Protein AF-A0A1F3VGI3-F1 (afdb_monomer_lite)

Sequence (965 aa):
MFKNKLKIFQSIFLLICLTSIFHIYSANSISDKRSYFDQKREFPNYFLPEQYRTMALDKIPPEVITQQKELVEKALHSIFKRITLATVAEDGSIKFERYFENLEKLLKKIDPTVRIHSAGGNVRAGMSYLYDNIQTKIVNNPQLSSSDVLKEIASDVNDINGFDVRGVGSDMDVFLSGDQTKLKELSYAAKKYTHALEKTLNLAQLDEKGLKRSLIVRGDFKELGTQTELSSLQGGSSIDLLSLDMTSGALKSPPRYPQVVSDLIKGEFEFLLPIDRVAMKDPTETVIRGTRTMMELPFLSIKNEEDLKRELKLIPLENFSERASGQFDKMVRNARWGGAHNRFHRGAPGSIESITLEISEKVSKDKKNIMIPKFVDHAPIENRPSVLSFPKEYLIDPDTFLKEFTDNGVLYHGTPKVENGLAILHGGMFESSKVQGQAWHGSGAYASPQLKVVNEYTKEVGIVLPVELRKDYPIRIVDLDKLIQNSVLYEKLNNEAKLEKVTLNELLHKKYDIDLIKCLNRENEVYVMIQNTAVFHKGSPKTLIIGIANQIVNDSLPVLQRAALFHSYSNLYISLGVNKSDMPDPVTLKAILEPQIKNAIEEKIRIGTIRISEKATVFDMVEELSAFISPKELSKFMIEKSIEHGNKSRTFYNIVSNCISHLTEDEDIVEIYQLLLERVKKYKDLELLETLLKRYQWNPHLKDIVPLYEPFLEILADREFRVSKLEFHSEYHYTYFMDWVKTKLPSDDMISLFKKLIEKGIEQKKYNMVDEVVRSVNKMSDKNTKMVLYAWLIEKSKEQKNTRLISNLVRYNLRDADVRDMSNLFKTVVELKDPDILESLVESSFIKTPHEDQFAFHILLMEKAEELKDVRVFEKLYPGYNGFPDNYNQETKNKIFPILQYMRDNQKDINWNEKDVDWKVVRQMIDKAKQPPLRIIKFVEELTPSSLKKNESLFGKCLSRMLGR

Radius of gyration: 48.31 Å; chains: 1; bounding box: 80×134×145 Å

pLDDT: mean 79.41, std 14.53, range [38.16, 98.5]

Secondary structure (DSSP, 8-state):
-HHHHHHHHHHHHHHHHHHHHHHHHHHHGGGGGGTS--HHHHS--TTS-HHHHTS-GGGS-HHHHHHHHHHHHHHHHHHHHHEEEEEE-TTS-EEEEEHHHHHHHHHHTT-TT-EEEEEHHHHHHHHHHHHHHHHHHHHH-TTS-HHHHHHHHHH--S-EEHHHHH-TT--EEEEEES-TTTHHHHHHHHHHHHHHHHHHTTTTSS-SSSHHHHHS--EEEEEHHHHHHHHHHH-EEGGGG-EEETTT--EE--TT-TTHHHHHHHTEE-EEPPS-GGG-S-HHHHHHHHHHHHHHSTT-EES-HHHHHHHHHT--STT--HHHHHHHHHHHHT--HHHHHHTTTTPPTTSHHHHHHHHHHHHHHHHTS-SSPPBPB---STT--SS-SS-GGGEEPHHHHHHHSSBTTEEEEEESSHHHHHHHHTT-PBPP-SSSSHHHH-SSEEEBS-HHHHHHHHGGG-EEEEEEBPSSS---EEEHHHHHH-HHHHHHHHHHHHHTTS-HHHHHHHHH---EEEEE-TT--EEEEESBGGGBPPP-HHHHHHHHHHHHT-TTS-HHHHHHHHHHHHHHHHHS---GGGS--HHHHHHHHHHHHHHHHHHHHHTT---TTSHHHHHHHHHHHTTTS-HHHHHHHHHHHHHHTT--HHHHHHHHHHHHHT--SHHHHHHHHHHHHHHHHHHT-HHHHHHHHHHHHH-TTGGG-HHHHHHHHHHHT-SSS-GGGSSS-HHHHHHHHHHHHHHHS-HHHHHHHHHHHHHHHHHTT-HHHHHHHHHHHHT-S-HHHHHHHHHHHHHHHHHTT-HHHHHHHHHHHHHH--GGGHHHHHHHHHTT--HHHHHHHHHHHTSS---HHHHHHHHHHHHHHHHHT-HHHHHHH--TTT---TTS-HHHHHHHHHHHHHHHHTGGG---STTS--HHHHHHHHHHHTSPPTTSHHHHTT--HHHHTT-HHHHHHHHHHHTT-

Foldseek 3Di:
DVVVVVVVVVVVVVVVVVVVVVCVVVVVVVVLVVLFDDLCVLPFQQLAWPVCSPPDLVPPDPVRLVLSQVLLLLLLLLQLQQAWFWWADPVRATDTDSLVVVLLVQLCVQPVFKWKKFFLLLVLLQVLLLSVQSCVVCLQPVVDTSSNSSVVSSPDDHHDHNCSRNFFLHAREMAMDGPPVCLVVSQVSSQCGQCSLCVSLVVPPVDDDFLCSGFRHHYDYYHLVVVLVLCLQLWAKQSRSWIQTSVPSHIDGRPVCRCQSSQVSSQEIEGTHHNDPVSDPDLLLRLLLNCLSCQSPVSHDYPDQVVSLVSLVVDDLVCQDPSSLVSLLVSLSNGAQQSSQQNLVSHDPSGSSPSSLVSQVSNCVVVVHRSHFGFFGADDQSPDDPDFPDDCVQWDFPVNCCPPWAQNQKWKFKDQALNNVSSVLRLNHGWDDPDPCCVPQHTFGKTGNDPVSRVVHNPLHMWIFIWGFDPPGRATEGAVVVCVVVVVNVVVLCVVCVVVVHHSVVCCCPPRVHAWYWDADPVRGIMIGGNHSNRTDRHALQRSLQRLLVVLPDPVHDLLSSLLSLSSNQSSLSGRPDDPVSHPDSVNSLVVSLVVLLVVLLVCLLVLVPPCPPVCPVVVSLVSCCSNAPLLRVLVSNLVSNLVNVPDLVSSCVSNVVSLVPDPDLVSNLVSVVSLLVSCVVPVRLSSLVVVLVVVLVDPVNLVNLVNVVSNVVSVLDPVNPPVPPPDPPLVSLLSVLVCLLPRHDLVSSLVVLVVQLVVCVVSVVVVSNLSSLLSLLPHPPPVSSVVSLVVQLVVCVVVVPVVSLLSNLLSNLPDDDCPVCVVVLVSQLVVLDPVSLLSNLVSLLPDADDPCSLVSLLSSLVSCLVNLPLSSVVSSQCVPPDRDPRHDVVCCVLCVVLNVVCVVCVVVADSDSPGGPSVVSVVSSVVSPDDDPPPPVVVVPDDPVNCVVPVVPVVVVVVVVVVD

Structure (mmCIF, N/CA/C/O backbone):
data_AF-A0A1F3VGI3-F1
#
_entry.id   AF-A0A1F3VGI3-F1
#
loop_
_atom_site.group_PDB
_atom_site.id
_atom_site.type_symbol
_atom_site.label_atom_id
_atom_site.label_alt_id
_atom_site.label_comp_id
_atom_site.label_asym_id
_atom_site.label_entity_id
_atom_site.label_seq_id
_atom_site.pdbx_PDB_ins_code
_atom_site.Cartn_x
_atom_site.Cartn_y
_atom_site.Cartn_z
_atom_site.occupancy
_atom_site.B_iso_or_equiv
_atom_site.auth_seq_id
_atom_site.auth_comp_id
_atom_site.auth_asym_id
_atom_site.auth_atom_id
_atom_site.pdbx_PDB_model_num
ATOM 1 N N . MET A 1 1 ? 44.370 -35.231 64.144 1.00 53.75 1 MET A N 1
ATOM 2 C CA . MET A 1 1 ? 44.448 -35.564 62.699 1.00 53.75 1 MET A CA 1
ATOM 3 C C . MET A 1 1 ? 43.099 -35.928 62.070 1.00 53.75 1 MET A C 1
ATOM 5 O O . MET A 1 1 ? 42.741 -35.305 61.079 1.00 53.75 1 MET A O 1
ATOM 9 N N . PHE A 1 2 ? 42.319 -36.864 62.628 1.00 59.78 2 PHE A N 1
ATOM 10 C CA . PHE A 1 2 ? 41.055 -37.329 62.022 1.00 59.78 2 PHE A CA 1
ATOM 11 C C . PHE A 1 2 ? 39.989 -36.224 61.835 1.00 59.78 2 PHE A C 1
ATOM 13 O O . PHE A 1 2 ? 39.389 -36.118 60.769 1.00 59.78 2 PHE A O 1
ATOM 20 N N . LYS A 1 3 ? 39.830 -35.315 62.813 1.00 69.00 3 LYS A N 1
ATOM 21 C CA . LYS A 1 3 ? 38.900 -34.167 62.718 1.00 69.00 3 LYS A CA 1
ATOM 22 C C . LYS A 1 3 ? 39.223 -33.194 61.573 1.00 69.00 3 LYS A C 1
ATOM 24 O O . LYS A 1 3 ? 38.303 -32.657 60.965 1.00 69.00 3 LYS A O 1
ATOM 29 N N . ASN A 1 4 ? 40.503 -32.996 61.245 1.00 75.31 4 ASN A N 1
ATOM 30 C CA . ASN A 1 4 ? 40.893 -32.118 60.135 1.00 75.31 4 ASN A CA 1
ATOM 31 C C . ASN A 1 4 ? 40.623 -32.778 58.780 1.00 75.31 4 ASN A C 1
ATOM 33 O O . ASN A 1 4 ? 40.130 -32.111 57.878 1.00 75.31 4 ASN A O 1
ATOM 37 N N . LYS A 1 5 ? 40.849 -34.095 58.656 1.00 77.31 5 LYS A N 1
ATOM 38 C CA . LYS A 1 5 ? 40.480 -34.843 57.443 1.00 77.31 5 LYS A CA 1
ATOM 39 C C . LYS A 1 5 ? 38.967 -34.839 57.211 1.00 77.31 5 LYS A C 1
ATOM 41 O O . LYS A 1 5 ? 38.541 -34.646 56.080 1.00 77.31 5 LYS A O 1
ATOM 46 N N . LEU A 1 6 ? 38.165 -34.957 58.273 1.00 82.44 6 LEU A N 1
ATOM 47 C CA . LEU A 1 6 ? 36.704 -34.899 58.174 1.00 82.44 6 LEU A CA 1
ATOM 48 C C . LEU A 1 6 ? 36.199 -33.514 57.739 1.00 82.44 6 LEU A C 1
ATOM 50 O O . LEU A 1 6 ? 35.348 -33.436 56.861 1.00 82.44 6 LEU A O 1
ATOM 54 N N . LYS A 1 7 ? 36.760 -32.423 58.281 1.00 81.19 7 LYS A N 1
ATOM 55 C CA . LYS A 1 7 ? 36.412 -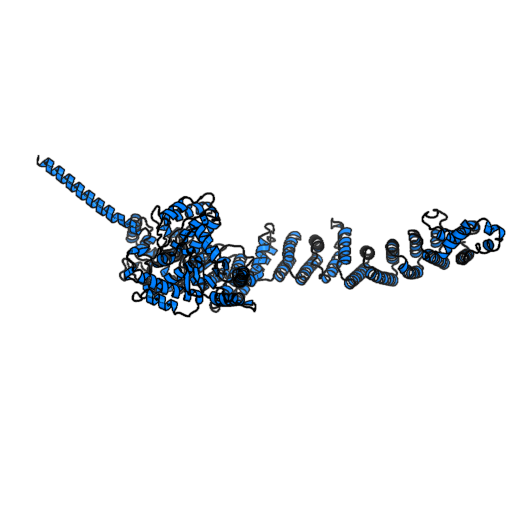31.057 57.846 1.00 81.19 7 LYS A CA 1
ATOM 56 C C . LYS A 1 7 ? 36.799 -30.783 56.393 1.00 81.19 7 LYS A C 1
ATOM 58 O O . LYS A 1 7 ? 36.027 -30.159 55.669 1.00 81.19 7 LYS A O 1
ATOM 63 N N . ILE A 1 8 ? 37.965 -31.265 55.957 1.00 87.19 8 ILE A N 1
ATOM 64 C CA . ILE A 1 8 ? 38.396 -31.155 54.556 1.00 87.19 8 ILE A CA 1
ATOM 65 C C . ILE A 1 8 ? 37.445 -31.947 53.654 1.00 87.19 8 ILE A C 1
ATOM 67 O O . ILE A 1 8 ? 36.981 -31.417 52.652 1.00 87.19 8 ILE A O 1
ATOM 71 N N . PHE A 1 9 ? 37.076 -33.169 54.045 1.00 88.44 9 PHE A N 1
ATOM 72 C CA . PHE A 1 9 ? 36.140 -33.992 53.281 1.00 88.44 9 PHE A CA 1
ATOM 73 C C . PHE A 1 9 ? 34.742 -33.364 53.198 1.00 88.44 9 PHE A C 1
ATOM 75 O O . PHE A 1 9 ? 34.169 -33.303 52.119 1.00 88.44 9 PHE A O 1
ATOM 82 N N . GLN A 1 10 ? 34.220 -32.822 54.303 1.00 88.50 10 GLN A N 1
ATOM 83 C CA . GLN A 1 10 ? 32.946 -32.093 54.318 1.00 88.50 10 GLN A CA 1
ATOM 84 C C . GLN A 1 10 ? 32.990 -30.837 53.441 1.00 88.50 10 GLN A C 1
ATOM 86 O O . GLN A 1 10 ? 32.023 -30.554 52.744 1.00 88.50 10 GLN A O 1
ATOM 91 N N . SER A 1 11 ? 34.113 -30.115 53.430 1.00 87.31 11 SER A N 1
ATOM 92 C CA . SER A 1 11 ? 34.281 -28.918 52.595 1.00 87.31 11 SER A CA 1
ATOM 93 C C . SER A 1 11 ? 34.367 -29.271 51.108 1.00 87.31 11 SER A C 1
ATOM 95 O O . SER A 1 11 ? 33.744 -28.605 50.289 1.00 87.31 11 SER A O 1
ATOM 97 N N . ILE A 1 12 ? 35.078 -30.348 50.757 1.00 90.62 12 ILE A N 1
ATOM 98 C CA . ILE A 1 12 ? 35.149 -30.865 49.382 1.00 90.62 12 ILE A CA 1
ATOM 99 C C . ILE A 1 12 ? 33.777 -31.376 48.934 1.00 90.62 12 ILE A C 1
ATOM 101 O O . ILE A 1 12 ? 33.338 -31.053 47.837 1.00 90.62 12 ILE A O 1
ATOM 105 N N . PHE A 1 13 ? 33.068 -32.117 49.787 1.00 90.06 13 PHE A N 1
ATOM 106 C CA . PHE A 1 13 ? 31.727 -32.613 49.485 1.00 90.06 13 PHE A CA 1
ATOM 107 C C . PHE A 1 13 ? 30.732 -31.463 49.282 1.00 90.06 13 PHE A C 1
ATOM 109 O O . PHE A 1 13 ? 29.985 -31.464 48.309 1.00 90.06 13 PHE A O 1
ATOM 116 N N . LEU A 1 14 ? 30.773 -30.434 50.136 1.00 88.00 14 LEU A N 1
ATOM 117 C CA . LEU A 1 14 ? 29.951 -29.235 49.978 1.00 88.00 14 LEU A CA 1
ATOM 118 C C . LEU A 1 14 ? 30.290 -28.485 48.680 1.00 88.00 14 LEU A C 1
ATOM 120 O O . LEU A 1 14 ? 29.382 -28.043 47.983 1.00 88.00 14 LEU A O 1
ATOM 124 N N . LEU A 1 15 ? 31.574 -28.383 48.322 1.00 87.50 15 LEU A N 1
ATOM 125 C CA . LEU A 1 15 ? 32.020 -27.753 47.079 1.00 87.50 15 LEU A CA 1
ATOM 126 C C . LEU A 1 15 ? 31.559 -28.537 45.840 1.00 87.50 15 LEU A C 1
ATOM 128 O O . LEU A 1 15 ? 31.117 -27.927 44.869 1.00 87.50 15 LEU A O 1
ATOM 132 N N . ILE A 1 16 ? 31.602 -29.873 45.878 1.00 89.25 16 ILE A N 1
ATOM 133 C CA . ILE A 1 16 ? 31.089 -30.748 44.811 1.00 89.25 16 ILE A CA 1
ATOM 134 C C . ILE A 1 16 ? 29.568 -30.604 44.684 1.00 89.25 16 ILE A C 1
ATOM 136 O O . ILE A 1 16 ? 29.055 -30.456 43.576 1.00 89.25 16 ILE A O 1
ATOM 140 N N . CYS A 1 17 ? 28.835 -30.578 45.800 1.00 85.75 17 CYS A N 1
ATOM 141 C CA . CYS A 1 17 ? 27.390 -30.354 45.786 1.00 85.75 17 CYS A CA 1
ATOM 142 C C . CYS A 1 17 ? 27.040 -28.967 45.232 1.00 85.75 17 CYS A C 1
ATOM 144 O O . CYS A 1 17 ? 26.164 -28.858 44.381 1.00 85.75 17 CYS A O 1
ATOM 146 N N . LEU A 1 18 ? 27.751 -27.914 45.647 1.00 79.19 18 LEU A N 1
ATOM 147 C CA . LEU A 1 18 ? 27.523 -26.552 45.160 1.00 79.19 18 LEU A CA 1
ATOM 148 C C . LEU A 1 18 ? 27.873 -26.397 43.678 1.00 79.19 18 LEU A C 1
ATOM 150 O O . LEU A 1 18 ? 27.107 -25.780 42.949 1.00 79.19 18 LEU A O 1
ATOM 154 N N . THR A 1 19 ? 28.975 -26.983 43.207 1.00 74.56 19 THR A N 1
ATOM 155 C CA . THR A 1 19 ? 29.338 -26.962 41.777 1.00 74.56 19 THR A CA 1
ATOM 156 C C . THR A 1 19 ? 28.376 -27.785 40.929 1.00 74.56 19 THR A C 1
ATOM 158 O O . THR A 1 19 ? 28.024 -27.345 39.839 1.00 74.56 19 THR A O 1
ATOM 161 N N . SER A 1 20 ? 27.870 -28.909 41.441 1.00 73.44 20 SER A N 1
ATOM 162 C CA . SER A 1 20 ? 26.837 -29.710 40.771 1.00 73.44 20 SER A CA 1
ATOM 163 C C . SER A 1 20 ? 25.501 -28.968 40.709 1.00 73.44 20 SER A C 1
ATOM 165 O O . SER A 1 20 ? 24.881 -28.929 39.654 1.00 73.44 20 SER A O 1
ATOM 167 N N . ILE A 1 21 ? 25.084 -28.305 41.795 1.00 71.81 21 ILE A N 1
ATOM 168 C CA . ILE A 1 21 ? 23.897 -27.437 41.807 1.00 71.81 21 ILE A CA 1
ATOM 169 C C . ILE A 1 21 ? 24.094 -26.262 40.849 1.00 71.81 21 ILE A C 1
ATOM 171 O O . ILE A 1 21 ? 23.175 -25.950 40.105 1.00 71.81 21 ILE A O 1
ATOM 175 N N . PHE A 1 22 ? 25.281 -25.651 40.806 1.00 67.62 22 PHE A N 1
ATOM 176 C CA . PHE A 1 22 ? 25.590 -24.554 39.889 1.00 67.62 22 PHE A CA 1
ATOM 177 C C . PHE A 1 22 ? 25.633 -25.016 38.429 1.00 67.62 22 PHE A C 1
ATOM 179 O O . PHE A 1 22 ? 25.184 -24.277 37.567 1.00 67.62 22 PHE A O 1
ATOM 186 N N . HIS A 1 23 ? 26.107 -26.233 38.136 1.00 56.75 23 HIS A N 1
ATOM 187 C CA . HIS A 1 23 ? 26.036 -26.838 36.801 1.00 56.75 23 HIS A CA 1
ATOM 188 C C . HIS A 1 23 ? 24.615 -27.236 36.412 1.00 56.75 23 HIS A C 1
ATOM 190 O O . HIS A 1 23 ? 24.245 -27.073 35.260 1.00 56.75 23 HIS A O 1
ATOM 196 N N . ILE A 1 24 ? 23.791 -27.706 37.348 1.00 56.09 24 ILE A N 1
ATOM 197 C CA . ILE A 1 24 ? 22.369 -27.968 37.095 1.00 56.09 24 ILE A CA 1
ATOM 198 C C . ILE A 1 24 ? 21.624 -26.644 36.889 1.00 56.09 24 ILE A C 1
ATOM 200 O O . ILE A 1 24 ? 20.799 -26.554 35.988 1.00 56.09 24 ILE A O 1
ATOM 204 N N . TYR A 1 25 ? 21.941 -25.594 37.652 1.00 51.72 25 TYR A N 1
ATOM 205 C CA . TYR A 1 25 ? 21.371 -24.259 37.462 1.00 51.72 25 TYR A CA 1
ATOM 206 C C . TYR A 1 25 ? 21.874 -23.584 36.189 1.00 51.72 25 TYR A C 1
ATOM 208 O O . TYR A 1 25 ? 21.078 -22.933 35.528 1.00 51.72 25 TYR A O 1
ATOM 216 N N . SER A 1 26 ? 23.142 -23.752 35.804 1.00 46.94 26 SER A N 1
ATOM 217 C CA . SER A 1 26 ? 23.681 -23.189 34.563 1.00 46.94 26 SER A CA 1
ATOM 218 C C . SER A 1 26 ? 23.244 -23.985 33.334 1.00 46.94 26 SER A C 1
ATOM 220 O O . SER A 1 26 ? 22.983 -23.394 32.294 1.00 46.94 26 SER A O 1
ATOM 222 N N . ALA A 1 27 ? 23.080 -25.307 33.447 1.00 44.19 27 ALA A N 1
ATOM 223 C CA . ALA A 1 27 ? 22.492 -26.144 32.405 1.00 44.19 27 ALA A CA 1
ATOM 224 C C . ALA A 1 27 ? 20.980 -25.913 32.278 1.00 44.19 27 ALA A C 1
ATOM 226 O O . ALA A 1 27 ? 20.459 -25.926 31.169 1.00 44.19 27 ALA A O 1
ATOM 227 N N . ASN A 1 28 ? 20.274 -25.615 33.374 1.00 40.56 28 ASN A N 1
ATOM 228 C CA . ASN A 1 28 ? 18.873 -25.196 33.325 1.00 40.56 28 ASN A CA 1
ATOM 229 C C . ASN A 1 28 ? 18.708 -23.710 32.983 1.00 40.56 28 ASN A C 1
ATOM 231 O O . ASN A 1 28 ? 17.660 -23.344 32.463 1.00 40.56 28 ASN A O 1
ATOM 235 N N . SER A 1 29 ? 19.725 -22.857 33.151 1.00 38.16 29 SER A N 1
ATOM 236 C CA . SER A 1 29 ? 19.744 -21.505 32.571 1.00 38.16 29 SER A CA 1
ATOM 237 C C . SER A 1 29 ? 20.031 -21.525 31.066 1.00 38.16 29 SER A C 1
ATOM 239 O O . SER A 1 29 ? 19.876 -20.505 30.408 1.00 38.16 29 SER A O 1
ATOM 241 N N . ILE A 1 30 ? 20.346 -22.689 30.472 1.00 40.09 30 ILE A N 1
ATOM 242 C CA . ILE A 1 30 ? 20.236 -22.907 29.016 1.00 40.09 30 ILE A CA 1
ATOM 243 C C . ILE A 1 30 ? 18.757 -22.873 28.573 1.00 40.09 30 ILE A C 1
ATOM 245 O O . ILE A 1 30 ? 18.485 -22.763 27.378 1.00 40.09 30 ILE A O 1
ATOM 249 N N . SER A 1 31 ? 17.785 -22.857 29.499 1.00 38.94 31 SER A N 1
ATOM 250 C CA . SER A 1 31 ? 16.395 -22.493 29.178 1.00 38.94 31 SER A CA 1
ATOM 251 C C . SER A 1 31 ? 16.252 -21.086 28.577 1.00 38.94 31 SER A C 1
ATOM 253 O O . SER A 1 31 ? 15.303 -20.880 27.822 1.00 38.94 31 SER A O 1
ATOM 255 N N . ASP A 1 32 ? 17.237 -20.183 28.737 1.00 45.59 32 ASP A N 1
ATOM 256 C CA . ASP A 1 32 ? 17.283 -18.906 28.000 1.00 45.59 32 ASP A CA 1
ATOM 257 C C . ASP A 1 32 ? 17.377 -19.107 26.475 1.00 45.59 32 ASP A C 1
ATOM 259 O O . ASP A 1 32 ? 16.939 -18.242 25.717 1.00 45.59 32 ASP A O 1
ATOM 263 N N . LYS A 1 33 ? 17.850 -20.264 25.974 1.00 43.25 33 LYS A N 1
ATOM 264 C CA . LYS A 1 33 ? 17.863 -20.556 24.525 1.00 43.25 33 LYS A CA 1
ATOM 265 C C . LYS A 1 33 ? 16.469 -20.743 23.923 1.00 43.25 33 LYS A C 1
ATOM 267 O O . LYS A 1 33 ? 16.347 -20.700 22.704 1.00 43.25 33 LYS A O 1
ATOM 272 N N . ARG A 1 34 ? 15.416 -20.947 24.728 1.00 50.34 34 ARG A N 1
ATOM 273 C CA . ARG A 1 34 ? 14.035 -20.975 24.211 1.00 50.34 34 ARG A CA 1
ATOM 274 C C . ARG A 1 34 ? 13.473 -19.577 23.935 1.00 50.34 34 ARG A C 1
ATOM 276 O O . ARG A 1 34 ? 12.471 -19.488 23.234 1.00 50.34 34 ARG A O 1
ATOM 283 N N . SER A 1 35 ? 14.102 -18.512 24.442 1.00 61.72 35 SER A N 1
ATOM 284 C CA . SER A 1 35 ? 13.652 -17.134 24.198 1.00 61.72 35 SER A CA 1
ATOM 285 C C . SER A 1 35 ? 14.011 -16.635 22.790 1.00 61.72 35 SER A C 1
ATOM 287 O O . SER A 1 35 ? 13.193 -15.973 22.144 1.00 61.72 35 SER A O 1
ATOM 289 N N . TYR A 1 36 ? 15.186 -17.015 22.278 1.00 83.12 36 TYR A N 1
ATOM 290 C CA . TYR A 1 36 ? 15.669 -16.581 20.967 1.00 83.12 36 TYR A CA 1
ATOM 291 C C . TYR A 1 36 ? 15.045 -17.359 19.803 1.00 83.12 36 TYR A C 1
ATOM 293 O O . TYR A 1 36 ? 14.508 -18.456 19.971 1.00 83.12 36 TYR A O 1
ATOM 301 N N . PHE A 1 37 ? 15.090 -16.755 18.619 1.00 86.06 37 PHE A N 1
ATOM 302 C CA . PHE A 1 37 ? 14.641 -17.353 17.365 1.00 86.06 37 PHE A CA 1
ATOM 303 C C . PHE A 1 37 ? 15.541 -18.532 16.955 1.00 86.06 37 PHE A C 1
ATOM 305 O O . PHE A 1 37 ? 16.758 -18.378 16.853 1.00 86.06 37 PHE A O 1
ATOM 312 N N . ASP A 1 38 ? 14.946 -19.701 16.692 1.00 87.94 38 ASP A N 1
ATOM 313 C CA . ASP A 1 38 ? 15.643 -20.880 16.157 1.00 87.94 38 ASP A CA 1
ATOM 314 C C . ASP A 1 38 ? 15.126 -21.204 14.751 1.00 87.94 38 ASP A C 1
ATOM 316 O O . ASP A 1 38 ? 14.105 -21.877 14.583 1.00 87.94 38 ASP A O 1
ATOM 320 N N . GLN A 1 39 ? 15.851 -20.724 13.737 1.00 89.75 39 GLN A N 1
ATOM 321 C CA . GLN A 1 39 ? 15.464 -20.844 12.332 1.00 89.75 39 GLN A CA 1
ATOM 322 C C . GLN A 1 39 ? 15.166 -22.287 11.914 1.00 89.75 39 GLN A C 1
ATOM 324 O O . GLN A 1 39 ? 14.134 -22.533 11.297 1.00 89.75 39 GLN A O 1
ATOM 329 N N . LYS A 1 40 ? 16.040 -23.249 12.236 1.00 88.88 40 LYS A N 1
ATOM 330 C CA . LYS A 1 40 ? 15.907 -24.630 11.737 1.00 88.88 40 LYS A CA 1
ATOM 331 C C . LYS A 1 40 ? 14.722 -25.352 12.359 1.00 88.88 40 LYS A C 1
ATOM 333 O O . LYS A 1 40 ? 14.096 -26.181 11.702 1.00 88.88 40 LYS A O 1
ATOM 338 N N . ARG A 1 41 ? 14.443 -25.057 13.630 1.00 86.88 41 ARG A N 1
ATOM 339 C CA . ARG A 1 41 ? 13.330 -25.652 14.369 1.00 86.88 41 ARG A CA 1
ATOM 340 C C . ARG A 1 41 ? 11.995 -25.025 13.982 1.00 86.88 41 ARG A C 1
ATOM 342 O O . ARG A 1 41 ? 11.016 -25.746 13.836 1.00 86.88 41 ARG A O 1
ATOM 349 N N . GLU A 1 42 ? 11.946 -23.702 13.864 1.00 86.94 42 GLU A N 1
ATOM 350 C CA . GLU A 1 42 ? 10.695 -22.964 13.648 1.00 86.94 42 GLU A CA 1
ATOM 351 C C . GLU A 1 42 ? 10.325 -22.862 12.164 1.00 86.94 42 GLU A C 1
ATOM 353 O O . GLU A 1 42 ? 9.148 -22.920 11.818 1.00 86.94 42 GLU A O 1
ATOM 358 N N . PHE A 1 43 ? 11.324 -22.777 11.283 1.00 91.50 43 PHE A N 1
ATOM 359 C CA . PHE A 1 43 ? 11.168 -22.661 9.834 1.00 91.50 43 PHE A CA 1
ATOM 360 C C . PHE A 1 43 ? 12.108 -23.638 9.108 1.00 91.50 43 PHE A C 1
ATOM 362 O O . PHE A 1 43 ? 13.097 -23.217 8.492 1.00 91.50 43 PHE A O 1
ATOM 369 N N . PRO A 1 44 ? 11.841 -24.957 9.194 1.00 93.50 44 PRO A N 1
ATOM 370 C CA . PRO A 1 44 ? 12.654 -25.959 8.515 1.00 93.50 44 PRO A CA 1
ATOM 371 C C . PRO A 1 44 ? 12.596 -25.760 6.997 1.00 93.50 44 PRO A C 1
ATOM 373 O O . PRO A 1 44 ? 11.566 -25.390 6.440 1.00 93.50 44 PRO A O 1
ATOM 376 N N . ASN A 1 45 ? 13.696 -26.043 6.296 1.00 95.75 45 ASN A N 1
ATOM 377 C CA . ASN A 1 45 ? 13.759 -25.836 4.850 1.00 95.75 45 ASN A CA 1
ATOM 378 C C . ASN A 1 45 ? 12.892 -26.861 4.090 1.00 95.75 45 ASN A C 1
ATOM 380 O O . ASN A 1 45 ? 13.361 -27.924 3.683 1.00 95.75 45 ASN A O 1
ATOM 384 N N . TYR A 1 46 ? 11.622 -26.523 3.869 1.00 95.81 46 TYR A N 1
ATOM 385 C CA . TYR A 1 46 ? 10.667 -27.355 3.141 1.00 95.81 46 TYR A CA 1
ATOM 386 C C . TYR A 1 46 ? 10.946 -27.476 1.637 1.00 95.81 46 TYR A C 1
ATOM 388 O O . TYR A 1 46 ? 10.283 -28.280 0.988 1.00 95.81 46 TYR A O 1
ATOM 396 N N . PHE A 1 47 ? 11.932 -26.773 1.071 1.00 96.69 47 PHE A N 1
ATOM 397 C CA . PHE A 1 47 ? 12.393 -27.043 -0.297 1.00 96.69 47 PHE A CA 1
ATOM 398 C C . PHE A 1 47 ? 13.270 -28.290 -0.393 1.00 96.69 47 PHE A C 1
ATOM 400 O O . PHE A 1 47 ? 13.505 -28.791 -1.489 1.00 96.69 47 PHE A O 1
ATOM 407 N N . LEU A 1 48 ? 13.733 -28.818 0.741 1.00 96.75 48 LEU A N 1
ATOM 408 C CA . LEU A 1 48 ? 14.481 -30.063 0.803 1.00 96.75 48 LEU A CA 1
ATOM 409 C C . LEU A 1 48 ? 13.576 -31.229 1.239 1.00 96.75 48 LEU A C 1
ATOM 411 O O . LEU A 1 48 ? 12.701 -31.053 2.101 1.00 96.75 48 LEU A O 1
ATOM 415 N N . PRO A 1 49 ? 13.807 -32.445 0.702 1.00 94.94 49 PRO A N 1
ATOM 416 C CA . PRO A 1 49 ? 13.197 -33.658 1.235 1.00 94.94 49 PRO A CA 1
ATOM 417 C C . PRO A 1 49 ? 13.512 -33.817 2.725 1.00 94.94 49 PRO A C 1
ATOM 419 O O . PRO A 1 49 ? 14.586 -33.420 3.181 1.00 94.94 49 PRO A O 1
ATOM 422 N N . GLU A 1 50 ? 12.590 -34.421 3.474 1.00 93.94 50 GLU A N 1
ATOM 423 C CA . GLU A 1 50 ? 12.617 -34.476 4.942 1.00 93.94 50 GLU A CA 1
ATOM 424 C C . GLU A 1 50 ? 13.965 -34.938 5.517 1.00 93.94 50 GLU A C 1
ATOM 426 O O . GLU A 1 50 ? 14.533 -34.257 6.371 1.00 93.94 50 GLU A O 1
ATOM 431 N N . GLN A 1 51 ? 14.537 -36.011 4.963 1.00 94.50 51 GLN A N 1
ATOM 432 C CA . GLN A 1 51 ? 15.828 -36.577 5.379 1.00 94.50 51 GLN A CA 1
ATOM 433 C C . GLN A 1 51 ? 17.033 -35.625 5.249 1.00 94.50 51 GLN A C 1
ATOM 435 O O . GLN A 1 51 ? 18.076 -35.874 5.851 1.00 94.50 51 GLN A O 1
ATOM 440 N N . TYR A 1 52 ? 16.916 -34.544 4.470 1.00 95.56 52 TYR A N 1
ATOM 441 C CA . TYR A 1 52 ? 17.985 -33.564 4.253 1.00 95.56 52 TYR A CA 1
ATOM 442 C C . TYR A 1 52 ? 17.760 -32.243 5.000 1.00 95.56 52 TYR A C 1
ATOM 444 O O . TYR A 1 52 ? 18.681 -31.434 5.062 1.00 95.56 52 TYR A O 1
ATOM 452 N N . ARG A 1 53 ? 16.582 -32.006 5.600 1.00 92.50 53 ARG A N 1
ATOM 453 C CA . ARG A 1 53 ? 16.243 -30.711 6.234 1.00 92.50 53 ARG A CA 1
ATOM 454 C C . ARG A 1 53 ? 17.119 -30.374 7.440 1.00 92.50 53 ARG A C 1
ATOM 456 O O . ARG A 1 53 ? 17.389 -29.208 7.705 1.00 92.50 53 ARG A O 1
ATOM 463 N N . THR A 1 54 ? 17.549 -31.394 8.177 1.00 88.62 54 THR A N 1
ATOM 464 C CA . THR A 1 54 ? 18.398 -31.261 9.373 1.00 88.62 54 THR A CA 1
ATOM 465 C C . THR A 1 54 ? 19.870 -31.560 9.092 1.00 88.62 54 THR A C 1
ATOM 467 O O . THR A 1 54 ? 20.715 -31.384 9.971 1.00 88.62 54 THR A O 1
ATOM 470 N N . MET A 1 55 ? 20.189 -31.994 7.870 1.00 92.19 55 MET A N 1
ATOM 471 C CA . MET A 1 55 ? 21.542 -32.342 7.459 1.00 92.19 55 MET A CA 1
ATOM 472 C C . MET A 1 55 ? 22.420 -31.085 7.361 1.00 92.19 55 MET A C 1
ATOM 474 O O . MET A 1 55 ? 21.947 -29.993 7.042 1.00 92.19 55 MET A O 1
ATOM 478 N N . ALA A 1 56 ? 23.718 -31.223 7.644 1.00 91.06 56 ALA A N 1
ATOM 479 C CA . ALA A 1 56 ? 24.674 -30.149 7.387 1.00 91.06 56 ALA A CA 1
ATOM 480 C C . ALA A 1 56 ? 24.725 -29.841 5.880 1.00 91.06 56 ALA A C 1
ATOM 482 O O . ALA A 1 56 ? 24.711 -30.752 5.052 1.00 91.06 56 ALA A O 1
ATOM 483 N N . LEU A 1 57 ? 24.767 -28.558 5.519 1.00 90.94 57 LEU A N 1
ATOM 484 C CA . LEU A 1 57 ? 24.556 -28.114 4.136 1.00 90.94 57 LEU A CA 1
ATOM 485 C C . LEU A 1 57 ? 25.641 -28.592 3.160 1.00 90.94 57 LEU A C 1
ATOM 487 O O . LEU A 1 57 ? 25.363 -28.777 1.977 1.00 90.94 57 LEU A O 1
ATOM 491 N N . ASP A 1 58 ? 26.860 -28.836 3.649 1.00 91.50 58 ASP A N 1
ATOM 492 C CA . ASP A 1 58 ? 27.971 -29.416 2.885 1.00 91.50 58 ASP A CA 1
ATOM 493 C C . ASP A 1 58 ? 27.813 -30.927 2.638 1.00 91.50 58 ASP A C 1
ATOM 495 O O . ASP A 1 58 ? 28.543 -31.498 1.829 1.00 91.50 58 ASP A O 1
ATOM 499 N N . LYS A 1 59 ? 26.871 -31.584 3.328 1.00 95.38 59 LYS A N 1
ATOM 500 C CA . LYS A 1 59 ? 26.585 -33.021 3.199 1.00 95.38 59 LYS A CA 1
ATOM 501 C C . LYS A 1 59 ? 25.391 -33.329 2.303 1.00 95.38 59 LYS A C 1
ATOM 503 O O . LYS A 1 59 ? 25.190 -34.495 1.970 1.00 95.38 59 LYS A O 1
ATOM 508 N N . ILE A 1 60 ? 24.611 -32.324 1.904 1.00 95.69 60 ILE A N 1
ATOM 509 C CA . ILE A 1 60 ? 23.476 -32.533 1.001 1.00 95.69 60 ILE A CA 1
ATOM 510 C C . ILE A 1 60 ? 24.018 -32.884 -0.396 1.00 95.69 60 ILE A C 1
ATOM 512 O O . ILE A 1 60 ? 24.786 -32.090 -0.950 1.00 95.69 60 ILE A O 1
ATOM 516 N N . PRO A 1 61 ? 23.626 -34.029 -0.991 1.00 97.25 61 PRO A N 1
ATOM 517 C CA . PRO A 1 61 ? 24.121 -34.427 -2.306 1.00 97.25 61 PRO A CA 1
ATOM 518 C C . PRO A 1 61 ? 23.806 -33.377 -3.390 1.00 97.25 61 PRO A C 1
ATOM 520 O O . PRO A 1 61 ? 22.675 -32.875 -3.438 1.00 97.25 61 PRO A O 1
ATOM 523 N N . PRO A 1 62 ? 24.755 -33.038 -4.285 1.00 96.62 62 PRO A N 1
ATOM 524 C CA . PRO A 1 62 ? 24.529 -32.072 -5.366 1.00 96.62 62 PRO A CA 1
ATOM 525 C C . PRO A 1 62 ? 23.348 -32.424 -6.282 1.00 96.62 62 PRO A C 1
ATOM 527 O O . PRO A 1 62 ? 22.669 -31.531 -6.796 1.00 96.62 62 PRO A O 1
ATOM 530 N N . GLU A 1 63 ? 23.065 -33.713 -6.460 1.00 97.56 63 GLU A N 1
ATOM 531 C CA . GLU A 1 63 ? 21.955 -34.221 -7.269 1.00 97.56 63 GLU A CA 1
ATOM 532 C C . GLU A 1 63 ? 20.607 -33.851 -6.642 1.00 97.56 63 GLU A C 1
ATOM 534 O O . GLU A 1 63 ? 19.685 -33.458 -7.353 1.00 97.56 63 GLU A O 1
ATOM 539 N N . VAL A 1 64 ? 20.512 -33.889 -5.306 1.00 97.25 64 VAL A N 1
ATOM 540 C CA . VAL A 1 64 ? 19.313 -33.464 -4.568 1.00 97.25 64 VAL A CA 1
ATOM 541 C C . VAL A 1 64 ? 19.085 -31.971 -4.768 1.00 97.25 64 VAL A C 1
ATOM 543 O O . VAL A 1 64 ? 17.970 -31.561 -5.078 1.00 97.25 64 VAL A O 1
ATOM 546 N N . ILE A 1 65 ? 20.137 -31.154 -4.654 1.00 97.56 65 ILE A N 1
ATOM 547 C CA . ILE A 1 65 ? 20.040 -29.705 -4.885 1.00 97.56 65 ILE A CA 1
ATOM 548 C C . ILE A 1 65 ? 19.601 -29.408 -6.321 1.00 97.56 65 ILE A C 1
ATOM 550 O O . ILE A 1 65 ? 18.731 -28.567 -6.532 1.00 97.56 65 ILE A O 1
ATOM 554 N N . THR A 1 66 ? 20.159 -30.120 -7.302 1.00 97.62 66 THR A N 1
ATOM 555 C CA . THR A 1 66 ? 19.804 -29.962 -8.720 1.00 97.62 66 THR A CA 1
ATOM 556 C C . THR A 1 66 ? 18.345 -30.343 -8.972 1.00 97.62 66 THR A C 1
ATOM 558 O O . THR A 1 66 ? 17.603 -29.572 -9.574 1.00 97.62 66 THR A O 1
ATOM 561 N N . GLN A 1 67 ? 17.897 -31.479 -8.434 1.00 97.94 67 GLN A N 1
ATOM 562 C CA . GLN A 1 67 ? 16.515 -31.932 -8.563 1.00 97.94 67 GLN A CA 1
ATOM 563 C C . GLN A 1 67 ? 15.524 -30.956 -7.911 1.00 97.94 67 GLN A C 1
ATOM 565 O O . GLN A 1 67 ? 14.508 -30.615 -8.516 1.00 97.94 67 GLN A O 1
ATOM 570 N N . GLN A 1 68 ? 15.800 -30.489 -6.687 1.00 97.69 68 GLN A N 1
ATOM 571 C CA . GLN A 1 68 ? 14.918 -29.531 -6.012 1.00 97.69 68 GLN A CA 1
ATOM 572 C C . GLN A 1 68 ? 14.919 -28.173 -6.713 1.00 97.69 68 GLN A C 1
ATOM 574 O O . GLN A 1 68 ? 13.857 -27.571 -6.850 1.00 97.69 68 GLN A O 1
ATOM 579 N N . LYS A 1 69 ? 16.068 -27.720 -7.232 1.00 97.81 69 LYS A N 1
ATOM 580 C CA . LYS A 1 69 ? 16.149 -26.517 -8.068 1.00 97.81 69 LYS A CA 1
ATOM 581 C C . LYS A 1 69 ? 15.188 -26.607 -9.254 1.00 97.81 69 LYS A C 1
ATOM 583 O O . LYS A 1 69 ? 14.389 -25.696 -9.436 1.00 97.81 69 LYS A O 1
ATOM 588 N N . GLU A 1 70 ? 15.224 -27.692 -10.027 1.00 98.31 70 GLU A N 1
ATOM 589 C CA . GLU A 1 70 ? 14.341 -27.856 -11.191 1.00 98.31 70 GLU A CA 1
ATOM 590 C C . GLU A 1 70 ? 12.854 -27.850 -10.810 1.00 98.31 70 GLU A C 1
ATOM 592 O O . GLU A 1 70 ? 12.022 -27.298 -11.533 1.00 98.31 70 GLU A O 1
ATOM 597 N N . LEU A 1 71 ? 12.502 -28.470 -9.680 1.00 98.50 71 LEU A N 1
ATOM 598 C CA . LEU A 1 71 ? 11.127 -28.482 -9.179 1.00 98.50 71 LEU A CA 1
ATOM 599 C C . LEU A 1 71 ? 10.673 -27.089 -8.728 1.00 98.50 71 LEU A C 1
ATOM 601 O O . LEU A 1 71 ? 9.567 -26.673 -9.071 1.00 98.50 71 LEU A O 1
ATOM 605 N N . VAL A 1 72 ? 11.527 -26.356 -8.012 1.00 98.31 72 VAL A N 1
ATOM 606 C CA . VAL A 1 72 ? 11.261 -24.975 -7.588 1.00 98.31 72 VAL A CA 1
ATOM 607 C C . VAL A 1 72 ? 11.126 -24.047 -8.793 1.00 98.31 72 VAL A C 1
ATOM 609 O O . VAL A 1 72 ? 10.173 -23.276 -8.851 1.00 98.31 72 VAL A O 1
ATOM 612 N N . GLU A 1 73 ? 12.012 -24.150 -9.785 1.00 98.44 73 GLU A N 1
ATOM 613 C CA . GLU A 1 73 ? 11.941 -23.385 -11.036 1.00 98.44 73 GLU A CA 1
ATOM 614 C C . GLU A 1 73 ? 10.618 -23.631 -11.775 1.00 98.44 73 GLU A C 1
ATOM 616 O O . GLU A 1 73 ? 9.923 -22.681 -12.136 1.00 98.44 73 GLU A O 1
ATOM 621 N N . LYS A 1 74 ? 10.203 -24.898 -11.922 1.00 98.50 74 LYS A N 1
ATOM 622 C CA . LYS A 1 74 ? 8.911 -25.256 -12.537 1.00 98.50 74 LYS A CA 1
ATOM 623 C C . LYS A 1 74 ? 7.718 -24.715 -11.746 1.00 98.50 74 LYS A C 1
ATOM 625 O O . LYS A 1 74 ? 6.788 -24.178 -12.348 1.00 98.50 74 LYS A O 1
ATOM 630 N N . ALA A 1 75 ? 7.742 -24.834 -10.419 1.00 98.50 75 ALA A N 1
ATOM 631 C CA . ALA A 1 75 ? 6.668 -24.348 -9.558 1.00 98.50 75 ALA A CA 1
ATOM 632 C C . ALA A 1 75 ? 6.556 -22.815 -9.595 1.00 98.50 75 ALA A C 1
ATOM 634 O O . ALA A 1 75 ? 5.466 -22.288 -9.812 1.00 98.50 75 ALA A O 1
ATOM 635 N N . LEU A 1 76 ? 7.675 -22.092 -9.469 1.00 97.94 76 LEU A N 1
ATOM 636 C CA . LEU A 1 76 ? 7.711 -20.633 -9.599 1.00 97.94 76 LEU A CA 1
ATOM 637 C C . LEU A 1 76 ? 7.233 -20.180 -10.977 1.00 97.94 76 LEU A C 1
ATOM 639 O O . LEU A 1 76 ? 6.413 -19.271 -11.075 1.00 97.94 76 LEU A O 1
ATOM 643 N N . HIS A 1 77 ? 7.716 -20.816 -12.042 1.00 98.19 77 HIS A N 1
ATOM 644 C CA . HIS A 1 77 ? 7.303 -20.497 -13.403 1.00 98.19 77 HIS A CA 1
ATOM 645 C C . HIS A 1 77 ? 5.791 -20.670 -13.596 1.00 98.19 77 HIS A C 1
ATOM 647 O O . HIS A 1 77 ? 5.151 -19.784 -14.165 1.00 98.19 77 HIS A O 1
ATOM 653 N N . SER A 1 78 ? 5.214 -21.761 -13.077 1.00 97.88 78 SER A N 1
ATOM 654 C CA . SER A 1 78 ? 3.761 -21.967 -13.066 1.00 97.88 78 SER A CA 1
ATOM 655 C C . SER A 1 78 ? 3.043 -20.848 -12.310 1.00 97.88 78 SER A C 1
ATOM 657 O O . SER A 1 78 ? 2.129 -20.238 -12.863 1.00 97.88 78 SER A O 1
ATOM 659 N N . ILE A 1 79 ? 3.499 -20.503 -11.099 1.00 97.62 79 ILE A N 1
ATOM 660 C CA . ILE A 1 79 ? 2.919 -19.411 -10.305 1.00 97.62 79 ILE A CA 1
ATOM 661 C C . ILE A 1 79 ? 2.910 -18.107 -11.110 1.00 97.62 79 ILE A C 1
ATOM 663 O O . ILE A 1 79 ? 1.852 -17.517 -11.308 1.00 97.62 79 ILE A O 1
ATOM 667 N N . PHE A 1 80 ? 4.056 -17.671 -11.637 1.00 96.94 80 PHE A N 1
ATOM 668 C CA . PHE A 1 80 ? 4.149 -16.396 -12.352 1.00 96.94 80 PHE A CA 1
ATOM 669 C C . PHE A 1 80 ? 3.360 -16.364 -13.667 1.00 96.94 80 PHE A C 1
ATOM 671 O O . PHE A 1 80 ? 2.863 -15.303 -14.043 1.00 96.94 80 PHE A O 1
ATOM 678 N N . LYS A 1 81 ? 3.184 -17.504 -14.347 1.00 96.56 81 LYS A N 1
ATOM 679 C CA . LYS A 1 81 ? 2.299 -17.606 -15.519 1.00 96.56 81 LYS A CA 1
ATOM 680 C C . LYS A 1 81 ? 0.818 -17.484 -15.171 1.00 96.56 81 LYS A C 1
ATOM 682 O O . LYS A 1 81 ? 0.041 -17.031 -16.007 1.00 96.56 81 LYS A O 1
ATOM 687 N N . ARG A 1 82 ? 0.436 -17.879 -13.957 1.00 96.62 82 ARG A N 1
ATOM 688 C CA . ARG A 1 82 ? -0.951 -17.869 -13.470 1.00 96.62 82 ARG A CA 1
ATOM 689 C C . ARG A 1 82 ? -1.312 -16.609 -12.694 1.00 96.62 82 ARG A C 1
ATOM 691 O O . ARG A 1 82 ? -2.490 -16.399 -12.425 1.00 96.62 82 ARG A O 1
ATOM 698 N N . ILE A 1 83 ? -0.338 -15.761 -12.352 1.00 94.69 83 ILE A N 1
ATOM 699 C CA . ILE A 1 83 ? -0.602 -14.476 -11.699 1.00 94.69 83 ILE A CA 1
ATOM 700 C C . ILE A 1 83 ? -1.482 -13.607 -12.597 1.00 94.69 83 ILE A C 1
ATOM 702 O O . ILE A 1 83 ? -1.079 -13.175 -13.681 1.00 94.69 83 ILE A O 1
ATOM 706 N N . THR A 1 84 ? -2.665 -13.300 -12.082 1.00 92.88 84 THR A N 1
ATOM 707 C CA . THR A 1 84 ? -3.598 -12.342 -12.657 1.00 92.88 84 THR A CA 1
ATOM 708 C C . THR A 1 84 ? -3.469 -10.994 -11.966 1.00 92.88 84 THR A C 1
ATOM 710 O O . THR A 1 84 ? -3.309 -10.909 -10.746 1.00 92.88 84 THR A O 1
ATOM 713 N N . LEU A 1 85 ? -3.498 -9.926 -12.760 1.00 89.81 85 LEU A N 1
ATOM 714 C CA . LEU A 1 85 ? -3.485 -8.540 -12.291 1.00 89.81 85 LEU A CA 1
ATOM 715 C C . LEU A 1 85 ? -4.538 -7.747 -13.064 1.00 89.81 85 LEU A C 1
ATOM 717 O O . LEU A 1 85 ? -4.839 -8.076 -14.211 1.00 89.81 85 LEU A O 1
ATOM 721 N N . ALA A 1 86 ? -5.068 -6.698 -12.437 1.00 88.38 86 ALA A N 1
ATOM 722 C CA . ALA A 1 86 ? -5.941 -5.746 -13.106 1.00 88.38 86 ALA A CA 1
ATOM 723 C C . ALA A 1 86 ? -5.164 -4.992 -14.196 1.00 88.38 86 ALA A C 1
ATOM 725 O O . ALA A 1 86 ? -4.145 -4.355 -13.914 1.00 88.38 86 ALA A O 1
ATOM 726 N N . THR A 1 87 ? -5.653 -5.042 -15.429 1.00 89.75 87 THR A N 1
ATOM 727 C CA . THR A 1 87 ? -5.136 -4.296 -16.581 1.00 89.75 87 THR A CA 1
ATOM 728 C C . THR A 1 87 ? -6.285 -3.588 -17.297 1.00 89.75 87 THR A C 1
ATOM 730 O O . THR A 1 87 ? -7.457 -3.794 -16.977 1.00 89.75 87 THR A O 1
ATOM 733 N N . VAL A 1 88 ? -5.949 -2.712 -18.244 1.00 91.00 88 VAL A N 1
ATOM 734 C CA . VAL A 1 88 ? -6.923 -1.946 -19.033 1.00 91.00 88 VAL A CA 1
ATOM 735 C C . VAL A 1 88 ? -6.909 -2.489 -20.454 1.00 91.00 88 VAL A C 1
ATOM 737 O O . VAL A 1 88 ? -5.873 -2.457 -21.121 1.00 91.00 88 VAL A O 1
ATOM 740 N N . ALA A 1 89 ? -8.050 -3.009 -20.898 1.00 88.81 89 ALA A N 1
ATOM 741 C CA . ALA A 1 89 ? -8.245 -3.493 -22.256 1.00 88.81 89 ALA A CA 1
ATOM 742 C C . ALA A 1 89 ? -8.302 -2.328 -23.264 1.00 88.81 89 ALA A C 1
ATOM 744 O O . ALA A 1 89 ? -8.385 -1.159 -22.892 1.00 88.81 89 ALA A O 1
ATOM 745 N N . GLU A 1 90 ? -8.266 -2.641 -24.562 1.00 86.25 90 GLU A N 1
ATOM 746 C CA . GLU A 1 90 ? -8.282 -1.625 -25.630 1.00 86.25 90 GLU A CA 1
ATOM 747 C C . GLU A 1 90 ? -9.555 -0.757 -25.626 1.00 86.25 90 GLU A C 1
ATOM 749 O O . GLU A 1 90 ? -9.501 0.405 -26.019 1.00 86.25 90 GLU A O 1
ATOM 754 N N . ASP A 1 91 ? -10.676 -1.293 -25.133 1.00 87.69 91 ASP A N 1
ATOM 755 C CA . ASP A 1 91 ? -11.956 -0.588 -24.963 1.00 87.69 91 ASP A CA 1
ATOM 756 C C . ASP A 1 91 ? -12.027 0.266 -23.679 1.00 87.69 91 ASP A C 1
ATOM 758 O O . ASP A 1 91 ? -13.059 0.869 -23.393 1.00 87.69 91 ASP A O 1
ATOM 762 N N . GLY A 1 92 ? -10.949 0.312 -22.890 1.00 87.06 92 GLY A N 1
ATOM 763 C CA . GLY A 1 92 ? -10.889 1.010 -21.605 1.00 87.06 92 GLY A CA 1
ATOM 764 C C . GLY A 1 92 ? -11.463 0.219 -20.424 1.00 87.06 92 GLY A C 1
ATOM 765 O O . GLY A 1 92 ? -11.377 0.687 -19.288 1.00 87.06 92 GLY A O 1
ATOM 766 N N . SER A 1 93 ? -12.018 -0.978 -20.647 1.00 88.06 93 SER A N 1
ATOM 767 C CA . SER A 1 93 ? -12.535 -1.824 -19.568 1.00 88.06 93 SER A CA 1
ATOM 768 C C . SER A 1 93 ? -11.406 -2.437 -18.738 1.00 88.06 93 SER A C 1
ATOM 770 O O . SER A 1 93 ? -10.337 -2.772 -19.252 1.00 88.06 93 SER A O 1
ATOM 772 N N . ILE A 1 94 ? -11.642 -2.606 -17.436 1.00 88.12 94 ILE A N 1
ATOM 773 C CA . ILE A 1 94 ? -10.668 -3.216 -16.525 1.00 88.12 94 ILE A CA 1
ATOM 774 C C . ILE A 1 94 ? -10.904 -4.725 -16.466 1.00 88.12 94 ILE A C 1
ATOM 776 O O . ILE A 1 94 ? -12.020 -5.174 -16.197 1.00 88.12 94 ILE A O 1
ATOM 780 N N . LYS A 1 95 ? -9.850 -5.507 -16.721 1.00 89.81 95 LYS A N 1
ATOM 781 C CA . LYS A 1 95 ? -9.881 -6.977 -16.741 1.00 89.81 95 LYS A CA 1
ATOM 782 C C . LYS A 1 95 ? -8.792 -7.550 -15.845 1.00 89.81 95 LYS A C 1
ATOM 784 O O . LYS A 1 95 ? -7.731 -6.956 -15.694 1.00 89.81 95 LYS A O 1
ATOM 789 N N . PHE A 1 96 ? -9.058 -8.720 -15.273 1.00 89.50 96 PHE A N 1
ATOM 790 C CA . PHE A 1 96 ? -8.046 -9.518 -14.585 1.00 89.50 96 PHE A CA 1
ATOM 791 C C . PHE A 1 96 ? -7.515 -10.532 -15.571 1.00 89.50 96 PHE A C 1
ATOM 793 O O . PHE A 1 96 ? -8.253 -11.395 -16.040 1.00 89.50 96 PHE A O 1
ATOM 800 N N . GLU A 1 97 ? -6.245 -10.398 -15.917 1.00 93.19 97 GLU A N 1
ATOM 801 C CA . GLU A 1 97 ? -5.627 -11.249 -16.922 1.00 93.19 97 GLU A CA 1
ATOM 802 C C . GLU A 1 97 ? -4.233 -11.685 -16.488 1.00 93.19 97 GLU A C 1
ATOM 804 O O . GLU A 1 97 ? -3.595 -11.042 -15.649 1.00 93.19 97 GLU A O 1
ATOM 809 N N . ARG A 1 98 ? -3.754 -12.789 -17.070 1.00 95.62 98 ARG A N 1
ATOM 810 C CA . ARG A 1 98 ? -2.415 -13.331 -16.818 1.00 95.62 98 ARG A CA 1
ATOM 811 C C . ARG A 1 98 ? -1.359 -12.320 -17.244 1.00 95.62 98 ARG A C 1
ATOM 813 O O . ARG A 1 98 ? -1.083 -12.152 -18.433 1.00 95.62 98 ARG A O 1
ATOM 820 N N . TYR A 1 99 ? -0.785 -11.632 -16.263 1.00 94.50 99 TYR A N 1
ATOM 821 C CA . TYR A 1 99 ? -0.012 -10.413 -16.494 1.00 94.50 99 TYR A CA 1
ATOM 822 C C . TYR A 1 99 ? 1.206 -10.657 -17.389 1.00 94.50 99 TYR A C 1
ATOM 824 O O . TYR A 1 99 ? 1.382 -9.988 -18.405 1.00 94.50 99 TYR A O 1
ATOM 832 N N . PHE A 1 100 ? 2.033 -11.648 -17.041 1.00 95.56 100 PHE A N 1
ATOM 833 C CA . PHE A 1 100 ? 3.257 -11.938 -17.789 1.00 95.56 100 PHE A CA 1
ATOM 834 C C . PHE A 1 100 ? 2.974 -12.478 -19.191 1.00 95.56 100 PHE A C 1
ATOM 836 O O . PHE A 1 100 ? 3.699 -12.140 -20.122 1.00 95.56 100 PHE A O 1
ATOM 843 N N . GLU A 1 101 ? 1.911 -13.267 -19.359 1.00 95.50 101 GLU A N 1
ATOM 844 C CA . GLU A 1 101 ? 1.519 -13.808 -20.663 1.00 95.50 101 GLU A CA 1
ATOM 845 C C . GLU A 1 101 ? 1.110 -12.685 -21.629 1.00 95.50 101 GLU A C 1
ATOM 847 O O . GLU A 1 101 ? 1.567 -12.637 -22.772 1.00 95.50 101 GLU A O 1
ATOM 852 N N . ASN A 1 102 ? 0.278 -11.749 -21.169 1.00 95.69 102 ASN A N 1
ATOM 853 C CA . ASN A 1 102 ? -0.182 -10.638 -21.999 1.00 95.69 102 ASN A CA 1
ATOM 854 C C . ASN A 1 102 ? 0.906 -9.589 -22.231 1.00 95.69 102 ASN A C 1
ATOM 856 O O . ASN A 1 102 ? 1.036 -9.086 -23.350 1.00 95.69 102 ASN A O 1
ATOM 860 N N . LEU A 1 103 ? 1.751 -9.326 -21.229 1.00 95.81 103 LEU A N 1
ATOM 861 C CA . LEU A 1 103 ? 2.932 -8.487 -21.402 1.00 95.81 103 LEU A CA 1
ATOM 862 C C . LEU A 1 103 ? 3.888 -9.080 -22.453 1.00 95.81 103 LEU A C 1
ATOM 864 O O . LEU A 1 103 ? 4.359 -8.355 -23.325 1.00 95.81 103 LEU A O 1
ATOM 868 N N . GLU A 1 104 ? 4.140 -10.393 -22.431 1.00 96.31 104 GLU A N 1
ATOM 869 C CA . GLU A 1 104 ? 4.981 -11.058 -23.436 1.00 96.31 104 GLU A CA 1
ATOM 870 C C . GLU A 1 104 ? 4.380 -10.957 -24.841 1.00 96.31 104 GLU A C 1
ATOM 872 O O . GLU A 1 104 ? 5.087 -10.595 -25.784 1.00 96.31 104 GLU A O 1
ATOM 877 N N . LYS A 1 105 ? 3.071 -11.202 -24.988 1.00 96.31 105 LYS A N 1
ATOM 878 C CA . LYS A 1 105 ? 2.359 -11.030 -26.267 1.00 96.31 105 LYS A CA 1
ATOM 879 C C . LYS A 1 105 ? 2.472 -9.601 -26.793 1.00 96.31 105 LYS A C 1
ATOM 881 O O . LYS A 1 105 ? 2.691 -9.419 -27.989 1.00 96.31 105 LYS A O 1
ATOM 886 N N . LEU A 1 106 ? 2.328 -8.599 -25.925 1.00 96.62 106 LEU A N 1
ATOM 887 C CA . LEU A 1 106 ? 2.464 -7.189 -26.288 1.00 96.62 106 LEU A CA 1
ATOM 888 C C . LEU A 1 106 ? 3.875 -6.885 -26.800 1.00 96.62 106 LEU A C 1
ATOM 890 O O . LEU A 1 106 ? 4.027 -6.322 -27.882 1.00 96.62 106 LEU A O 1
ATOM 894 N N . LEU A 1 107 ? 4.902 -7.271 -26.043 1.00 97.50 107 LEU A N 1
ATOM 895 C CA . LEU A 1 107 ? 6.287 -6.939 -26.369 1.00 97.50 107 LEU A CA 1
ATOM 896 C C . LEU A 1 107 ? 6.800 -7.694 -27.602 1.00 97.50 107 LEU A C 1
ATOM 898 O O . LEU A 1 107 ? 7.532 -7.117 -28.405 1.00 97.50 107 LEU A O 1
ATOM 902 N N . LYS A 1 108 ? 6.349 -8.935 -27.832 1.00 97.62 108 LYS A N 1
ATOM 903 C CA . LYS A 1 108 ? 6.715 -9.713 -29.029 1.00 97.62 108 LYS A CA 1
ATOM 904 C C . LYS A 1 108 ? 6.188 -9.135 -30.343 1.00 97.62 108 LYS A C 1
ATOM 906 O O . LYS A 1 108 ? 6.738 -9.453 -31.394 1.00 97.62 108 LYS A O 1
ATOM 911 N N . LYS A 1 109 ? 5.169 -8.266 -30.305 1.00 97.62 109 LYS A N 1
ATOM 912 C CA . LYS A 1 109 ? 4.733 -7.502 -31.491 1.00 97.62 109 LYS A CA 1
ATOM 913 C C . LYS A 1 109 ? 5.784 -6.476 -31.934 1.00 97.62 109 LYS A C 1
ATOM 915 O O . LYS A 1 109 ? 5.841 -6.152 -33.114 1.00 97.62 109 LYS A O 1
ATOM 920 N N . ILE A 1 110 ? 6.597 -5.977 -31.002 1.00 97.69 110 ILE A N 1
ATOM 921 C CA . ILE A 1 110 ? 7.660 -4.988 -31.246 1.00 97.69 110 ILE A CA 1
ATOM 922 C C . ILE A 1 110 ? 8.979 -5.706 -31.571 1.00 97.69 110 ILE A C 1
ATOM 924 O O . ILE A 1 110 ? 9.666 -5.391 -32.550 1.00 97.69 110 ILE A O 1
ATOM 928 N N . ASP A 1 111 ? 9.327 -6.710 -30.765 1.00 97.88 111 ASP A N 1
ATOM 929 C CA . ASP A 1 111 ? 10.520 -7.536 -30.936 1.00 97.88 111 ASP A CA 1
ATOM 930 C C . ASP A 1 111 ? 10.203 -9.016 -30.659 1.00 97.88 111 ASP A C 1
ATOM 932 O O . ASP A 1 111 ? 10.100 -9.405 -29.495 1.00 97.88 111 ASP A O 1
ATOM 936 N N . PRO A 1 112 ? 10.105 -9.877 -31.691 1.00 97.00 112 PRO A N 1
ATOM 937 C CA . PRO A 1 112 ? 9.858 -11.310 -31.512 1.00 97.00 112 PRO A CA 1
ATOM 938 C C . PRO A 1 112 ? 10.917 -12.039 -30.670 1.00 97.00 112 PRO A C 1
ATOM 940 O O . PRO A 1 112 ? 10.652 -13.138 -30.180 1.00 97.00 112 PRO A O 1
ATOM 943 N N . THR A 1 113 ? 12.111 -11.455 -30.517 1.00 96.81 113 THR A N 1
ATOM 944 C CA . THR A 1 113 ? 13.227 -12.027 -29.751 1.00 96.81 113 THR A CA 1
ATOM 945 C C . THR A 1 113 ? 13.256 -11.584 -28.289 1.00 96.81 113 THR A C 1
ATOM 947 O O . THR A 1 113 ? 14.053 -12.123 -27.513 1.00 96.81 113 THR A O 1
ATOM 950 N N . VAL A 1 114 ? 12.383 -10.647 -27.894 1.00 97.50 114 VAL A N 1
ATOM 951 C CA . VAL A 1 114 ? 12.322 -10.149 -26.519 1.00 97.50 114 VAL A CA 1
ATOM 952 C C . VAL A 1 114 ? 12.034 -11.283 -25.543 1.00 97.50 114 VAL A C 1
ATOM 954 O O . VAL A 1 114 ? 11.175 -12.141 -25.763 1.00 97.50 114 VAL A O 1
ATOM 957 N N . ARG A 1 115 ? 12.745 -11.257 -24.421 1.00 97.38 115 ARG A N 1
ATOM 958 C CA . ARG A 1 115 ? 12.484 -12.087 -23.252 1.00 97.38 115 ARG A CA 1
ATOM 959 C C . ARG A 1 115 ? 12.240 -11.207 -22.046 1.00 97.38 115 ARG A C 1
ATOM 961 O O . ARG A 1 115 ? 12.872 -10.161 -21.875 1.00 97.38 115 ARG A O 1
ATOM 968 N N . ILE A 1 116 ? 11.329 -11.682 -21.215 1.00 97.62 116 ILE A N 1
ATOM 969 C CA . ILE A 1 116 ? 10.906 -11.033 -19.986 1.00 97.62 116 ILE A CA 1
ATOM 970 C C . ILE A 1 116 ? 11.467 -11.833 -18.823 1.00 97.62 116 ILE A C 1
ATOM 972 O O . ILE A 1 116 ? 11.348 -13.057 -18.795 1.00 97.62 116 ILE A O 1
ATOM 976 N N . HIS A 1 117 ? 12.037 -11.137 -17.846 1.00 97.81 117 HIS A N 1
ATOM 977 C CA . HIS A 1 117 ? 12.528 -11.748 -16.621 1.00 97.81 117 HIS A CA 1
ATOM 978 C C . HIS A 1 117 ? 11.914 -11.052 -15.412 1.00 97.81 117 HIS A C 1
ATOM 980 O O . HIS A 1 117 ? 11.944 -9.828 -15.310 1.00 97.81 117 HIS A O 1
ATOM 986 N N . SER A 1 118 ? 11.362 -11.822 -14.482 1.00 96.44 118 SER A N 1
ATOM 987 C CA . SER A 1 118 ? 10.891 -11.289 -13.202 1.00 96.44 118 SER A CA 1
ATOM 988 C C . SER A 1 118 ? 12.095 -11.020 -12.295 1.00 96.44 118 SER A C 1
ATOM 990 O O . SER A 1 118 ? 12.932 -11.907 -12.125 1.00 96.44 118 SER A O 1
ATOM 992 N N . ALA A 1 119 ? 12.227 -9.811 -11.745 1.00 95.44 119 ALA A N 1
ATOM 993 C CA . ALA A 1 119 ? 13.391 -9.420 -10.944 1.00 95.44 119 ALA A CA 1
ATOM 994 C C . ALA A 1 119 ? 13.441 -10.084 -9.554 1.00 95.44 119 ALA A C 1
ATOM 996 O O . ALA A 1 119 ? 12.442 -10.606 -9.057 1.00 95.44 119 ALA A O 1
ATOM 997 N N . GLY A 1 120 ? 14.593 -9.996 -8.880 1.00 93.12 120 GLY A N 1
ATOM 998 C CA . GLY A 1 120 ? 14.868 -10.684 -7.612 1.00 93.12 120 GLY A CA 1
ATOM 999 C C . GLY A 1 120 ? 13.883 -10.372 -6.486 1.00 93.12 120 GLY A C 1
ATOM 1000 O O . GLY A 1 120 ? 13.490 -11.272 -5.746 1.00 93.12 120 GLY A O 1
ATOM 1001 N N . GLY A 1 121 ? 13.384 -9.133 -6.407 1.00 91.56 121 GLY A N 1
ATOM 1002 C CA . GLY A 1 121 ? 12.344 -8.763 -5.443 1.00 91.56 121 GLY A CA 1
ATOM 1003 C C . GLY A 1 121 ? 11.040 -9.548 -5.633 1.00 91.56 121 GLY A C 1
ATOM 1004 O O . GLY A 1 121 ? 10.455 -10.016 -4.657 1.00 91.56 121 GLY A O 1
ATOM 1005 N N . ASN A 1 122 ? 10.631 -9.765 -6.887 1.00 93.12 122 ASN A N 1
ATOM 1006 C CA . ASN A 1 122 ? 9.478 -10.599 -7.217 1.00 93.12 122 ASN A CA 1
ATOM 1007 C C . ASN A 1 122 ? 9.781 -12.076 -6.971 1.00 93.12 122 ASN A C 1
ATOM 1009 O O . ASN A 1 122 ? 8.947 -12.774 -6.402 1.00 93.12 122 ASN A O 1
ATOM 1013 N N . VAL A 1 123 ? 10.975 -12.553 -7.348 1.00 94.94 123 VAL A N 1
ATOM 1014 C CA . VAL A 1 123 ? 11.410 -13.935 -7.081 1.00 94.94 123 VAL A CA 1
ATOM 1015 C C . VAL A 1 123 ? 11.337 -14.244 -5.586 1.00 94.94 123 VAL A C 1
ATOM 1017 O O . VAL A 1 123 ? 10.779 -15.273 -5.216 1.00 94.94 123 VAL A O 1
ATOM 1020 N N . ARG A 1 124 ? 11.809 -13.343 -4.714 1.00 93.94 124 ARG A N 1
ATOM 1021 C CA . ARG A 1 124 ? 11.689 -13.485 -3.255 1.00 93.94 124 ARG A CA 1
ATOM 1022 C C . ARG A 1 124 ? 10.232 -13.616 -2.808 1.00 93.94 124 ARG A C 1
ATOM 1024 O O . ARG A 1 124 ? 9.918 -14.521 -2.039 1.00 93.94 124 ARG A O 1
ATOM 1031 N N . ALA A 1 125 ? 9.341 -12.764 -3.310 1.00 92.12 125 ALA A N 1
ATOM 1032 C CA . ALA A 1 125 ? 7.919 -12.833 -2.980 1.00 92.12 125 ALA A CA 1
ATOM 1033 C C . ALA A 1 125 ? 7.276 -14.155 -3.457 1.00 92.12 125 ALA A C 1
ATOM 1035 O O . ALA A 1 125 ? 6.575 -14.823 -2.695 1.00 92.12 125 ALA A O 1
ATOM 1036 N N . GLY A 1 126 ? 7.610 -14.596 -4.675 1.00 94.94 126 GLY A N 1
ATOM 1037 C CA . GLY A 1 126 ? 7.204 -15.891 -5.226 1.00 94.94 126 GLY A CA 1
ATOM 1038 C C . GLY A 1 126 ? 7.707 -17.077 -4.404 1.00 94.94 126 GLY A C 1
ATOM 1039 O O . GLY A 1 126 ? 6.937 -17.989 -4.112 1.00 94.94 126 GLY A O 1
ATOM 1040 N N . MET A 1 127 ? 8.965 -17.039 -3.958 1.00 96.06 127 MET A N 1
ATOM 1041 C CA . MET A 1 127 ? 9.545 -18.046 -3.063 1.00 96.06 127 MET A CA 1
ATOM 1042 C C . MET A 1 127 ? 8.836 -18.086 -1.711 1.00 96.06 127 MET A C 1
ATOM 1044 O O . MET A 1 127 ? 8.589 -19.166 -1.183 1.00 96.06 127 MET A O 1
ATOM 1048 N N . SER A 1 128 ? 8.471 -16.925 -1.171 1.00 92.81 128 SER A N 1
ATOM 1049 C CA . SER A 1 128 ? 7.748 -16.818 0.095 1.00 92.81 128 SER A CA 1
ATOM 1050 C C . SER A 1 128 ? 6.346 -17.424 -0.009 1.00 92.81 128 SER A C 1
ATOM 1052 O O . SER A 1 128 ? 5.934 -18.207 0.845 1.00 92.81 128 SER A O 1
ATOM 1054 N N . TYR A 1 129 ? 5.632 -17.142 -1.105 1.00 93.00 129 TYR A N 1
ATOM 1055 C CA . TYR A 1 129 ? 4.351 -17.780 -1.417 1.00 93.00 129 TYR A CA 1
ATOM 1056 C C . TYR A 1 129 ? 4.481 -19.291 -1.618 1.00 93.00 129 TYR A C 1
ATOM 1058 O O . TYR A 1 129 ? 3.669 -20.053 -1.094 1.00 93.00 129 TYR A O 1
ATOM 1066 N N . LEU A 1 130 ? 5.506 -19.734 -2.343 1.00 95.94 130 LEU A N 1
ATOM 1067 C CA . LEU A 1 130 ? 5.739 -21.150 -2.586 1.00 95.94 130 LEU A CA 1
ATOM 1068 C C . LEU A 1 130 ? 6.034 -21.902 -1.279 1.00 95.94 130 LEU A C 1
ATOM 1070 O O . LEU A 1 130 ? 5.438 -22.948 -1.034 1.00 95.94 130 LEU A O 1
ATOM 1074 N N . TYR A 1 131 ? 6.886 -21.344 -0.416 1.00 95.44 131 TYR A N 1
ATOM 1075 C CA . TYR A 1 131 ? 7.193 -21.912 0.896 1.00 95.44 131 TYR A CA 1
ATOM 1076 C C . TYR A 1 131 ? 5.941 -22.019 1.782 1.00 95.44 131 TYR A C 1
ATOM 1078 O O . TYR A 1 131 ? 5.705 -23.078 2.355 1.00 95.44 131 TYR A O 1
ATOM 1086 N N . ASP A 1 132 ? 5.103 -20.975 1.827 1.00 91.00 132 ASP A N 1
ATOM 1087 C CA . ASP A 1 132 ? 3.829 -20.958 2.572 1.00 91.00 132 ASP A CA 1
ATOM 1088 C C . ASP A 1 132 ? 2.898 -22.105 2.156 1.00 91.00 132 ASP A C 1
ATOM 1090 O O . ASP A 1 132 ? 2.359 -22.829 2.994 1.00 91.00 132 ASP A O 1
ATOM 1094 N N . ASN A 1 133 ? 2.764 -22.327 0.845 1.00 92.94 133 ASN A N 1
ATOM 1095 C CA . ASN A 1 133 ? 1.936 -23.401 0.299 1.00 92.94 133 ASN A CA 1
ATOM 1096 C C . ASN A 1 133 ? 2.494 -24.789 0.629 1.00 92.94 133 ASN A C 1
ATOM 1098 O O . ASN A 1 133 ? 1.731 -25.684 0.996 1.00 92.94 133 ASN A O 1
ATOM 1102 N N . ILE A 1 134 ? 3.814 -24.976 0.514 1.00 95.19 134 ILE A N 1
ATOM 1103 C CA . ILE A 1 134 ? 4.456 -26.254 0.844 1.00 95.19 134 ILE A CA 1
ATOM 1104 C C . ILE A 1 134 ? 4.302 -26.549 2.334 1.00 95.19 134 ILE A C 1
ATOM 1106 O O . ILE A 1 134 ? 3.842 -27.631 2.693 1.00 95.19 134 ILE A O 1
ATOM 1110 N N . GLN A 1 135 ? 4.641 -25.584 3.191 1.00 92.06 135 GLN A N 1
ATOM 1111 C CA . GLN A 1 135 ? 4.517 -25.718 4.637 1.00 92.06 135 GLN A CA 1
ATOM 1112 C C . GLN A 1 135 ? 3.079 -26.061 5.027 1.00 92.06 135 GLN A C 1
ATOM 1114 O O . GLN A 1 135 ? 2.870 -27.053 5.715 1.00 92.06 135 GLN A O 1
ATOM 1119 N N . THR A 1 136 ? 2.093 -25.299 4.547 1.00 88.38 136 THR A N 1
ATOM 1120 C CA . THR A 1 136 ? 0.675 -25.523 4.870 1.00 88.38 136 THR A CA 1
ATOM 1121 C C . THR A 1 136 ? 0.223 -26.929 4.474 1.00 88.38 136 THR A C 1
ATOM 1123 O O . THR A 1 136 ? -0.397 -27.632 5.270 1.00 88.38 136 THR A O 1
ATOM 1126 N N . LYS A 1 137 ? 0.567 -27.384 3.263 1.00 92.69 137 LYS A N 1
ATOM 1127 C CA . LYS A 1 137 ? 0.181 -28.716 2.776 1.00 92.69 137 LYS A CA 1
ATOM 1128 C C . LYS A 1 137 ? 0.852 -29.850 3.546 1.00 92.69 137 LYS A C 1
ATOM 1130 O O . LYS A 1 137 ? 0.178 -30.819 3.878 1.00 92.69 137 LYS A O 1
ATOM 1135 N N . ILE A 1 138 ? 2.142 -29.728 3.855 1.00 91.94 138 ILE A N 1
ATOM 1136 C CA . ILE A 1 138 ? 2.881 -30.749 4.614 1.00 91.94 138 ILE A CA 1
ATOM 1137 C C . ILE A 1 138 ? 2.428 -30.779 6.075 1.00 91.94 138 ILE A C 1
ATOM 1139 O O . ILE A 1 138 ? 2.284 -31.852 6.644 1.00 91.94 138 ILE A O 1
ATOM 1143 N N . VAL A 1 139 ? 2.165 -29.625 6.689 1.00 86.50 139 VAL A N 1
ATOM 1144 C CA . VAL A 1 139 ? 1.655 -29.560 8.066 1.00 86.50 139 VAL A CA 1
ATOM 1145 C C . VAL A 1 139 ? 0.270 -30.208 8.166 1.00 86.50 139 VAL A C 1
ATOM 1147 O O . VAL A 1 139 ? 0.034 -30.972 9.096 1.00 86.50 139 VAL A O 1
ATOM 1150 N N . ASN A 1 140 ? -0.612 -2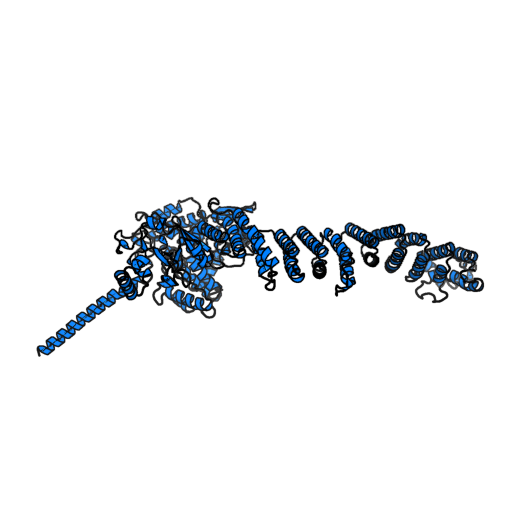9.973 7.188 1.00 86.06 140 ASN A N 1
ATOM 1151 C CA . ASN A 1 140 ? -1.944 -30.587 7.139 1.00 86.06 140 ASN A CA 1
ATOM 1152 C C . ASN A 1 140 ? -1.925 -32.067 6.727 1.00 86.06 140 ASN A C 1
ATOM 1154 O O . ASN A 1 140 ? -2.823 -32.824 7.088 1.00 86.06 140 ASN A O 1
ATOM 1158 N N . ASN A 1 141 ? -0.925 -32.489 5.954 1.00 91.00 141 ASN A N 1
ATOM 1159 C CA . ASN A 1 141 ? -0.742 -33.875 5.548 1.00 91.00 141 ASN A CA 1
ATOM 1160 C C . ASN A 1 141 ? 0.751 -34.247 5.576 1.00 91.00 141 ASN A C 1
ATOM 1162 O O . ASN A 1 141 ? 1.421 -34.183 4.539 1.00 91.00 141 ASN A O 1
ATOM 1166 N N . PRO A 1 142 ? 1.270 -34.687 6.741 1.00 90.56 142 PRO A N 1
ATOM 1167 C CA . PRO A 1 142 ? 2.690 -35.002 6.916 1.00 90.56 142 PRO A CA 1
ATOM 1168 C C . PRO A 1 142 ? 3.227 -36.122 6.017 1.00 90.56 142 PRO A C 1
ATOM 1170 O O . PRO A 1 142 ? 4.437 -36.289 5.923 1.00 90.56 142 PRO A O 1
ATOM 1173 N N . GLN A 1 143 ? 2.354 -36.890 5.351 1.00 92.31 143 GLN A N 1
ATOM 1174 C CA . GLN A 1 143 ? 2.758 -37.923 4.389 1.00 92.31 143 GLN A CA 1
ATOM 1175 C C . GLN A 1 143 ? 3.169 -37.342 3.027 1.00 92.31 143 GLN A C 1
ATOM 1177 O O . GLN A 1 143 ? 3.782 -38.042 2.221 1.00 92.31 143 GLN A O 1
ATOM 1182 N N . LEU A 1 144 ? 2.827 -36.081 2.739 1.00 95.00 144 LEU A N 1
ATOM 1183 C CA . LEU A 1 144 ? 3.232 -35.426 1.499 1.00 95.00 144 LEU A CA 1
ATOM 1184 C C . LEU A 1 144 ? 4.717 -35.069 1.541 1.00 95.00 144 LEU A C 1
ATOM 1186 O O . LEU A 1 144 ? 5.187 -34.359 2.433 1.00 95.00 144 LEU A O 1
ATOM 1190 N N . SER A 1 145 ? 5.457 -35.491 0.515 1.00 95.62 145 SER A N 1
ATOM 1191 C CA . SER A 1 145 ? 6.825 -35.024 0.330 1.00 95.62 145 SER A CA 1
ATOM 1192 C C . SER A 1 145 ? 6.843 -33.606 -0.253 1.00 95.62 145 SER A C 1
ATOM 1194 O O . SER A 1 145 ? 5.978 -33.223 -1.046 1.00 95.62 145 SER A O 1
ATOM 1196 N N . SER A 1 146 ? 7.886 -32.834 0.066 1.00 95.12 146 SER A N 1
ATOM 1197 C CA . SER A 1 146 ? 8.132 -31.518 -0.546 1.00 95.12 146 SER A CA 1
ATOM 1198 C C . SER A 1 146 ? 8.104 -31.560 -2.074 1.00 95.12 146 SER A C 1
ATOM 1200 O O . SER A 1 146 ? 7.580 -30.657 -2.723 1.00 95.12 146 SER A O 1
ATOM 1202 N N . SER A 1 147 ? 8.650 -32.626 -2.661 1.00 96.94 147 SER A N 1
ATOM 1203 C CA . SER A 1 147 ? 8.715 -32.787 -4.110 1.00 96.94 147 SER A CA 1
ATOM 1204 C C . SER A 1 147 ? 7.352 -33.055 -4.740 1.00 96.94 147 SER A C 1
ATOM 1206 O O . SER A 1 147 ? 7.121 -32.597 -5.857 1.00 96.94 147 SER A O 1
ATOM 1208 N N . ASP A 1 148 ? 6.448 -33.754 -4.054 1.00 97.50 148 ASP A N 1
ATOM 1209 C CA . ASP A 1 148 ? 5.096 -33.996 -4.566 1.00 97.50 148 ASP A CA 1
ATOM 1210 C C . ASP A 1 148 ? 4.270 -32.712 -4.552 1.00 97.50 148 ASP A C 1
ATOM 1212 O O . ASP A 1 148 ? 3.639 -32.386 -5.555 1.00 97.50 148 ASP A O 1
ATOM 1216 N N . VAL A 1 149 ? 4.378 -31.916 -3.483 1.00 97.69 149 VAL A N 1
ATOM 1217 C CA . VAL A 1 149 ? 3.718 -30.605 -3.413 1.00 97.69 149 VAL A CA 1
ATOM 1218 C C . VAL A 1 149 ? 4.249 -29.649 -4.488 1.00 97.69 149 VAL A C 1
ATOM 1220 O O . VAL A 1 149 ? 3.468 -28.973 -5.156 1.00 97.69 149 VAL A O 1
ATOM 1223 N N . LEU A 1 150 ? 5.568 -29.608 -4.712 1.00 98.06 150 LEU A N 1
ATOM 1224 C CA . LEU A 1 150 ? 6.167 -28.797 -5.780 1.00 98.06 150 LEU A CA 1
ATOM 1225 C C . LEU A 1 150 ? 5.670 -29.210 -7.174 1.00 98.06 150 LEU A C 1
ATOM 1227 O O . LEU A 1 150 ? 5.357 -28.343 -7.990 1.00 98.06 150 LEU A O 1
ATOM 1231 N N . LYS A 1 151 ? 5.574 -30.519 -7.452 1.00 98.31 151 LYS A N 1
ATOM 1232 C CA . LYS A 1 151 ? 5.029 -31.034 -8.721 1.00 98.31 151 LYS A CA 1
ATOM 1233 C C . LYS A 1 151 ? 3.561 -30.659 -8.893 1.00 98.31 151 LYS A C 1
ATOM 1235 O O . LYS A 1 151 ? 3.183 -30.234 -9.980 1.00 98.31 151 LYS A O 1
ATOM 1240 N N . GLU A 1 152 ? 2.766 -30.782 -7.832 1.00 97.88 152 GLU A N 1
ATOM 1241 C CA . GLU A 1 152 ? 1.356 -30.397 -7.833 1.00 97.88 152 GLU A CA 1
ATOM 1242 C C . GLU A 1 152 ? 1.203 -28.914 -8.204 1.00 97.88 152 GLU A C 1
ATOM 1244 O O . GLU A 1 152 ? 0.519 -28.593 -9.175 1.00 97.88 152 GLU A O 1
ATOM 1249 N N . ILE A 1 153 ? 1.926 -28.017 -7.520 1.00 97.44 153 ILE A N 1
ATOM 1250 C CA . ILE A 1 153 ? 1.906 -26.568 -7.790 1.00 97.44 153 ILE A CA 1
ATOM 1251 C C . ILE A 1 153 ? 2.385 -26.253 -9.214 1.00 97.44 153 ILE A C 1
ATOM 1253 O O . ILE A 1 153 ? 1.817 -25.386 -9.881 1.00 97.44 153 ILE A O 1
ATOM 1257 N N . ALA A 1 154 ? 3.417 -26.954 -9.693 1.00 97.81 154 ALA A N 1
ATOM 1258 C CA . ALA A 1 154 ? 3.917 -26.799 -11.056 1.00 97.81 154 ALA A CA 1
ATOM 1259 C C . ALA A 1 154 ? 2.885 -27.222 -12.117 1.00 97.81 154 ALA A C 1
ATOM 1261 O O . ALA A 1 154 ? 2.854 -26.628 -13.193 1.00 97.81 154 ALA A O 1
ATOM 1262 N N . SER A 1 155 ? 2.052 -28.223 -11.817 1.00 97.50 155 SER A N 1
ATOM 1263 C CA . SER A 1 155 ? 1.017 -28.747 -12.719 1.00 97.50 155 SER A CA 1
ATOM 1264 C C . SER A 1 155 ? -0.331 -28.026 -12.644 1.00 97.50 155 SER A C 1
ATOM 1266 O O . SER A 1 155 ? -1.159 -28.198 -13.535 1.00 97.50 155 SER A O 1
ATOM 1268 N N . ASP A 1 156 ? -0.561 -27.236 -11.596 1.00 96.81 156 ASP A N 1
ATOM 1269 C CA . ASP A 1 156 ? -1.799 -26.487 -11.408 1.00 96.81 156 ASP A CA 1
ATOM 1270 C C . ASP A 1 156 ? -1.974 -25.424 -12.507 1.00 96.81 156 ASP A C 1
ATOM 1272 O O . ASP A 1 156 ? -1.011 -24.814 -12.979 1.00 96.81 156 ASP A O 1
ATOM 1276 N N . VAL A 1 157 ? -3.223 -25.229 -12.926 1.00 95.69 157 VAL A N 1
ATOM 1277 C CA . VAL A 1 157 ? -3.637 -24.377 -14.049 1.00 95.69 157 VAL A CA 1
ATOM 1278 C C . VAL A 1 157 ? -4.533 -23.219 -13.618 1.00 95.69 157 VAL A C 1
ATOM 1280 O O . VAL A 1 157 ? -4.810 -22.341 -14.437 1.00 95.69 157 VAL A O 1
ATOM 1283 N N . ASN A 1 158 ? -4.973 -23.206 -12.357 1.00 96.12 158 ASN A N 1
ATOM 1284 C CA . ASN A 1 158 ? -5.895 -22.204 -11.838 1.00 96.12 158 ASN A CA 1
ATOM 1285 C C . ASN A 1 158 ? -5.214 -20.844 -11.708 1.00 96.12 158 ASN A C 1
ATOM 1287 O O . ASN A 1 158 ? -4.063 -20.749 -11.289 1.00 96.12 158 ASN A O 1
ATOM 1291 N N . ASP A 1 159 ? -5.920 -19.776 -12.047 1.00 95.31 159 ASP A N 1
ATOM 1292 C CA . ASP A 1 159 ? -5.369 -18.434 -11.905 1.00 95.31 159 ASP A CA 1
ATOM 1293 C C . ASP A 1 159 ? -5.096 -18.100 -10.430 1.00 95.31 159 ASP A C 1
ATOM 1295 O O . ASP A 1 159 ? -5.832 -18.502 -9.530 1.00 95.31 159 ASP A O 1
ATOM 1299 N N . ILE A 1 160 ? -4.013 -17.362 -10.188 1.00 92.44 160 ILE A N 1
ATOM 1300 C CA . ILE A 1 160 ? -3.608 -16.904 -8.857 1.00 92.44 160 ILE A CA 1
ATOM 1301 C C . ILE A 1 160 ? -3.775 -15.392 -8.824 1.00 92.44 160 ILE A C 1
ATOM 1303 O O . ILE A 1 160 ? -3.324 -14.699 -9.737 1.00 92.44 160 ILE A O 1
ATOM 1307 N N . ASN A 1 161 ? -4.383 -14.851 -7.771 1.00 87.50 161 ASN A N 1
ATOM 1308 C CA . ASN A 1 161 ? -4.409 -13.406 -7.597 1.00 87.50 161 ASN A CA 1
ATOM 1309 C C . ASN A 1 161 ? -2.979 -12.905 -7.337 1.00 87.50 161 ASN A C 1
ATOM 1311 O O . ASN A 1 161 ? -2.304 -13.356 -6.410 1.00 87.50 161 ASN A O 1
ATOM 1315 N N . GLY A 1 162 ? -2.489 -11.965 -8.148 1.00 87.94 162 GLY A N 1
ATOM 1316 C CA . GLY A 1 162 ? -1.123 -11.461 -8.014 1.00 87.94 162 GLY A CA 1
ATOM 1317 C C . GLY A 1 162 ? -0.810 -10.823 -6.660 1.00 87.94 162 GLY A C 1
ATOM 1318 O O . GLY A 1 162 ? 0.361 -10.787 -6.272 1.00 87.94 162 GLY A O 1
ATOM 1319 N N . PHE A 1 163 ? -1.834 -10.373 -5.932 1.00 81.00 163 PHE A N 1
ATOM 1320 C CA . PHE A 1 163 ? -1.710 -9.871 -4.566 1.00 81.00 163 PHE A CA 1
ATOM 1321 C C . PHE A 1 163 ? -1.184 -10.937 -3.592 1.00 81.00 163 PHE A C 1
ATOM 1323 O O . PHE A 1 163 ? -0.313 -10.648 -2.771 1.00 81.00 163 PHE A O 1
ATOM 1330 N N . ASP A 1 164 ? -1.630 -12.189 -3.729 1.00 83.31 164 ASP A N 1
ATOM 1331 C CA . ASP A 1 164 ? -1.240 -13.279 -2.826 1.00 83.31 164 ASP A CA 1
ATOM 1332 C C . ASP A 1 164 ? 0.254 -13.617 -2.948 1.00 83.31 164 ASP A C 1
ATOM 1334 O O . ASP A 1 164 ? 0.915 -14.001 -1.972 1.00 83.31 164 ASP A O 1
ATOM 1338 N N . VAL A 1 165 ? 0.804 -13.447 -4.156 1.00 88.94 165 VAL A N 1
ATOM 1339 C CA . VAL A 1 165 ? 2.194 -13.787 -4.467 1.00 88.94 165 VAL A CA 1
ATOM 1340 C C . VAL A 1 165 ? 3.142 -12.644 -4.129 1.00 88.94 165 VAL A C 1
ATOM 1342 O O . VAL A 1 165 ? 4.095 -12.841 -3.382 1.00 88.94 165 VAL A O 1
ATOM 1345 N N . ARG A 1 166 ? 2.903 -11.445 -4.667 1.00 82.19 166 ARG A N 1
ATOM 1346 C CA . ARG A 1 166 ? 3.869 -10.328 -4.631 1.00 82.19 166 ARG A CA 1
ATOM 1347 C C . ARG A 1 166 ? 4.063 -9.704 -3.253 1.00 82.19 166 ARG A C 1
ATOM 1349 O O . ARG A 1 166 ? 5.007 -8.931 -3.053 1.00 82.19 166 ARG A O 1
ATOM 1356 N N . GLY A 1 167 ? 3.141 -9.987 -2.339 1.00 69.00 167 GLY A N 1
ATOM 1357 C CA . GLY A 1 167 ? 2.969 -9.162 -1.161 1.00 69.00 167 GLY A CA 1
ATOM 1358 C C . GLY A 1 167 ? 2.530 -7.753 -1.546 1.00 69.00 167 GLY A C 1
ATOM 1359 O O . GLY A 1 167 ? 2.348 -7.396 -2.717 1.00 69.00 167 GLY A O 1
ATOM 1360 N N . VAL A 1 168 ? 2.352 -6.931 -0.533 1.00 65.25 168 VAL A N 1
ATOM 1361 C CA . VAL A 1 168 ? 1.694 -5.655 -0.693 1.00 65.25 168 VAL A CA 1
ATOM 1362 C C . VAL A 1 168 ? 2.699 -4.536 -0.913 1.00 65.25 168 VAL A C 1
ATOM 1364 O O . VAL A 1 168 ? 3.734 -4.435 -0.253 1.00 65.25 168 VAL A O 1
ATOM 1367 N N . GLY A 1 169 ? 2.398 -3.638 -1.847 1.00 66.38 169 GLY A N 1
ATOM 1368 C CA . GLY A 1 169 ? 3.191 -2.425 -2.067 1.00 66.38 169 GLY A CA 1
ATOM 1369 C C . GLY A 1 169 ? 4.568 -2.676 -2.666 1.00 66.38 169 GLY A C 1
ATOM 1370 O O . GLY A 1 169 ? 5.441 -1.804 -2.607 1.00 66.38 169 GLY A O 1
ATOM 1371 N N . SER A 1 170 ? 4.768 -3.885 -3.175 1.00 70.94 170 SER A N 1
ATOM 1372 C CA . SER A 1 170 ? 5.927 -4.284 -3.953 1.00 70.94 170 SER A CA 1
ATOM 1373 C C . SER A 1 170 ? 5.710 -3.837 -5.392 1.00 70.94 170 SER A C 1
ATOM 1375 O O . SER A 1 170 ? 4.682 -4.165 -5.984 1.00 70.94 170 SER A O 1
ATOM 1377 N N . ASP A 1 171 ? 6.663 -3.106 -5.959 1.00 82.44 171 ASP A N 1
ATOM 1378 C CA . ASP A 1 171 ? 6.692 -2.825 -7.394 1.00 82.44 171 ASP A CA 1
ATOM 1379 C C . ASP A 1 171 ? 6.864 -4.144 -8.176 1.00 82.44 171 ASP A C 1
ATOM 1381 O O . ASP A 1 171 ? 7.399 -5.122 -7.658 1.00 82.44 171 ASP A O 1
ATOM 1385 N N . MET A 1 172 ? 6.384 -4.192 -9.419 1.00 87.94 172 MET A N 1
ATOM 1386 C CA . MET A 1 172 ? 6.641 -5.293 -10.348 1.00 87.94 172 MET A CA 1
ATOM 1387 C C . MET A 1 172 ? 7.872 -4.935 -11.175 1.00 87.94 172 MET A C 1
ATOM 1389 O O . MET A 1 172 ? 7.764 -4.390 -12.274 1.00 87.94 172 MET A O 1
ATOM 1393 N N . ASP A 1 173 ? 9.049 -5.199 -10.614 1.00 91.31 173 ASP A N 1
ATOM 1394 C CA . ASP A 1 173 ? 10.314 -5.034 -11.331 1.00 91.31 173 ASP A CA 1
ATOM 1395 C C . ASP A 1 173 ? 10.464 -6.123 -12.409 1.00 91.31 173 ASP A C 1
ATOM 1397 O O . ASP A 1 173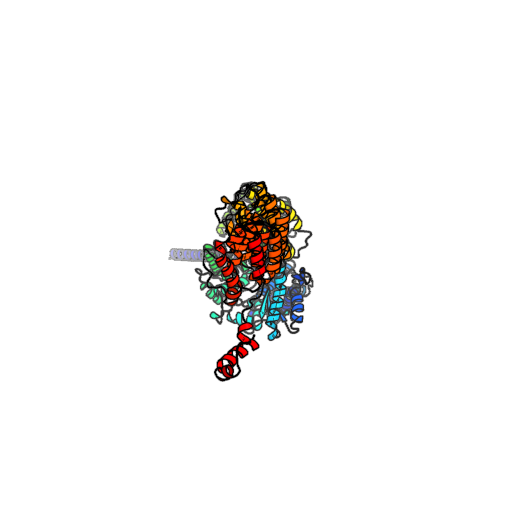 ? 10.484 -7.325 -12.122 1.00 91.31 173 ASP A O 1
ATOM 1401 N N . VAL A 1 174 ? 10.593 -5.702 -13.663 1.00 95.31 174 VAL A N 1
ATOM 1402 C CA . VAL A 1 174 ? 10.712 -6.596 -14.817 1.00 95.31 174 VAL A CA 1
ATOM 1403 C C . VAL A 1 174 ? 11.955 -6.230 -15.613 1.00 95.31 174 VAL A C 1
ATOM 1405 O O . VAL A 1 174 ? 12.157 -5.076 -16.000 1.00 95.31 174 VAL A O 1
ATOM 1408 N N . PHE A 1 175 ? 12.787 -7.226 -15.894 1.00 96.88 175 PHE A N 1
ATOM 1409 C CA . PHE A 1 175 ? 13.942 -7.062 -16.760 1.00 96.88 175 PHE A CA 1
ATOM 1410 C C . PHE A 1 175 ? 13.635 -7.527 -18.177 1.00 96.88 175 PHE A C 1
ATOM 1412 O O . PHE A 1 175 ? 12.966 -8.537 -18.395 1.00 96.88 175 PHE A O 1
ATOM 1419 N N . LEU A 1 176 ? 14.145 -6.778 -19.145 1.00 97.19 176 LEU A N 1
ATOM 1420 C CA . LEU A 1 176 ? 13.997 -7.046 -20.567 1.00 97.19 176 LEU A CA 1
ATOM 1421 C C . LEU A 1 176 ? 15.358 -7.423 -21.155 1.00 97.19 176 LEU A C 1
ATOM 1423 O O . LEU A 1 176 ? 16.382 -6.825 -20.819 1.00 97.19 176 LEU A O 1
ATOM 1427 N N . SER A 1 177 ? 15.363 -8.404 -22.050 1.00 95.75 177 SER A N 1
ATOM 1428 C CA . SER A 1 177 ? 16.520 -8.743 -22.886 1.00 95.75 177 SER A CA 1
ATOM 1429 C C . SER A 1 177 ? 16.049 -9.026 -24.308 1.00 95.75 177 SER A C 1
ATOM 1431 O O . SER A 1 177 ? 15.034 -9.697 -24.466 1.00 95.75 177 SER A O 1
ATOM 1433 N N . GLY A 1 178 ? 16.768 -8.561 -25.324 1.00 92.94 178 GLY A N 1
ATOM 1434 C CA . GLY A 1 178 ? 16.373 -8.690 -26.730 1.00 92.94 178 GLY A CA 1
ATOM 1435 C C . GLY A 1 178 ? 17.235 -7.796 -27.615 1.00 92.94 178 GLY A C 1
ATOM 1436 O O . GLY A 1 178 ? 18.391 -7.529 -27.275 1.00 92.94 178 GLY A O 1
ATOM 1437 N N . ASP A 1 179 ? 16.668 -7.306 -28.715 1.00 94.06 179 ASP A N 1
ATOM 1438 C CA . ASP A 1 179 ? 17.316 -6.316 -29.572 1.00 94.06 179 ASP A CA 1
ATOM 1439 C C . ASP A 1 179 ? 17.559 -5.005 -28.802 1.00 94.06 179 ASP A C 1
ATOM 1441 O O . ASP A 1 179 ? 16.634 -4.277 -28.428 1.00 94.06 179 ASP A O 1
ATOM 1445 N N . GLN A 1 180 ? 18.838 -4.693 -28.591 1.00 93.06 180 GLN A N 1
ATOM 1446 C CA . GLN A 1 180 ? 19.308 -3.513 -27.865 1.00 93.06 180 GLN A CA 1
ATOM 1447 C C . GLN A 1 180 ? 18.783 -2.200 -28.458 1.00 93.06 180 GLN A C 1
ATOM 1449 O O . GLN A 1 180 ? 18.541 -1.235 -27.731 1.00 93.06 180 GLN A O 1
ATOM 1454 N N . THR A 1 181 ? 18.539 -2.162 -29.771 1.00 95.19 181 THR A N 1
ATOM 1455 C CA . THR A 1 181 ? 18.019 -0.967 -30.446 1.00 95.19 181 THR A CA 1
ATOM 1456 C C . THR A 1 181 ? 16.551 -0.689 -30.108 1.00 95.19 181 THR A C 1
ATOM 1458 O O . THR A 1 181 ? 16.116 0.461 -30.176 1.00 95.19 181 THR A O 1
ATOM 1461 N N . LYS A 1 182 ? 15.804 -1.709 -29.658 1.00 96.19 182 LYS A N 1
ATOM 1462 C CA . LYS A 1 182 ? 14.364 -1.641 -29.357 1.00 96.19 182 LYS A CA 1
ATOM 1463 C C . LYS A 1 182 ? 14.035 -1.543 -27.868 1.00 96.19 182 LYS A C 1
ATOM 1465 O O . LYS A 1 182 ? 12.887 -1.283 -27.514 1.00 96.19 182 LYS A O 1
ATOM 1470 N N . LEU A 1 183 ? 15.007 -1.698 -26.966 1.00 92.44 183 LEU A N 1
ATOM 1471 C CA . LEU A 1 183 ? 14.753 -1.739 -25.516 1.00 92.44 183 LEU A CA 1
ATOM 1472 C C . LEU A 1 183 ? 14.026 -0.506 -24.964 1.00 92.44 183 LEU A C 1
ATOM 1474 O O . LEU A 1 183 ? 13.184 -0.636 -24.075 1.00 92.44 183 LEU A O 1
ATOM 1478 N N . LYS A 1 184 ? 14.312 0.691 -25.493 1.00 93.94 184 LYS A N 1
ATOM 1479 C CA . LYS A 1 184 ? 13.606 1.920 -25.087 1.00 93.94 184 LYS A CA 1
ATOM 1480 C C . LYS A 1 184 ? 12.121 1.867 -25.451 1.00 93.94 184 LYS A C 1
ATOM 1482 O O . LYS A 1 184 ? 11.283 2.230 -24.628 1.00 93.94 184 LYS A O 1
ATOM 1487 N N . GLU A 1 185 ? 11.808 1.393 -26.654 1.00 96.50 185 GLU A N 1
ATOM 1488 C CA . GLU A 1 185 ? 10.435 1.221 -27.134 1.00 96.50 185 GLU A CA 1
ATOM 1489 C C . GLU A 1 185 ? 9.704 0.138 -26.331 1.00 96.50 185 GLU A C 1
ATOM 1491 O O . GLU A 1 185 ? 8.596 0.368 -25.850 1.00 96.50 185 GLU A O 1
ATOM 1496 N N . LEU A 1 186 ? 10.362 -1.001 -26.091 1.00 96.44 186 LEU A N 1
ATOM 1497 C CA . LEU A 1 186 ? 9.834 -2.094 -25.274 1.00 96.44 186 LEU A CA 1
ATOM 1498 C C . LEU A 1 186 ? 9.530 -1.639 -23.837 1.00 96.44 186 LEU A C 1
ATOM 1500 O O . LEU A 1 186 ? 8.437 -1.888 -23.329 1.00 96.44 186 LEU A O 1
ATOM 1504 N N . SER A 1 187 ? 10.460 -0.925 -23.191 1.00 94.81 187 SER A N 1
ATOM 1505 C CA . SER A 1 187 ? 10.266 -0.374 -21.840 1.00 94.81 187 SER A CA 1
ATOM 1506 C C . SER A 1 187 ? 9.105 0.623 -21.805 1.00 94.81 187 SER A C 1
ATOM 1508 O O . SER A 1 187 ? 8.284 0.584 -20.888 1.00 94.81 187 SER A O 1
ATOM 1510 N N . TYR A 1 188 ? 8.982 1.484 -22.821 1.00 95.00 188 TYR A N 1
ATOM 1511 C CA . TYR A 1 188 ? 7.862 2.418 -22.931 1.00 95.00 188 TYR A CA 1
ATOM 1512 C C . TYR A 1 188 ? 6.517 1.695 -23.094 1.00 95.00 188 TYR A C 1
ATOM 1514 O O . TYR A 1 188 ? 5.568 2.010 -22.375 1.00 95.00 188 TYR A O 1
ATOM 1522 N N . ALA A 1 189 ? 6.435 0.697 -23.979 1.00 95.75 189 ALA A N 1
ATOM 1523 C CA . ALA A 1 189 ? 5.223 -0.094 -24.188 1.00 95.75 189 ALA A CA 1
ATOM 1524 C C . ALA A 1 189 ? 4.804 -0.847 -22.915 1.00 95.75 189 ALA A C 1
ATOM 1526 O O . ALA A 1 189 ? 3.635 -0.815 -22.530 1.00 95.75 189 ALA A O 1
ATOM 1527 N N . ALA A 1 190 ? 5.766 -1.454 -22.216 1.00 94.75 190 ALA A N 1
ATOM 1528 C CA . ALA A 1 190 ? 5.532 -2.172 -20.969 1.00 94.75 190 ALA A CA 1
ATOM 1529 C C . ALA A 1 190 ? 5.042 -1.251 -19.835 1.00 94.75 190 ALA A C 1
ATOM 1531 O O . ALA A 1 190 ? 4.087 -1.586 -19.124 1.00 94.75 190 ALA A O 1
ATOM 1532 N N . LYS A 1 191 ? 5.650 -0.060 -19.700 1.00 93.75 191 LYS A N 1
ATOM 1533 C CA . LYS A 1 191 ? 5.202 0.986 -18.765 1.00 93.75 191 LYS A CA 1
ATOM 1534 C C . LYS A 1 191 ? 3.799 1.458 -19.103 1.00 93.75 191 LYS A C 1
ATOM 1536 O O . LYS A 1 191 ? 2.955 1.486 -18.218 1.00 93.75 191 LYS A O 1
ATOM 1541 N N . LYS A 1 192 ? 3.524 1.758 -20.376 1.00 92.81 192 LYS A N 1
ATOM 1542 C CA . LYS A 1 192 ? 2.195 2.183 -20.831 1.00 92.81 192 LYS A CA 1
ATOM 1543 C C . LYS A 1 192 ? 1.130 1.140 -20.496 1.00 92.81 192 LYS A C 1
ATOM 1545 O O . LYS A 1 192 ? 0.089 1.515 -19.978 1.00 92.81 192 LYS A O 1
ATOM 1550 N N . TYR A 1 193 ? 1.400 -0.140 -20.749 1.00 92.50 193 TYR A N 1
ATOM 1551 C CA . TYR A 1 193 ? 0.493 -1.240 -20.412 1.00 92.50 193 TYR A CA 1
ATOM 1552 C C . TYR A 1 193 ? 0.260 -1.354 -18.901 1.00 92.50 193 TYR A C 1
ATOM 1554 O O . TYR A 1 193 ? -0.878 -1.388 -18.446 1.00 92.50 193 TYR A O 1
ATOM 1562 N N . THR A 1 194 ? 1.331 -1.332 -18.106 1.00 89.56 194 THR A N 1
ATOM 1563 C CA . THR A 1 194 ? 1.233 -1.528 -16.651 1.00 89.56 194 THR A CA 1
ATOM 1564 C C . THR A 1 194 ? 0.624 -0.321 -15.932 1.00 89.56 194 THR A C 1
ATOM 1566 O O . THR A 1 194 ? -0.155 -0.482 -14.999 1.00 89.56 194 THR A O 1
ATOM 1569 N N . HIS A 1 195 ? 0.943 0.899 -16.368 1.00 89.69 195 HIS A N 1
ATOM 1570 C CA . HIS A 1 195 ? 0.434 2.144 -15.780 1.00 89.69 195 HIS A CA 1
ATOM 1571 C C . HIS A 1 195 ? -0.916 2.578 -16.371 1.00 89.69 195 HIS A C 1
ATOM 1573 O O . HIS A 1 195 ? -1.480 3.579 -15.927 1.00 89.69 195 HIS A O 1
ATOM 1579 N N . ALA A 1 196 ? -1.469 1.838 -17.342 1.00 89.44 196 ALA A N 1
ATOM 1580 C CA . ALA A 1 196 ? -2.775 2.145 -17.924 1.00 89.44 196 ALA A CA 1
ATOM 1581 C C . ALA A 1 196 ? -3.880 2.175 -16.858 1.00 89.44 196 ALA A C 1
ATOM 1583 O O . ALA A 1 196 ? -4.749 3.044 -16.910 1.00 89.44 196 ALA A O 1
ATOM 1584 N N . LEU A 1 197 ? -3.813 1.277 -15.867 1.00 85.88 197 LEU A N 1
ATOM 1585 C CA . LEU A 1 197 ? -4.777 1.216 -14.767 1.00 85.88 197 LEU A CA 1
ATOM 1586 C C . LEU A 1 197 ? -4.722 2.469 -13.886 1.00 85.88 197 LEU A C 1
ATOM 1588 O O . LEU A 1 197 ? -5.761 3.057 -13.602 1.00 85.88 197 LEU A O 1
ATOM 1592 N N . GLU A 1 198 ? -3.517 2.914 -13.510 1.00 84.25 198 GLU A N 1
ATOM 1593 C CA . GLU A 1 198 ? -3.316 4.144 -12.727 1.00 84.25 198 GLU A CA 1
ATOM 1594 C C . GLU A 1 198 ? -3.919 5.356 -13.446 1.00 84.25 198 GLU A C 1
ATOM 1596 O O . GLU A 1 198 ? -4.587 6.175 -12.819 1.00 84.25 198 GLU A O 1
ATOM 1601 N N . LYS A 1 199 ? -3.735 5.439 -14.770 1.00 84.50 199 LYS A N 1
ATOM 1602 C CA . LYS A 1 199 ? -4.298 6.517 -15.590 1.00 84.50 199 LYS A CA 1
ATOM 1603 C C . LYS A 1 199 ? -5.822 6.426 -15.715 1.00 84.50 199 LYS A C 1
ATOM 1605 O O . LYS A 1 199 ? -6.495 7.440 -15.583 1.00 84.50 199 LYS A O 1
ATOM 1610 N N . THR A 1 200 ? -6.355 5.234 -15.974 1.00 83.94 200 THR A N 1
ATOM 1611 C CA . THR A 1 200 ? -7.796 5.014 -16.213 1.00 83.94 200 THR A CA 1
ATOM 1612 C C . THR A 1 200 ? -8.624 5.285 -14.964 1.00 83.94 200 THR A C 1
ATOM 1614 O O . THR A 1 200 ? -9.720 5.820 -15.058 1.00 83.94 200 THR A O 1
ATOM 1617 N N . LEU A 1 201 ? -8.075 4.977 -13.790 1.00 76.25 201 LEU A N 1
ATOM 1618 C CA . LEU A 1 201 ? -8.716 5.240 -12.504 1.00 76.25 201 LEU A CA 1
ATOM 1619 C C . LEU A 1 201 ? -8.406 6.645 -11.941 1.00 76.25 201 LEU A C 1
ATOM 1621 O O . LEU A 1 201 ? -8.738 6.924 -10.796 1.00 76.25 201 LEU A O 1
ATOM 1625 N N . ASN A 1 202 ? -7.746 7.520 -12.713 1.00 74.00 202 ASN A N 1
ATOM 1626 C CA . ASN A 1 202 ? -7.282 8.848 -12.287 1.00 74.00 202 ASN A CA 1
ATOM 1627 C C . ASN A 1 202 ? -6.495 8.846 -10.956 1.00 74.00 202 ASN A C 1
ATOM 1629 O O . ASN A 1 202 ? -6.586 9.758 -10.140 1.00 74.00 202 ASN A O 1
ATOM 1633 N N . LEU A 1 203 ? -5.679 7.816 -10.723 1.00 70.50 203 LEU A N 1
ATOM 1634 C CA . LEU A 1 203 ? -4.983 7.629 -9.444 1.00 70.50 203 LEU A CA 1
ATOM 1635 C C . LEU A 1 203 ? -3.666 8.392 -9.378 1.00 70.50 203 LEU A C 1
ATOM 1637 O O . LEU A 1 203 ? -2.980 8.327 -8.362 1.00 70.50 203 LEU A O 1
ATOM 1641 N N . ALA A 1 204 ? -3.293 9.115 -10.437 1.00 65.19 204 ALA A N 1
ATOM 1642 C CA . ALA A 1 204 ? -2.057 9.888 -10.509 1.00 65.19 204 ALA A CA 1
ATOM 1643 C C . ALA A 1 204 ? -1.966 10.964 -9.412 1.00 65.19 204 ALA A C 1
ATOM 1645 O O . ALA A 1 204 ? -0.864 11.194 -8.917 1.00 65.19 204 ALA A O 1
ATOM 1646 N N . GLN A 1 205 ? -3.101 11.552 -9.016 1.00 57.50 205 GLN A N 1
ATOM 1647 C CA . GLN A 1 205 ? -3.174 12.690 -8.090 1.00 57.50 205 GLN A CA 1
ATOM 1648 C C . GLN A 1 205 ? -3.248 12.299 -6.606 1.00 57.50 205 GLN A C 1
ATOM 1650 O O . GLN A 1 205 ? -2.906 13.109 -5.754 1.00 57.50 205 GLN A O 1
ATOM 1655 N N . LEU A 1 206 ? -3.585 11.042 -6.288 1.00 57.94 206 LEU A N 1
ATOM 1656 C CA . LEU A 1 206 ? -3.557 10.551 -4.908 1.00 57.94 206 LEU A CA 1
ATOM 1657 C C . LEU A 1 206 ? -2.114 10.552 -4.375 1.00 57.94 206 LEU A C 1
ATOM 1659 O O . LEU A 1 206 ? -1.302 9.702 -4.775 1.00 57.94 206 LEU A O 1
ATOM 1663 N N . ASP A 1 207 ? -1.810 11.517 -3.500 1.00 51.12 207 ASP A N 1
ATOM 1664 C CA . ASP A 1 207 ? -0.505 11.668 -2.854 1.00 51.12 207 ASP A CA 1
ATOM 1665 C C . ASP A 1 207 ? -0.157 10.442 -1.980 1.00 51.12 207 ASP A C 1
ATOM 1667 O O . ASP A 1 207 ? -1.003 9.692 -1.487 1.00 51.12 207 ASP A O 1
ATOM 1671 N N . GLU A 1 208 ? 1.143 10.183 -1.896 1.00 55.25 208 GLU A N 1
ATOM 1672 C CA . GLU A 1 208 ? 1.808 8.941 -1.517 1.00 55.25 208 GLU A CA 1
ATOM 1673 C C . GLU A 1 208 ? 1.542 8.521 -0.050 1.00 55.25 208 GLU A C 1
ATOM 1675 O O . GLU A 1 208 ? 1.505 9.337 0.860 1.00 55.25 208 GLU A O 1
ATOM 1680 N N . LYS A 1 209 ? 1.444 7.239 0.331 1.00 53.53 209 LYS A N 1
ATOM 1681 C CA . LYS A 1 209 ? 2.587 6.294 0.402 1.00 53.53 209 LYS A CA 1
ATOM 1682 C C . LYS A 1 209 ? 2.170 4.826 0.571 1.00 53.53 209 LYS A C 1
ATOM 1684 O O . LYS A 1 209 ? 3.002 3.935 0.392 1.00 53.53 209 LYS A O 1
ATOM 1689 N N . GLY A 1 210 ? 0.910 4.564 0.898 1.00 56.75 210 GLY A N 1
ATOM 1690 C CA . GLY A 1 210 ? 0.461 3.254 1.346 1.00 56.75 210 GLY A CA 1
ATOM 1691 C C . GLY A 1 210 ? -0.469 2.558 0.376 1.00 56.75 210 GLY A C 1
ATOM 1692 O O . GLY A 1 210 ? -0.040 1.677 -0.367 1.00 56.75 210 GLY A O 1
ATOM 1693 N N . LEU A 1 211 ? -1.738 2.964 0.368 1.00 62.88 211 LEU A N 1
ATOM 1694 C CA . LEU A 1 211 ? -2.814 2.255 -0.325 1.00 62.88 211 LEU A CA 1
ATOM 1695 C C . LEU A 1 211 ? -2.597 2.147 -1.842 1.00 62.88 211 LEU A C 1
ATOM 1697 O O . LEU A 1 211 ? -2.592 1.053 -2.401 1.00 62.88 211 LEU A O 1
ATOM 1701 N N . LYS A 1 212 ? -2.301 3.268 -2.506 1.00 69.81 212 LYS A N 1
ATOM 1702 C CA . LYS A 1 212 ? -2.031 3.304 -3.951 1.00 69.81 212 LYS A CA 1
ATOM 1703 C C . LYS A 1 212 ? -0.921 2.330 -4.360 1.00 69.81 212 LYS A C 1
ATOM 1705 O O . LYS A 1 212 ? -1.112 1.513 -5.256 1.00 69.81 212 LYS A O 1
ATOM 1710 N N . ARG A 1 213 ? 0.228 2.390 -3.670 1.00 64.69 213 ARG A N 1
ATOM 1711 C CA . ARG A 1 213 ? 1.370 1.490 -3.923 1.00 64.69 213 ARG A CA 1
ATOM 1712 C C . ARG A 1 213 ? 0.989 0.039 -3.659 1.00 64.69 213 ARG A C 1
ATOM 1714 O O . ARG A 1 213 ? 1.462 -0.850 -4.351 1.00 64.69 213 ARG A O 1
ATOM 1721 N N . SER A 1 214 ? 0.140 -0.179 -2.662 1.00 62.84 214 SER A N 1
ATOM 1722 C CA . SER A 1 214 ? -0.260 -1.495 -2.181 1.00 62.84 214 SER A CA 1
ATOM 1723 C C . SER A 1 214 ? -1.088 -2.303 -3.168 1.00 62.84 214 SER A C 1
ATOM 1725 O O . SER A 1 214 ? -1.041 -3.528 -3.131 1.00 62.84 214 SER A O 1
ATOM 1727 N N . LEU A 1 215 ? -1.839 -1.622 -4.030 1.00 67.62 215 LEU A N 1
ATOM 1728 C CA . LEU A 1 215 ? -2.964 -2.229 -4.738 1.00 67.62 215 LEU A CA 1
ATOM 1729 C C . LEU A 1 215 ? -2.864 -2.050 -6.251 1.00 67.62 215 LEU A C 1
ATOM 1731 O O . LEU A 1 215 ? -3.304 -2.916 -7.000 1.00 67.62 215 LEU A O 1
ATOM 1735 N N . ILE A 1 216 ? -2.215 -0.976 -6.709 1.00 75.31 216 ILE A N 1
ATOM 1736 C CA . ILE A 1 216 ? -1.899 -0.794 -8.122 1.00 75.31 216 ILE A CA 1
ATOM 1737 C C . ILE A 1 216 ? -0.495 -1.309 -8.385 1.00 75.31 216 ILE A C 1
ATOM 1739 O O . ILE A 1 216 ? 0.488 -0.897 -7.764 1.00 75.31 216 ILE A O 1
ATOM 1743 N N . VAL A 1 217 ? -0.389 -2.160 -9.394 1.00 78.75 217 VAL A N 1
ATOM 1744 C CA . VAL A 1 217 ? 0.896 -2.603 -9.905 1.00 78.75 217 VAL A CA 1
ATOM 1745 C C . VAL A 1 217 ? 1.643 -1.431 -10.528 1.00 78.75 217 VAL A C 1
ATOM 1747 O O . VAL A 1 217 ? 1.267 -0.929 -11.583 1.00 78.75 217 VAL A O 1
ATOM 1750 N N . ARG A 1 218 ? 2.768 -1.050 -9.929 1.00 82.69 218 ARG A N 1
ATOM 1751 C CA . ARG A 1 218 ? 3.757 -0.196 -10.588 1.00 82.69 218 ARG A CA 1
ATOM 1752 C C . ARG A 1 218 ? 4.809 -1.065 -11.246 1.00 82.69 218 ARG A C 1
ATOM 1754 O O . ARG A 1 218 ? 5.486 -1.828 -10.569 1.00 82.69 218 ARG A O 1
ATOM 1761 N N . GLY A 1 219 ? 4.907 -0.981 -12.568 1.00 83.69 219 GLY A N 1
ATOM 1762 C CA . GLY A 1 219 ? 5.959 -1.654 -13.322 1.00 83.69 219 GLY A CA 1
ATOM 1763 C C . GLY A 1 219 ? 7.202 -0.781 -13.419 1.00 83.69 219 GLY A C 1
ATOM 1764 O O . GLY A 1 219 ? 7.101 0.372 -13.852 1.00 83.69 219 GLY A O 1
ATOM 1765 N N . ASP A 1 220 ? 8.356 -1.331 -13.049 1.00 89.12 220 ASP A N 1
ATOM 1766 C CA . ASP A 1 220 ? 9.661 -0.736 -13.332 1.00 89.12 220 ASP A CA 1
ATOM 1767 C C . ASP A 1 220 ? 10.431 -1.662 -14.281 1.00 89.12 220 ASP A C 1
ATOM 1769 O O . ASP A 1 220 ? 10.678 -2.830 -13.983 1.00 89.12 220 ASP A O 1
ATOM 1773 N N . PHE A 1 221 ? 10.747 -1.142 -15.467 1.00 93.81 221 PHE A N 1
ATOM 1774 C CA . PHE A 1 221 ? 11.232 -1.923 -16.603 1.00 93.81 221 PHE A CA 1
ATOM 1775 C C . PHE A 1 221 ? 12.652 -1.517 -16.953 1.00 93.81 221 PHE A C 1
ATOM 1777 O O . PHE A 1 221 ? 12.884 -0.379 -17.380 1.00 93.81 221 PHE A O 1
ATOM 1784 N N . LYS A 1 222 ? 13.583 -2.458 -16.796 1.00 94.31 222 LYS A N 1
ATOM 1785 C CA . LYS A 1 222 ? 15.027 -2.227 -16.932 1.00 94.31 222 LYS A CA 1
ATOM 1786 C C . LYS A 1 222 ? 15.646 -3.238 -17.892 1.00 94.31 222 LYS A C 1
ATOM 1788 O O . LYS A 1 222 ? 15.106 -4.320 -18.098 1.00 94.31 222 LYS A O 1
ATOM 1793 N N . GLU A 1 223 ? 16.786 -2.902 -18.477 1.00 95.12 223 GLU A N 1
ATOM 1794 C CA . GLU A 1 223 ? 17.577 -3.875 -19.229 1.00 95.12 223 GLU A CA 1
ATOM 1795 C C . GLU A 1 223 ? 18.241 -4.869 -18.267 1.00 95.12 223 GLU A C 1
ATOM 1797 O O . GLU A 1 223 ? 18.863 -4.456 -17.286 1.00 95.12 223 GLU A O 1
ATOM 1802 N N . LEU A 1 224 ? 18.139 -6.172 -18.557 1.00 94.06 224 LEU A N 1
ATOM 1803 C CA . LEU A 1 224 ? 18.707 -7.224 -17.711 1.00 94.06 224 LEU A CA 1
ATOM 1804 C C . LEU A 1 224 ? 20.223 -7.065 -17.532 1.00 94.06 224 LEU A C 1
ATOM 1806 O O . LEU A 1 224 ? 20.690 -7.034 -16.400 1.00 94.06 224 LEU A O 1
ATOM 1810 N N . GLY A 1 225 ? 20.983 -6.934 -18.625 1.00 91.19 225 GLY A N 1
ATOM 1811 C CA . GLY A 1 225 ? 22.449 -6.874 -18.581 1.00 91.19 225 GLY A CA 1
ATOM 1812 C C . GLY A 1 225 ? 22.957 -5.719 -17.717 1.00 91.19 225 GLY A C 1
ATOM 1813 O O . GLY A 1 225 ? 23.676 -5.944 -16.742 1.00 91.19 225 GLY A O 1
ATOM 1814 N N . THR A 1 226 ? 22.497 -4.500 -18.013 1.00 92.56 226 THR A N 1
ATOM 1815 C CA . THR A 1 226 ? 22.845 -3.293 -17.250 1.00 92.56 226 THR A CA 1
ATOM 1816 C C . THR A 1 226 ? 22.438 -3.397 -15.786 1.00 92.56 226 THR A C 1
ATOM 1818 O O . THR A 1 226 ? 23.215 -3.038 -14.903 1.00 92.56 226 THR A O 1
ATOM 1821 N N . GLN A 1 227 ? 21.229 -3.889 -15.497 1.00 92.75 227 GLN A N 1
ATOM 1822 C CA . GLN A 1 227 ? 20.753 -3.953 -14.119 1.00 92.75 227 GLN A CA 1
ATOM 1823 C C . GLN A 1 227 ? 21.472 -5.037 -13.311 1.00 92.75 227 GLN A C 1
ATOM 1825 O O . GLN A 1 227 ? 21.774 -4.809 -12.139 1.00 92.75 227 GLN A O 1
ATOM 1830 N N . THR A 1 228 ? 21.779 -6.190 -13.908 1.00 90.94 228 THR A N 1
ATOM 1831 C CA . THR A 1 228 ? 22.569 -7.247 -13.262 1.00 90.94 228 THR A CA 1
ATOM 1832 C C . THR A 1 228 ? 23.981 -6.760 -12.947 1.00 90.94 228 THR A C 1
ATOM 1834 O O . THR A 1 228 ? 24.473 -7.004 -11.843 1.00 90.94 228 THR A O 1
ATOM 1837 N N . GLU A 1 229 ? 24.622 -6.038 -13.868 1.00 90.81 229 GLU A N 1
ATOM 1838 C CA . GLU A 1 229 ? 25.943 -5.450 -13.639 1.00 90.81 229 GLU A CA 1
ATOM 1839 C C . GLU A 1 229 ? 25.902 -4.395 -12.528 1.00 90.81 229 GLU A C 1
ATOM 1841 O O . GLU A 1 229 ? 26.646 -4.505 -11.553 1.00 90.81 229 GLU A O 1
ATOM 1846 N N . LEU A 1 230 ? 24.975 -3.435 -12.614 1.00 90.75 230 LEU A N 1
ATOM 1847 C CA . LEU A 1 230 ? 24.815 -2.380 -11.613 1.00 90.75 230 LEU A CA 1
ATOM 1848 C C . LEU A 1 230 ? 24.539 -2.952 -10.218 1.00 90.75 230 LEU A C 1
ATOM 1850 O O . LEU A 1 230 ? 25.175 -2.547 -9.247 1.00 90.75 230 LEU A O 1
ATOM 1854 N N . SER A 1 231 ? 23.625 -3.917 -10.112 1.00 89.56 231 SER A N 1
ATOM 1855 C CA . SER A 1 231 ? 23.274 -4.524 -8.823 1.00 89.56 231 SER A CA 1
ATOM 1856 C C . SER A 1 231 ? 24.448 -5.330 -8.249 1.00 89.56 231 SER A C 1
ATOM 1858 O O . SER A 1 231 ? 24.682 -5.307 -7.044 1.00 89.56 231 SER A O 1
ATOM 1860 N N . SER A 1 232 ? 25.254 -5.969 -9.107 1.00 89.62 232 SER A N 1
ATOM 1861 C CA . SER A 1 232 ? 26.488 -6.648 -8.683 1.00 89.62 232 SER A CA 1
ATOM 1862 C C . SER A 1 232 ? 27.559 -5.675 -8.171 1.00 89.62 232 SER A C 1
ATOM 1864 O O . SER A 1 232 ? 28.394 -6.069 -7.364 1.00 89.62 232 SER A O 1
ATOM 1866 N N . LEU A 1 233 ? 27.566 -4.420 -8.636 1.00 91.38 233 LEU A N 1
ATOM 1867 C CA . LEU A 1 233 ? 28.468 -3.376 -8.133 1.00 91.38 233 LEU A CA 1
ATOM 1868 C C . LEU A 1 233 ? 27.979 -2.774 -6.811 1.00 91.38 233 LEU A C 1
ATOM 1870 O O . LEU A 1 233 ? 28.792 -2.499 -5.930 1.00 91.38 233 LEU A O 1
ATOM 1874 N N . GLN A 1 234 ? 26.663 -2.596 -6.673 1.00 90.94 234 GLN A N 1
ATOM 1875 C CA . GLN A 1 234 ? 26.021 -2.011 -5.493 1.00 90.94 234 GLN A CA 1
ATOM 1876 C C . GLN A 1 234 ? 25.975 -2.954 -4.283 1.00 90.94 234 GLN A C 1
ATOM 1878 O O . GLN A 1 234 ? 25.871 -2.476 -3.155 1.00 90.94 234 GLN A O 1
ATOM 1883 N N . GLY A 1 235 ? 26.050 -4.269 -4.494 1.00 92.06 235 GLY A N 1
ATOM 1884 C CA . GLY A 1 235 ? 25.917 -5.252 -3.419 1.00 92.06 235 GLY A CA 1
ATOM 1885 C C . GLY A 1 235 ? 24.476 -5.383 -2.903 1.00 92.06 235 GLY A C 1
ATOM 1886 O O . GLY A 1 235 ? 23.515 -5.067 -3.605 1.00 92.06 235 GLY A O 1
ATOM 1887 N N . GLY A 1 236 ? 24.314 -5.869 -1.671 1.00 94.00 236 GLY A N 1
ATOM 1888 C CA . GLY A 1 236 ? 23.019 -6.129 -1.034 1.00 94.00 236 GLY A CA 1
ATOM 1889 C C . GLY A 1 236 ? 22.701 -7.621 -0.892 1.00 94.00 236 GLY A C 1
ATOM 1890 O O . GLY A 1 236 ? 23.593 -8.466 -0.881 1.00 94.00 236 GLY A O 1
ATOM 1891 N N . SER A 1 237 ? 21.418 -7.972 -0.750 1.00 94.94 237 SER A N 1
ATOM 1892 C CA . SER A 1 237 ? 21.015 -9.382 -0.672 1.00 94.94 237 SER A CA 1
ATOM 1893 C C . SER A 1 237 ? 21.255 -10.070 -2.016 1.00 94.94 237 SER A C 1
ATOM 1895 O O . SER A 1 237 ? 20.721 -9.647 -3.037 1.00 94.94 237 SER A O 1
ATOM 1897 N N . SER A 1 238 ? 22.005 -11.170 -2.018 1.00 95.62 238 SER A N 1
ATOM 1898 C CA . SER A 1 238 ? 22.230 -11.993 -3.218 1.00 95.62 238 SER A CA 1
ATOM 1899 C C . SER A 1 238 ? 20.933 -12.446 -3.905 1.00 95.62 238 SER A C 1
ATOM 1901 O O . SER A 1 238 ? 20.898 -12.563 -5.127 1.00 95.62 238 SER A O 1
ATOM 1903 N N . ILE A 1 239 ? 19.840 -12.619 -3.155 1.00 94.56 239 ILE A N 1
ATOM 1904 C CA . ILE A 1 239 ? 18.523 -12.980 -3.703 1.00 94.56 239 ILE A CA 1
ATOM 1905 C C . ILE A 1 239 ? 17.923 -11.852 -4.551 1.00 94.56 239 ILE A C 1
ATOM 1907 O O . ILE A 1 239 ? 17.271 -12.131 -5.555 1.00 94.56 239 ILE A O 1
ATOM 1911 N N . ASP A 1 240 ? 18.185 -10.583 -4.216 1.00 91.38 240 ASP A N 1
ATOM 1912 C CA . ASP A 1 240 ? 17.725 -9.442 -5.021 1.00 91.38 240 ASP A CA 1
ATOM 1913 C C . ASP A 1 240 ? 18.427 -9.368 -6.392 1.00 91.38 240 ASP A C 1
ATOM 1915 O O . ASP A 1 240 ? 17.941 -8.675 -7.286 1.00 91.38 240 ASP A O 1
ATOM 1919 N N . LEU A 1 241 ? 19.533 -10.102 -6.583 1.00 92.69 241 LEU A N 1
ATOM 1920 C CA . LEU A 1 241 ? 20.245 -10.203 -7.863 1.00 92.69 241 LEU A CA 1
ATOM 1921 C C . LEU A 1 241 ? 19.690 -11.288 -8.792 1.00 92.69 241 LEU A C 1
ATOM 1923 O O . LEU A 1 241 ? 20.094 -11.355 -9.955 1.00 92.69 241 LEU A O 1
ATOM 1927 N N . LEU A 1 242 ? 18.816 -12.164 -8.289 1.00 95.31 242 LEU A N 1
ATOM 1928 C CA . LEU A 1 242 ? 18.222 -13.220 -9.097 1.00 95.31 242 LEU A CA 1
ATOM 1929 C C . LEU A 1 242 ? 17.243 -12.646 -10.119 1.00 95.31 242 LEU A C 1
ATOM 1931 O O . LEU A 1 242 ? 16.692 -11.557 -9.965 1.00 95.31 242 LEU A O 1
ATOM 1935 N N . SER A 1 243 ? 16.982 -13.423 -11.161 1.00 96.75 243 SER A N 1
ATOM 1936 C CA . SER A 1 243 ? 15.825 -13.200 -12.020 1.00 96.75 243 SER A CA 1
ATOM 1937 C C . SER A 1 243 ? 15.239 -14.525 -12.491 1.00 96.75 243 SER A C 1
ATOM 1939 O O . SER A 1 243 ? 15.946 -15.528 -12.557 1.00 96.75 243 SER A O 1
ATOM 1941 N N . LEU A 1 244 ? 13.941 -14.546 -12.779 1.00 97.81 244 LEU A N 1
ATOM 1942 C CA . LEU A 1 244 ? 13.250 -15.700 -13.352 1.00 97.81 244 LEU A CA 1
ATOM 1943 C C . LEU A 1 244 ? 12.954 -15.418 -14.823 1.00 97.81 244 LEU A C 1
ATOM 1945 O O . LEU A 1 244 ? 12.176 -14.513 -15.117 1.00 97.81 244 LEU A O 1
ATOM 1949 N N . ASP A 1 245 ? 13.544 -16.194 -15.728 1.00 97.75 245 ASP A N 1
ATOM 1950 C CA . ASP A 1 245 ? 13.257 -16.113 -17.163 1.00 97.75 245 ASP A CA 1
ATOM 1951 C C . ASP A 1 245 ? 11.846 -16.653 -17.427 1.00 97.75 245 ASP A C 1
ATOM 1953 O O . ASP A 1 245 ? 11.588 -17.843 -17.258 1.00 97.75 245 ASP A O 1
ATOM 1957 N N . MET A 1 246 ? 10.926 -15.787 -17.853 1.00 97.12 246 MET A N 1
ATOM 1958 C CA . MET A 1 246 ? 9.517 -16.146 -18.046 1.00 97.12 246 MET A CA 1
ATOM 1959 C C . MET A 1 246 ? 9.270 -17.038 -19.267 1.00 97.12 246 MET A C 1
ATOM 1961 O O . MET A 1 246 ? 8.202 -17.640 -19.379 1.00 97.12 246 MET A O 1
ATOM 1965 N N . THR A 1 247 ? 10.240 -17.152 -20.177 1.00 94.44 247 THR A N 1
ATOM 1966 C CA . THR A 1 247 ? 10.155 -18.061 -21.321 1.00 94.44 247 THR A CA 1
ATOM 1967 C C . THR A 1 247 ? 10.614 -19.465 -20.926 1.00 94.44 247 THR A C 1
ATOM 1969 O O . THR A 1 247 ? 9.914 -20.440 -21.204 1.00 94.44 247 THR A O 1
ATOM 1972 N N . SER A 1 248 ? 11.780 -19.588 -20.279 1.00 96.31 248 SER A N 1
ATOM 1973 C CA . SER A 1 248 ? 12.353 -20.900 -19.921 1.00 96.31 248 SER A CA 1
ATOM 1974 C C . SER A 1 248 ? 11.918 -21.433 -18.553 1.00 96.31 248 SER A C 1
ATOM 1976 O O . SER A 1 248 ? 11.974 -22.638 -18.323 1.00 96.31 248 SER A O 1
ATOM 1978 N N . GLY A 1 249 ? 11.484 -20.560 -17.645 1.00 97.00 249 GLY A N 1
ATOM 1979 C CA . GLY A 1 249 ? 11.232 -20.873 -16.238 1.00 97.00 249 GLY A CA 1
ATOM 1980 C C . GLY A 1 249 ? 12.490 -21.006 -15.382 1.00 97.00 249 GLY A C 1
ATOM 1981 O O . GLY A 1 249 ? 12.380 -21.332 -14.206 1.00 97.00 249 GLY A O 1
ATOM 1982 N N . ALA A 1 250 ? 13.679 -20.782 -15.947 1.00 97.69 250 ALA A N 1
ATOM 1983 C CA . ALA A 1 250 ? 14.935 -20.950 -15.227 1.00 97.69 250 ALA A CA 1
ATOM 1984 C C . ALA A 1 250 ? 15.250 -19.729 -14.355 1.00 97.69 250 ALA A C 1
ATOM 1986 O O . ALA A 1 250 ? 15.144 -18.583 -14.807 1.00 97.69 250 ALA A O 1
ATOM 1987 N N . LEU A 1 251 ? 15.734 -19.973 -13.137 1.00 97.31 251 LEU A N 1
ATOM 1988 C CA . LEU A 1 251 ? 16.332 -18.936 -12.309 1.00 97.31 251 LEU A CA 1
ATOM 1989 C C . LEU A 1 251 ? 17.735 -18.620 -12.835 1.00 97.31 251 LEU A C 1
ATOM 1991 O O . LEU A 1 251 ? 18.565 -19.502 -13.079 1.00 97.31 251 LEU A O 1
ATOM 1995 N N . LYS A 1 252 ? 18.012 -17.332 -13.011 1.00 95.50 252 LYS A N 1
ATOM 1996 C CA . LYS A 1 252 ? 19.299 -16.813 -13.463 1.00 95.50 252 LYS A CA 1
ATOM 1997 C C . LYS A 1 252 ? 20.039 -16.195 -12.288 1.00 95.50 252 LYS A C 1
ATOM 1999 O O . LYS A 1 252 ? 19.597 -15.199 -11.716 1.00 95.50 252 LYS A O 1
ATOM 2004 N N . SER A 1 253 ? 21.186 -16.786 -11.968 1.00 94.19 253 SER A N 1
ATOM 2005 C CA . SER A 1 253 ? 22.197 -16.158 -11.123 1.00 94.19 253 SER A CA 1
ATOM 2006 C C . SER A 1 253 ? 22.929 -15.059 -11.904 1.00 94.19 253 SER A C 1
ATOM 2008 O O . SER A 1 253 ? 23.154 -15.218 -13.110 1.00 94.19 253 SER A O 1
ATOM 2010 N N . PRO A 1 254 ? 23.376 -13.979 -11.243 1.00 90.69 254 PRO A N 1
ATOM 2011 C CA . PRO A 1 254 ? 24.320 -13.049 -11.852 1.00 90.69 254 PRO A CA 1
ATOM 2012 C C . PRO A 1 254 ? 25.641 -13.778 -12.183 1.00 90.69 254 PRO A C 1
ATOM 2014 O O . PRO A 1 254 ? 26.078 -14.621 -11.395 1.00 90.69 254 PRO A O 1
ATOM 2017 N N . PRO A 1 255 ? 26.335 -13.445 -13.291 1.00 90.31 255 PRO A N 1
ATOM 2018 C CA . PRO A 1 255 ? 27.565 -14.139 -13.693 1.00 90.31 255 PRO A CA 1
ATOM 2019 C C . PRO A 1 255 ? 28.669 -14.161 -12.625 1.00 90.31 255 PRO A C 1
ATOM 2021 O O . PRO A 1 255 ? 29.429 -15.121 -12.552 1.00 90.31 255 PRO A O 1
ATOM 2024 N N . ARG A 1 256 ? 28.747 -13.121 -11.782 1.00 91.31 256 ARG A N 1
ATOM 2025 C CA . ARG A 1 256 ? 29.733 -13.020 -10.690 1.00 91.31 256 ARG A CA 1
ATOM 2026 C C . ARG A 1 256 ? 29.423 -13.918 -9.489 1.00 91.31 256 ARG A C 1
ATOM 2028 O O . ARG A 1 256 ? 30.332 -14.215 -8.725 1.00 91.31 256 ARG A O 1
ATOM 2035 N N . TYR A 1 257 ? 28.172 -14.349 -9.330 1.00 93.62 257 TYR A N 1
ATOM 2036 C CA . TYR A 1 257 ? 27.725 -15.148 -8.186 1.00 93.62 257 TYR A CA 1
ATOM 2037 C C . TYR A 1 257 ? 26.879 -16.341 -8.668 1.00 93.62 257 TYR A C 1
ATOM 2039 O O . TYR A 1 257 ? 25.676 -16.401 -8.409 1.00 93.62 257 TYR A O 1
ATOM 2047 N N . PRO A 1 258 ? 27.467 -17.302 -9.409 1.00 94.69 258 PRO A N 1
ATOM 2048 C CA . PRO A 1 258 ? 26.721 -18.415 -10.001 1.00 94.69 258 PRO A CA 1
ATOM 2049 C C . PRO A 1 258 ? 26.007 -19.301 -8.962 1.00 94.69 258 PRO A C 1
ATOM 2051 O O . PRO A 1 258 ? 24.960 -19.876 -9.266 1.00 94.69 258 PRO A O 1
ATOM 2054 N N . GLN A 1 259 ? 26.524 -19.364 -7.734 1.00 95.38 259 GLN A N 1
ATOM 2055 C CA . GLN A 1 259 ? 26.039 -20.200 -6.633 1.00 95.38 259 GLN A CA 1
ATOM 2056 C C . GLN A 1 259 ? 24.738 -19.724 -5.970 1.00 95.38 259 GLN A C 1
ATOM 2058 O O . GLN A 1 259 ? 24.160 -20.473 -5.187 1.00 95.38 259 GLN A O 1
ATOM 2063 N N . VAL A 1 260 ? 24.249 -18.511 -6.258 1.00 95.88 260 VAL A N 1
ATOM 2064 C CA . VAL A 1 260 ? 23.128 -17.915 -5.500 1.00 95.88 260 VAL A CA 1
ATOM 2065 C C . VAL A 1 260 ? 21.874 -18.792 -5.524 1.00 95.88 260 VAL A C 1
ATOM 2067 O O . VAL A 1 260 ? 21.243 -18.981 -4.488 1.00 95.88 260 VAL A O 1
ATOM 2070 N N . VAL A 1 261 ? 21.526 -19.384 -6.673 1.00 96.75 261 VAL A N 1
ATOM 2071 C CA . VAL A 1 261 ? 20.366 -20.288 -6.753 1.00 96.75 261 VAL A CA 1
ATOM 2072 C C . VAL A 1 261 ? 20.579 -21.554 -5.918 1.00 96.75 261 VAL A C 1
ATOM 2074 O O . VAL A 1 261 ? 19.664 -21.975 -5.221 1.00 96.75 261 VAL A O 1
ATOM 2077 N N . SER A 1 262 ? 21.768 -22.167 -5.947 1.00 96.62 262 SER A N 1
ATOM 2078 C CA . SER A 1 262 ? 22.025 -23.360 -5.128 1.00 96.62 262 SER A CA 1
ATOM 2079 C C . SER A 1 262 ? 22.025 -23.050 -3.633 1.00 96.62 262 SER A C 1
ATOM 2081 O O . SER A 1 262 ? 21.532 -23.865 -2.857 1.00 96.62 262 SER A O 1
ATOM 2083 N N . ASP A 1 263 ? 22.539 -21.884 -3.239 1.00 96.62 263 ASP A N 1
ATOM 2084 C CA . ASP A 1 263 ? 22.549 -21.438 -1.844 1.00 96.62 263 ASP A CA 1
ATOM 2085 C C . ASP A 1 263 ? 21.104 -21.193 -1.367 1.00 96.62 263 ASP A C 1
ATOM 2087 O O . ASP A 1 263 ? 20.708 -21.724 -0.329 1.00 96.62 263 ASP A O 1
ATOM 2091 N N . LEU A 1 264 ? 20.260 -20.558 -2.193 1.00 96.69 264 LEU A N 1
ATOM 2092 C CA . LEU A 1 264 ? 18.829 -20.380 -1.913 1.00 96.69 264 LEU A CA 1
ATOM 2093 C C . LEU A 1 264 ? 18.111 -21.717 -1.654 1.00 96.69 264 LEU A C 1
ATOM 2095 O O . LEU A 1 264 ? 17.371 -21.833 -0.679 1.00 96.69 264 LEU A O 1
ATOM 2099 N N . ILE A 1 265 ? 18.342 -22.738 -2.489 1.00 97.31 265 ILE A N 1
ATOM 2100 C CA . ILE A 1 265 ? 17.733 -24.073 -2.316 1.00 97.31 265 ILE A CA 1
ATOM 2101 C C . ILE A 1 265 ? 18.225 -24.756 -1.033 1.00 97.31 265 ILE A C 1
ATOM 2103 O O . ILE A 1 265 ? 17.448 -25.424 -0.349 1.00 97.31 265 ILE A O 1
ATOM 2107 N N . LYS A 1 266 ? 19.498 -24.566 -0.668 1.00 96.12 266 LYS A N 1
ATOM 2108 C CA . LYS A 1 266 ? 20.070 -25.074 0.590 1.00 96.12 266 LYS A CA 1
ATOM 2109 C C . LYS A 1 266 ? 19.499 -24.384 1.829 1.00 96.12 266 LYS A C 1
ATOM 2111 O O . LYS A 1 266 ? 19.547 -24.967 2.908 1.00 96.12 266 LYS A O 1
ATOM 2116 N N . GLY A 1 267 ? 18.901 -23.206 1.676 1.00 95.81 267 GLY A N 1
ATOM 2117 C CA . GLY A 1 267 ? 18.397 -22.410 2.789 1.00 95.81 267 GLY A CA 1
ATOM 2118 C C . GLY A 1 267 ? 19.377 -21.324 3.235 1.00 95.81 267 GLY A C 1
ATOM 2119 O O . GLY A 1 267 ? 19.338 -20.900 4.383 1.00 95.81 267 GLY A O 1
ATOM 2120 N N . GLU A 1 268 ? 20.271 -20.877 2.352 1.00 96.06 268 GLU A N 1
ATOM 2121 C CA . GLU A 1 268 ? 21.252 -19.829 2.628 1.00 96.06 268 GLU A CA 1
ATOM 2122 C C . GLU A 1 268 ? 21.130 -18.655 1.657 1.00 96.06 268 GLU A C 1
ATOM 2124 O O . GLU A 1 268 ? 20.713 -18.793 0.508 1.00 96.06 268 GLU A O 1
ATOM 2129 N N . PHE A 1 269 ? 21.558 -17.480 2.109 1.00 96.75 269 PHE A N 1
ATOM 2130 C CA . PHE A 1 269 ? 21.879 -16.368 1.225 1.00 96.75 269 PHE A CA 1
ATOM 2131 C C . PHE A 1 269 ? 23.090 -15.592 1.737 1.00 96.75 269 PHE A C 1
ATOM 2133 O O . PHE A 1 269 ? 23.498 -15.697 2.893 1.00 96.75 269 PHE A O 1
ATOM 2140 N N . GLU A 1 270 ? 23.672 -14.790 0.858 1.00 95.94 270 GLU A N 1
ATOM 2141 C CA . GLU A 1 270 ? 24.804 -13.923 1.171 1.00 95.94 270 GLU A CA 1
ATOM 2142 C C . GLU A 1 270 ? 24.395 -12.448 1.107 1.00 95.94 270 GLU A C 1
ATOM 2144 O O . GLU A 1 270 ? 23.605 -12.055 0.236 1.00 95.94 270 GLU A O 1
ATOM 2149 N N . PHE A 1 271 ? 24.934 -11.638 2.022 1.00 96.12 271 PHE A N 1
ATOM 2150 C CA . PHE A 1 271 ? 24.955 -10.186 1.887 1.00 96.12 271 PHE A CA 1
ATOM 2151 C C . PHE A 1 271 ? 26.253 -9.791 1.184 1.00 96.12 271 PHE A C 1
ATOM 2153 O O . PHE A 1 271 ? 27.341 -9.931 1.735 1.00 96.12 271 PHE A O 1
ATOM 2160 N N . LEU A 1 272 ? 26.129 -9.327 -0.051 1.00 95.06 272 LEU A N 1
ATOM 2161 C CA . LEU A 1 272 ? 27.250 -8.982 -0.907 1.00 95.06 272 LEU A CA 1
ATOM 2162 C C . LEU A 1 272 ? 27.671 -7.544 -0.620 1.00 95.06 272 LEU A C 1
ATOM 2164 O O . LEU A 1 272 ? 26.857 -6.623 -0.704 1.00 95.06 272 LEU A O 1
ATOM 2168 N N . LEU A 1 273 ? 28.943 -7.341 -0.289 1.00 93.44 273 LEU A N 1
ATOM 2169 C CA . LEU A 1 273 ? 29.483 -5.998 -0.102 1.00 93.44 273 LEU A CA 1
ATOM 2170 C C . LEU A 1 273 ? 29.506 -5.235 -1.436 1.00 93.44 273 LEU A C 1
ATOM 2172 O O . LEU A 1 273 ? 29.764 -5.842 -2.480 1.00 93.44 273 LEU A O 1
ATOM 2176 N N . PRO A 1 274 ? 29.284 -3.908 -1.419 1.00 91.44 274 PRO A N 1
ATOM 2177 C CA . PRO A 1 274 ? 29.455 -3.092 -2.610 1.00 91.44 274 PRO A CA 1
ATOM 2178 C C . PRO A 1 274 ? 30.904 -3.168 -3.091 1.00 91.44 274 PRO A C 1
ATOM 2180 O O . PRO A 1 274 ? 31.838 -2.932 -2.323 1.00 91.44 274 PRO A O 1
ATOM 2183 N N . ILE A 1 275 ? 31.085 -3.455 -4.377 1.00 90.56 275 ILE A N 1
ATOM 2184 C CA . ILE A 1 275 ? 32.394 -3.367 -5.038 1.00 90.56 275 ILE A CA 1
ATOM 2185 C C . ILE A 1 275 ? 32.742 -1.895 -5.271 1.00 90.56 275 ILE A C 1
ATOM 2187 O O . ILE A 1 275 ? 33.899 -1.500 -5.143 1.00 90.56 275 ILE A O 1
ATOM 2191 N N . ASP A 1 276 ? 31.728 -1.081 -5.571 1.00 85.25 276 ASP A N 1
ATOM 2192 C CA . ASP A 1 276 ? 31.856 0.357 -5.766 1.00 85.25 276 ASP A CA 1
ATOM 2193 C C . ASP A 1 276 ? 30.802 1.104 -4.936 1.00 85.25 276 ASP A C 1
ATOM 2195 O O . ASP A 1 276 ? 29.615 1.128 -5.270 1.00 85.25 276 ASP A O 1
ATOM 2199 N N . ARG A 1 277 ? 31.235 1.747 -3.842 1.00 85.00 277 ARG A N 1
ATOM 2200 C CA . ARG A 1 277 ? 30.342 2.564 -3.002 1.00 85.00 277 ARG A CA 1
ATOM 2201 C C . ARG A 1 277 ? 29.815 3.799 -3.737 1.00 85.00 277 ARG A C 1
ATOM 2203 O O . ARG A 1 277 ? 28.753 4.286 -3.364 1.00 85.00 277 ARG A O 1
ATOM 2210 N N . VAL A 1 278 ? 30.500 4.289 -4.775 1.00 86.12 278 VAL A N 1
ATOM 2211 C CA . VAL A 1 278 ? 30.043 5.434 -5.585 1.00 86.12 278 VAL A CA 1
ATOM 2212 C C . VAL A 1 278 ? 28.847 5.042 -6.456 1.00 86.12 278 VAL A C 1
ATOM 2214 O O . VAL A 1 278 ? 27.970 5.865 -6.714 1.00 86.12 278 VAL A O 1
ATOM 2217 N N . ALA A 1 279 ? 28.749 3.768 -6.849 1.00 82.12 279 ALA A N 1
ATOM 2218 C CA . ALA A 1 279 ? 27.590 3.245 -7.567 1.00 82.12 279 ALA A CA 1
ATOM 2219 C C . ALA A 1 279 ? 26.320 3.179 -6.693 1.00 82.12 279 ALA A C 1
ATOM 2221 O O . ALA A 1 279 ? 25.206 3.076 -7.223 1.00 82.12 279 ALA A O 1
ATOM 2222 N N . MET A 1 280 ? 26.451 3.239 -5.361 1.00 83.88 280 MET A N 1
ATOM 2223 C CA . MET A 1 280 ? 25.319 3.240 -4.436 1.00 83.88 280 MET A CA 1
ATOM 2224 C C . MET A 1 280 ? 24.731 4.644 -4.297 1.00 83.88 280 MET A C 1
ATOM 2226 O O . MET A 1 280 ? 25.379 5.566 -3.813 1.00 83.88 280 MET A O 1
ATOM 2230 N N . LYS A 1 281 ? 23.450 4.797 -4.645 1.00 86.06 281 LYS A N 1
ATOM 2231 C CA . LYS A 1 281 ? 22.726 6.059 -4.410 1.00 86.06 281 LYS A CA 1
ATOM 2232 C C . LYS A 1 281 ? 22.464 6.316 -2.925 1.00 86.06 281 LYS A C 1
ATOM 2234 O O . LYS A 1 281 ? 22.421 7.468 -2.511 1.00 86.06 281 LYS A O 1
ATOM 2239 N N . ASP A 1 282 ? 22.231 5.251 -2.161 1.00 91.06 282 ASP A N 1
ATOM 2240 C CA . ASP A 1 282 ? 21.947 5.295 -0.727 1.00 91.06 282 ASP A CA 1
ATOM 2241 C C . ASP A 1 282 ? 22.474 4.002 -0.065 1.00 91.06 282 ASP A C 1
ATOM 2243 O O . ASP A 1 282 ? 21.853 2.933 -0.183 1.00 91.06 282 ASP A O 1
ATOM 2247 N N . PRO A 1 283 ? 23.654 4.058 0.582 1.00 91.19 283 PRO A N 1
ATOM 2248 C CA . PRO A 1 283 ? 24.227 2.905 1.267 1.00 91.19 283 PRO A CA 1
ATOM 2249 C C . PRO A 1 283 ? 23.338 2.380 2.396 1.00 91.19 283 PRO A C 1
ATOM 2251 O O . PRO A 1 283 ? 23.120 1.172 2.484 1.00 91.19 283 PRO A O 1
ATOM 2254 N N . THR A 1 284 ? 22.763 3.272 3.209 1.00 93.06 284 THR A N 1
ATOM 2255 C CA . THR A 1 284 ? 21.894 2.907 4.336 1.00 93.06 284 THR A CA 1
ATOM 2256 C C . THR A 1 284 ? 20.661 2.156 3.850 1.00 93.06 284 THR A C 1
ATOM 2258 O O . THR A 1 284 ? 20.317 1.109 4.398 1.00 93.06 284 THR A O 1
ATOM 2261 N N . GLU A 1 285 ? 20.025 2.635 2.778 1.00 93.69 285 GLU A N 1
ATOM 2262 C CA . GLU A 1 285 ? 18.895 1.942 2.160 1.00 93.69 285 GLU A CA 1
ATOM 2263 C C . GLU A 1 285 ? 19.262 0.510 1.749 1.00 93.69 285 GLU A C 1
ATOM 2265 O O . GLU A 1 285 ? 18.495 -0.421 1.998 1.00 93.69 285 GLU A O 1
ATOM 2270 N N . THR A 1 286 ? 20.427 0.323 1.128 1.00 92.19 286 THR A N 1
ATOM 2271 C CA . THR A 1 286 ? 20.857 -0.984 0.606 1.00 92.19 286 THR A CA 1
ATOM 2272 C C . THR A 1 286 ? 21.160 -1.973 1.730 1.00 92.19 286 THR A C 1
ATOM 2274 O O . THR A 1 286 ? 20.767 -3.138 1.646 1.00 92.19 286 THR A O 1
ATOM 2277 N N . VAL A 1 287 ? 21.798 -1.509 2.808 1.00 94.62 287 VAL A N 1
ATOM 2278 C CA . VAL A 1 287 ? 22.101 -2.337 3.984 1.00 94.62 287 VAL A CA 1
ATOM 2279 C C . VAL A 1 287 ? 20.812 -2.779 4.684 1.00 94.62 287 VAL A C 1
ATOM 2281 O O . VAL A 1 287 ? 20.630 -3.973 4.916 1.00 94.62 287 VAL A O 1
ATOM 2284 N N . ILE A 1 288 ? 19.871 -1.858 4.938 1.00 94.38 288 ILE A N 1
ATOM 2285 C CA . ILE A 1 288 ? 18.567 -2.196 5.540 1.00 94.38 288 ILE A CA 1
ATOM 2286 C C . ILE A 1 288 ? 17.746 -3.099 4.616 1.00 94.38 288 ILE A C 1
ATOM 2288 O O . ILE A 1 288 ? 17.115 -4.049 5.070 1.00 94.38 288 ILE A O 1
ATOM 2292 N N . ARG A 1 289 ? 17.778 -2.872 3.299 1.00 91.62 289 ARG A N 1
ATOM 2293 C CA . ARG A 1 289 ? 17.127 -3.773 2.339 1.00 91.62 289 ARG A CA 1
ATOM 2294 C C . ARG A 1 289 ? 17.664 -5.205 2.451 1.00 91.62 289 ARG A C 1
ATOM 2296 O O . ARG A 1 289 ? 16.879 -6.142 2.333 1.00 91.62 289 ARG A O 1
ATOM 2303 N N . GLY A 1 290 ? 18.957 -5.373 2.733 1.00 92.06 290 GLY A N 1
ATOM 2304 C CA . GLY A 1 290 ? 19.602 -6.674 2.923 1.00 92.06 290 GLY A CA 1
ATOM 2305 C C . GLY A 1 290 ? 19.010 -7.524 4.053 1.00 92.06 290 GLY A C 1
ATOM 2306 O O . GLY A 1 290 ? 19.042 -8.750 3.960 1.00 92.06 290 GLY A O 1
ATOM 2307 N N . THR A 1 291 ? 18.420 -6.903 5.081 1.00 93.62 291 THR A N 1
ATOM 2308 C CA . THR A 1 291 ? 17.816 -7.618 6.219 1.00 93.62 291 THR A CA 1
ATOM 2309 C C . THR A 1 291 ? 16.385 -8.083 5.934 1.00 93.62 291 THR A C 1
ATOM 2311 O O . THR A 1 291 ? 15.921 -9.043 6.548 1.00 93.62 291 THR A O 1
ATOM 2314 N N . ARG A 1 292 ? 15.692 -7.484 4.952 1.00 90.25 292 ARG A N 1
ATOM 2315 C CA . ARG A 1 292 ? 14.284 -7.793 4.623 1.00 90.25 292 ARG A CA 1
ATOM 2316 C C . ARG A 1 292 ? 14.047 -9.262 4.299 1.00 90.25 292 ARG A C 1
ATOM 2318 O O . ARG A 1 292 ? 13.048 -9.842 4.720 1.00 90.25 292 ARG A O 1
ATOM 2325 N N . THR A 1 293 ? 14.991 -9.873 3.586 1.00 90.81 293 THR A N 1
ATOM 2326 C CA . THR A 1 293 ? 14.952 -11.291 3.212 1.00 90.81 293 THR A CA 1
ATOM 2327 C C . THR A 1 293 ? 14.737 -12.202 4.425 1.00 90.81 293 THR A C 1
ATOM 2329 O O . THR A 1 293 ? 14.030 -13.196 4.312 1.00 90.81 293 THR A O 1
ATOM 2332 N N . MET A 1 294 ? 15.260 -11.838 5.599 1.00 91.19 294 MET A N 1
ATOM 2333 C CA . MET A 1 294 ? 15.158 -12.639 6.825 1.00 91.19 294 MET A CA 1
ATOM 2334 C C . MET A 1 294 ? 13.734 -12.712 7.395 1.00 91.19 294 MET A C 1
ATOM 2336 O O . MET A 1 294 ? 13.417 -13.672 8.097 1.00 91.19 294 MET A O 1
ATOM 2340 N N . MET A 1 295 ? 12.896 -11.709 7.107 1.00 87.06 295 MET A N 1
ATOM 2341 C CA . MET A 1 295 ? 11.484 -11.658 7.507 1.00 87.06 295 MET A CA 1
ATOM 2342 C C . MET A 1 295 ? 10.549 -12.233 6.439 1.00 87.06 295 MET A C 1
ATOM 2344 O O . MET A 1 295 ? 9.521 -12.813 6.778 1.00 87.06 295 MET A O 1
ATOM 2348 N N . GLU A 1 296 ? 10.895 -12.082 5.158 1.00 87.12 296 GLU A N 1
ATOM 2349 C CA . GLU A 1 296 ? 10.079 -12.573 4.038 1.00 87.12 296 GLU A CA 1
ATOM 2350 C C . GLU A 1 296 ? 10.324 -14.071 3.742 1.00 87.12 296 GLU A C 1
ATOM 2352 O O . GLU A 1 296 ? 9.413 -14.767 3.293 1.00 87.12 296 GLU A O 1
ATOM 2357 N N . LEU A 1 297 ? 11.535 -14.580 4.006 1.00 92.38 297 LEU A N 1
ATOM 2358 C CA . LEU A 1 297 ? 11.956 -15.974 3.806 1.00 92.38 297 LEU A CA 1
ATOM 2359 C C . LEU A 1 297 ? 12.624 -16.515 5.087 1.00 92.38 297 LEU A C 1
ATOM 2361 O O . LEU A 1 297 ? 13.849 -16.630 5.163 1.00 92.38 297 LEU A O 1
ATOM 2365 N N . PRO A 1 298 ? 11.839 -16.848 6.124 1.00 91.38 298 PRO A N 1
ATOM 2366 C CA . PRO A 1 298 ? 12.370 -17.149 7.452 1.00 91.38 298 PRO A CA 1
ATOM 2367 C C . PRO A 1 298 ? 13.174 -18.449 7.542 1.00 91.38 298 PRO A C 1
ATOM 2369 O O . PRO A 1 298 ? 13.940 -18.608 8.486 1.00 91.38 298 PRO A O 1
ATOM 2372 N N . PHE A 1 299 ? 13.057 -19.345 6.556 1.00 93.94 299 PHE A N 1
ATOM 2373 C CA . PHE A 1 299 ? 13.873 -20.561 6.462 1.00 93.94 299 PHE A CA 1
ATOM 2374 C C . PHE A 1 299 ? 15.323 -20.299 6.017 1.00 93.94 299 PHE A C 1
ATOM 2376 O O . PHE A 1 299 ? 16.113 -21.239 5.950 1.00 93.94 299 PHE A O 1
ATOM 2383 N N . LEU A 1 300 ? 15.671 -19.051 5.678 1.00 95.00 300 LEU A N 1
ATOM 2384 C CA . LEU A 1 300 ? 17.011 -18.691 5.234 1.00 95.00 300 LEU A CA 1
ATOM 2385 C C . LEU A 1 300 ? 17.935 -18.257 6.379 1.00 95.00 300 LEU A C 1
ATOM 2387 O O . LEU A 1 300 ? 17.565 -17.435 7.231 1.00 95.00 300 LEU A O 1
ATOM 2391 N N . SER A 1 301 ? 19.180 -18.732 6.318 1.00 93.38 301 SER A N 1
ATOM 2392 C CA . SER A 1 301 ? 20.323 -18.250 7.101 1.00 93.38 301 SER A CA 1
ATOM 2393 C C . SER A 1 301 ? 21.303 -17.436 6.250 1.00 93.38 301 SER A C 1
ATOM 2395 O O . SER A 1 301 ? 21.385 -17.603 5.033 1.00 93.38 301 SER A O 1
ATOM 2397 N N . ILE A 1 302 ? 22.066 -16.544 6.885 1.00 94.75 302 ILE A N 1
ATOM 2398 C CA . ILE A 1 302 ? 23.090 -15.745 6.202 1.00 94.75 302 ILE A CA 1
ATOM 2399 C C . ILE A 1 302 ? 24.431 -16.473 6.284 1.00 94.75 302 ILE A C 1
ATOM 2401 O O . ILE A 1 302 ? 24.898 -16.792 7.372 1.00 94.75 302 ILE A O 1
ATOM 2405 N N . LYS A 1 303 ? 25.074 -16.696 5.137 1.00 93.00 303 LYS A N 1
ATOM 2406 C CA . LYS A 1 303 ? 26.337 -17.447 5.038 1.00 93.00 303 LYS A CA 1
ATOM 2407 C C . LYS A 1 303 ? 27.524 -16.742 5.705 1.00 93.00 303 LYS A C 1
ATOM 2409 O O . LYS A 1 303 ? 28.351 -17.386 6.343 1.00 93.00 303 LYS A O 1
ATOM 2414 N N . ASN A 1 304 ? 27.604 -15.418 5.564 1.00 91.75 304 ASN A N 1
ATOM 2415 C CA . ASN A 1 304 ? 28.635 -14.575 6.171 1.00 91.75 304 ASN A CA 1
ATOM 2416 C C . ASN A 1 304 ? 27.987 -13.406 6.925 1.00 91.75 304 ASN A C 1
ATOM 2418 O O . ASN A 1 304 ? 27.843 -12.300 6.406 1.00 91.75 304 ASN A O 1
ATOM 2422 N N . GLU A 1 305 ? 27.538 -13.673 8.151 1.00 94.50 305 GLU A N 1
ATOM 2423 C CA . GLU A 1 305 ? 26.836 -12.677 8.964 1.00 94.50 305 GLU A CA 1
ATOM 2424 C C . GLU A 1 305 ? 27.687 -11.447 9.302 1.00 94.50 305 GLU A C 1
ATOM 2426 O O . GLU A 1 305 ? 27.152 -10.349 9.461 1.00 94.50 305 GLU A O 1
ATOM 2431 N N . GLU A 1 306 ? 29.004 -11.617 9.428 1.00 95.81 306 GLU A N 1
ATOM 2432 C CA . GLU A 1 306 ? 29.897 -10.570 9.929 1.00 95.81 306 GLU A CA 1
ATOM 2433 C C . GLU A 1 306 ? 29.980 -9.368 8.984 1.00 95.81 306 GLU A C 1
ATOM 2435 O O . GLU A 1 306 ? 30.077 -8.230 9.447 1.00 95.81 306 GLU A O 1
ATOM 2440 N N . ASP A 1 307 ? 29.853 -9.589 7.674 1.00 95.25 307 ASP A N 1
ATOM 2441 C CA . ASP A 1 307 ? 29.829 -8.505 6.694 1.00 95.25 307 ASP A CA 1
ATOM 2442 C C . ASP A 1 307 ? 28.585 -7.621 6.848 1.00 95.25 307 ASP A C 1
ATOM 2444 O O . ASP A 1 307 ? 28.708 -6.394 6.903 1.00 95.25 307 ASP A O 1
ATOM 2448 N N . LEU A 1 308 ? 27.399 -8.218 7.010 1.00 95.88 308 LEU A N 1
ATOM 2449 C CA . LEU A 1 308 ? 26.172 -7.452 7.242 1.00 95.88 308 LEU A CA 1
ATOM 2450 C C . LEU A 1 308 ? 26.174 -6.789 8.626 1.00 95.88 308 LEU A C 1
ATOM 2452 O O . LEU A 1 308 ? 25.808 -5.621 8.741 1.00 95.88 308 LEU A O 1
ATOM 2456 N N . LYS A 1 309 ? 26.641 -7.480 9.676 1.00 96.69 309 LYS A N 1
ATOM 2457 C CA . LYS A 1 309 ? 26.793 -6.879 11.016 1.00 96.69 309 LYS A CA 1
ATOM 2458 C C . LYS A 1 309 ? 27.703 -5.656 10.978 1.00 96.69 309 LYS A C 1
ATOM 2460 O O . LYS A 1 309 ? 27.400 -4.656 11.629 1.00 96.69 309 LYS A O 1
ATOM 2465 N N . ARG A 1 310 ? 28.816 -5.729 10.240 1.00 96.12 310 ARG A N 1
ATOM 2466 C CA . ARG A 1 310 ? 29.743 -4.606 10.075 1.00 96.12 310 ARG A CA 1
ATOM 2467 C C . ARG A 1 310 ? 29.058 -3.430 9.387 1.00 96.12 310 ARG A C 1
ATOM 2469 O O . ARG A 1 310 ? 29.117 -2.333 9.925 1.00 96.12 310 ARG A O 1
ATOM 2476 N N . GLU A 1 311 ? 28.377 -3.647 8.261 1.00 95.81 311 GLU A N 1
ATOM 2477 C CA . GLU A 1 311 ? 27.692 -2.557 7.550 1.00 95.81 311 GLU A CA 1
ATOM 2478 C C . GLU A 1 311 ? 26.528 -1.960 8.358 1.00 95.81 311 GLU A C 1
ATOM 2480 O O . GLU A 1 311 ? 26.375 -0.742 8.384 1.00 95.81 311 GLU A O 1
ATOM 2485 N N . LEU A 1 312 ? 25.754 -2.774 9.086 1.00 96.38 312 LEU A N 1
ATOM 2486 C CA . LEU A 1 312 ? 24.684 -2.278 9.963 1.00 96.38 312 LEU A CA 1
ATOM 2487 C C . LEU A 1 312 ? 25.224 -1.349 11.057 1.00 96.38 312 LEU A C 1
ATOM 2489 O O . LEU A 1 312 ? 24.630 -0.310 11.334 1.00 96.38 312 LEU A O 1
ATOM 2493 N N . LYS A 1 313 ? 26.375 -1.683 11.653 1.00 95.38 313 LYS A N 1
ATOM 2494 C CA . LYS A 1 313 ? 27.027 -0.849 12.678 1.00 95.38 313 LYS A CA 1
ATOM 2495 C C . LYS A 1 313 ? 27.559 0.483 12.137 1.00 95.38 313 LYS A C 1
ATOM 2497 O O . LYS A 1 313 ? 27.818 1.379 12.933 1.00 95.38 313 LYS A O 1
ATOM 2502 N N . LEU A 1 314 ? 27.731 0.612 10.820 1.00 94.31 314 LEU A N 1
ATOM 2503 C CA . LEU A 1 314 ? 28.203 1.834 10.159 1.00 94.31 314 LEU A CA 1
ATOM 2504 C C . LEU A 1 314 ? 27.064 2.776 9.741 1.00 94.31 314 LEU A C 1
ATOM 2506 O O . LEU A 1 314 ? 27.338 3.851 9.210 1.00 94.31 314 LEU A O 1
ATOM 2510 N N . ILE A 1 315 ? 25.800 2.395 9.956 1.00 93.88 315 ILE A N 1
ATOM 2511 C CA . ILE A 1 315 ? 24.654 3.222 9.575 1.00 93.88 315 ILE A CA 1
ATOM 2512 C C . ILE A 1 315 ? 24.620 4.515 10.415 1.00 93.88 315 ILE A C 1
ATOM 2514 O O . ILE A 1 315 ? 24.530 4.437 11.643 1.00 93.88 315 ILE A O 1
ATOM 2518 N N . PRO A 1 316 ? 24.631 5.705 9.779 1.00 91.00 316 PRO A N 1
ATOM 2519 C CA . PRO A 1 316 ? 24.511 6.977 10.483 1.00 91.00 316 PRO A CA 1
ATOM 2520 C C . PRO A 1 316 ? 23.059 7.195 10.923 1.00 91.00 316 PRO A C 1
ATOM 2522 O O . PRO A 1 316 ? 22.154 7.299 10.091 1.00 91.00 316 PRO A O 1
ATOM 2525 N N . LEU A 1 317 ? 22.825 7.265 12.233 1.00 90.38 317 LEU A N 1
ATOM 2526 C CA . LEU A 1 317 ? 21.474 7.386 12.787 1.00 90.38 317 LEU A CA 1
ATOM 2527 C C . LEU A 1 317 ? 20.946 8.821 12.724 1.00 90.38 317 LEU A C 1
ATOM 2529 O O . LEU A 1 317 ? 19.752 9.017 12.522 1.00 90.38 317 LEU A O 1
ATOM 2533 N N . GLU A 1 318 ? 21.827 9.818 12.821 1.00 86.31 318 GLU A N 1
ATOM 2534 C CA . GLU A 1 318 ? 21.455 11.238 12.823 1.00 86.31 318 GLU A CA 1
ATOM 2535 C C . GLU A 1 318 ? 20.951 11.714 11.450 1.00 86.31 318 GLU A C 1
ATOM 2537 O O . GLU A 1 318 ? 20.178 12.663 11.366 1.00 86.31 318 GLU A O 1
ATOM 2542 N N . ASN A 1 319 ? 21.363 11.034 10.372 1.00 83.56 319 ASN A N 1
ATOM 2543 C CA . ASN A 1 319 ? 21.043 11.373 8.980 1.00 83.56 319 ASN A CA 1
ATOM 2544 C C . ASN A 1 319 ? 20.331 10.218 8.257 1.00 83.56 319 ASN A C 1
ATOM 2546 O O . ASN A 1 319 ? 20.633 9.894 7.105 1.00 83.56 319 ASN A O 1
ATOM 2550 N N . PHE A 1 320 ? 19.391 9.562 8.939 1.00 89.38 320 PHE A N 1
ATOM 2551 C CA . PHE A 1 320 ? 18.700 8.397 8.396 1.00 89.38 320 PHE A CA 1
ATOM 2552 C C . PHE A 1 320 ? 17.711 8.776 7.276 1.00 89.38 320 PHE A C 1
ATOM 2554 O O . PHE A 1 320 ? 16.711 9.467 7.502 1.00 89.38 320 PHE A O 1
ATOM 2561 N N . SER A 1 321 ? 17.972 8.304 6.053 1.00 90.62 321 SER A N 1
ATOM 2562 C CA . SER A 1 321 ? 17.226 8.721 4.862 1.00 90.62 321 SER A CA 1
ATOM 2563 C C . SER A 1 321 ? 15.765 8.242 4.857 1.00 90.62 321 SER A C 1
ATOM 2565 O O . SER A 1 321 ? 15.380 7.238 5.471 1.00 90.62 321 SER A O 1
ATOM 2567 N N . GLU A 1 322 ? 14.910 8.953 4.117 1.00 89.19 322 GLU A N 1
ATOM 2568 C CA . GLU A 1 322 ? 13.520 8.534 3.903 1.00 89.19 322 GLU A CA 1
ATOM 2569 C C . GLU A 1 322 ? 13.436 7.214 3.123 1.00 89.19 322 GLU A C 1
ATOM 2571 O O . GLU A 1 322 ? 12.601 6.367 3.437 1.00 89.19 322 GLU A O 1
ATOM 2576 N N . ARG A 1 323 ? 14.345 6.991 2.164 1.00 89.38 323 ARG A N 1
ATOM 2577 C CA . ARG A 1 323 ? 14.413 5.738 1.399 1.00 89.38 323 ARG A CA 1
ATOM 2578 C C . ARG A 1 323 ? 14.746 4.547 2.288 1.00 89.38 323 ARG A C 1
ATOM 2580 O O . ARG A 1 323 ? 14.075 3.523 2.183 1.00 89.38 323 ARG A O 1
ATOM 2587 N N . ALA A 1 324 ? 15.714 4.696 3.194 1.00 91.50 324 ALA A N 1
ATOM 2588 C CA . ALA A 1 324 ? 16.029 3.675 4.186 1.00 91.50 324 ALA A CA 1
ATOM 2589 C C . ALA A 1 324 ? 14.851 3.424 5.138 1.00 91.50 324 ALA A C 1
ATOM 2591 O O . ALA A 1 324 ? 14.516 2.273 5.406 1.00 91.50 324 ALA A O 1
ATOM 2592 N N . SER A 1 325 ? 14.154 4.482 5.570 1.00 89.19 325 SER A N 1
ATOM 2593 C CA . SER A 1 325 ? 12.938 4.349 6.396 1.00 89.19 325 SER A CA 1
ATOM 2594 C C . SER A 1 325 ? 11.854 3.547 5.678 1.00 89.19 325 SER A C 1
ATOM 2596 O O . SER A 1 325 ? 11.275 2.631 6.254 1.00 89.19 325 SER A O 1
ATOM 2598 N N . GLY A 1 326 ? 11.648 3.820 4.387 1.00 85.62 326 GLY A N 1
ATOM 2599 C CA . GLY A 1 326 ? 10.690 3.093 3.563 1.00 85.62 326 GLY A CA 1
ATOM 2600 C C . GLY A 1 326 ? 11.022 1.607 3.377 1.00 85.62 326 GLY A C 1
ATOM 2601 O O . GLY A 1 326 ? 10.131 0.836 3.025 1.00 85.62 326 GLY A O 1
ATOM 2602 N N . GLN A 1 327 ? 12.264 1.166 3.621 1.00 89.38 327 GLN A N 1
ATOM 2603 C CA . GLN A 1 327 ? 12.590 -0.266 3.624 1.00 89.38 327 GLN A CA 1
ATOM 2604 C C . GLN A 1 327 ? 12.032 -0.981 4.861 1.00 89.38 327 GLN A C 1
ATOM 2606 O O . GLN A 1 327 ? 11.596 -2.123 4.720 1.00 89.38 327 GLN A O 1
ATOM 2611 N N . PHE A 1 328 ? 11.958 -0.323 6.025 1.00 89.50 328 PHE A N 1
ATOM 2612 C CA . PHE A 1 328 ? 11.265 -0.881 7.192 1.00 89.50 328 PHE A CA 1
ATOM 2613 C C . PHE A 1 328 ? 9.761 -0.996 6.941 1.00 89.50 328 PHE A C 1
ATOM 2615 O O . PHE A 1 328 ? 9.195 -2.061 7.167 1.00 89.50 328 PHE A O 1
ATOM 2622 N N . ASP A 1 329 ? 9.134 0.033 6.361 1.00 83.62 329 ASP A N 1
ATOM 2623 C CA . ASP A 1 329 ? 7.712 -0.027 5.994 1.00 83.62 329 ASP A CA 1
ATOM 2624 C C . ASP A 1 329 ? 7.433 -1.191 5.026 1.00 83.62 329 ASP A C 1
ATOM 2626 O O . ASP A 1 329 ? 6.465 -1.935 5.193 1.00 83.62 329 ASP A O 1
ATOM 2630 N N . LYS A 1 330 ? 8.309 -1.395 4.028 1.00 83.50 330 LYS A N 1
ATOM 2631 C CA . LYS A 1 330 ? 8.230 -2.538 3.102 1.00 83.50 330 LYS A CA 1
ATOM 2632 C C . LYS A 1 330 ? 8.386 -3.877 3.827 1.00 83.50 330 LYS A C 1
ATOM 2634 O O . LYS A 1 330 ? 7.683 -4.823 3.488 1.00 83.50 330 LYS A O 1
ATOM 2639 N N . MET A 1 331 ? 9.287 -3.958 4.803 1.00 86.31 331 MET A N 1
ATOM 2640 C CA . MET A 1 331 ? 9.517 -5.164 5.598 1.00 86.31 331 MET A CA 1
ATOM 2641 C C . MET A 1 331 ? 8.303 -5.526 6.454 1.00 86.31 331 MET A C 1
ATOM 2643 O O . MET A 1 331 ? 7.879 -6.676 6.462 1.00 86.31 331 MET A O 1
ATOM 2647 N N . VAL A 1 332 ? 7.719 -4.540 7.136 1.00 83.81 332 VAL A N 1
ATOM 2648 C CA . VAL A 1 332 ? 6.534 -4.720 7.982 1.00 83.81 332 VAL A CA 1
ATOM 2649 C C . VAL A 1 332 ? 5.322 -5.121 7.157 1.00 83.81 332 VAL A C 1
ATOM 2651 O O . VAL A 1 332 ? 4.604 -6.051 7.511 1.00 83.81 332 VAL A O 1
ATOM 2654 N N . ARG A 1 333 ? 5.108 -4.445 6.030 1.00 79.88 333 ARG A N 1
ATOM 2655 C CA . ARG A 1 333 ? 3.956 -4.685 5.162 1.00 79.88 333 ARG A CA 1
ATOM 2656 C C . ARG A 1 333 ? 3.990 -6.056 4.477 1.00 79.88 333 ARG A C 1
ATOM 2658 O O . ARG A 1 333 ? 2.934 -6.619 4.213 1.00 79.88 333 ARG A O 1
ATOM 2665 N N . ASN A 1 334 ? 5.185 -6.583 4.209 1.00 80.38 334 ASN A N 1
ATOM 2666 C CA . ASN A 1 334 ? 5.393 -7.903 3.604 1.00 80.38 334 ASN A CA 1
ATOM 2667 C C . ASN A 1 334 ? 5.748 -8.995 4.626 1.00 80.38 334 ASN A C 1
ATOM 2669 O O . ASN A 1 334 ? 6.122 -10.101 4.234 1.00 80.38 334 ASN A O 1
ATOM 2673 N N . ALA A 1 335 ? 5.643 -8.698 5.922 1.00 82.44 335 ALA A N 1
ATOM 2674 C CA . ALA A 1 335 ? 5.864 -9.668 6.980 1.00 82.44 335 ALA A CA 1
ATOM 2675 C C . ALA A 1 335 ? 4.860 -10.825 6.865 1.00 82.44 335 ALA A C 1
ATOM 2677 O O . ALA A 1 335 ? 3.661 -10.606 6.700 1.00 82.44 335 ALA A O 1
ATOM 2678 N N . ARG A 1 336 ? 5.350 -12.061 6.986 1.00 82.94 336 ARG A N 1
ATOM 2679 C CA . ARG A 1 336 ? 4.534 -13.284 7.008 1.00 82.94 336 ARG A CA 1
ATOM 2680 C C . ARG A 1 336 ? 4.789 -14.070 8.292 1.00 82.94 336 ARG A C 1
ATOM 2682 O O . ARG A 1 336 ? 5.804 -13.843 8.953 1.00 82.94 336 ARG A O 1
ATOM 2689 N N . TRP A 1 337 ? 3.870 -14.969 8.648 1.00 84.50 337 TRP A N 1
ATOM 2690 C CA . TRP A 1 337 ? 3.962 -15.826 9.844 1.00 84.50 337 TRP A CA 1
ATOM 2691 C C . TRP A 1 337 ? 4.253 -15.030 11.128 1.00 84.50 337 TRP A C 1
ATOM 2693 O O . TRP A 1 337 ? 5.208 -15.327 11.846 1.00 84.50 337 TRP A O 1
ATOM 2703 N N . GLY A 1 338 ? 3.503 -13.951 11.380 1.00 81.31 338 GLY A N 1
ATOM 2704 C CA . GLY A 1 338 ? 3.748 -13.101 12.552 1.00 81.31 338 GLY A CA 1
ATOM 2705 C C . GLY A 1 338 ? 5.144 -12.461 12.551 1.00 81.31 338 GLY A C 1
ATOM 2706 O O . GLY A 1 338 ? 5.846 -12.488 13.560 1.00 81.31 338 GLY A O 1
ATOM 2707 N N . GLY A 1 339 ? 5.607 -11.972 11.393 1.00 83.81 339 GLY A N 1
ATOM 2708 C CA . GLY A 1 339 ? 6.959 -11.416 11.251 1.00 83.81 339 GLY A CA 1
ATOM 2709 C C . GLY A 1 339 ? 8.055 -12.440 11.539 1.00 83.81 339 GLY A C 1
ATOM 2710 O O . GLY A 1 339 ? 9.008 -12.135 12.259 1.00 83.81 339 GLY A O 1
ATOM 2711 N N . ALA A 1 340 ? 7.891 -13.650 10.994 1.00 87.75 340 ALA A N 1
ATOM 2712 C CA . ALA A 1 340 ? 8.743 -14.806 11.258 1.00 87.75 340 ALA A CA 1
ATOM 2713 C C . ALA A 1 340 ? 8.821 -15.148 12.758 1.00 87.75 340 ALA A C 1
ATOM 2715 O O . ALA A 1 340 ? 9.912 -15.248 13.317 1.00 87.75 340 ALA A O 1
ATOM 2716 N N . HIS A 1 341 ? 7.664 -15.264 13.418 1.00 87.38 341 HIS A N 1
ATOM 2717 C CA . HIS A 1 341 ? 7.535 -15.433 14.875 1.00 87.38 341 HIS A CA 1
ATOM 2718 C C . HIS A 1 341 ? 8.357 -14.403 15.650 1.00 87.38 341 HIS A C 1
ATOM 2720 O O . HIS A 1 341 ? 9.178 -14.756 16.504 1.00 87.38 341 HIS A O 1
ATOM 2726 N N . ASN A 1 342 ? 8.192 -13.125 15.296 1.00 86.81 342 ASN A N 1
ATOM 2727 C CA . ASN A 1 342 ? 8.917 -12.023 15.918 1.00 86.81 342 ASN A CA 1
ATOM 2728 C C . ASN A 1 342 ? 10.447 -12.157 15.864 1.00 86.81 342 ASN A C 1
ATOM 2730 O O . ASN A 1 342 ? 11.136 -11.743 16.800 1.00 86.81 342 ASN A O 1
ATOM 2734 N N . ARG A 1 343 ? 11.000 -12.699 14.769 1.00 90.88 343 ARG A N 1
ATOM 2735 C CA . ARG A 1 343 ? 12.441 -12.966 14.596 1.00 90.88 343 ARG A CA 1
ATOM 2736 C C . ARG A 1 343 ? 13.343 -11.828 15.087 1.00 90.88 343 ARG A C 1
ATOM 2738 O O . ARG A 1 343 ? 14.266 -12.077 15.855 1.00 90.88 343 ARG A O 1
ATOM 2745 N N . PHE A 1 344 ? 13.054 -10.584 14.697 1.00 91.94 344 PHE A N 1
ATOM 2746 C CA . PHE A 1 344 ? 13.857 -9.414 15.084 1.00 91.94 344 PHE A CA 1
ATOM 2747 C C . PHE A 1 344 ? 13.788 -9.092 16.586 1.00 91.94 344 PHE A C 1
ATOM 2749 O O . PHE A 1 344 ? 14.807 -8.768 17.188 1.00 91.94 344 PHE A O 1
ATOM 2756 N N . HIS A 1 345 ? 12.617 -9.249 17.212 1.00 90.19 345 HIS A N 1
ATOM 2757 C CA . HIS A 1 345 ? 12.422 -9.063 18.661 1.00 90.19 345 HIS A CA 1
ATOM 2758 C C . HIS A 1 345 ? 12.957 -10.231 19.498 1.00 90.19 345 HIS A C 1
ATOM 2760 O O . HIS A 1 345 ? 13.131 -10.093 20.705 1.00 90.19 345 HIS A O 1
ATOM 2766 N N . ARG A 1 346 ? 13.239 -11.371 18.859 1.00 88.75 346 ARG A N 1
ATOM 2767 C CA . ARG A 1 346 ? 13.832 -12.575 19.460 1.00 88.75 346 ARG A CA 1
ATOM 2768 C C . ARG A 1 346 ? 15.274 -12.813 18.996 1.00 88.75 346 ARG A C 1
ATOM 2770 O O . ARG A 1 346 ? 15.789 -13.924 19.124 1.00 88.75 346 ARG A O 1
ATOM 2777 N N . GLY A 1 347 ? 15.932 -11.790 18.454 1.00 90.62 347 GLY A N 1
ATOM 2778 C CA . GLY A 1 347 ? 17.342 -11.843 18.081 1.00 90.62 347 GLY A CA 1
ATOM 2779 C C . GLY A 1 347 ? 18.252 -11.926 19.305 1.00 90.62 347 GLY A C 1
ATOM 2780 O O . GLY A 1 347 ? 18.062 -11.194 20.275 1.00 90.62 347 GLY A O 1
ATOM 2781 N N . ALA A 1 348 ? 19.271 -12.787 19.262 1.00 90.50 348 ALA A N 1
ATOM 2782 C CA . ALA A 1 348 ? 20.293 -12.824 20.309 1.00 90.50 348 ALA A CA 1
ATOM 2783 C C . ALA A 1 348 ? 21.082 -11.498 20.353 1.00 90.50 348 ALA A C 1
ATOM 2785 O O . ALA A 1 348 ? 21.311 -10.907 19.296 1.00 90.50 348 ALA A O 1
ATOM 2786 N N . PRO A 1 349 ? 21.547 -11.015 21.518 1.00 91.00 349 PRO A N 1
ATOM 2787 C CA . PRO A 1 349 ? 22.345 -9.793 21.589 1.00 91.00 349 PRO A CA 1
ATOM 2788 C C . PRO A 1 349 ? 23.558 -9.827 20.646 1.00 91.00 349 PRO A C 1
ATOM 2790 O O . PRO A 1 349 ? 24.351 -10.767 20.669 1.00 91.00 349 PRO A O 1
ATOM 2793 N N . GLY A 1 350 ? 23.698 -8.798 19.807 1.00 92.06 350 GLY A N 1
ATOM 2794 C CA . GLY A 1 350 ? 24.760 -8.686 18.799 1.00 92.06 350 GLY A CA 1
ATOM 2795 C C . GLY A 1 350 ? 24.504 -9.449 17.491 1.00 92.06 350 GLY A C 1
ATOM 2796 O O . GLY A 1 350 ? 25.348 -9.400 16.591 1.00 92.06 350 GLY A O 1
ATOM 2797 N N . SER A 1 351 ? 23.364 -10.132 17.363 1.00 94.75 351 SER A N 1
ATOM 2798 C CA . SER A 1 351 ? 22.897 -10.706 16.094 1.00 94.75 351 SER A CA 1
ATOM 2799 C C . SER A 1 351 ? 22.496 -9.615 15.095 1.00 94.75 351 SER A C 1
ATOM 2801 O O . SER A 1 351 ? 22.326 -8.445 15.445 1.00 94.75 351 SER A O 1
ATOM 2803 N N . ILE A 1 352 ? 22.330 -10.000 13.829 1.00 95.75 352 ILE A N 1
ATOM 2804 C CA . ILE A 1 352 ? 21.829 -9.098 12.780 1.00 95.75 352 ILE A CA 1
ATOM 2805 C C . ILE A 1 352 ? 20.427 -8.606 13.140 1.00 95.75 352 ILE A C 1
ATOM 2807 O O . ILE A 1 352 ? 20.128 -7.419 12.998 1.00 95.75 352 ILE A O 1
ATOM 2811 N N . GLU A 1 353 ? 19.599 -9.510 13.658 1.00 95.06 353 GLU A N 1
ATOM 2812 C CA . GLU A 1 353 ? 18.265 -9.250 14.171 1.00 95.06 353 GLU A CA 1
ATOM 2813 C C . GLU A 1 353 ? 18.283 -8.155 15.246 1.00 95.06 353 GLU A C 1
ATOM 2815 O O . GLU A 1 353 ? 17.620 -7.128 15.086 1.00 95.06 353 GLU A O 1
ATOM 2820 N N . SER A 1 354 ? 19.090 -8.321 16.302 1.00 94.81 354 SER A N 1
ATOM 2821 C CA . SER A 1 354 ? 19.108 -7.362 17.412 1.00 94.81 354 SER A CA 1
ATOM 2822 C C . SER A 1 354 ? 19.645 -5.994 16.981 1.00 94.81 354 SER A C 1
ATOM 2824 O O . SER A 1 354 ? 19.071 -4.972 17.341 1.00 94.81 354 SER A O 1
ATOM 2826 N N . ILE A 1 355 ? 20.706 -5.952 16.165 1.00 96.50 355 ILE A N 1
ATOM 2827 C CA . ILE A 1 355 ? 21.287 -4.689 15.677 1.00 96.50 355 ILE A CA 1
ATOM 2828 C C . ILE A 1 355 ? 20.281 -3.941 14.791 1.00 96.50 355 ILE A C 1
ATOM 2830 O O . ILE A 1 355 ? 20.113 -2.729 14.919 1.00 96.50 355 ILE A O 1
ATOM 2834 N N . THR A 1 356 ? 19.586 -4.652 13.901 1.00 95.81 356 THR A N 1
ATOM 2835 C CA . THR A 1 356 ? 18.571 -4.046 13.026 1.00 95.81 356 THR A CA 1
ATOM 2836 C C . THR A 1 356 ? 17.405 -3.488 13.837 1.00 95.81 356 THR A C 1
ATOM 2838 O O . THR A 1 356 ? 16.930 -2.387 13.548 1.00 95.81 356 THR A O 1
ATOM 2841 N N . LEU A 1 357 ? 16.965 -4.216 14.869 1.00 94.75 357 LEU A N 1
ATOM 2842 C CA . LEU A 1 357 ? 15.925 -3.744 15.776 1.00 94.75 357 LEU A CA 1
ATOM 2843 C C . LEU A 1 357 ? 16.369 -2.484 16.528 1.00 94.75 357 LEU A C 1
ATOM 2845 O O . LEU A 1 357 ? 15.626 -1.507 16.542 1.00 94.75 357 LEU A O 1
ATOM 2849 N N . GLU A 1 358 ? 17.592 -2.453 17.064 1.00 94.38 358 GLU A N 1
ATOM 2850 C CA . GLU A 1 358 ? 18.149 -1.270 17.736 1.00 94.38 358 GLU A CA 1
ATOM 2851 C C . GLU A 1 358 ? 18.196 -0.039 16.817 1.00 94.38 358 GLU A C 1
ATOM 2853 O O . GLU A 1 358 ? 17.884 1.072 17.251 1.00 94.38 358 GLU A O 1
ATOM 2858 N N . ILE A 1 359 ? 18.576 -0.216 15.545 1.00 94.31 359 ILE A N 1
ATOM 2859 C CA . ILE A 1 359 ? 18.556 0.860 14.542 1.00 94.31 359 ILE A CA 1
ATOM 2860 C C . ILE A 1 359 ? 17.121 1.355 14.349 1.00 94.31 359 ILE A C 1
ATOM 2862 O O . ILE A 1 359 ? 16.865 2.552 14.471 1.00 94.31 359 ILE A O 1
ATOM 2866 N N . SER A 1 360 ? 16.181 0.435 14.112 1.00 93.56 360 SER A N 1
ATOM 2867 C CA . SER A 1 360 ? 14.755 0.745 13.978 1.00 93.56 360 SER A CA 1
ATOM 2868 C C . SER A 1 360 ? 14.237 1.530 15.186 1.00 93.56 360 SER A C 1
ATOM 2870 O O . SER A 1 360 ? 13.612 2.574 15.013 1.00 93.56 360 SER A O 1
ATOM 2872 N N . GLU A 1 361 ? 14.524 1.093 16.413 1.00 91.12 361 GLU A N 1
ATOM 2873 C CA . GLU A 1 361 ? 14.070 1.750 17.643 1.00 91.12 361 GLU A CA 1
ATOM 2874 C C . GLU A 1 361 ? 14.656 3.152 17.825 1.00 91.12 361 GLU A C 1
ATOM 2876 O O . GLU A 1 361 ? 13.939 4.067 18.243 1.00 91.12 361 GLU A O 1
ATOM 2881 N N . LYS A 1 362 ? 15.939 3.347 17.500 1.00 90.06 362 LYS A N 1
ATOM 2882 C CA . LYS A 1 362 ? 16.588 4.663 17.584 1.00 90.06 362 LYS A CA 1
ATOM 2883 C C . LYS A 1 362 ? 15.964 5.642 16.591 1.00 90.06 362 LYS A C 1
ATOM 2885 O O . LYS A 1 362 ? 15.516 6.703 17.010 1.00 90.06 362 LYS A O 1
ATOM 2890 N N . VAL A 1 363 ? 15.807 5.244 15.327 1.00 86.88 363 VAL A N 1
ATOM 2891 C CA . VAL A 1 363 ? 15.166 6.089 14.300 1.00 86.88 363 VAL A CA 1
ATOM 2892 C C . VAL A 1 363 ? 13.676 6.325 14.613 1.00 86.88 363 VAL A C 1
ATOM 2894 O O . VAL A 1 363 ? 13.131 7.401 14.355 1.00 86.88 363 VAL A O 1
ATOM 2897 N N . SER A 1 364 ? 13.002 5.343 15.219 1.00 84.75 364 SER A N 1
ATOM 2898 C CA . SER A 1 364 ? 11.593 5.449 15.625 1.00 84.75 364 SER A CA 1
ATOM 2899 C C . SER A 1 364 ? 11.356 6.525 16.688 1.00 84.75 364 SER A C 1
ATOM 2901 O O . SER A 1 364 ? 10.305 7.172 16.665 1.00 84.75 364 SER A O 1
ATOM 2903 N N . LYS A 1 365 ? 12.302 6.734 17.619 1.00 78.12 365 LYS A N 1
ATOM 2904 C CA . LYS A 1 365 ? 12.198 7.774 18.661 1.00 78.12 365 LYS A CA 1
ATOM 2905 C C . LYS A 1 365 ? 12.142 9.172 18.051 1.00 78.12 365 LYS A C 1
ATOM 2907 O O . LYS A 1 365 ? 11.311 9.973 18.476 1.00 78.12 365 LYS A O 1
ATOM 2912 N N . ASP A 1 366 ? 12.929 9.411 17.009 1.00 69.81 366 ASP A N 1
ATOM 2913 C CA . ASP A 1 366 ? 12.969 10.700 16.315 1.00 69.81 366 ASP A CA 1
ATOM 2914 C C . ASP A 1 366 ? 11.696 10.941 15.493 1.00 69.81 366 ASP A C 1
ATOM 2916 O O . ASP A 1 366 ? 11.173 12.055 15.447 1.00 69.81 366 ASP A O 1
ATOM 2920 N N . LYS A 1 367 ? 11.136 9.881 14.891 1.00 69.50 367 LYS A N 1
ATOM 2921 C CA . LYS A 1 367 ? 9.945 9.965 14.023 1.00 69.50 367 LYS A CA 1
ATOM 2922 C C . LYS A 1 367 ? 8.608 9.704 14.724 1.00 69.50 367 LYS A C 1
ATOM 2924 O O . LYS A 1 367 ? 7.566 9.771 14.075 1.00 69.50 367 LYS A O 1
ATOM 2929 N N . LYS A 1 368 ? 8.610 9.394 16.027 1.00 70.31 368 LYS A N 1
ATOM 2930 C CA . LYS A 1 368 ? 7.426 8.994 16.822 1.00 70.31 368 LYS A CA 1
ATOM 2931 C C . LYS A 1 368 ? 6.612 7.842 16.200 1.00 70.31 368 LYS A C 1
ATOM 2933 O O . LYS A 1 368 ? 5.410 7.739 16.440 1.00 70.31 368 LYS A O 1
ATOM 2938 N N . ASN A 1 369 ? 7.246 6.972 15.415 1.00 70.81 369 ASN A N 1
ATOM 2939 C CA . ASN A 1 369 ? 6.598 5.847 14.739 1.00 70.81 369 ASN A CA 1
ATOM 2940 C C . ASN A 1 369 ? 7.484 4.606 14.852 1.00 70.81 369 ASN A C 1
ATOM 2942 O O . ASN A 1 369 ? 8.641 4.671 14.454 1.00 70.81 369 ASN A O 1
ATOM 2946 N N . ILE A 1 370 ? 6.951 3.503 15.386 1.00 75.38 370 ILE A N 1
ATOM 2947 C CA . ILE A 1 370 ? 7.685 2.236 15.523 1.00 75.38 370 ILE A CA 1
ATOM 2948 C C . ILE A 1 370 ? 7.875 1.632 14.127 1.00 75.38 370 ILE A C 1
ATOM 2950 O O . ILE A 1 370 ? 6.893 1.322 13.458 1.00 75.38 370 ILE A O 1
ATOM 2954 N N . MET A 1 371 ? 9.127 1.474 13.698 1.00 83.94 371 MET A N 1
ATOM 2955 C CA . MET A 1 371 ? 9.468 0.986 12.356 1.00 83.94 371 MET A CA 1
ATOM 2956 C C . MET A 1 371 ? 9.384 -0.537 12.209 1.00 83.94 371 MET A C 1
ATOM 2958 O O . MET A 1 371 ? 9.010 -1.008 11.143 1.00 83.94 371 MET A O 1
ATOM 2962 N N . ILE A 1 372 ? 9.696 -1.306 13.259 1.00 86.75 372 ILE A N 1
ATOM 2963 C CA . ILE A 1 372 ? 9.497 -2.764 13.319 1.00 86.75 372 ILE A CA 1
ATOM 2964 C C . ILE A 1 372 ? 8.638 -3.078 14.552 1.00 86.75 372 ILE A C 1
ATOM 2966 O O . ILE A 1 372 ? 9.172 -3.208 15.658 1.00 86.75 372 ILE A O 1
ATOM 2970 N N . PRO A 1 373 ? 7.307 -3.157 14.415 1.00 85.75 373 PRO A N 1
ATOM 2971 C CA . PRO A 1 373 ? 6.433 -3.503 15.526 1.00 85.75 373 PRO A CA 1
ATOM 2972 C C . PRO A 1 373 ? 6.627 -4.965 15.943 1.00 85.75 373 PRO A C 1
ATOM 2974 O O . PRO A 1 373 ? 7.161 -5.776 15.184 1.00 85.75 373 PRO A O 1
ATOM 2977 N N . LYS A 1 374 ? 6.185 -5.298 17.158 1.00 87.25 374 LYS A N 1
ATOM 2978 C CA . LYS A 1 374 ? 5.958 -6.694 17.535 1.00 87.25 374 LYS A CA 1
ATOM 2979 C C . LYS A 1 374 ? 4.698 -7.195 16.841 1.00 87.25 374 LYS A C 1
ATOM 2981 O O . LYS A 1 374 ? 3.692 -6.484 16.776 1.00 87.25 374 LYS A O 1
ATOM 2986 N N . PHE A 1 375 ? 4.773 -8.404 16.323 1.00 87.62 375 PHE A N 1
ATOM 2987 C CA . PHE A 1 375 ? 3.667 -9.127 15.727 1.00 87.62 375 PHE A CA 1
ATOM 2988 C C . PHE A 1 375 ? 3.095 -10.118 16.738 1.00 87.62 375 PHE A C 1
ATOM 2990 O O . PHE A 1 375 ? 3.748 -10.475 17.709 1.00 87.62 375 PHE A O 1
ATOM 2997 N N . VAL A 1 376 ? 1.883 -10.594 16.510 1.00 87.56 376 VAL A N 1
ATOM 2998 C CA . VAL A 1 376 ? 1.385 -11.785 17.195 1.00 87.56 376 VAL A CA 1
ATOM 2999 C C . VAL A 1 376 ? 1.987 -13.015 16.530 1.00 87.56 376 VAL A C 1
ATOM 3001 O O . VAL A 1 376 ? 2.098 -13.064 15.302 1.00 87.56 376 VAL A O 1
ATOM 3004 N N . ASP A 1 377 ? 2.374 -14.000 17.334 1.00 85.56 377 ASP A N 1
ATOM 3005 C CA . ASP A 1 377 ? 2.983 -15.228 16.836 1.00 85.56 377 ASP A CA 1
ATOM 3006 C C . ASP A 1 377 ? 2.012 -16.020 15.931 1.00 85.56 377 ASP A C 1
ATOM 3008 O O . ASP A 1 377 ? 0.785 -15.846 15.935 1.00 85.56 377 ASP A O 1
ATOM 3012 N N . HIS A 1 378 ? 2.585 -16.887 15.098 1.00 86.38 378 HIS A N 1
ATOM 3013 C CA . HIS A 1 378 ? 1.851 -17.772 14.198 1.00 86.38 378 HIS A CA 1
ATOM 3014 C C . HIS A 1 378 ? 2.248 -19.224 14.468 1.00 86.38 378 HIS A C 1
ATOM 3016 O O . HIS A 1 378 ? 3.076 -19.799 13.774 1.00 86.38 378 HIS A O 1
ATOM 3022 N N . ALA A 1 379 ? 1.674 -19.832 15.499 1.00 84.38 379 ALA A N 1
ATOM 3023 C CA . ALA A 1 379 ? 1.968 -21.212 15.859 1.00 84.38 379 ALA A CA 1
ATOM 3024 C C . ALA A 1 379 ? 0.954 -22.166 15.199 1.00 84.38 379 ALA A C 1
ATOM 3026 O O . ALA A 1 379 ? -0.232 -22.088 15.538 1.00 84.38 379 ALA A O 1
ATOM 3027 N N . PRO A 1 380 ? 1.383 -23.096 14.319 1.00 82.38 380 PRO A N 1
ATOM 3028 C CA . PRO A 1 380 ? 0.499 -24.120 13.766 1.00 82.38 380 PRO A CA 1
ATOM 3029 C C . PRO A 1 380 ? -0.279 -24.855 14.870 1.00 82.38 380 PRO A C 1
ATOM 3031 O O . PRO A 1 380 ? 0.282 -25.226 15.906 1.00 82.38 380 PRO A O 1
ATOM 3034 N N . ILE A 1 381 ? -1.582 -25.036 14.666 1.00 85.31 381 ILE A N 1
ATOM 3035 C CA . ILE A 1 381 ? -2.511 -25.634 15.645 1.00 85.31 381 ILE A CA 1
ATOM 3036 C C . ILE A 1 381 ? -2.688 -27.133 15.368 1.00 85.31 381 ILE A C 1
ATOM 3038 O O . ILE A 1 381 ? -2.949 -27.919 16.277 1.00 85.31 381 ILE A O 1
ATOM 3042 N N . GLU A 1 382 ? -2.460 -27.534 14.120 1.00 79.56 382 GLU A N 1
ATOM 3043 C CA . GLU A 1 382 ? -2.652 -28.864 13.545 1.00 79.56 382 GLU A CA 1
ATOM 3044 C C . GLU A 1 382 ? -1.922 -29.972 14.329 1.00 79.56 382 GLU A C 1
ATOM 3046 O O . GLU A 1 382 ? -2.429 -31.082 14.468 1.00 79.56 382 GLU A O 1
ATOM 3051 N N . ASN A 1 383 ? -0.739 -29.663 14.873 1.00 69.81 383 ASN A N 1
ATOM 3052 C CA . ASN A 1 383 ? 0.186 -30.645 15.454 1.00 69.81 383 ASN A CA 1
ATOM 3053 C C . ASN A 1 383 ? 0.260 -30.609 16.987 1.00 69.81 383 ASN A C 1
ATOM 3055 O O . ASN A 1 383 ? 1.220 -31.113 17.578 1.00 69.81 383 ASN A O 1
ATOM 3059 N N . ARG A 1 384 ? -0.711 -29.983 17.659 1.00 78.19 384 ARG A N 1
ATOM 3060 C CA . ARG A 1 384 ? -0.659 -29.851 19.119 1.00 78.19 384 ARG A CA 1
ATOM 3061 C C . ARG A 1 384 ? -0.989 -31.165 19.829 1.00 78.19 384 ARG A C 1
ATOM 3063 O O . ARG A 1 384 ? -1.892 -31.886 19.405 1.00 78.19 384 ARG A O 1
ATOM 3070 N N . PRO A 1 385 ? -0.309 -31.473 20.948 1.00 74.00 385 PRO A N 1
ATOM 3071 C CA . PRO A 1 385 ? -0.643 -32.640 21.752 1.00 74.00 385 PRO A CA 1
ATOM 3072 C C . PRO A 1 385 ? -2.086 -32.543 22.263 1.00 74.00 385 PRO A C 1
ATOM 3074 O O . PRO A 1 385 ? -2.539 -31.483 22.695 1.00 74.00 385 PRO A O 1
ATOM 3077 N N . SER A 1 386 ? -2.803 -33.667 22.245 1.00 69.00 386 SER A N 1
ATOM 3078 C CA . SER A 1 386 ? -4.210 -33.748 22.666 1.00 69.00 386 SER A CA 1
ATOM 3079 C C . SER A 1 386 ? -4.415 -33.532 24.170 1.00 69.00 386 SER A C 1
ATOM 3081 O O . SER A 1 386 ? -5.494 -33.123 24.601 1.00 69.00 386 SER A O 1
ATOM 3083 N N . VAL A 1 387 ? -3.387 -33.792 24.983 1.00 67.62 387 VAL A N 1
ATOM 3084 C CA . VAL A 1 387 ? -3.434 -33.593 26.434 1.00 67.62 387 VAL A CA 1
ATOM 3085 C C . VAL A 1 387 ? -3.126 -32.133 26.759 1.00 67.62 387 VAL A C 1
ATOM 3087 O O . VAL A 1 387 ? -2.003 -31.665 26.587 1.00 67.62 387 VAL A O 1
ATOM 3090 N N . LEU A 1 388 ? -4.140 -31.427 27.256 1.00 67.19 388 LEU A N 1
ATOM 3091 C CA . LEU A 1 388 ? -4.019 -30.071 27.783 1.00 67.19 388 LEU A CA 1
ATOM 3092 C C . LEU A 1 388 ? -3.278 -30.085 29.124 1.00 67.19 388 LEU A C 1
ATOM 3094 O O . LEU A 1 388 ? -3.708 -30.741 30.071 1.00 67.19 388 LEU A O 1
ATOM 3098 N N . SER A 1 389 ? -2.195 -29.316 29.215 1.00 77.81 389 SER A N 1
ATOM 3099 C CA . SER A 1 389 ? -1.507 -29.015 30.477 1.00 77.81 389 SER A CA 1
ATOM 3100 C C . SER A 1 389 ? -2.239 -27.959 31.321 1.00 77.81 389 SER A C 1
ATOM 3102 O O . SER A 1 389 ? -1.872 -27.742 32.475 1.00 77.81 389 SER A O 1
ATOM 3104 N N . PHE A 1 390 ? -3.271 -27.311 30.765 1.00 89.88 390 PHE A N 1
ATOM 3105 C CA . PHE A 1 390 ? -4.047 -26.252 31.412 1.00 89.88 390 PHE A CA 1
ATOM 3106 C C . PHE A 1 390 ? -5.395 -26.769 31.956 1.00 89.88 390 PHE A C 1
ATOM 3108 O O . PHE A 1 390 ? -6.021 -27.603 31.291 1.00 89.88 390 PHE A O 1
ATOM 3115 N N . PRO A 1 391 ? -5.877 -26.303 33.129 1.00 92.38 391 PRO A N 1
ATOM 3116 C CA . PRO A 1 391 ? -7.122 -26.811 33.705 1.00 92.38 391 PRO A CA 1
ATOM 3117 C C . PRO A 1 391 ? -8.343 -26.429 32.854 1.00 92.38 391 PRO A C 1
ATOM 3119 O O . PRO A 1 391 ? -8.541 -25.262 32.504 1.00 92.38 391 PRO A O 1
ATOM 3122 N N . LYS A 1 392 ? -9.160 -27.431 32.504 1.00 92.06 392 LYS A N 1
ATOM 3123 C CA . LYS A 1 392 ? -10.265 -27.301 31.536 1.00 92.06 392 LYS A CA 1
ATOM 3124 C C . LYS A 1 392 ? -11.369 -26.360 32.008 1.00 92.06 392 LYS A C 1
ATOM 3126 O O . LYS A 1 392 ? -12.046 -25.762 31.186 1.00 92.06 392 LYS A O 1
ATOM 3131 N N . GLU A 1 393 ? -11.550 -26.213 33.313 1.00 93.31 393 GLU A N 1
ATOM 3132 C CA . GLU A 1 393 ? -12.576 -25.366 33.911 1.00 93.31 393 GLU A CA 1
ATOM 3133 C C . GLU A 1 393 ? -12.381 -23.866 33.633 1.00 93.31 393 GLU A C 1
ATOM 3135 O O . GLU A 1 393 ? -13.340 -23.110 33.778 1.00 93.31 393 GLU A O 1
ATOM 3140 N N . TYR A 1 394 ? -11.191 -23.427 33.211 1.00 94.75 394 TYR A N 1
ATOM 3141 C CA . TYR A 1 394 ? -10.924 -22.041 32.789 1.00 94.75 394 TYR A CA 1
ATOM 3142 C C . TYR A 1 394 ? -10.902 -21.869 31.268 1.00 94.75 394 TYR A C 1
ATOM 3144 O O . TYR A 1 394 ? -10.692 -20.756 30.782 1.00 94.75 394 TYR A O 1
ATOM 3152 N N . LEU A 1 395 ? -11.092 -22.960 30.523 1.00 94.94 395 LEU A N 1
ATOM 3153 C CA . LEU A 1 395 ? -11.190 -22.923 29.074 1.00 94.94 395 LEU A CA 1
ATOM 3154 C C . LEU A 1 395 ? -12.641 -22.698 28.656 1.00 94.94 395 LEU A C 1
ATOM 3156 O O . LEU A 1 395 ? -13.567 -23.243 29.261 1.00 94.94 395 LEU A O 1
ATOM 3160 N N . ILE A 1 396 ? -12.823 -21.900 27.610 1.00 95.88 396 ILE A N 1
ATOM 3161 C CA . ILE A 1 396 ? -14.110 -21.733 26.944 1.00 95.88 396 ILE A CA 1
ATOM 3162 C C . ILE A 1 396 ? -14.181 -22.771 25.828 1.00 95.88 396 ILE A C 1
ATOM 3164 O O . ILE A 1 396 ? -13.245 -22.916 25.040 1.00 95.88 396 ILE A O 1
ATOM 3168 N N . ASP A 1 397 ? -15.291 -23.499 25.781 1.00 93.12 397 ASP A N 1
ATOM 3169 C CA . ASP A 1 397 ? -15.594 -24.398 24.676 1.00 93.12 397 ASP A CA 1
ATOM 3170 C C . ASP A 1 397 ? -15.690 -23.605 23.349 1.00 93.12 397 ASP A C 1
ATOM 3172 O O . ASP A 1 397 ? -16.326 -22.545 23.336 1.00 93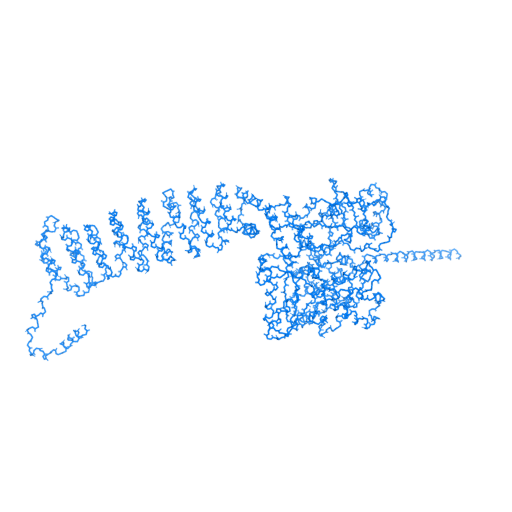.12 397 ASP A O 1
ATOM 3176 N N . PRO A 1 398 ? -15.074 -24.067 22.242 1.00 92.12 398 PRO A N 1
ATOM 3177 C CA . PRO A 1 398 ? -15.065 -23.325 20.982 1.00 92.12 398 PRO A CA 1
ATOM 3178 C C . PRO A 1 398 ? -16.455 -22.979 20.440 1.00 92.12 398 PRO A C 1
ATOM 3180 O O . PRO A 1 398 ? -16.650 -21.852 19.988 1.00 92.12 398 PRO A O 1
ATOM 3183 N N . ASP A 1 399 ? -17.432 -23.886 20.524 1.00 92.94 399 ASP A N 1
ATOM 3184 C CA . ASP A 1 399 ? -18.788 -23.633 20.018 1.00 92.94 399 ASP A CA 1
ATOM 3185 C C . ASP A 1 399 ? -19.493 -22.566 20.859 1.00 92.94 399 ASP A C 1
ATOM 3187 O O . ASP A 1 399 ? -20.133 -21.652 20.328 1.00 92.94 399 ASP A O 1
ATOM 3191 N N . THR A 1 400 ? -19.317 -22.640 22.180 1.00 95.12 400 THR A N 1
ATOM 3192 C CA . THR A 1 400 ? -19.788 -21.604 23.110 1.00 95.12 400 THR A CA 1
ATOM 3193 C C . THR A 1 400 ? -19.145 -20.260 22.781 1.00 95.12 400 THR A C 1
ATOM 3195 O O . THR A 1 400 ? -19.833 -19.243 22.700 1.00 95.12 400 THR A O 1
ATOM 3198 N N . PHE A 1 401 ? -17.836 -20.248 22.519 1.00 95.25 401 PHE A N 1
ATOM 3199 C CA . PHE A 1 401 ? -17.116 -19.027 22.185 1.00 95.25 401 PHE A CA 1
ATOM 3200 C C . PHE A 1 401 ? -17.604 -18.391 20.885 1.00 95.25 401 PHE A C 1
ATOM 3202 O O . PHE A 1 401 ? -17.907 -17.199 20.863 1.00 95.25 401 PHE A O 1
ATOM 3209 N N . LEU A 1 402 ? -17.747 -19.192 19.827 1.00 93.88 402 LEU A N 1
ATOM 3210 C CA . LEU A 1 402 ? -18.273 -18.746 18.539 1.00 93.88 402 LEU A CA 1
ATOM 3211 C C . LEU A 1 402 ? -19.684 -18.161 18.680 1.00 93.88 402 LEU A C 1
ATOM 3213 O O . LEU A 1 402 ? -19.999 -17.150 18.058 1.00 93.88 402 LEU A O 1
ATOM 3217 N N . LYS A 1 403 ? -20.535 -18.764 19.510 1.00 93.31 403 LYS A N 1
ATOM 3218 C CA . LYS A 1 403 ? -21.917 -18.313 19.680 1.00 93.31 403 LYS A CA 1
ATOM 3219 C C . LYS A 1 403 ? -22.047 -17.053 20.540 1.00 93.31 403 LYS A C 1
ATOM 3221 O O . LYS A 1 403 ? -22.880 -16.206 20.236 1.00 93.31 403 LYS A O 1
ATOM 3226 N N . GLU A 1 404 ? -21.287 -16.954 21.627 1.00 94.50 404 GLU A N 1
ATOM 3227 C CA . GLU A 1 404 ? -21.523 -15.945 22.671 1.00 94.50 404 GLU A CA 1
ATOM 3228 C C . GLU A 1 404 ? -20.538 -14.770 22.635 1.00 94.50 404 GLU A C 1
ATOM 3230 O O . GLU A 1 404 ? -20.873 -13.680 23.096 1.00 94.50 404 GLU A O 1
ATOM 3235 N N . PHE A 1 405 ? -19.338 -14.961 22.080 1.00 95.25 405 PHE A N 1
ATOM 3236 C CA . PHE A 1 405 ? -18.248 -13.978 22.150 1.00 95.25 405 PHE A CA 1
ATOM 3237 C C . PHE A 1 405 ? -17.713 -13.548 20.779 1.00 95.25 405 PHE A C 1
ATOM 3239 O O . PHE A 1 405 ? -16.689 -12.867 20.701 1.00 95.25 405 PHE A O 1
ATOM 3246 N N . THR A 1 406 ? -18.405 -13.909 19.698 1.00 95.69 406 THR A N 1
ATOM 3247 C CA . THR A 1 406 ? -18.067 -13.512 18.324 1.00 95.69 406 THR A CA 1
ATOM 3248 C C . THR A 1 406 ? -19.326 -13.090 17.567 1.00 95.69 406 THR A C 1
ATOM 3250 O O . THR A 1 406 ? -20.437 -13.446 17.957 1.00 95.69 406 THR A O 1
ATOM 3253 N N . ASP A 1 407 ? -19.169 -12.357 16.467 1.00 94.12 407 ASP A N 1
ATOM 3254 C CA . ASP A 1 407 ? -20.247 -12.118 15.506 1.00 94.12 407 ASP A CA 1
ATOM 3255 C C . ASP A 1 407 ? -20.302 -13.294 14.519 1.00 94.12 407 ASP A C 1
ATOM 3257 O O . ASP A 1 407 ? -19.716 -13.260 13.438 1.00 94.12 407 ASP A O 1
ATOM 3261 N N . ASN A 1 408 ? -20.932 -14.396 14.938 1.00 91.00 408 ASN A N 1
ATOM 3262 C CA . ASN A 1 408 ? -21.112 -15.612 14.127 1.00 91.00 408 ASN A CA 1
ATOM 3263 C C . ASN A 1 408 ? -19.800 -16.247 13.607 1.00 91.00 408 ASN A C 1
ATOM 3265 O O . ASN A 1 408 ? -19.740 -16.819 12.515 1.00 91.00 408 ASN A O 1
ATOM 3269 N N . GLY A 1 409 ? -18.741 -16.181 14.410 1.00 93.31 409 GLY A N 1
ATOM 3270 C CA . GLY A 1 409 ? -17.387 -16.633 14.087 1.00 93.31 409 GLY A CA 1
ATOM 3271 C C . GLY A 1 409 ? -16.451 -15.525 13.608 1.00 93.31 409 GLY A C 1
ATOM 3272 O O . GLY A 1 409 ? -15.279 -15.799 13.351 1.00 93.31 409 GLY A O 1
ATOM 3273 N N . VAL A 1 410 ? -16.935 -14.284 13.515 1.00 94.44 410 VAL A N 1
ATOM 3274 C CA . VAL A 1 410 ? -16.137 -13.113 13.139 1.00 94.44 410 VAL A CA 1
ATOM 3275 C C . VAL A 1 410 ? -15.778 -12.291 14.372 1.00 94.44 410 VAL A C 1
ATOM 3277 O O . VAL A 1 410 ? -16.608 -12.019 15.242 1.00 94.44 410 VAL A O 1
ATOM 3280 N N . LEU A 1 411 ? -14.521 -11.863 14.436 1.00 93.94 411 LEU A N 1
ATOM 3281 C CA . LEU A 1 411 ? -14.055 -10.831 15.352 1.00 93.94 411 LEU A CA 1
ATOM 3282 C C . LEU A 1 411 ? -13.601 -9.614 14.550 1.00 93.94 411 LEU A C 1
ATOM 3284 O O . LEU A 1 411 ? -13.115 -9.736 13.430 1.00 93.94 411 LEU A O 1
ATOM 3288 N N . TYR A 1 412 ? -13.732 -8.427 15.122 1.00 91.94 412 TYR A N 1
ATOM 3289 C CA . TYR A 1 412 ? -13.342 -7.181 14.479 1.00 91.94 412 TYR A CA 1
ATOM 3290 C C . TYR A 1 412 ? -12.024 -6.682 15.073 1.00 91.94 412 TYR A C 1
ATOM 3292 O O . TYR A 1 412 ? -11.890 -6.552 16.290 1.00 91.94 412 TYR A O 1
ATOM 3300 N N . HIS A 1 413 ? -11.039 -6.395 14.223 1.00 90.31 413 HIS A N 1
ATOM 3301 C CA . HIS A 1 413 ? -9.740 -5.854 14.622 1.00 90.31 413 HIS A CA 1
ATOM 3302 C C . HIS A 1 413 ? -9.503 -4.485 13.980 1.00 90.31 413 HIS A C 1
ATOM 3304 O O . HIS A 1 413 ? -9.540 -4.340 12.760 1.00 90.31 413 HIS A O 1
ATOM 3310 N N . GLY A 1 414 ? -9.258 -3.474 14.809 1.00 86.50 414 GLY A N 1
ATOM 3311 C CA . GLY A 1 414 ? -9.097 -2.088 14.386 1.00 86.50 414 GLY A CA 1
ATOM 3312 C C . GLY A 1 414 ? -7.632 -1.724 14.253 1.00 86.50 414 GLY A C 1
ATOM 3313 O O . GLY A 1 414 ? -6.830 -2.029 15.130 1.00 86.50 414 GLY A O 1
ATOM 3314 N N . THR A 1 415 ? -7.281 -1.024 13.181 1.00 83.06 415 THR A N 1
ATOM 3315 C CA . THR A 1 415 ? -5.937 -0.483 13.002 1.00 83.06 415 THR A CA 1
ATOM 3316 C C . THR A 1 415 ? -5.984 0.989 12.608 1.00 83.06 415 THR A C 1
ATOM 3318 O O . THR A 1 415 ? -6.822 1.361 11.790 1.00 83.06 415 THR A O 1
ATOM 3321 N N . PRO A 1 416 ? -5.106 1.852 13.157 1.00 78.44 416 PRO A N 1
ATOM 3322 C CA . PRO A 1 416 ? -5.173 3.301 12.946 1.00 78.44 416 PRO A CA 1
ATOM 3323 C C . PRO A 1 416 ? -4.710 3.762 11.558 1.00 78.44 416 PRO A C 1
ATOM 3325 O O . PRO A 1 416 ? -4.729 4.956 11.280 1.00 78.44 416 PRO A O 1
ATOM 3328 N N . LYS A 1 417 ? -4.223 2.845 10.716 1.00 76.50 417 LYS A N 1
ATOM 3329 C CA . LYS A 1 417 ? -3.710 3.121 9.372 1.00 76.50 417 LYS A CA 1
ATOM 3330 C C . LYS A 1 417 ? -4.187 2.031 8.424 1.00 76.50 417 LYS A C 1
ATOM 3332 O O . LYS A 1 417 ? -4.006 0.852 8.730 1.00 76.50 417 LYS A O 1
ATOM 3337 N N . VAL A 1 418 ? -4.729 2.401 7.265 1.00 74.94 418 VAL A N 1
ATOM 3338 C CA . VAL A 1 418 ? -5.162 1.434 6.240 1.00 74.94 418 VAL A CA 1
ATOM 3339 C C . VAL A 1 418 ? -4.002 0.514 5.832 1.00 74.94 418 VAL A C 1
ATOM 3341 O O . VAL A 1 418 ? -4.193 -0.680 5.611 1.00 74.94 418 VAL A O 1
ATOM 3344 N N . GLU A 1 419 ? -2.774 1.042 5.814 1.00 73.38 419 GLU A N 1
ATOM 3345 C CA . GLU A 1 419 ? -1.563 0.314 5.432 1.00 73.38 419 GLU A CA 1
ATOM 3346 C C . GLU A 1 419 ? -1.290 -0.912 6.294 1.00 73.38 419 GLU A C 1
ATOM 3348 O O . GLU A 1 419 ? -0.794 -1.928 5.811 1.00 73.38 419 GLU A O 1
ATOM 3353 N N . ASN A 1 420 ? -1.629 -0.823 7.575 1.00 77.81 420 ASN A N 1
ATOM 3354 C CA . ASN A 1 420 ? -1.446 -1.915 8.516 1.00 77.81 420 ASN A CA 1
ATOM 3355 C C . ASN A 1 420 ? -2.414 -3.063 8.226 1.00 77.81 420 ASN A C 1
ATOM 3357 O O . ASN A 1 420 ? -2.085 -4.218 8.491 1.00 77.81 420 ASN A O 1
ATOM 3361 N N . GLY A 1 421 ? -3.589 -2.767 7.658 1.00 78.50 421 GLY A N 1
ATOM 3362 C CA . GLY A 1 421 ? -4.542 -3.807 7.293 1.00 78.50 421 GLY A CA 1
ATOM 3363 C C . GLY A 1 421 ? -3.961 -4.814 6.312 1.00 78.50 421 GLY A C 1
ATOM 3364 O O . GLY A 1 421 ? -4.305 -5.987 6.349 1.00 78.50 421 GLY A O 1
ATOM 3365 N N . LEU A 1 422 ? -3.007 -4.376 5.499 1.00 75.31 422 LEU A N 1
ATOM 3366 C CA . LEU A 1 422 ? -2.339 -5.195 4.499 1.00 75.31 422 LEU A CA 1
ATOM 3367 C C . LEU A 1 422 ? -1.363 -6.201 5.115 1.00 75.31 422 LEU A C 1
ATOM 3369 O O . LEU A 1 422 ? -1.322 -7.348 4.681 1.00 75.31 422 LEU A O 1
ATOM 3373 N N . ALA A 1 423 ? -0.631 -5.808 6.159 1.00 75.12 423 ALA A N 1
ATOM 3374 C CA . ALA A 1 423 ? 0.182 -6.751 6.926 1.00 75.12 423 ALA A CA 1
ATOM 3375 C C . ALA A 1 423 ? -0.706 -7.792 7.629 1.00 75.12 423 ALA A C 1
ATOM 3377 O O . ALA A 1 423 ? -0.380 -8.977 7.653 1.00 75.12 423 ALA A O 1
ATOM 3378 N N . ILE A 1 424 ? -1.874 -7.368 8.128 1.00 80.00 424 ILE A N 1
ATOM 3379 C CA . ILE A 1 424 ? -2.857 -8.258 8.759 1.00 80.00 424 ILE A CA 1
ATOM 3380 C C . ILE A 1 424 ? -3.402 -9.289 7.756 1.00 80.00 424 ILE A C 1
ATOM 3382 O O . ILE A 1 424 ? -3.555 -10.451 8.130 1.00 80.00 424 ILE A O 1
ATOM 3386 N N . LEU A 1 425 ? -3.596 -8.932 6.476 1.00 76.94 425 LEU A N 1
ATOM 3387 C CA . LEU A 1 425 ? -3.965 -9.907 5.432 1.00 76.94 425 LEU A CA 1
ATOM 3388 C C . LEU A 1 425 ? -2.935 -11.039 5.281 1.00 76.94 425 LEU A C 1
ATOM 3390 O O . LEU A 1 425 ? -3.300 -12.176 4.993 1.00 76.94 425 LEU A O 1
ATOM 3394 N N . HIS A 1 426 ? -1.654 -10.755 5.525 1.00 73.50 426 HIS A N 1
ATOM 3395 C CA . HIS A 1 426 ? -0.575 -11.747 5.503 1.00 73.50 426 HIS A CA 1
ATOM 3396 C C . HIS A 1 426 ? -0.336 -12.437 6.858 1.00 73.50 426 HIS A C 1
ATOM 3398 O O . HIS A 1 426 ? 0.678 -13.116 7.037 1.00 73.50 426 HIS A O 1
ATOM 3404 N N . GLY A 1 427 ? -1.263 -12.292 7.811 1.00 73.69 427 GLY A N 1
ATOM 3405 C CA . GLY A 1 427 ? -1.151 -12.871 9.152 1.00 73.69 427 GLY A CA 1
ATOM 3406 C C . GLY A 1 427 ? -0.206 -12.099 10.079 1.00 73.69 427 GLY A C 1
ATOM 3407 O O . GLY A 1 427 ? 0.171 -12.603 11.131 1.00 73.69 427 GLY A O 1
ATOM 3408 N N . GLY A 1 428 ? 0.195 -10.881 9.707 1.00 75.31 428 GLY A N 1
ATOM 3409 C CA . GLY A 1 428 ? 1.037 -9.990 10.502 1.00 75.31 428 GLY A CA 1
ATOM 3410 C C . GLY A 1 428 ? 0.226 -9.088 11.433 1.00 75.31 428 GLY A C 1
ATOM 3411 O O . GLY A 1 428 ? 0.324 -7.868 11.326 1.00 75.31 428 GLY A O 1
ATOM 3412 N N . MET A 1 429 ? -0.587 -9.659 12.329 1.00 84.62 429 MET A N 1
ATOM 3413 C CA . MET A 1 429 ? -1.285 -8.865 13.353 1.00 84.62 429 MET A CA 1
ATOM 3414 C C . MET A 1 429 ? -0.284 -8.210 14.302 1.00 84.62 429 MET A C 1
ATOM 3416 O O . MET A 1 429 ? 0.677 -8.852 14.713 1.00 84.62 429 MET A O 1
ATOM 3420 N N . PHE A 1 430 ? -0.508 -6.947 14.658 1.00 84.50 430 PHE A N 1
ATOM 3421 C CA . PHE A 1 430 ? 0.409 -6.167 15.490 1.00 84.50 430 PHE A CA 1
ATOM 3422 C C . PHE A 1 430 ? 0.023 -6.221 16.963 1.00 84.50 430 PHE A C 1
ATOM 3424 O O . PHE A 1 430 ? -1.152 -6.068 17.302 1.00 84.50 430 PHE A O 1
ATOM 3431 N N . GLU A 1 431 ? 1.010 -6.339 17.849 1.00 82.56 431 GLU A N 1
ATOM 3432 C CA . GLU A 1 431 ? 0.776 -6.080 19.266 1.00 82.56 431 GLU A CA 1
ATOM 3433 C C . GLU A 1 431 ? 0.412 -4.604 19.473 1.00 82.56 431 GLU A C 1
ATOM 3435 O O . GLU A 1 431 ? 1.102 -3.687 19.011 1.00 82.56 431 GLU A O 1
ATOM 3440 N N . SER A 1 432 ? -0.679 -4.360 20.197 1.00 72.25 432 SER A N 1
ATOM 3441 C CA . SER A 1 432 ? -1.080 -3.007 20.573 1.00 72.25 432 SER A CA 1
ATOM 3442 C C . SER A 1 432 ? -0.060 -2.426 21.550 1.00 72.25 432 SER A C 1
ATOM 3444 O O . SER A 1 432 ? 0.368 -3.115 22.475 1.00 72.25 432 SER A O 1
ATOM 3446 N N . SER A 1 433 ? 0.347 -1.170 21.331 1.00 58.75 433 SER A N 1
ATOM 3447 C CA . SER A 1 433 ? 1.457 -0.551 22.070 1.00 58.75 433 SER A CA 1
ATOM 3448 C C . SER A 1 433 ? 1.057 0.509 23.095 1.00 58.75 433 SER A C 1
ATOM 3450 O O . SER A 1 433 ? 1.894 0.767 23.964 1.00 58.75 433 SER A O 1
ATOM 3452 N N . LYS A 1 434 ? -0.168 1.088 23.043 1.00 57.19 434 LYS A N 1
ATOM 3453 C CA . LYS A 1 434 ? -0.671 2.066 24.051 1.00 57.19 434 LYS A CA 1
ATOM 3454 C C . LYS A 1 434 ? -2.196 2.234 24.205 1.00 57.19 434 LYS A C 1
ATOM 3456 O O . LYS A 1 434 ? -2.601 2.841 25.190 1.00 57.19 434 LYS A O 1
ATOM 3461 N N . VAL A 1 435 ? -3.040 1.808 23.254 1.00 59.78 435 VAL A N 1
ATOM 3462 C CA . VAL A 1 435 ? -4.432 2.326 23.170 1.00 59.78 435 VAL A CA 1
ATOM 3463 C C . VAL A 1 435 ? -5.502 1.231 23.198 1.00 59.78 435 VAL A C 1
ATOM 3465 O O . VAL A 1 435 ? -6.481 1.377 23.916 1.00 59.78 435 VAL A O 1
ATOM 3468 N N . GLN A 1 436 ? -5.313 0.117 22.485 1.00 61.81 436 GLN A N 1
ATOM 3469 C CA . GLN A 1 436 ? -6.327 -0.942 22.385 1.00 61.81 436 GLN A CA 1
ATOM 3470 C C . GLN A 1 436 ? -6.050 -2.074 23.373 1.00 61.81 436 GLN A C 1
ATOM 3472 O O . GLN A 1 436 ? -5.053 -2.767 23.186 1.00 61.81 436 GLN A O 1
ATOM 3477 N N . GLY A 1 437 ? -6.891 -2.231 24.407 1.00 56.22 437 GLY A N 1
ATOM 3478 C CA . GLY A 1 437 ? -6.899 -3.342 25.382 1.00 56.22 437 GLY A CA 1
ATOM 3479 C C . GLY A 1 437 ? -5.663 -3.481 26.291 1.00 56.22 437 GLY A C 1
ATOM 3480 O O . GLY A 1 437 ? -5.763 -3.963 27.419 1.00 56.22 437 GLY A O 1
ATOM 3481 N N . GLN A 1 438 ? -4.501 -2.993 25.855 1.00 60.03 438 GLN A N 1
ATOM 3482 C CA . GLN A 1 438 ? -3.213 -3.193 26.513 1.00 60.03 438 GLN A CA 1
ATOM 3483 C C . GLN A 1 438 ? -3.111 -2.509 27.875 1.00 60.03 438 GLN A C 1
ATOM 3485 O O . GLN A 1 438 ? -2.499 -3.058 28.790 1.00 60.03 438 GLN A O 1
ATOM 3490 N N . ALA A 1 439 ? -3.744 -1.342 28.032 1.00 51.22 439 ALA A N 1
ATOM 3491 C CA . ALA A 1 439 ? -3.812 -0.644 29.314 1.00 51.22 439 ALA A CA 1
ATOM 3492 C C . ALA A 1 439 ? -4.524 -1.469 30.404 1.00 51.22 439 ALA A C 1
ATOM 3494 O O . ALA A 1 439 ? -4.360 -1.175 31.587 1.00 51.22 439 ALA A O 1
ATOM 3495 N N . TRP A 1 440 ? -5.303 -2.486 30.017 1.00 65.81 440 TRP A N 1
ATOM 3496 C CA . TRP A 1 440 ? -6.096 -3.303 30.933 1.00 65.81 440 TRP A CA 1
ATOM 3497 C C . TRP A 1 440 ? -5.570 -4.729 31.082 1.00 65.81 440 TRP A C 1
ATOM 3499 O O . TRP A 1 440 ? -5.577 -5.243 32.197 1.00 65.81 440 TRP A O 1
ATOM 3509 N N . HIS A 1 441 ? -5.070 -5.351 30.006 1.00 74.88 441 HIS A N 1
ATOM 3510 C CA . HIS A 1 441 ? -4.742 -6.784 30.026 1.00 74.88 441 HIS A CA 1
ATOM 3511 C C . HIS A 1 441 ? -3.324 -7.136 29.545 1.00 74.88 441 HIS A C 1
ATOM 3513 O O . HIS A 1 441 ? -2.986 -8.315 29.503 1.00 74.88 441 HIS A O 1
ATOM 3519 N N . GLY A 1 442 ? -2.463 -6.158 29.232 1.00 75.25 442 GLY A N 1
ATOM 3520 C CA . GLY A 1 442 ? -1.069 -6.400 28.819 1.00 75.25 442 GLY A CA 1
ATOM 3521 C C . GLY A 1 442 ? -0.859 -6.491 27.300 1.00 75.25 442 GLY A C 1
ATOM 3522 O O . GLY A 1 442 ? -1.743 -6.156 26.520 1.00 75.25 442 GLY A O 1
ATOM 3523 N N . SER A 1 443 ? 0.335 -6.877 26.845 1.00 73.38 443 SER A N 1
ATOM 3524 C CA . SER A 1 443 ? 0.668 -6.948 25.409 1.00 73.38 443 SER A CA 1
ATOM 3525 C C . SER A 1 443 ? -0.106 -8.050 24.673 1.00 73.38 443 SER A C 1
ATOM 3527 O O . SER A 1 443 ? -0.324 -9.135 25.210 1.00 73.38 443 SER A O 1
ATOM 3529 N N . GLY A 1 444 ? -0.519 -7.747 23.440 1.00 80.25 444 GLY A N 1
ATOM 3530 C CA . GLY A 1 444 ? -1.244 -8.639 22.530 1.00 80.25 444 GLY A CA 1
ATOM 3531 C C . GLY A 1 444 ? -1.924 -7.851 21.404 1.00 80.25 444 GLY A C 1
ATOM 3532 O O . GLY A 1 444 ? -2.001 -6.617 21.472 1.00 80.25 444 GLY A O 1
ATOM 3533 N N . ALA A 1 445 ? -2.419 -8.533 20.367 1.00 88.31 445 ALA A N 1
ATOM 3534 C CA . ALA A 1 445 ? -3.393 -7.926 19.453 1.00 88.31 445 ALA A CA 1
ATOM 3535 C C . ALA A 1 445 ? -4.796 -8.126 20.017 1.00 88.31 445 ALA A C 1
ATOM 3537 O O . ALA A 1 445 ? -5.097 -9.171 20.582 1.00 88.31 445 ALA A O 1
ATOM 3538 N N . TYR A 1 446 ? -5.660 -7.133 19.860 1.00 89.56 446 TYR A N 1
ATOM 3539 C CA . TYR A 1 446 ? -7.003 -7.170 20.426 1.00 89.56 446 TYR A CA 1
ATOM 3540 C C . TYR A 1 446 ? -8.046 -7.112 19.321 1.00 89.56 446 TYR A C 1
ATOM 3542 O O . TYR A 1 446 ? -7.901 -6.370 18.348 1.00 89.56 446 TYR A O 1
ATOM 3550 N N . ALA A 1 447 ? -9.113 -7.873 19.497 1.00 92.25 447 ALA A N 1
ATOM 3551 C CA . ALA A 1 447 ? -10.303 -7.833 18.670 1.00 92.25 447 ALA A CA 1
ATOM 3552 C C . ALA A 1 447 ? -11.553 -7.839 19.559 1.00 92.25 447 ALA A C 1
ATOM 3554 O O . ALA A 1 447 ? -11.467 -8.096 20.761 1.00 92.25 447 ALA A O 1
ATOM 3555 N N . SER A 1 448 ? -12.712 -7.532 18.988 1.00 92.94 448 SER A N 1
ATOM 3556 C CA . SER A 1 448 ? -13.994 -7.585 19.700 1.00 92.94 448 SER A CA 1
ATOM 3557 C C . SER A 1 448 ? -15.092 -8.134 18.788 1.00 92.94 448 SER A C 1
ATOM 3559 O O . SER A 1 448 ? -15.025 -7.913 17.577 1.00 92.94 448 SER A O 1
ATOM 3561 N N . PRO A 1 449 ? -16.120 -8.816 19.328 1.00 93.12 449 PRO A N 1
ATOM 3562 C CA . PRO A 1 449 ? -17.342 -9.118 18.580 1.00 93.12 449 PRO A CA 1
ATOM 3563 C C . PRO A 1 449 ? -18.111 -7.866 18.141 1.00 93.12 449 PRO A C 1
ATOM 3565 O O . PRO A 1 449 ? -18.947 -7.942 17.248 1.00 93.12 449 PRO A O 1
ATOM 3568 N N . GLN A 1 450 ? -17.865 -6.710 18.765 1.00 90.75 450 GLN A N 1
ATOM 3569 C CA . GLN A 1 450 ? -18.648 -5.501 18.536 1.00 90.75 450 GLN A CA 1
ATOM 3570 C C . GLN A 1 450 ? -17.873 -4.492 17.691 1.00 90.75 450 GLN A C 1
ATOM 3572 O O . GLN A 1 450 ? -16.886 -3.913 18.143 1.00 90.75 450 GLN A O 1
ATOM 3577 N N . LEU A 1 451 ? -18.369 -4.202 16.484 1.00 86.75 451 LEU A N 1
ATOM 3578 C CA . LEU A 1 451 ? -17.760 -3.215 15.584 1.00 86.75 451 LEU A CA 1
ATOM 3579 C C . LEU A 1 451 ? -17.586 -1.840 16.257 1.00 86.75 451 LEU A C 1
ATOM 3581 O O . LEU A 1 451 ? -16.552 -1.196 16.092 1.00 86.75 451 LEU A O 1
ATOM 3585 N N . LYS A 1 452 ? -18.573 -1.419 17.063 1.00 84.44 452 LYS A N 1
ATOM 3586 C CA . LYS A 1 452 ? -18.564 -0.139 17.789 1.00 84.44 452 LYS A CA 1
ATOM 3587 C C . LYS A 1 452 ? -17.342 0.001 18.705 1.00 84.44 452 LYS A C 1
ATOM 3589 O O . LYS A 1 452 ? -16.653 1.008 18.611 1.00 84.44 452 LYS A O 1
ATOM 3594 N N . VAL A 1 453 ? -17.053 -1.023 19.510 1.00 84.38 453 VAL A N 1
ATOM 3595 C CA . VAL A 1 453 ? -15.899 -1.058 20.429 1.00 84.38 453 VAL A CA 1
ATOM 3596 C C . VAL A 1 453 ? -14.595 -0.884 19.655 1.00 84.38 453 VAL A C 1
ATOM 3598 O O . VAL A 1 453 ? -13.674 -0.196 20.080 1.00 84.38 453 VAL A O 1
ATOM 3601 N N . VAL A 1 454 ? -14.512 -1.489 18.471 1.00 85.31 454 VAL A N 1
ATOM 3602 C CA . VAL A 1 454 ? -13.293 -1.474 17.660 1.00 85.31 454 VAL A CA 1
ATOM 3603 C C . VAL A 1 454 ? -13.090 -0.143 16.934 1.00 85.31 454 VAL A C 1
ATOM 3605 O O . VAL A 1 454 ? -11.952 0.309 16.788 1.00 85.31 454 VAL A O 1
ATOM 3608 N N . ASN A 1 455 ? -14.179 0.509 16.522 1.00 81.50 455 ASN A N 1
ATOM 3609 C CA . ASN A 1 455 ? -14.155 1.817 15.863 1.00 81.50 455 ASN A CA 1
ATOM 3610 C C . ASN A 1 455 ? -13.537 2.917 16.739 1.00 81.50 455 ASN A C 1
ATOM 3612 O O . ASN A 1 455 ? -12.952 3.861 16.215 1.00 81.50 455 ASN A O 1
ATOM 3616 N N . GLU A 1 456 ? -13.592 2.793 18.066 1.00 78.38 456 GLU A N 1
ATOM 3617 C CA . GLU A 1 456 ? -12.938 3.746 18.973 1.00 78.38 456 GLU A CA 1
ATOM 3618 C C . GLU A 1 456 ? -11.403 3.755 18.816 1.00 78.38 456 GLU A C 1
ATOM 3620 O O . GLU A 1 456 ? -10.737 4.739 19.146 1.00 78.38 456 GLU A O 1
ATOM 3625 N N . TYR A 1 457 ? -10.822 2.688 18.251 1.00 75.56 457 TYR A N 1
ATOM 3626 C CA . TYR A 1 457 ? -9.374 2.525 18.090 1.00 75.56 457 TYR A CA 1
ATOM 3627 C C . TYR A 1 457 ? -8.837 2.893 16.711 1.00 75.56 457 TYR A C 1
ATOM 3629 O O . TYR A 1 457 ? -7.639 3.166 16.579 1.00 75.56 457 TYR A O 1
ATOM 3637 N N . THR A 1 458 ? -9.682 2.912 15.681 1.00 76.12 458 THR A N 1
ATOM 3638 C CA . THR A 1 458 ? -9.245 3.193 14.307 1.00 76.12 458 THR A CA 1
ATOM 3639 C C . THR A 1 458 ? -8.900 4.659 14.071 1.00 76.12 458 THR A C 1
ATOM 3641 O O . THR A 1 458 ? -8.199 4.963 13.107 1.00 76.12 458 THR A O 1
ATOM 3644 N N . LYS A 1 459 ? -9.267 5.569 14.985 1.00 72.12 459 LYS A N 1
ATOM 3645 C CA . LYS A 1 459 ? -9.060 7.022 14.832 1.00 72.12 459 LYS A CA 1
ATOM 3646 C C . LYS A 1 459 ? -9.624 7.535 13.487 1.00 72.12 459 LYS A C 1
ATOM 3648 O O . LYS A 1 459 ? -10.429 6.878 12.836 1.00 72.12 459 LYS A O 1
ATOM 3653 N N . GLU A 1 460 ? -9.195 8.722 13.062 1.00 67.38 460 GLU A N 1
ATOM 3654 C CA . GLU A 1 460 ? -9.708 9.413 11.869 1.00 67.38 460 GLU A CA 1
ATOM 3655 C C . GLU A 1 460 ? -9.232 8.855 10.511 1.00 67.38 460 GLU A C 1
ATOM 3657 O O . GLU A 1 460 ? -9.601 9.394 9.481 1.00 67.38 460 GLU A O 1
ATOM 3662 N N . VAL A 1 461 ? -8.401 7.813 10.428 1.00 67.19 461 VAL A N 1
ATOM 3663 C CA . VAL A 1 461 ? -7.922 7.290 9.117 1.00 67.19 461 VAL A CA 1
ATOM 3664 C C . VAL A 1 461 ? -7.725 5.771 9.097 1.00 67.19 461 VAL A C 1
ATOM 3666 O O . VAL A 1 461 ? -7.171 5.215 8.149 1.00 67.19 461 VAL A O 1
ATOM 3669 N N . GLY A 1 462 ? -8.146 5.080 10.153 1.00 77.88 462 GLY A N 1
ATOM 3670 C CA . GLY A 1 462 ? -7.978 3.640 10.279 1.00 77.88 462 GLY A CA 1
ATOM 3671 C C . GLY A 1 462 ? -9.075 2.816 9.616 1.00 77.88 462 GLY A C 1
ATOM 3672 O O . GLY A 1 462 ? -10.019 3.338 9.027 1.00 77.88 462 GLY A O 1
ATOM 3673 N N . ILE A 1 463 ? -8.945 1.496 9.743 1.00 85.38 463 ILE A N 1
ATOM 3674 C CA . ILE A 1 463 ? -9.907 0.509 9.238 1.00 85.38 463 ILE A CA 1
ATOM 3675 C C . ILE A 1 463 ? -10.174 -0.563 10.282 1.00 85.38 463 ILE A C 1
ATOM 3677 O O . ILE A 1 463 ? -9.295 -0.899 11.079 1.00 85.38 463 ILE A O 1
ATOM 3681 N N . VAL A 1 464 ? -11.385 -1.114 10.252 1.00 88.62 464 VAL A N 1
ATOM 3682 C CA . VAL A 1 464 ? -11.760 -2.272 11.063 1.00 88.62 464 VAL A CA 1
ATOM 3683 C C . VAL A 1 464 ? -11.857 -3.489 10.165 1.00 88.62 464 VAL A C 1
ATOM 3685 O O . VAL A 1 464 ? -12.724 -3.558 9.302 1.00 88.62 464 VAL A O 1
ATOM 3688 N N . LEU A 1 465 ? -10.963 -4.447 10.364 1.00 90.00 465 LEU A N 1
ATOM 3689 C CA . LEU A 1 465 ? -10.919 -5.684 9.604 1.00 90.00 465 LEU A CA 1
ATOM 3690 C C . LEU A 1 465 ? -11.740 -6.775 10.298 1.00 90.00 465 LEU A C 1
ATOM 3692 O O . LEU A 1 465 ? -11.489 -7.050 11.475 1.00 90.00 465 LEU A O 1
ATOM 3696 N N . PRO A 1 466 ? -12.673 -7.430 9.590 1.00 91.88 466 PRO A N 1
ATOM 3697 C CA . PRO A 1 466 ? -13.272 -8.663 10.076 1.00 91.88 466 PRO A CA 1
ATOM 3698 C C . PRO A 1 466 ? -12.262 -9.807 9.937 1.00 91.88 466 PRO A C 1
ATOM 3700 O O . PRO A 1 466 ? -11.733 -10.054 8.855 1.00 91.88 466 PRO A O 1
ATOM 3703 N N . VAL A 1 467 ? -11.983 -10.510 11.027 1.00 91.81 467 VAL A N 1
ATOM 3704 C CA . VAL A 1 467 ? -11.114 -11.688 11.058 1.00 91.81 467 VAL A CA 1
ATOM 3705 C C . VAL A 1 467 ? -11.955 -12.903 11.434 1.00 91.81 467 VAL A C 1
ATOM 3707 O O . VAL A 1 467 ? -12.564 -12.958 12.501 1.00 91.81 467 VAL A O 1
ATOM 3710 N N . GLU A 1 468 ? -12.048 -13.852 10.507 1.00 92.94 468 GLU A N 1
ATOM 3711 C CA . GLU A 1 468 ? -12.901 -15.033 10.642 1.00 92.94 468 GLU A CA 1
ATOM 3712 C C . GLU A 1 468 ? -12.130 -16.177 11.294 1.00 92.94 468 GLU A C 1
ATOM 3714 O O . GLU A 1 468 ? -11.030 -16.527 10.854 1.00 92.94 468 GLU A O 1
ATOM 3719 N N . LEU A 1 469 ? -12.703 -16.750 12.349 1.00 93.31 469 LEU A N 1
ATOM 3720 C CA . LEU A 1 469 ? -12.128 -17.881 13.065 1.00 93.31 469 LEU A CA 1
ATOM 3721 C C . LEU A 1 469 ? -12.268 -19.174 12.262 1.00 93.31 469 LEU A C 1
ATOM 3723 O O . LEU A 1 469 ? -13.329 -19.479 11.715 1.00 93.31 469 LEU A O 1
ATOM 3727 N N . ARG A 1 470 ? -11.203 -19.972 12.274 1.00 91.88 470 ARG A N 1
ATOM 3728 C CA . ARG A 1 470 ? -11.184 -21.340 11.761 1.00 91.88 470 ARG A CA 1
ATOM 3729 C C . ARG A 1 470 ? -12.061 -22.228 12.634 1.00 91.88 470 ARG A C 1
ATOM 3731 O O . ARG A 1 470 ? -11.903 -22.270 13.851 1.00 91.88 470 ARG A O 1
ATOM 3738 N N . LYS A 1 471 ? -12.975 -22.960 12.004 1.00 89.88 471 LYS A N 1
ATOM 3739 C CA . LYS A 1 471 ? -13.896 -23.893 12.685 1.00 89.88 471 LYS A CA 1
ATOM 3740 C C . LYS A 1 471 ? -13.404 -25.340 12.636 1.00 89.88 471 LYS A C 1
ATOM 3742 O O . LYS A 1 471 ? -13.949 -26.210 13.301 1.00 89.88 471 LYS A O 1
ATOM 3747 N N . ASP A 1 472 ? -12.378 -25.593 11.836 1.00 86.38 472 ASP A N 1
ATOM 3748 C CA . ASP A 1 472 ? -11.803 -26.900 11.545 1.00 86.38 472 ASP A CA 1
ATOM 3749 C C . ASP A 1 472 ? -10.705 -27.333 12.535 1.00 86.38 472 ASP A C 1
ATOM 3751 O O . ASP A 1 472 ? -10.213 -28.456 12.438 1.00 86.38 472 ASP A O 1
ATOM 3755 N N . TYR A 1 473 ? -10.360 -26.495 13.524 1.00 84.00 473 TYR A N 1
ATOM 3756 C CA . TYR A 1 473 ? -9.298 -26.778 14.497 1.00 84.00 473 TYR A CA 1
ATOM 3757 C C . TYR A 1 473 ? -9.722 -26.575 15.953 1.00 84.00 473 TYR A C 1
ATOM 3759 O O . TYR A 1 473 ? -10.540 -25.704 16.250 1.00 84.00 473 TYR A O 1
ATOM 3767 N N . PRO A 1 474 ? -9.124 -27.335 16.893 1.00 85.50 474 PRO A N 1
ATOM 3768 C CA . PRO A 1 474 ? -9.390 -27.193 18.319 1.00 85.50 474 PRO A CA 1
ATOM 3769 C C . PRO A 1 474 ? -8.674 -25.956 18.885 1.00 85.50 474 PRO A C 1
ATOM 3771 O O . PRO A 1 474 ? -7.571 -26.051 19.429 1.00 85.50 474 PRO A O 1
ATOM 3774 N N . ILE A 1 475 ? -9.307 -24.791 18.749 1.00 91.69 475 ILE A N 1
ATOM 3775 C CA . ILE A 1 475 ? -8.811 -23.524 19.301 1.00 91.69 475 ILE A CA 1
ATOM 3776 C C . ILE A 1 475 ? -8.869 -23.573 20.834 1.00 91.69 475 ILE A C 1
ATOM 3778 O O . ILE A 1 475 ? -9.884 -23.961 21.415 1.00 91.69 475 ILE A O 1
ATOM 3782 N N . ARG A 1 476 ? -7.792 -23.156 21.509 1.00 94.12 476 ARG A N 1
ATOM 3783 C CA . ARG A 1 476 ? -7.746 -23.070 22.976 1.00 94.12 476 ARG A CA 1
ATOM 3784 C C . ARG A 1 476 ? -8.016 -21.638 23.427 1.00 94.12 476 ARG A C 1
ATOM 3786 O O . ARG A 1 476 ? -7.178 -20.755 23.235 1.00 94.12 476 ARG A O 1
ATOM 3793 N N . ILE A 1 477 ? -9.176 -21.424 24.050 1.00 95.75 477 ILE A N 1
ATOM 3794 C CA . ILE A 1 477 ? -9.607 -20.118 24.563 1.00 95.75 477 ILE A CA 1
ATOM 3795 C C . ILE A 1 477 ? -9.623 -20.128 26.092 1.00 95.75 477 ILE A C 1
ATOM 3797 O O . ILE A 1 477 ? -10.248 -21.001 26.687 1.00 95.75 477 ILE A O 1
ATOM 3801 N N . VAL A 1 478 ? -8.990 -19.143 26.731 1.00 96.19 478 VAL A N 1
ATOM 3802 C CA . VAL A 1 478 ? -9.058 -18.924 28.191 1.00 96.19 478 VAL A CA 1
ATOM 3803 C C . VAL A 1 478 ? -10.035 -17.803 28.528 1.00 96.19 478 VAL A C 1
ATOM 3805 O O . VAL A 1 478 ? -9.986 -16.743 27.905 1.00 96.19 478 VAL A O 1
ATOM 3808 N N . ASP A 1 479 ? -10.865 -18.000 29.558 1.00 95.88 479 ASP A N 1
ATOM 3809 C CA . ASP A 1 479 ? -11.571 -16.901 30.231 1.00 95.88 479 ASP A CA 1
ATOM 3810 C C . ASP A 1 479 ? -10.666 -16.305 31.321 1.00 95.88 479 ASP A C 1
ATOM 3812 O O . ASP A 1 479 ? -10.466 -16.897 32.390 1.00 95.88 479 ASP A O 1
ATOM 3816 N N . LEU A 1 480 ? -10.086 -15.136 31.038 1.00 93.69 480 LEU A N 1
ATOM 3817 C CA . LEU A 1 480 ? -9.157 -14.479 31.954 1.00 93.69 480 LEU A CA 1
ATOM 3818 C C . LEU A 1 480 ? -9.854 -13.993 33.226 1.00 93.69 480 LEU A C 1
ATOM 3820 O O . LEU A 1 480 ? -9.261 -14.051 34.300 1.00 93.69 480 LEU A O 1
ATOM 3824 N N . ASP A 1 481 ? -11.106 -13.549 33.130 1.00 91.94 481 ASP A N 1
ATOM 3825 C CA . ASP A 1 481 ? -11.851 -13.028 34.276 1.00 91.94 481 ASP A CA 1
ATOM 3826 C C . ASP A 1 481 ? -12.127 -14.156 35.278 1.00 91.94 481 ASP A C 1
ATOM 3828 O O . ASP A 1 481 ? -11.918 -14.002 36.484 1.00 91.94 481 ASP A O 1
ATOM 3832 N N . LYS A 1 482 ? -12.502 -15.336 34.769 1.00 94.62 482 LYS A N 1
ATOM 3833 C CA . LYS A 1 482 ? -12.671 -16.551 35.577 1.00 94.62 482 LYS A CA 1
ATOM 3834 C C . LYS A 1 482 ? -11.354 -17.019 36.197 1.00 94.62 482 LYS A C 1
ATOM 3836 O O . LYS A 1 482 ? -11.342 -17.474 37.342 1.00 94.62 482 LYS A O 1
ATOM 3841 N N . LEU A 1 483 ? -10.243 -16.903 35.464 1.00 94.06 483 LEU A N 1
ATOM 3842 C CA . LEU A 1 483 ? -8.912 -17.219 35.984 1.00 94.06 483 LEU A CA 1
ATOM 3843 C C . LEU A 1 483 ? -8.517 -16.266 37.122 1.00 94.06 483 LEU A C 1
ATOM 3845 O O . LEU A 1 483 ? -8.063 -16.734 38.161 1.00 94.06 483 LEU A O 1
ATOM 3849 N N . ILE A 1 484 ? -8.737 -14.956 36.961 1.00 92.56 484 ILE A N 1
ATOM 3850 C CA . ILE A 1 484 ? -8.443 -13.927 37.975 1.00 92.56 484 ILE A CA 1
ATOM 3851 C C . ILE A 1 484 ? -9.257 -14.151 39.256 1.00 92.56 484 ILE A C 1
ATOM 3853 O O . ILE A 1 484 ? -8.729 -13.988 40.355 1.00 92.56 484 ILE A O 1
ATOM 3857 N N . GLN A 1 485 ? -10.523 -14.563 39.136 1.00 94.38 485 GLN A N 1
ATOM 3858 C CA . GLN A 1 485 ? -11.362 -14.909 40.291 1.00 94.38 485 GLN A CA 1
ATOM 3859 C C . GLN A 1 485 ? -10.790 -16.081 41.108 1.00 94.38 485 GLN A C 1
ATOM 3861 O O . GLN A 1 485 ? -11.063 -16.191 42.304 1.00 94.38 485 GLN A O 1
ATOM 3866 N N . ASN A 1 486 ? -9.962 -16.937 40.499 1.00 93.75 486 ASN A N 1
ATOM 3867 C CA . ASN A 1 486 ? -9.198 -17.954 41.208 1.00 93.75 486 ASN A CA 1
ATOM 3868 C C . ASN A 1 486 ? -7.815 -17.419 41.610 1.00 93.75 486 ASN A C 1
ATOM 3870 O O . ASN A 1 486 ? -6.811 -17.654 40.932 1.00 93.75 486 ASN A O 1
ATOM 3874 N N . SER A 1 487 ? -7.763 -16.727 42.750 1.00 91.62 487 SER A N 1
ATOM 3875 C CA . SER A 1 487 ? -6.538 -16.081 43.243 1.00 91.62 487 SER A CA 1
ATOM 3876 C C . SER A 1 487 ? -5.338 -17.031 43.323 1.00 91.62 487 SER A C 1
ATOM 3878 O O . SER A 1 487 ? -4.237 -16.650 42.939 1.00 91.62 487 SER A O 1
ATOM 3880 N N . VAL A 1 488 ? -5.541 -18.288 43.736 1.00 95.69 488 VAL A N 1
ATOM 3881 C CA . VAL A 1 488 ? -4.458 -19.270 43.916 1.00 95.69 488 VAL A CA 1
ATOM 3882 C C . VAL A 1 488 ? -3.781 -19.630 42.592 1.00 95.69 488 VAL A C 1
ATOM 3884 O O . VAL A 1 488 ? -2.553 -19.570 42.488 1.00 95.69 488 VAL A O 1
ATOM 3887 N N . LEU A 1 489 ? -4.554 -20.016 41.571 1.00 94.12 489 LEU A N 1
ATOM 3888 C CA . LEU A 1 489 ? -3.983 -20.384 40.274 1.00 94.12 489 LEU A CA 1
ATOM 3889 C C . LEU A 1 489 ? -3.408 -19.158 39.557 1.00 94.12 489 LEU A C 1
ATOM 3891 O O . LEU A 1 489 ? -2.313 -19.236 39.000 1.00 94.12 489 LEU A O 1
ATOM 3895 N N . TYR A 1 490 ? -4.111 -18.026 39.605 1.00 94.75 490 TYR A N 1
ATOM 3896 C CA . TYR A 1 490 ? -3.655 -16.783 38.990 1.00 94.75 490 TYR A CA 1
ATOM 3897 C C . TYR A 1 490 ? -2.330 -16.291 39.591 1.00 94.75 490 TYR A C 1
ATOM 3899 O O . TYR A 1 490 ? -1.409 -15.942 38.851 1.00 94.75 490 TYR A O 1
ATOM 3907 N N . GLU A 1 491 ? -2.181 -16.297 40.919 1.00 95.81 491 GLU A N 1
ATOM 3908 C CA . GLU A 1 491 ? -0.923 -15.929 41.580 1.00 95.81 491 GLU A CA 1
ATOM 3909 C C . GLU A 1 491 ? 0.206 -16.901 41.243 1.00 95.81 491 GLU A C 1
ATOM 3911 O O . GLU A 1 491 ? 1.328 -16.466 40.973 1.00 95.81 491 GLU A O 1
ATOM 3916 N N . LYS A 1 492 ? -0.083 -18.209 41.194 1.00 95.81 492 LYS A N 1
ATOM 3917 C CA . LYS A 1 492 ? 0.893 -19.221 40.775 1.00 95.81 492 LYS A CA 1
ATOM 3918 C C . LYS A 1 492 ? 1.420 -18.930 39.369 1.00 95.81 492 LYS A C 1
ATOM 3920 O O . LYS A 1 492 ? 2.633 -18.843 39.194 1.00 95.81 492 LYS A O 1
ATOM 3925 N N . LEU A 1 493 ? 0.526 -18.741 38.397 1.00 95.06 493 LEU A N 1
ATOM 3926 C CA . LEU A 1 493 ? 0.900 -18.461 37.008 1.00 95.06 493 LEU A CA 1
ATOM 3927 C C . LEU A 1 493 ? 1.628 -17.118 36.871 1.00 95.06 493 LEU A C 1
ATOM 3929 O O . LEU A 1 493 ? 2.597 -17.020 36.128 1.00 95.06 493 LEU A O 1
ATOM 3933 N N . ASN A 1 494 ? 1.232 -16.087 37.622 1.00 94.38 494 ASN A N 1
ATOM 3934 C CA . ASN A 1 494 ? 1.949 -14.809 37.625 1.00 94.38 494 ASN A CA 1
ATOM 3935 C C . ASN A 1 494 ? 3.358 -14.915 38.207 1.00 94.38 494 ASN A C 1
ATOM 3937 O O . ASN A 1 494 ? 4.286 -14.289 37.697 1.00 94.38 494 ASN A O 1
ATOM 3941 N N . ASN A 1 495 ? 3.535 -15.677 39.286 1.00 95.31 495 ASN A N 1
ATOM 3942 C CA . ASN A 1 495 ? 4.854 -15.910 39.865 1.00 95.31 495 ASN A CA 1
ATOM 3943 C C . ASN A 1 495 ? 5.738 -16.700 38.898 1.00 95.31 495 ASN A C 1
ATOM 3945 O O . ASN A 1 495 ? 6.909 -16.373 38.733 1.00 95.31 495 ASN A O 1
ATOM 3949 N N . GLU A 1 496 ? 5.164 -17.684 38.213 1.00 93.56 496 GLU A N 1
ATOM 3950 C CA . GLU A 1 496 ? 5.830 -18.439 37.156 1.00 93.56 496 GLU A CA 1
ATOM 3951 C C . GLU A 1 496 ? 6.250 -17.537 35.985 1.00 93.56 496 GLU A C 1
ATOM 3953 O O . GLU A 1 496 ? 7.418 -17.544 35.604 1.00 93.56 496 GLU A O 1
ATOM 3958 N N . ALA A 1 497 ? 5.357 -16.672 35.495 1.00 90.00 497 ALA A N 1
ATOM 3959 C CA . ALA A 1 497 ? 5.659 -15.709 34.435 1.00 90.00 497 ALA A CA 1
ATOM 3960 C C . ALA A 1 497 ? 6.799 -14.753 34.834 1.00 90.00 497 ALA A C 1
ATOM 3962 O O . ALA A 1 497 ? 7.745 -14.547 34.073 1.00 90.00 497 ALA A O 1
ATOM 3963 N N . LYS A 1 498 ? 6.776 -14.235 36.073 1.00 91.62 498 LYS A N 1
ATOM 3964 C CA . LYS A 1 498 ? 7.857 -13.398 36.627 1.00 91.62 498 LYS A CA 1
ATOM 3965 C C . LYS A 1 498 ? 9.196 -14.135 36.690 1.00 91.62 498 LYS A C 1
ATOM 3967 O O . LYS A 1 498 ? 10.223 -13.531 36.385 1.00 91.62 498 LYS A O 1
ATOM 3972 N N . LEU A 1 499 ? 9.197 -15.411 37.087 1.00 90.38 499 LEU A N 1
ATOM 3973 C CA . LEU A 1 499 ? 10.405 -16.243 37.132 1.00 90.38 499 LEU A CA 1
ATOM 3974 C C . LEU A 1 499 ? 10.976 -16.483 35.729 1.00 90.38 499 LEU A C 1
ATOM 3976 O O . LEU A 1 499 ? 12.191 -16.427 35.553 1.00 90.38 499 LEU A O 1
ATOM 3980 N N . GLU A 1 500 ? 10.107 -16.690 34.738 1.00 84.75 500 GLU A N 1
ATOM 3981 C CA . GLU A 1 500 ? 10.478 -16.867 33.327 1.00 84.75 500 GLU A CA 1
ATOM 3982 C C . GLU A 1 500 ? 10.751 -15.533 32.595 1.00 84.75 500 GLU A C 1
ATOM 3984 O O . GLU A 1 500 ? 11.150 -15.542 31.434 1.00 84.75 500 GLU A O 1
ATOM 3989 N N . LYS A 1 501 ? 10.594 -14.382 33.273 1.00 86.88 501 LYS A N 1
ATOM 3990 C CA . LYS A 1 501 ? 10.744 -13.022 32.714 1.00 86.88 501 LYS A CA 1
ATOM 3991 C C . LYS A 1 501 ? 9.862 -12.764 31.486 1.00 86.88 501 LYS A C 1
ATOM 3993 O O . LYS A 1 501 ? 10.248 -12.026 30.580 1.00 86.88 501 LYS A O 1
ATOM 3998 N N . VAL A 1 502 ? 8.669 -13.344 31.485 1.00 84.56 502 VAL A N 1
ATOM 3999 C CA . VAL A 1 502 ? 7.634 -13.135 30.468 1.00 84.56 502 VAL A CA 1
ATOM 4000 C C . VAL A 1 502 ? 6.376 -12.566 31.117 1.00 84.56 502 VAL A C 1
ATOM 4002 O O . VAL A 1 502 ? 6.209 -12.586 32.339 1.00 84.56 502 VAL A O 1
ATOM 4005 N N . THR A 1 503 ? 5.473 -12.027 30.310 1.00 87.88 503 THR A N 1
ATOM 4006 C CA . THR A 1 503 ? 4.130 -11.661 30.770 1.00 87.88 503 THR A CA 1
ATOM 4007 C C . THR A 1 503 ? 3.281 -12.911 31.020 1.00 87.88 503 THR A C 1
ATOM 4009 O O . THR A 1 503 ? 3.555 -13.984 30.483 1.00 87.88 503 THR A O 1
ATOM 4012 N N . LEU A 1 504 ? 2.216 -12.784 31.821 1.00 90.81 504 LEU A N 1
ATOM 4013 C CA . LEU A 1 504 ? 1.268 -13.883 32.032 1.00 90.81 504 LEU A CA 1
ATOM 4014 C C . LEU A 1 504 ? 0.690 -14.394 30.703 1.00 90.81 504 LEU A C 1
ATOM 4016 O O . LEU A 1 504 ? 0.601 -15.599 30.500 1.00 90.81 504 LEU A O 1
ATOM 4020 N N . ASN A 1 505 ? 0.344 -13.492 29.784 1.00 90.44 505 ASN A N 1
ATOM 4021 C CA . ASN A 1 505 ? -0.237 -13.862 28.493 1.00 90.44 505 ASN A CA 1
ATOM 4022 C C . ASN A 1 505 ? 0.767 -14.626 27.621 1.00 90.44 505 ASN A C 1
ATOM 4024 O O . ASN A 1 505 ? 0.415 -15.650 27.045 1.00 90.44 505 ASN A O 1
ATOM 4028 N N . GLU A 1 506 ? 2.030 -14.185 27.588 1.00 85.69 506 GLU A N 1
ATOM 4029 C CA . GLU A 1 506 ? 3.103 -14.907 26.895 1.00 85.69 506 GLU A CA 1
ATOM 4030 C C . GLU A 1 506 ? 3.345 -16.292 27.508 1.00 85.69 506 GLU A C 1
ATOM 4032 O O . GLU A 1 506 ? 3.576 -17.244 26.765 1.00 85.69 506 GLU A O 1
ATOM 4037 N N . LEU A 1 507 ? 3.269 -16.431 28.840 1.00 90.19 507 LEU A N 1
ATOM 4038 C CA . LEU A 1 507 ? 3.349 -17.733 29.508 1.00 90.19 507 LEU A CA 1
ATOM 4039 C C . LEU A 1 507 ? 2.189 -18.641 29.071 1.00 90.19 507 LEU A C 1
ATOM 4041 O O . LEU A 1 507 ? 2.418 -19.788 28.687 1.00 90.19 507 LEU A O 1
ATOM 4045 N N . LEU A 1 508 ? 0.952 -18.130 29.101 1.00 91.62 508 LEU A N 1
ATOM 4046 C CA . LEU A 1 508 ? -0.243 -18.853 28.653 1.00 91.62 508 LEU A CA 1
ATOM 4047 C C . LEU A 1 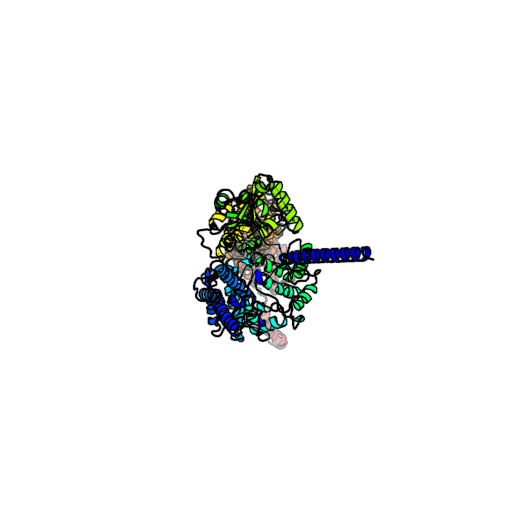508 ? -0.097 -19.316 27.198 1.00 91.62 508 LEU A C 1
ATOM 4049 O O . LEU A 1 508 ? -0.338 -20.483 26.894 1.00 91.62 508 LEU A O 1
ATOM 4053 N N . HIS A 1 509 ? 0.370 -18.440 26.313 1.00 89.00 509 HIS A N 1
ATOM 4054 C CA . HIS A 1 509 ? 0.597 -18.780 24.917 1.00 89.00 509 HIS A CA 1
ATOM 4055 C C . HIS A 1 509 ? 1.705 -19.828 24.737 1.00 89.00 509 HIS A C 1
ATOM 4057 O O . HIS A 1 509 ? 1.467 -20.896 24.183 1.00 89.00 509 HIS A O 1
ATOM 4063 N N . LYS A 1 510 ? 2.917 -19.560 25.237 1.00 85.00 510 LYS A N 1
ATOM 4064 C CA . LYS A 1 510 ? 4.112 -20.361 24.918 1.00 85.00 510 LYS A CA 1
ATOM 4065 C C . LYS A 1 510 ? 4.189 -21.692 25.660 1.00 85.00 510 LYS A C 1
ATOM 4067 O O . LYS A 1 510 ? 4.865 -22.604 25.190 1.00 85.00 510 LYS A O 1
ATOM 4072 N N . LYS A 1 511 ? 3.571 -21.793 26.840 1.00 87.38 511 LYS A N 1
ATOM 4073 C CA . LYS A 1 511 ? 3.664 -22.984 27.701 1.00 87.38 511 LYS A CA 1
ATOM 4074 C C . LYS A 1 511 ? 2.401 -23.835 27.699 1.00 87.38 511 LYS A C 1
ATOM 4076 O O . LYS A 1 511 ? 2.487 -25.049 27.882 1.00 87.38 511 LYS A O 1
ATOM 4081 N N . TYR A 1 512 ? 1.246 -23.201 27.522 1.00 90.38 512 TYR A N 1
ATOM 4082 C CA . TYR A 1 512 ? -0.059 -23.856 27.601 1.00 90.38 512 TYR A CA 1
ATOM 4083 C C . TYR A 1 512 ? -0.795 -23.888 26.244 1.00 90.38 512 TYR A C 1
ATOM 4085 O O . TYR A 1 512 ? -1.910 -24.408 26.157 1.00 90.38 512 TYR A O 1
ATOM 4093 N N . ASP A 1 513 ? -0.157 -23.382 25.181 1.00 90.56 513 ASP A N 1
ATOM 4094 C CA . ASP A 1 513 ? -0.693 -23.220 23.824 1.00 90.56 513 ASP A CA 1
ATOM 4095 C C . ASP A 1 513 ? -2.048 -22.495 23.795 1.00 90.56 513 ASP A C 1
ATOM 4097 O O . ASP A 1 513 ? -2.957 -22.886 23.063 1.00 90.56 513 ASP A O 1
ATOM 4101 N N . ILE A 1 514 ? -2.225 -21.468 24.630 1.00 93.25 514 ILE A N 1
ATOM 4102 C CA . ILE A 1 514 ? -3.439 -20.648 24.584 1.00 93.25 514 ILE A CA 1
ATOM 4103 C C . ILE A 1 514 ? -3.391 -19.755 23.344 1.00 93.25 514 ILE A C 1
ATOM 4105 O O . ILE A 1 514 ? -2.408 -19.049 23.106 1.00 93.25 514 ILE A O 1
ATOM 4109 N N . ASP A 1 515 ? -4.457 -19.796 22.547 1.00 93.62 515 ASP A N 1
ATOM 4110 C CA . ASP A 1 515 ? -4.549 -19.045 21.297 1.00 93.62 515 ASP A CA 1
ATOM 4111 C C . ASP A 1 515 ? -5.272 -17.715 21.463 1.00 93.62 515 ASP A C 1
ATOM 4113 O O . ASP A 1 515 ? -4.873 -16.702 20.883 1.00 93.62 515 ASP A O 1
ATOM 4117 N N . LEU A 1 516 ? -6.354 -17.744 22.239 1.00 93.62 516 LEU A N 1
ATOM 4118 C CA . LEU A 1 516 ? -7.244 -16.620 22.476 1.00 93.62 516 LEU A CA 1
ATOM 4119 C C . LEU A 1 516 ? -7.468 -16.462 23.976 1.00 93.62 516 LEU A C 1
ATOM 4121 O O . LEU A 1 516 ? -7.641 -17.435 24.711 1.00 93.62 516 LEU A O 1
ATOM 4125 N N . ILE A 1 517 ? -7.502 -15.218 24.429 1.00 93.94 517 ILE A N 1
ATOM 4126 C CA . ILE A 1 517 ? -7.817 -14.872 25.810 1.00 93.94 517 ILE A CA 1
ATOM 4127 C C . ILE A 1 517 ? -9.023 -13.938 25.774 1.00 93.94 517 ILE A C 1
ATOM 4129 O O . ILE A 1 517 ? -8.930 -12.812 25.285 1.00 93.94 517 ILE A O 1
ATOM 4133 N N . LYS A 1 518 ? -10.162 -14.414 26.276 1.00 94.81 518 LYS A N 1
ATOM 4134 C CA . LYS A 1 518 ? -11.354 -13.593 26.484 1.00 94.81 518 LYS A CA 1
ATOM 4135 C C . LYS A 1 518 ? -11.176 -12.792 27.768 1.00 94.81 518 LYS A C 1
ATOM 4137 O O . LYS A 1 518 ? -10.819 -13.352 28.806 1.00 94.81 518 LYS A O 1
ATOM 4142 N N . CYS A 1 519 ? -11.463 -11.500 27.704 1.00 91.31 519 CYS A N 1
ATOM 4143 C CA . CYS A 1 519 ? -11.438 -10.596 28.848 1.00 91.31 519 CYS A CA 1
ATOM 4144 C C . CYS A 1 519 ? -12.525 -9.520 28.735 1.00 91.31 519 CYS A C 1
ATOM 4146 O O . CYS A 1 519 ? -13.050 -9.261 27.649 1.00 91.31 519 CYS A O 1
ATOM 4148 N N . LEU A 1 520 ? -12.876 -8.908 29.865 1.00 88.50 520 LEU A N 1
ATOM 4149 C CA . LEU A 1 520 ? -13.835 -7.805 29.935 1.00 88.50 520 LEU A CA 1
ATOM 4150 C C . LEU A 1 520 ? -13.133 -6.479 30.254 1.00 88.50 520 LEU A C 1
ATOM 4152 O O . LEU A 1 520 ? -12.234 -6.431 31.097 1.00 88.50 520 LEU A O 1
ATOM 4156 N N . ASN A 1 521 ? -13.568 -5.386 29.616 1.00 83.44 521 ASN A N 1
ATOM 4157 C CA . ASN A 1 521 ? -13.148 -4.038 30.012 1.00 83.44 521 ASN A CA 1
ATOM 4158 C C . ASN A 1 521 ? -13.944 -3.518 31.231 1.00 83.44 521 ASN A C 1
ATOM 4160 O O . ASN A 1 521 ? -14.802 -4.202 31.788 1.00 83.44 521 ASN A O 1
ATOM 4164 N N . ARG A 1 522 ? -13.679 -2.270 31.648 1.00 79.81 522 ARG A N 1
ATOM 4165 C CA . ARG A 1 522 ? -14.376 -1.619 32.780 1.00 79.81 522 ARG A CA 1
ATOM 4166 C C . ARG A 1 522 ? -15.880 -1.436 32.569 1.00 79.81 522 ARG A C 1
ATOM 4168 O O . ARG A 1 522 ? -16.605 -1.289 33.547 1.00 79.81 522 ARG A O 1
ATOM 4175 N N . GLU A 1 523 ? -16.321 -1.416 31.320 1.00 84.19 523 GLU A N 1
ATOM 4176 C CA . GLU A 1 523 ? -17.717 -1.252 30.920 1.00 84.19 523 GLU A CA 1
ATOM 4177 C C . GLU A 1 523 ? -18.399 -2.612 30.676 1.00 84.19 523 GLU A C 1
ATOM 4179 O O . GLU A 1 523 ? -19.535 -2.663 30.215 1.00 84.19 523 GLU A O 1
ATOM 4184 N N . ASN A 1 524 ? -17.734 -3.719 31.045 1.00 85.94 524 ASN A N 1
ATOM 4185 C CA . ASN A 1 524 ? -18.155 -5.102 30.797 1.00 85.94 524 ASN A CA 1
ATOM 4186 C C . ASN A 1 524 ? -18.331 -5.444 29.307 1.00 85.94 524 ASN A C 1
ATOM 4188 O O . ASN A 1 524 ? -19.090 -6.348 28.956 1.00 85.94 524 ASN A O 1
ATOM 4192 N N . GLU A 1 525 ? -17.613 -4.758 28.424 1.00 87.94 525 GLU A N 1
ATOM 4193 C CA . GLU A 1 525 ? -17.550 -5.099 27.008 1.00 87.94 525 GLU A CA 1
ATOM 4194 C C . GLU A 1 525 ? -16.499 -6.186 26.766 1.00 87.94 525 GLU A C 1
ATOM 4196 O O . GLU A 1 525 ? -15.442 -6.222 27.405 1.00 87.94 525 GLU A O 1
ATOM 4201 N N . VAL A 1 526 ? -16.794 -7.082 25.823 1.00 89.62 526 VAL A N 1
ATOM 4202 C CA . VAL A 1 526 ? -15.952 -8.240 25.510 1.00 89.62 526 VAL A CA 1
ATOM 4203 C C . VAL A 1 526 ? -14.789 -7.839 24.607 1.00 89.62 526 VAL A C 1
ATOM 4205 O O . VAL A 1 526 ? -14.983 -7.309 23.507 1.00 89.62 526 VAL A O 1
ATOM 4208 N N . TYR A 1 527 ? -13.584 -8.194 25.047 1.00 90.62 527 TYR A N 1
ATOM 4209 C CA . TYR A 1 527 ? -12.364 -8.191 24.252 1.00 90.62 527 TYR A CA 1
ATOM 4210 C C . TYR A 1 527 ? -11.836 -9.610 24.105 1.00 90.62 527 TYR A C 1
ATOM 4212 O O . TYR A 1 527 ? -11.936 -10.453 24.999 1.00 90.62 527 TYR A O 1
ATOM 4220 N N . VAL A 1 528 ? -11.223 -9.846 22.955 1.00 93.31 528 VAL A N 1
ATOM 4221 C CA . VAL A 1 528 ? -10.489 -11.062 22.655 1.00 93.31 528 VAL A CA 1
ATOM 4222 C C . VAL A 1 528 ? -9.059 -10.658 22.357 1.00 93.31 528 VAL A C 1
ATOM 4224 O O . VAL A 1 528 ? -8.773 -10.010 21.350 1.00 93.31 528 VAL A O 1
ATOM 4227 N N . MET A 1 529 ? -8.155 -11.021 23.255 1.00 92.94 529 MET A N 1
ATOM 4228 C CA . MET A 1 529 ? -6.730 -10.890 23.026 1.00 92.94 529 MET A CA 1
ATOM 4229 C C . MET A 1 529 ? -6.245 -12.104 22.234 1.00 92.94 529 MET A C 1
ATOM 4231 O O . MET A 1 529 ? -6.415 -13.253 22.641 1.00 92.94 529 MET A O 1
ATOM 4235 N N . ILE A 1 530 ? -5.641 -11.826 21.090 1.00 92.94 530 ILE A N 1
ATOM 4236 C CA . ILE A 1 530 ? -5.121 -12.798 20.144 1.00 92.94 530 ILE A CA 1
ATOM 4237 C C . ILE A 1 530 ? -3.656 -13.049 20.489 1.00 92.94 530 ILE A C 1
ATOM 4239 O O . ILE A 1 530 ? -2.840 -12.124 20.468 1.00 92.94 530 ILE A O 1
ATOM 4243 N N . GLN A 1 531 ? -3.339 -14.305 20.788 1.00 90.88 531 GLN A N 1
ATOM 4244 C CA . GLN A 1 531 ? -1.981 -14.784 21.047 1.00 90.88 531 GLN A CA 1
ATOM 4245 C C . GLN A 1 531 ? -1.424 -15.603 19.880 1.00 90.88 531 GLN A C 1
ATOM 4247 O O . GLN A 1 531 ? -0.213 -15.681 19.707 1.00 90.88 531 GLN A O 1
ATOM 4252 N N . ASN A 1 532 ? -2.298 -16.175 19.050 1.00 91.31 532 ASN A N 1
ATOM 4253 C CA . ASN A 1 532 ? -1.905 -16.941 17.878 1.00 91.31 532 ASN A CA 1
ATOM 4254 C C . ASN A 1 532 ? -2.743 -16.563 16.656 1.00 91.31 532 ASN A C 1
ATOM 4256 O O . ASN A 1 532 ? -3.955 -16.755 16.648 1.00 91.31 532 ASN A O 1
ATOM 4260 N N . THR A 1 533 ? -2.103 -16.090 15.590 1.00 91.31 533 THR A N 1
ATOM 4261 C CA . THR A 1 533 ? -2.799 -15.727 14.343 1.00 91.31 533 THR A CA 1
ATOM 4262 C C . THR A 1 533 ? -3.295 -16.931 13.539 1.00 91.31 533 THR A C 1
ATOM 4264 O O . THR A 1 533 ? -4.182 -16.768 12.705 1.00 91.31 533 THR A O 1
ATOM 4267 N N . ALA A 1 534 ? -2.786 -18.144 13.795 1.00 89.50 534 ALA A N 1
ATOM 4268 C CA . ALA A 1 534 ? -3.178 -19.358 13.067 1.00 89.50 534 ALA A CA 1
ATOM 4269 C C . ALA A 1 534 ? -4.632 -19.812 13.321 1.00 89.50 534 ALA A C 1
ATOM 4271 O O . ALA A 1 534 ? -5.121 -20.704 12.625 1.00 89.50 534 ALA A O 1
ATOM 4272 N N . VAL A 1 535 ? -5.324 -19.201 14.294 1.00 92.06 535 VAL A N 1
ATOM 4273 C CA . VAL A 1 535 ? -6.760 -19.421 14.555 1.00 92.06 535 VAL A CA 1
ATOM 4274 C C . VAL A 1 535 ? -7.671 -18.755 13.535 1.00 92.06 535 VAL A C 1
ATOM 4276 O O . VAL A 1 535 ? -8.855 -19.071 13.500 1.00 92.06 535 VAL A O 1
ATOM 4279 N N . PHE A 1 536 ? -7.159 -17.823 12.733 1.00 91.88 536 PHE A N 1
ATOM 4280 C CA . PHE A 1 536 ? -7.950 -17.117 11.734 1.00 91.88 536 PHE A CA 1
ATOM 4281 C C . PHE A 1 536 ? -7.708 -17.685 10.343 1.00 91.88 536 PHE A C 1
ATOM 4283 O O . PHE A 1 536 ? -6.611 -18.146 10.017 1.00 91.88 536 PHE A O 1
ATOM 4290 N N . HIS A 1 537 ? -8.725 -17.602 9.490 1.00 88.25 537 HIS A N 1
ATOM 4291 C CA . HIS A 1 537 ? -8.509 -17.741 8.060 1.00 88.25 537 HIS A CA 1
ATOM 4292 C C . HIS A 1 537 ? -7.572 -16.628 7.579 1.00 88.25 537 HIS A C 1
ATOM 4294 O O . HIS A 1 537 ? -7.652 -15.481 8.029 1.00 88.25 537 HIS A O 1
ATOM 4300 N N . LYS A 1 538 ? -6.668 -16.967 6.653 1.00 82.19 538 LYS A N 1
ATOM 4301 C CA . LYS A 1 538 ? -5.790 -15.979 6.023 1.00 82.19 538 LYS A CA 1
ATOM 4302 C C . LYS A 1 538 ? -6.653 -14.886 5.394 1.00 82.19 538 LYS A C 1
ATOM 4304 O O . LYS A 1 538 ? -7.599 -15.185 4.663 1.00 82.19 538 LYS A O 1
ATOM 4309 N N . GLY A 1 539 ? -6.336 -13.630 5.700 1.00 78.94 539 GLY A N 1
ATOM 4310 C CA . GLY A 1 539 ? -7.076 -12.501 5.157 1.00 78.94 539 GLY A CA 1
ATOM 4311 C C . GLY A 1 539 ? -6.993 -12.482 3.633 1.00 78.94 539 GLY A C 1
ATOM 4312 O O . GLY A 1 539 ? -5.995 -12.889 3.041 1.00 78.94 539 GLY A O 1
ATOM 4313 N N . SER A 1 540 ? -8.048 -11.992 2.993 1.00 79.88 540 SER A N 1
ATOM 4314 C CA . SER A 1 540 ? -8.101 -11.832 1.540 1.00 79.88 540 SER A CA 1
ATOM 4315 C C . SER A 1 540 ? -8.279 -10.357 1.172 1.00 79.88 540 SER A C 1
ATOM 4317 O O . SER A 1 540 ? -8.707 -9.559 2.011 1.00 79.88 540 SER A O 1
ATOM 4319 N N . PRO A 1 541 ? -8.030 -9.958 -0.086 1.00 78.88 541 PRO A N 1
ATOM 4320 C CA . PRO A 1 541 ? -8.365 -8.610 -0.542 1.00 78.88 541 PRO A CA 1
ATOM 4321 C C . PRO A 1 541 ? -9.835 -8.223 -0.268 1.00 78.88 541 PRO A C 1
ATOM 4323 O O . PRO A 1 541 ? -10.119 -7.066 0.043 1.00 78.88 541 PRO A O 1
ATOM 4326 N N . LYS A 1 542 ? -10.759 -9.203 -0.275 1.00 82.94 542 LYS A N 1
ATOM 4327 C CA . LYS A 1 542 ? -12.163 -9.034 0.147 1.00 82.94 542 LYS A CA 1
ATOM 4328 C C . LYS A 1 542 ? -12.263 -8.511 1.582 1.00 82.94 542 LYS A C 1
ATOM 4330 O O . LYS A 1 542 ? -13.010 -7.574 1.834 1.00 82.94 542 LYS A O 1
ATOM 4335 N N . THR A 1 543 ? -11.493 -9.076 2.512 1.00 85.69 543 THR A N 1
ATOM 4336 C CA . THR A 1 543 ? -11.473 -8.673 3.926 1.00 85.69 543 THR A CA 1
ATOM 4337 C C . THR A 1 543 ? -11.114 -7.197 4.095 1.00 85.69 543 THR A C 1
ATOM 4339 O O . THR A 1 543 ? -11.755 -6.488 4.869 1.00 85.69 543 THR A O 1
ATOM 4342 N N . LEU A 1 544 ? -10.127 -6.711 3.338 1.00 83.75 544 LEU A N 1
ATOM 4343 C CA . LEU A 1 544 ? -9.740 -5.300 3.347 1.00 83.75 544 LEU A CA 1
ATOM 4344 C C . LEU A 1 544 ? -10.838 -4.399 2.781 1.00 83.75 544 LEU A C 1
ATOM 4346 O O . LEU A 1 544 ? -11.149 -3.373 3.380 1.00 83.75 544 LEU A O 1
ATOM 4350 N N . ILE A 1 545 ? -11.431 -4.787 1.648 1.00 84.56 545 ILE A N 1
ATOM 4351 C CA . ILE A 1 545 ? -12.517 -4.028 1.016 1.00 84.56 545 ILE A CA 1
ATOM 4352 C C . ILE A 1 545 ? -13.715 -3.920 1.962 1.00 84.56 545 ILE A C 1
ATOM 4354 O O . ILE A 1 545 ? -14.215 -2.818 2.178 1.00 84.56 545 ILE A O 1
ATOM 4358 N N . ILE A 1 546 ? -14.126 -5.028 2.584 1.00 87.25 546 ILE A N 1
ATOM 4359 C CA . ILE A 1 546 ? -15.192 -5.032 3.593 1.00 87.25 546 ILE A CA 1
ATOM 4360 C C . ILE A 1 546 ? -14.812 -4.137 4.774 1.00 87.25 546 ILE A C 1
ATOM 4362 O O . ILE A 1 546 ? -15.634 -3.350 5.233 1.00 87.25 546 ILE A O 1
ATOM 4366 N N . GLY A 1 547 ? -13.563 -4.197 5.242 1.00 88.44 547 GLY A N 1
ATOM 4367 C CA . GLY A 1 547 ? -13.118 -3.351 6.345 1.00 88.44 547 GLY A CA 1
ATOM 4368 C C . GLY A 1 547 ? -13.189 -1.853 6.037 1.00 88.44 547 GLY A C 1
ATOM 4369 O O . GLY A 1 547 ? -13.593 -1.065 6.893 1.00 88.44 547 GLY A O 1
ATOM 4370 N N . ILE A 1 548 ? -12.875 -1.454 4.801 1.00 86.88 548 ILE A N 1
ATOM 4371 C CA . ILE A 1 548 ? -13.033 -0.068 4.335 1.00 86.88 548 ILE A CA 1
ATOM 4372 C C . ILE A 1 548 ? -14.521 0.284 4.177 1.00 86.88 548 ILE A C 1
ATOM 4374 O O . ILE A 1 548 ? -14.939 1.346 4.639 1.00 86.88 548 ILE A O 1
ATOM 4378 N N . ALA A 1 549 ? -15.342 -0.605 3.603 1.00 88.31 549 ALA A N 1
ATOM 4379 C CA . ALA A 1 549 ? -16.793 -0.407 3.494 1.00 88.31 549 ALA A CA 1
ATOM 4380 C C . ALA A 1 549 ? -17.457 -0.191 4.859 1.00 88.31 549 ALA A C 1
ATOM 4382 O O . ALA A 1 549 ? -18.275 0.714 5.010 1.00 88.31 549 ALA A O 1
ATOM 4383 N N . ASN A 1 550 ? -17.066 -0.973 5.865 1.00 87.06 550 ASN A N 1
ATOM 4384 C CA . ASN A 1 550 ? -17.589 -0.860 7.224 1.00 87.06 550 ASN A CA 1
ATOM 4385 C C . ASN A 1 550 ? -17.292 0.512 7.841 1.00 87.06 550 ASN A C 1
ATOM 4387 O O . ASN A 1 550 ? -18.120 1.043 8.574 1.00 87.06 550 ASN A O 1
ATOM 4391 N N . GLN A 1 551 ? -16.140 1.118 7.530 1.00 86.50 551 GLN A N 1
ATOM 4392 C CA . GLN A 1 551 ? -15.855 2.493 7.952 1.00 86.50 551 GLN A CA 1
ATOM 4393 C C . GLN A 1 551 ? -16.658 3.522 7.153 1.00 86.50 551 GLN A C 1
ATOM 4395 O O . GLN A 1 551 ? -17.117 4.512 7.714 1.00 86.50 551 GLN A O 1
ATOM 4400 N N . ILE A 1 552 ? -16.889 3.285 5.861 1.00 87.31 552 ILE A N 1
ATOM 4401 C CA . ILE A 1 552 ? -17.713 4.162 5.019 1.00 87.31 552 ILE A CA 1
ATOM 4402 C C . ILE A 1 552 ? -19.151 4.257 5.529 1.00 87.31 552 ILE A C 1
ATOM 4404 O O . ILE A 1 552 ? -19.755 5.321 5.424 1.00 87.31 552 ILE A O 1
ATOM 4408 N N . VAL A 1 553 ? -19.710 3.190 6.097 1.00 87.38 553 VAL A N 1
ATOM 4409 C CA . VAL A 1 553 ? -21.068 3.201 6.673 1.00 87.38 553 VAL A CA 1
ATOM 4410 C C . VAL A 1 553 ? -21.096 3.546 8.165 1.00 87.38 553 VAL A C 1
ATOM 4412 O O . VAL A 1 553 ? -22.168 3.591 8.760 1.00 87.38 553 VAL A O 1
ATOM 4415 N N . ASN A 1 554 ? -19.942 3.804 8.784 1.00 86.44 554 ASN A N 1
ATOM 4416 C CA . ASN A 1 554 ? -19.874 4.121 10.203 1.00 86.44 554 ASN A CA 1
ATOM 4417 C C . ASN A 1 554 ? -20.246 5.590 10.464 1.00 86.44 554 ASN A C 1
ATOM 4419 O O . ASN A 1 554 ? -19.415 6.486 10.319 1.00 86.44 554 ASN A O 1
ATOM 4423 N N . ASP A 1 555 ? -21.477 5.832 10.919 1.00 86.06 555 ASP A N 1
ATOM 4424 C CA . ASP A 1 555 ? -21.980 7.174 11.242 1.00 86.06 555 ASP A CA 1
ATOM 4425 C C . ASP A 1 555 ? -21.252 7.866 12.409 1.00 86.06 555 ASP A C 1
ATOM 4427 O O . ASP A 1 555 ? -21.410 9.073 12.588 1.00 86.06 555 ASP A O 1
ATOM 4431 N N . SER A 1 556 ? -20.409 7.156 13.172 1.00 82.00 556 SER A N 1
ATOM 4432 C CA . SER A 1 556 ? -19.557 7.788 14.186 1.00 82.00 556 SER A CA 1
ATOM 4433 C C . SER A 1 556 ? -18.363 8.545 13.592 1.00 82.00 556 SER A C 1
ATOM 4435 O O . SER A 1 556 ? -17.718 9.310 14.309 1.00 82.00 556 SER A O 1
ATOM 4437 N N . LEU A 1 557 ? -18.027 8.315 12.316 1.00 80.38 557 LEU A N 1
ATOM 4438 C CA . LEU A 1 557 ? -16.933 9.005 11.635 1.00 80.38 557 LEU A CA 1
ATOM 4439 C C . LEU A 1 557 ? -17.424 10.287 10.941 1.00 80.38 557 LEU A C 1
ATOM 4441 O O . LEU A 1 557 ? -18.509 10.291 10.350 1.00 80.38 557 LEU A O 1
ATOM 4445 N N . PRO A 1 558 ? -16.610 11.362 10.922 1.00 84.38 558 PRO A N 1
ATOM 4446 C CA . PRO A 1 558 ? -16.872 12.538 10.104 1.00 84.38 558 PRO A CA 1
ATOM 4447 C C . PRO A 1 558 ? -17.158 12.169 8.644 1.00 84.38 558 PRO A C 1
ATOM 4449 O O . PRO A 1 558 ? -16.426 11.403 8.020 1.00 84.38 558 PRO A O 1
ATOM 4452 N N . VAL A 1 559 ? -18.200 12.759 8.058 1.00 84.25 559 VAL A N 1
ATOM 4453 C CA . VAL A 1 559 ? -18.619 12.405 6.692 1.00 84.25 559 VAL A CA 1
ATOM 4454 C C . VAL A 1 559 ? -17.533 12.637 5.637 1.00 84.25 559 VAL A C 1
ATOM 4456 O O . VAL A 1 559 ? -17.424 11.862 4.695 1.00 84.25 559 VAL A O 1
ATOM 4459 N N . LEU A 1 560 ? -16.683 13.653 5.812 1.00 77.50 560 LEU A N 1
ATOM 4460 C CA . LEU A 1 560 ? -15.584 13.927 4.880 1.00 77.50 560 LEU A CA 1
ATOM 4461 C C . LEU A 1 560 ? -14.521 12.826 4.918 1.00 77.50 560 LEU A C 1
ATOM 4463 O O . LEU A 1 560 ? -14.046 12.389 3.878 1.00 77.50 560 LEU A O 1
ATOM 4467 N N . GLN A 1 561 ? -14.234 12.291 6.103 1.00 78.25 561 GLN A N 1
ATOM 4468 C CA . GLN A 1 561 ? -13.358 11.131 6.243 1.00 78.25 561 GLN A CA 1
ATOM 4469 C C . GLN A 1 561 ? -13.955 9.907 5.536 1.00 78.25 561 GLN A C 1
ATOM 4471 O O . GLN A 1 561 ? -13.259 9.183 4.824 1.00 78.25 561 GLN A O 1
ATOM 4476 N N . ARG A 1 562 ? -15.260 9.675 5.705 1.00 84.81 562 ARG A N 1
ATOM 4477 C CA . ARG A 1 562 ? -15.962 8.576 5.028 1.00 84.81 562 ARG A CA 1
ATOM 4478 C C . ARG A 1 562 ? -15.940 8.748 3.507 1.00 84.81 562 ARG A C 1
ATOM 4480 O O . ARG A 1 562 ? -15.807 7.759 2.792 1.00 84.81 562 ARG A O 1
ATOM 4487 N N . ALA A 1 563 ? -16.002 9.987 3.016 1.00 81.06 563 ALA A N 1
ATOM 4488 C CA . ALA A 1 563 ? -15.865 10.309 1.600 1.00 81.06 563 ALA A CA 1
ATOM 4489 C C . ALA A 1 563 ? -14.460 9.979 1.056 1.00 81.06 563 ALA A C 1
ATOM 4491 O O . ALA A 1 563 ? -14.348 9.308 0.028 1.00 81.06 563 ALA A O 1
ATOM 4492 N N . ALA A 1 564 ? -13.395 10.338 1.780 1.00 76.06 564 ALA A N 1
ATOM 4493 C CA . ALA A 1 564 ? -12.023 9.969 1.420 1.00 76.06 564 ALA A CA 1
ATOM 4494 C C . ALA A 1 564 ? -11.816 8.437 1.392 1.00 76.06 564 ALA A C 1
ATOM 4496 O O . ALA A 1 564 ? -11.204 7.880 0.470 1.00 76.06 564 ALA A O 1
ATOM 4497 N N . LEU A 1 565 ? -12.396 7.720 2.365 1.00 78.62 565 LEU A N 1
ATOM 4498 C CA . LEU A 1 565 ? -12.391 6.253 2.394 1.00 78.62 565 LEU A CA 1
ATOM 4499 C C . LEU A 1 565 ? -13.175 5.644 1.226 1.00 78.62 565 LEU A C 1
ATOM 4501 O O . LEU A 1 565 ? -12.744 4.639 0.667 1.00 78.62 565 LEU A O 1
ATOM 4505 N N . PHE A 1 566 ? -14.290 6.246 0.812 1.00 84.38 566 PHE A N 1
ATOM 4506 C CA . PHE A 1 566 ? -15.061 5.793 -0.348 1.00 84.38 566 PHE A CA 1
ATOM 4507 C C . PHE A 1 566 ? -14.312 5.943 -1.667 1.00 84.38 566 PHE A C 1
ATOM 4509 O O . PHE A 1 566 ? -14.414 5.065 -2.526 1.00 84.38 566 PHE A O 1
ATOM 4516 N N . HIS A 1 567 ? -13.540 7.015 -1.835 1.00 77.19 567 HIS A N 1
ATOM 4517 C CA . HIS A 1 567 ? -12.684 7.151 -3.007 1.00 77.19 567 HIS A CA 1
ATOM 4518 C C . HIS A 1 567 ? -11.689 5.979 -3.071 1.00 77.19 567 HIS A C 1
ATOM 4520 O O . HIS A 1 567 ? -11.616 5.251 -4.062 1.00 77.19 567 HIS A O 1
ATOM 4526 N N . SER A 1 568 ? -11.013 5.712 -1.950 1.00 75.50 568 SER A N 1
ATOM 4527 C CA . SER A 1 568 ? -10.133 4.551 -1.782 1.00 75.50 568 SER A CA 1
ATOM 4528 C C . SER A 1 568 ? -10.846 3.218 -2.057 1.00 75.50 568 SER A C 1
ATOM 4530 O O . SER A 1 568 ? -10.318 2.367 -2.773 1.00 75.50 568 SER A O 1
ATOM 4532 N N . TYR A 1 569 ? -12.065 3.054 -1.541 1.00 82.62 569 TYR A N 1
ATOM 4533 C CA . TYR A 1 569 ? -12.908 1.877 -1.734 1.00 82.62 569 TYR A CA 1
ATOM 4534 C C . TYR A 1 569 ? -13.293 1.646 -3.189 1.00 82.62 569 TYR A C 1
ATOM 4536 O O . TYR A 1 569 ? -13.165 0.532 -3.680 1.00 82.62 569 TYR A O 1
ATOM 4544 N N . SER A 1 570 ? -13.744 2.682 -3.892 1.00 79.12 570 SER A N 1
ATOM 4545 C CA . SER A 1 570 ? -14.213 2.572 -5.277 1.00 79.12 570 SER A CA 1
ATOM 4546 C C . SER A 1 570 ? -13.088 2.100 -6.194 1.00 79.12 570 SER A C 1
ATOM 4548 O O . SER A 1 570 ? -13.264 1.186 -7.000 1.00 79.12 570 SER A O 1
ATOM 4550 N N . ASN A 1 571 ? -11.889 2.645 -5.989 1.00 75.00 571 ASN A N 1
ATOM 4551 C CA . ASN A 1 571 ? -10.692 2.239 -6.718 1.00 75.00 571 ASN A CA 1
ATOM 4552 C C . ASN A 1 571 ? -10.276 0.800 -6.381 1.00 75.00 571 ASN A C 1
ATOM 4554 O O . ASN A 1 571 ? -9.855 0.034 -7.252 1.00 75.00 571 ASN A O 1
ATOM 4558 N N . LEU A 1 572 ? -10.428 0.406 -5.117 1.00 75.88 572 LEU A N 1
ATOM 4559 C CA . LEU A 1 572 ? -10.143 -0.944 -4.645 1.00 75.88 572 LEU A CA 1
ATOM 4560 C C . LEU A 1 572 ? -11.099 -1.998 -5.185 1.00 75.88 572 LEU A C 1
ATOM 4562 O O . LEU A 1 572 ? -10.673 -3.051 -5.657 1.00 75.88 572 LEU A O 1
ATOM 4566 N N . TYR A 1 573 ? -12.386 -1.683 -5.148 1.00 80.38 573 TYR A N 1
ATOM 4567 C CA . TYR A 1 573 ? -13.467 -2.519 -5.638 1.00 80.38 573 TYR A CA 1
ATOM 4568 C C . TYR A 1 573 ? -13.263 -2.889 -7.111 1.00 80.38 573 TYR A C 1
ATOM 4570 O O . TYR A 1 573 ? -13.556 -4.009 -7.527 1.00 80.38 573 TYR A O 1
ATOM 4578 N N . ILE A 1 574 ? -12.702 -1.967 -7.898 1.00 76.00 574 ILE A N 1
ATOM 4579 C CA . ILE A 1 574 ? -12.376 -2.203 -9.304 1.00 76.00 574 ILE A CA 1
ATOM 4580 C C . ILE A 1 574 ? -11.060 -2.992 -9.464 1.00 76.00 574 ILE A C 1
ATOM 4582 O O . ILE A 1 574 ? -10.977 -3.875 -10.318 1.00 76.00 574 ILE A O 1
ATOM 4586 N N . SER A 1 575 ? -10.034 -2.700 -8.657 1.00 70.88 575 SER A N 1
ATOM 4587 C CA . SER A 1 575 ? -8.661 -3.204 -8.853 1.00 70.88 575 SER A CA 1
ATOM 4588 C C . SER A 1 575 ? -8.343 -4.566 -8.227 1.00 70.88 575 SER A C 1
ATOM 4590 O O . SER A 1 575 ? -7.321 -5.152 -8.581 1.00 70.88 575 SER A O 1
ATOM 4592 N N . LEU A 1 576 ? -9.207 -5.119 -7.367 1.00 72.19 576 LEU A N 1
ATOM 4593 C CA . LEU A 1 576 ? -8.931 -6.384 -6.668 1.00 72.19 576 LEU A CA 1
ATOM 4594 C C . LEU A 1 576 ? -9.615 -7.637 -7.240 1.00 72.19 576 LEU A C 1
ATOM 4596 O O . LEU A 1 576 ? -9.293 -8.740 -6.800 1.00 72.19 576 LEU A O 1
ATOM 4600 N N . GLY A 1 577 ? -10.526 -7.500 -8.209 1.00 67.38 577 GLY A N 1
ATOM 4601 C CA . GLY A 1 577 ? -11.049 -8.643 -8.983 1.00 67.38 577 GLY A CA 1
ATOM 4602 C C . GLY A 1 577 ? -11.858 -9.633 -8.160 1.00 67.38 577 GLY A C 1
ATOM 4603 O O . GLY A 1 577 ? -12.054 -10.779 -8.551 1.00 67.38 577 GLY A O 1
ATOM 4604 N N . VAL A 1 578 ? -12.304 -9.186 -6.992 1.00 70.25 578 VAL A N 1
ATOM 4605 C CA . VAL A 1 578 ? -13.090 -9.969 -6.051 1.00 70.25 578 VAL A CA 1
ATOM 4606 C C . VAL A 1 578 ? -14.527 -10.084 -6.531 1.00 70.25 578 VAL A C 1
ATOM 4608 O O . VAL A 1 578 ? -15.051 -9.185 -7.194 1.00 70.25 578 VAL A O 1
ATOM 4611 N N . ASN A 1 579 ? -15.171 -11.201 -6.183 1.00 70.25 579 ASN A N 1
ATOM 4612 C CA . ASN A 1 579 ? -16.567 -11.423 -6.527 1.00 70.25 579 ASN A CA 1
ATOM 4613 C C . ASN A 1 579 ? -17.439 -10.310 -5.926 1.00 70.25 579 ASN A C 1
ATOM 4615 O O . ASN A 1 579 ? -17.563 -10.175 -4.709 1.00 70.25 579 ASN A O 1
ATOM 4619 N N . LYS A 1 580 ? -18.031 -9.513 -6.815 1.00 77.31 580 LYS A N 1
ATOM 4620 C CA . LYS A 1 580 ? -18.803 -8.313 -6.495 1.00 77.31 580 LYS A CA 1
ATOM 4621 C C . LYS A 1 580 ? -20.053 -8.597 -5.662 1.00 77.31 580 LYS A C 1
ATOM 4623 O O . LYS A 1 580 ? -20.514 -7.683 -4.991 1.00 77.31 580 LYS A O 1
ATOM 4628 N N . SER A 1 581 ? -20.574 -9.830 -5.682 1.00 77.06 581 SER A N 1
ATOM 4629 C CA . SER A 1 581 ? -21.782 -10.213 -4.932 1.00 77.06 581 SER A CA 1
ATOM 4630 C C . SER A 1 581 ? -21.639 -10.064 -3.421 1.00 77.06 581 SER A C 1
ATOM 4632 O O . SER A 1 581 ? -22.633 -9.863 -2.733 1.00 77.06 581 SER A O 1
ATOM 4634 N N . ASP A 1 582 ? -20.412 -10.154 -2.909 1.00 72.94 582 ASP A N 1
ATOM 4635 C CA . ASP A 1 582 ? -20.161 -10.239 -1.471 1.00 72.94 582 ASP A CA 1
ATOM 4636 C C . ASP A 1 582 ? -19.676 -8.911 -0.871 1.00 72.94 582 ASP A C 1
ATOM 4638 O O . ASP A 1 582 ? -19.190 -8.879 0.261 1.00 72.94 582 ASP A O 1
ATOM 4642 N N . MET A 1 583 ? -19.722 -7.826 -1.644 1.00 82.38 583 MET A N 1
ATOM 4643 C CA . MET A 1 583 ? -19.187 -6.520 -1.267 1.00 82.38 583 MET A CA 1
ATOM 4644 C C . MET A 1 583 ? -20.221 -5.433 -1.573 1.00 82.38 583 MET A C 1
ATOM 4646 O O . MET A 1 583 ? -20.868 -5.503 -2.619 1.00 82.38 583 MET A O 1
ATOM 4650 N N . PRO A 1 584 ? -20.366 -4.402 -0.721 1.00 83.44 584 PRO A N 1
ATOM 4651 C CA . PRO A 1 584 ? -21.272 -3.294 -1.005 1.00 83.44 584 PRO A CA 1
ATOM 4652 C C . PRO A 1 584 ? -20.933 -2.624 -2.343 1.00 83.44 584 PRO A C 1
ATOM 4654 O O . PRO A 1 584 ? -19.814 -2.168 -2.554 1.00 83.44 584 PRO A O 1
ATOM 4657 N N . ASP A 1 585 ? -21.874 -2.554 -3.276 1.00 84.88 585 ASP A N 1
ATOM 4658 C CA . ASP A 1 585 ? -21.633 -1.868 -4.549 1.00 84.88 585 ASP A CA 1
ATOM 4659 C C . ASP A 1 585 ? -21.254 -0.390 -4.288 1.00 84.88 585 ASP A C 1
ATOM 4661 O O . ASP A 1 585 ? -21.961 0.275 -3.519 1.00 84.88 585 ASP A O 1
ATOM 4665 N N . PRO A 1 586 ? -20.170 0.157 -4.886 1.00 86.69 586 PRO A N 1
ATOM 4666 C CA . PRO A 1 586 ? -19.851 1.579 -4.803 1.00 86.69 586 PRO A CA 1
ATOM 4667 C C . PRO A 1 586 ? -21.045 2.495 -5.082 1.00 86.69 586 PRO A C 1
ATOM 4669 O O . PRO A 1 586 ? -21.176 3.525 -4.427 1.00 86.69 586 PRO A O 1
ATOM 4672 N N . VAL A 1 587 ? -21.962 2.117 -5.980 1.00 86.75 587 VAL A N 1
ATOM 4673 C CA . VAL A 1 587 ? -23.198 2.887 -6.221 1.00 86.75 587 VAL A CA 1
ATOM 4674 C C . VAL A 1 587 ? -24.068 2.952 -4.962 1.00 86.75 587 VAL A C 1
ATOM 4676 O O . VAL A 1 587 ? -24.576 4.016 -4.610 1.00 86.75 587 VAL A O 1
ATOM 4679 N N . THR A 1 588 ? -24.190 1.839 -4.237 1.00 88.25 588 THR A N 1
ATOM 4680 C CA . THR A 1 588 ? -24.943 1.770 -2.975 1.00 88.25 588 THR A CA 1
ATOM 4681 C C . THR A 1 588 ? -24.289 2.628 -1.892 1.00 88.25 588 THR A C 1
ATOM 4683 O O . THR A 1 588 ? -24.962 3.428 -1.247 1.00 88.25 588 THR A O 1
ATOM 4686 N N . LEU A 1 589 ? -22.968 2.517 -1.710 1.00 88.06 589 LEU A N 1
ATOM 4687 C CA . LEU A 1 589 ? -22.249 3.326 -0.719 1.00 88.06 589 LEU A CA 1
ATOM 4688 C C . LEU A 1 589 ? -22.281 4.824 -1.063 1.00 88.06 589 LEU A C 1
ATOM 4690 O O . LEU A 1 589 ? -22.434 5.657 -0.168 1.00 88.06 589 LEU A O 1
ATOM 4694 N N . LYS A 1 590 ? -22.205 5.169 -2.354 1.00 89.06 590 LYS A N 1
ATOM 4695 C CA . LYS A 1 590 ? -22.381 6.538 -2.850 1.00 89.06 590 LYS A CA 1
ATOM 4696 C C . LYS A 1 590 ? -23.761 7.082 -2.495 1.00 89.06 590 LYS A C 1
ATOM 4698 O O . LYS A 1 590 ? -23.840 8.178 -1.951 1.00 89.06 590 LYS A O 1
ATOM 4703 N N . ALA A 1 591 ? -24.823 6.310 -2.726 1.00 89.12 591 ALA A N 1
ATOM 4704 C CA . ALA A 1 591 ? -26.190 6.713 -2.399 1.00 89.12 591 ALA A CA 1
ATOM 4705 C C . ALA A 1 591 ? -26.405 6.961 -0.892 1.00 89.12 591 ALA A C 1
ATOM 4707 O O . ALA A 1 591 ? -27.201 7.822 -0.524 1.00 89.12 591 ALA A O 1
ATOM 4708 N N . ILE A 1 592 ? -25.678 6.248 -0.022 1.00 88.88 592 ILE A N 1
ATOM 4709 C CA . ILE A 1 592 ? -25.693 6.474 1.434 1.00 88.88 592 ILE A CA 1
ATOM 4710 C C . ILE A 1 592 ? -24.963 7.774 1.800 1.00 88.88 592 ILE A C 1
ATOM 4712 O O . ILE A 1 592 ? -25.463 8.566 2.600 1.00 88.88 592 ILE A O 1
ATOM 4716 N N . LEU A 1 593 ? -23.774 7.996 1.235 1.00 87.25 593 LEU A N 1
ATOM 4717 C CA . LEU A 1 593 ? -22.902 9.106 1.621 1.00 87.25 593 LEU A CA 1
ATOM 4718 C C . LEU A 1 593 ? -23.281 10.443 0.987 1.00 87.25 593 LEU A C 1
ATOM 4720 O O . LEU A 1 593 ? -23.142 11.476 1.636 1.00 87.25 593 LEU A O 1
ATOM 4724 N N . GLU A 1 594 ? -23.742 10.457 -0.261 1.00 88.50 594 GLU A N 1
ATOM 4725 C CA . GLU A 1 594 ? -23.979 11.696 -1.005 1.00 88.50 594 GLU A CA 1
ATOM 4726 C C . GLU A 1 594 ? -24.946 12.660 -0.283 1.00 88.50 594 GLU A C 1
ATOM 4728 O O . GLU A 1 594 ? -24.601 13.840 -0.150 1.00 88.50 594 GLU A O 1
ATOM 4733 N N . PRO A 1 595 ? -26.093 12.215 0.280 1.00 90.44 595 PRO A N 1
ATOM 4734 C CA . PRO A 1 595 ? -26.961 13.092 1.066 1.00 90.44 595 PRO A CA 1
ATOM 4735 C C . PRO A 1 595 ? -26.283 13.616 2.339 1.00 90.44 595 PRO A C 1
ATOM 4737 O O . PRO A 1 595 ? -26.446 14.781 2.697 1.00 90.44 595 PRO A O 1
ATOM 4740 N N . GLN A 1 596 ? -25.492 12.781 3.020 1.00 89.38 596 GLN A N 1
ATOM 4741 C CA . GLN A 1 596 ? -24.783 13.169 4.242 1.00 89.38 596 GLN A CA 1
ATOM 4742 C C . GLN A 1 596 ? -23.688 14.205 3.952 1.00 89.38 596 GLN A C 1
ATOM 4744 O O . GLN A 1 596 ? -23.518 15.162 4.708 1.00 89.38 596 GLN A O 1
ATOM 4749 N N . ILE A 1 597 ? -22.972 14.038 2.836 1.00 85.56 597 ILE A N 1
ATOM 4750 C CA . ILE A 1 597 ? -21.967 14.978 2.334 1.00 85.56 597 ILE A CA 1
ATOM 4751 C C . ILE A 1 597 ? -22.635 16.319 2.030 1.00 85.56 597 ILE A C 1
ATOM 4753 O O . ILE A 1 597 ? -22.184 17.347 2.537 1.00 85.56 597 ILE A O 1
ATOM 4757 N N . LYS A 1 598 ? -23.734 16.312 1.261 1.00 85.81 598 LYS A N 1
ATOM 4758 C CA . LYS A 1 598 ? -24.514 17.518 0.940 1.00 85.81 598 LYS A CA 1
ATOM 4759 C C . LYS A 1 598 ? -24.963 18.241 2.211 1.00 85.81 598 LYS A C 1
ATOM 4761 O O . LYS A 1 598 ? -24.701 19.434 2.341 1.00 85.81 598 LYS A O 1
ATOM 4766 N N . ASN A 1 599 ? -25.511 17.516 3.185 1.00 88.31 599 ASN A N 1
ATOM 4767 C CA . ASN A 1 599 ? -25.935 18.082 4.468 1.00 88.31 599 ASN A CA 1
ATOM 4768 C C . ASN A 1 599 ? -24.770 18.681 5.272 1.00 88.31 599 ASN A C 1
ATOM 4770 O O . ASN A 1 599 ? -24.907 19.758 5.844 1.00 88.31 599 ASN A O 1
ATOM 4774 N N . ALA A 1 600 ? -23.610 18.021 5.324 1.00 84.44 600 ALA A N 1
ATOM 4775 C CA . ALA A 1 600 ? -22.456 18.549 6.054 1.00 84.44 600 ALA A CA 1
ATOM 4776 C C . ALA A 1 600 ? -21.834 19.776 5.377 1.00 84.44 600 ALA A C 1
ATOM 4778 O O . ALA A 1 600 ? -21.361 20.687 6.061 1.00 84.44 600 ALA A O 1
ATOM 4779 N N . ILE A 1 601 ? -21.833 19.816 4.043 1.00 82.31 601 ILE A N 1
ATOM 4780 C CA . ILE A 1 601 ? -21.425 20.995 3.276 1.00 82.31 601 ILE A CA 1
ATOM 4781 C C . ILE A 1 601 ? -22.404 22.137 3.531 1.00 82.31 601 ILE A C 1
ATOM 4783 O O . ILE A 1 601 ? -21.963 23.234 3.862 1.00 82.31 601 ILE A O 1
ATOM 4787 N N . GLU A 1 602 ? -23.709 21.882 3.436 1.00 86.31 602 GLU A N 1
ATOM 4788 C CA . GLU A 1 602 ? -24.757 22.859 3.735 1.00 86.31 602 GLU A CA 1
ATOM 4789 C C . GLU A 1 602 ? -24.617 23.411 5.155 1.00 86.31 602 GLU A C 1
ATOM 4791 O O . GLU A 1 602 ? -24.600 24.626 5.334 1.00 86.31 602 GLU A O 1
ATOM 4796 N N . GLU A 1 603 ? -24.390 22.555 6.152 1.00 84.44 603 GLU A N 1
ATOM 4797 C CA . GLU A 1 603 ? -24.164 22.988 7.530 1.00 84.44 603 GLU A CA 1
ATOM 4798 C C . GLU A 1 603 ? -22.933 23.895 7.643 1.00 84.44 603 GLU A C 1
ATOM 4800 O O . GLU A 1 603 ? -23.026 24.973 8.229 1.00 84.44 603 GLU A O 1
ATOM 4805 N N . LYS A 1 604 ? -21.798 23.523 7.027 1.00 81.38 604 LYS A N 1
ATOM 4806 C CA . LYS A 1 604 ? -20.584 24.361 6.992 1.00 81.38 604 LYS A CA 1
ATOM 4807 C C . LYS A 1 604 ? -20.812 25.702 6.283 1.00 81.38 604 LYS A C 1
ATOM 4809 O O . LYS A 1 604 ? -20.268 26.723 6.718 1.00 81.38 604 LYS A O 1
ATOM 4814 N N . ILE A 1 605 ? -21.603 25.708 5.207 1.00 79.31 605 ILE A N 1
ATOM 4815 C CA . ILE A 1 605 ? -22.027 26.919 4.495 1.00 79.31 605 ILE A CA 1
ATOM 4816 C C . ILE A 1 605 ? -22.879 27.786 5.425 1.00 79.31 605 ILE A C 1
ATOM 4818 O O . ILE A 1 605 ? -22.594 28.976 5.553 1.00 79.31 605 ILE A O 1
ATOM 4822 N N . ARG A 1 606 ? -23.876 27.202 6.098 1.00 82.25 606 ARG A N 1
ATOM 4823 C CA . ARG A 1 606 ? -24.828 27.873 6.994 1.00 82.25 606 ARG A CA 1
ATOM 4824 C C . ARG A 1 606 ? -24.138 28.567 8.164 1.00 82.25 606 ARG A C 1
ATOM 4826 O O . ARG A 1 606 ? -24.472 29.703 8.487 1.00 82.25 606 ARG A O 1
ATOM 4833 N N . ILE A 1 607 ? -23.157 27.913 8.786 1.00 81.12 607 ILE A N 1
ATOM 4834 C CA . ILE A 1 607 ? -22.408 28.478 9.922 1.00 81.12 607 ILE A CA 1
ATOM 4835 C C . ILE A 1 607 ? -21.238 29.380 9.488 1.00 81.12 607 ILE A C 1
ATOM 4837 O O . ILE A 1 607 ? -20.553 29.957 10.334 1.00 81.12 607 ILE A O 1
ATOM 4841 N N . GLY A 1 608 ? -20.982 29.508 8.180 1.00 70.56 608 GLY A N 1
ATOM 4842 C CA . GLY A 1 608 ? -19.919 30.350 7.627 1.00 70.56 608 GLY A CA 1
ATOM 4843 C C . GLY A 1 608 ? -18.499 29.917 8.017 1.00 70.56 608 GLY A C 1
ATOM 4844 O O . GLY A 1 608 ? -17.579 30.738 7.982 1.00 70.56 608 GLY A O 1
ATOM 4845 N N . THR A 1 609 ? -18.301 28.654 8.411 1.00 66.69 609 THR A N 1
ATOM 4846 C CA . THR A 1 609 ? -17.006 28.122 8.883 1.00 66.69 609 THR A CA 1
ATOM 4847 C C . THR A 1 609 ? -16.163 27.496 7.784 1.00 66.69 609 THR A C 1
ATOM 4849 O O . THR A 1 609 ? -15.081 26.990 8.083 1.00 66.69 609 THR A O 1
ATOM 4852 N N . ILE A 1 610 ? -16.581 27.577 6.516 1.00 64.50 610 ILE A N 1
ATOM 4853 C CA . ILE A 1 610 ? -15.689 27.330 5.374 1.00 64.50 610 ILE A CA 1
ATOM 4854 C C . ILE A 1 610 ? -14.628 28.450 5.353 1.00 64.50 610 ILE A C 1
ATOM 4856 O O . ILE A 1 610 ? -14.697 29.417 4.595 1.00 64.50 610 ILE A O 1
ATOM 4860 N N . ARG A 1 611 ? -13.661 28.368 6.275 1.00 52.22 611 ARG A N 1
ATOM 4861 C CA . ARG A 1 611 ? -12.507 29.258 6.385 1.00 52.22 611 ARG A CA 1
ATOM 4862 C C . ARG A 1 611 ? -11.434 28.741 5.441 1.00 52.22 611 ARG A C 1
ATOM 4864 O O . ARG A 1 611 ? -10.684 27.835 5.768 1.00 52.22 611 ARG A O 1
ATOM 4871 N N . ILE A 1 612 ? -11.338 29.375 4.279 1.00 49.19 612 ILE A N 1
ATOM 4872 C CA . ILE A 1 612 ? -10.370 29.048 3.217 1.00 49.19 612 ILE A CA 1
ATOM 4873 C C . ILE A 1 612 ? -8.970 29.629 3.521 1.00 49.19 612 ILE A C 1
ATOM 4875 O O . ILE A 1 612 ? -8.217 29.980 2.618 1.00 49.19 612 ILE A O 1
ATOM 4879 N N . SER A 1 613 ? -8.611 29.824 4.796 1.00 39.72 613 SER A N 1
ATOM 4880 C CA . SER A 1 613 ? -7.278 30.341 5.152 1.00 39.72 613 SER A CA 1
ATOM 4881 C C . SER A 1 613 ? -6.176 29.288 5.014 1.00 39.72 613 SER A C 1
ATOM 4883 O O . SER A 1 613 ? -5.004 29.645 4.971 1.00 39.72 613 SER A O 1
ATOM 4885 N N . GLU A 1 614 ? -6.541 28.015 4.873 1.00 43.72 614 GLU A N 1
ATOM 4886 C CA . GLU A 1 614 ? -5.638 26.934 4.488 1.00 43.72 614 GLU A CA 1
ATOM 4887 C C . GLU A 1 614 ? -6.062 26.463 3.096 1.00 43.72 614 GLU A C 1
ATOM 4889 O O . GLU A 1 614 ? -7.081 25.790 2.948 1.00 43.72 614 GLU A O 1
ATOM 4894 N N . LYS A 1 615 ? -5.310 26.861 2.059 1.00 42.75 615 LYS A N 1
ATOM 4895 C CA . LYS A 1 615 ? -5.561 26.525 0.641 1.00 42.75 615 LYS A CA 1
ATOM 4896 C C . LYS A 1 615 ? -5.800 25.027 0.370 1.00 42.75 615 LYS A C 1
ATOM 4898 O O . LYS A 1 615 ? -6.365 24.713 -0.668 1.00 42.75 615 LYS A O 1
ATOM 4903 N N . ALA A 1 616 ? -5.390 24.149 1.283 1.00 44.69 616 ALA A N 1
ATOM 4904 C CA . ALA A 1 616 ? -5.550 22.702 1.200 1.00 44.69 616 ALA A CA 1
ATOM 4905 C C . ALA A 1 616 ? -7.028 22.264 1.332 1.00 44.69 616 ALA A C 1
ATOM 4907 O O . ALA A 1 616 ? -7.577 21.646 0.437 1.00 44.69 616 ALA A O 1
ATOM 4908 N N . THR A 1 617 ? -7.763 22.721 2.350 1.00 55.41 617 THR A N 1
ATOM 4909 C CA . THR A 1 617 ? -9.032 22.064 2.748 1.00 55.41 617 THR A CA 1
ATOM 4910 C C . THR A 1 617 ? -10.177 22.066 1.727 1.00 55.41 617 THR A C 1
ATOM 4912 O O . THR A 1 617 ? -10.901 21.084 1.647 1.00 55.41 617 THR A O 1
ATOM 4915 N N . VAL A 1 618 ? -10.395 23.137 0.954 1.00 53.09 618 VAL A N 1
ATOM 4916 C CA . VAL A 1 618 ? -11.485 23.157 -0.050 1.00 53.09 618 VAL A CA 1
ATOM 4917 C C . VAL A 1 618 ? -11.058 22.471 -1.344 1.00 53.09 618 VAL A C 1
ATOM 4919 O O . VAL A 1 618 ? -11.891 21.846 -1.987 1.00 53.09 618 VAL A O 1
ATOM 4922 N N . PHE A 1 619 ? -9.777 22.568 -1.703 1.00 56.16 619 PHE A N 1
ATOM 4923 C CA . PHE A 1 619 ? -9.212 21.888 -2.867 1.00 56.16 619 PHE A CA 1
ATOM 4924 C C . PHE A 1 619 ? -9.236 20.371 -2.653 1.00 56.16 619 PHE A C 1
ATOM 4926 O O . PHE A 1 619 ? -9.833 19.657 -3.453 1.00 56.16 619 PHE A O 1
ATOM 4933 N N . ASP A 1 620 ? -8.714 19.923 -1.508 1.00 59.97 620 ASP A N 1
ATOM 4934 C CA . ASP A 1 620 ? -8.708 18.521 -1.093 1.00 59.97 620 ASP A CA 1
ATOM 4935 C C . ASP A 1 620 ? -10.147 17.993 -0.999 1.00 59.97 620 ASP A C 1
ATOM 4937 O O . ASP A 1 620 ? -10.450 16.925 -1.519 1.00 59.97 620 ASP A O 1
ATOM 4941 N N . MET A 1 621 ? -11.082 18.787 -0.454 1.00 61.44 621 MET A N 1
ATOM 4942 C CA . MET A 1 621 ? -12.502 18.424 -0.447 1.00 61.44 621 MET A CA 1
ATOM 4943 C C . MET A 1 621 ? -13.093 18.307 -1.856 1.00 61.44 621 MET A C 1
ATOM 4945 O O . MET A 1 621 ? -13.826 17.364 -2.103 1.00 61.44 621 MET A O 1
ATOM 4949 N N . VAL A 1 622 ? -12.845 19.233 -2.786 1.00 64.12 622 VAL A N 1
ATOM 4950 C CA . VAL A 1 622 ? -13.413 19.140 -4.148 1.00 64.12 622 VAL A CA 1
ATOM 4951 C C . VAL A 1 622 ? -12.859 17.921 -4.884 1.00 64.12 622 VAL A C 1
ATOM 4953 O O . VAL A 1 622 ? -13.617 17.222 -5.554 1.00 64.12 622 VAL A O 1
ATOM 4956 N N . GLU A 1 623 ? -11.570 17.628 -4.726 1.00 64.31 623 GLU A N 1
ATOM 4957 C CA . GLU A 1 623 ? -10.938 16.454 -5.326 1.00 64.31 623 GLU A CA 1
ATOM 4958 C C . GLU A 1 623 ? -11.482 15.149 -4.720 1.00 64.31 623 GLU A C 1
ATOM 4960 O O . GLU A 1 623 ? -11.942 14.276 -5.459 1.00 64.31 623 GLU A O 1
ATOM 4965 N N . GLU A 1 624 ? -11.558 15.046 -3.390 1.00 66.00 624 GLU A N 1
ATOM 4966 C CA . GLU A 1 624 ? -12.123 13.887 -2.681 1.00 66.00 624 GLU A CA 1
ATOM 4967 C C . GLU A 1 624 ? -13.620 13.685 -2.973 1.00 66.00 624 GLU A C 1
ATOM 4969 O O . GLU A 1 624 ? -14.097 12.553 -3.106 1.00 66.00 624 GLU A O 1
ATOM 4974 N N . LEU A 1 625 ? -14.376 14.780 -3.101 1.00 69.50 625 LEU A N 1
ATOM 4975 C CA . LEU A 1 625 ? -15.822 14.760 -3.323 1.00 69.50 625 LEU A CA 1
ATOM 4976 C C . LEU A 1 625 ? -16.215 14.610 -4.792 1.00 69.50 625 LEU A C 1
ATOM 4978 O O . LEU A 1 625 ? -17.366 14.262 -5.062 1.00 69.50 625 LEU A O 1
ATOM 4982 N N . SER A 1 626 ? -15.279 14.795 -5.728 1.00 70.06 626 SER A N 1
ATOM 4983 C CA . SER A 1 626 ? -15.516 14.611 -7.167 1.00 70.06 626 SER A CA 1
ATOM 4984 C C . SER A 1 626 ? -16.010 13.198 -7.518 1.00 70.06 626 SER A C 1
ATOM 4986 O O . SER A 1 626 ? -16.733 13.011 -8.495 1.00 70.06 626 SER A O 1
ATOM 4988 N N . ALA A 1 627 ? -15.700 12.201 -6.678 1.00 68.19 627 ALA A N 1
ATOM 4989 C CA . ALA A 1 627 ? -16.225 10.839 -6.797 1.00 68.19 627 ALA A CA 1
ATOM 4990 C C . ALA A 1 627 ? -17.749 10.749 -6.550 1.00 68.19 627 ALA A C 1
ATOM 4992 O O . ALA A 1 627 ? -18.435 9.852 -7.058 1.00 68.19 627 ALA A O 1
ATOM 4993 N N . PHE A 1 628 ? -18.302 11.681 -5.774 1.00 73.06 628 PHE A N 1
ATOM 4994 C CA . PHE A 1 628 ? -19.715 11.719 -5.403 1.00 73.06 628 PHE A CA 1
ATOM 4995 C C . PHE A 1 628 ? -20.504 12.687 -6.267 1.00 73.06 628 PHE A C 1
ATOM 4997 O O . PHE A 1 628 ? -21.549 12.324 -6.795 1.00 73.06 628 PHE A O 1
ATOM 5004 N N . ILE A 1 629 ? -19.998 13.901 -6.417 1.00 77.62 629 ILE A N 1
ATOM 5005 C CA . ILE A 1 629 ? -20.707 15.009 -7.038 1.00 77.62 629 ILE A CA 1
ATOM 5006 C C . ILE A 1 629 ? -19.746 15.603 -8.057 1.00 77.62 629 ILE A C 1
ATOM 5008 O O . ILE A 1 629 ? -18.606 15.907 -7.704 1.00 77.62 629 ILE A O 1
ATOM 5012 N N . SER A 1 630 ? -20.174 15.757 -9.312 1.00 80.25 630 SER A N 1
ATOM 5013 C CA . SER A 1 630 ? -19.302 16.374 -10.317 1.00 80.25 630 SER A CA 1
ATOM 5014 C C . SER A 1 630 ? -18.845 17.764 -9.838 1.00 80.25 630 SER A C 1
ATOM 5016 O O . SER A 1 630 ? -19.605 18.443 -9.137 1.00 80.25 630 SER A O 1
ATOM 5018 N N . PRO A 1 631 ? -17.634 18.238 -10.199 1.00 76.00 631 PRO A N 1
ATOM 5019 C CA . PRO A 1 631 ? -17.175 19.572 -9.805 1.00 76.00 631 PRO A CA 1
ATOM 5020 C C . PRO A 1 631 ? -18.198 20.672 -10.124 1.00 76.00 631 PRO A C 1
ATOM 5022 O O . PRO A 1 631 ? -18.392 21.589 -9.322 1.00 76.00 631 PRO A O 1
ATOM 5025 N N . LYS A 1 632 ? -18.917 20.525 -11.244 1.00 81.50 632 LYS A N 1
ATOM 5026 C CA . LYS A 1 632 ? -20.058 21.351 -11.646 1.00 81.50 632 LYS A CA 1
ATOM 5027 C C . LYS A 1 632 ? -21.207 21.310 -10.639 1.00 81.50 632 LYS A C 1
ATOM 5029 O O . LYS A 1 632 ? -21.585 22.348 -10.099 1.00 81.50 632 LYS A O 1
ATOM 5034 N N . GLU A 1 633 ? -21.768 20.131 -10.373 1.00 83.19 633 GLU A N 1
ATOM 5035 C CA . GLU A 1 633 ? -22.905 19.969 -9.456 1.00 83.19 633 GLU A CA 1
ATOM 5036 C C . GLU A 1 633 ? -22.553 20.402 -8.030 1.00 83.19 633 GLU A C 1
ATOM 5038 O O . GLU A 1 633 ? -23.382 20.998 -7.345 1.00 83.19 633 GLU A O 1
ATOM 5043 N N . LEU A 1 634 ? -21.316 20.154 -7.590 1.00 81.50 634 LEU A N 1
ATOM 5044 C CA . LEU A 1 634 ? -20.832 20.560 -6.276 1.00 81.50 634 LEU A CA 1
ATOM 5045 C C . LEU A 1 634 ? -20.742 22.084 -6.194 1.00 81.50 634 LEU A C 1
ATOM 5047 O O . LEU A 1 634 ? -21.248 22.680 -5.244 1.00 81.50 634 LEU A O 1
ATOM 5051 N N . SER A 1 635 ? -20.162 22.716 -7.216 1.00 79.38 635 SER A N 1
ATOM 5052 C CA . SER A 1 635 ? -20.082 24.174 -7.329 1.00 79.38 635 SER A CA 1
ATOM 5053 C C . SER A 1 635 ? -21.468 24.813 -7.317 1.00 79.38 635 SER A C 1
ATOM 5055 O O . SER A 1 635 ? -21.712 25.760 -6.566 1.00 79.38 635 SER A O 1
ATOM 5057 N N . LYS A 1 636 ? -22.396 24.255 -8.101 1.00 84.31 636 LYS A N 1
ATOM 5058 C CA . LYS A 1 636 ? -23.794 24.685 -8.165 1.00 84.31 636 LYS A CA 1
ATOM 5059 C C . LYS A 1 636 ? -24.471 24.575 -6.801 1.00 84.31 636 LYS A C 1
ATOM 5061 O O . LYS A 1 636 ? -24.963 25.580 -6.295 1.00 84.31 636 LYS A O 1
ATOM 5066 N N . PHE A 1 637 ? -24.396 23.408 -6.161 1.00 85.06 637 PHE A N 1
ATOM 5067 C CA . PHE A 1 637 ? -24.956 23.169 -4.830 1.00 85.06 637 PHE A CA 1
ATOM 5068 C C . PHE A 1 637 ? -24.401 24.148 -3.786 1.00 85.06 637 PHE A C 1
ATOM 5070 O O . PHE A 1 637 ? -25.156 24.765 -3.034 1.00 85.06 637 PHE A O 1
ATOM 5077 N N . MET A 1 638 ? -23.079 24.348 -3.756 1.00 81.62 638 MET A N 1
ATOM 5078 C CA . MET A 1 638 ? -22.444 25.272 -2.815 1.00 81.62 638 MET A CA 1
ATOM 5079 C C . MET A 1 638 ? -22.899 26.721 -3.026 1.00 81.62 638 MET A C 1
ATOM 5081 O O . MET A 1 638 ? -23.107 27.452 -2.052 1.00 81.62 638 MET A O 1
ATOM 5085 N N . ILE A 1 639 ? -23.065 27.147 -4.279 1.00 80.06 639 ILE A N 1
ATOM 5086 C CA . ILE A 1 639 ? -23.537 28.489 -4.631 1.00 80.06 639 ILE A CA 1
ATOM 5087 C C . ILE A 1 639 ? -25.003 28.662 -4.244 1.00 80.06 639 ILE A C 1
ATOM 5089 O O . ILE A 1 639 ? -25.317 29.613 -3.528 1.00 80.06 639 ILE A O 1
ATOM 5093 N N . GLU A 1 640 ? -25.873 27.731 -4.633 1.00 84.75 640 GLU A N 1
ATOM 5094 C CA . GLU A 1 640 ? -27.302 27.736 -4.303 1.00 84.75 640 GLU A CA 1
ATOM 5095 C C . GLU A 1 640 ? -27.528 27.787 -2.787 1.00 84.75 640 GLU A C 1
ATOM 5097 O O . GLU A 1 640 ? -28.258 28.653 -2.302 1.00 84.75 640 GLU A O 1
ATOM 5102 N N . LYS A 1 641 ? -26.825 26.957 -2.008 1.00 85.62 641 LYS A N 1
ATOM 5103 C CA . LYS A 1 641 ? -26.925 26.971 -0.540 1.00 85.62 641 LYS A CA 1
ATOM 5104 C C . LYS A 1 641 ? -26.353 28.231 0.089 1.00 85.62 641 LYS A C 1
ATOM 5106 O O . LYS A 1 641 ? -26.912 28.771 1.043 1.00 85.62 641 LYS A O 1
ATOM 5111 N N . SER A 1 642 ? -25.275 28.778 -0.467 1.00 79.56 642 SER A N 1
ATOM 5112 C CA . SER A 1 642 ? -24.737 30.047 0.029 1.00 79.56 642 SER A CA 1
ATOM 5113 C C . SER A 1 642 ? -25.642 31.248 -0.308 1.00 79.56 642 SER A C 1
ATOM 5115 O O . SER A 1 642 ? -25.638 32.250 0.417 1.00 79.56 642 SER A O 1
ATOM 5117 N N . ILE A 1 643 ? -26.414 31.166 -1.400 1.00 79.94 643 ILE A N 1
ATOM 5118 C CA . ILE A 1 643 ? -27.526 32.066 -1.757 1.00 79.94 643 ILE A CA 1
ATOM 5119 C C . ILE A 1 643 ? -28.665 31.918 -0.753 1.00 79.94 643 ILE A C 1
ATOM 5121 O O . ILE A 1 643 ? -29.079 32.920 -0.170 1.00 79.94 643 ILE A O 1
ATOM 5125 N N . GLU A 1 644 ? -29.118 30.692 -0.507 1.00 83.69 644 GLU A N 1
ATOM 5126 C CA . GLU A 1 644 ? -30.205 30.376 0.423 1.00 83.69 644 GLU A CA 1
ATOM 5127 C C . GLU A 1 644 ? -29.933 30.910 1.837 1.00 83.69 644 GLU A C 1
ATOM 5129 O O . GLU A 1 644 ? -30.779 31.590 2.416 1.00 83.69 644 GLU A O 1
ATOM 5134 N N . HIS A 1 645 ? -28.725 30.693 2.363 1.00 82.81 645 HIS A N 1
ATOM 5135 C CA . HIS A 1 645 ? -28.347 31.116 3.716 1.00 82.81 645 HIS A CA 1
ATOM 5136 C C . HIS A 1 645 ? -27.912 32.586 3.836 1.00 82.81 645 HIS A C 1
ATOM 5138 O O . HIS A 1 645 ? -27.595 33.042 4.933 1.00 82.81 645 HIS A O 1
ATOM 5144 N N . GLY A 1 646 ? -27.881 33.352 2.738 1.00 78.56 646 GLY A N 1
ATOM 5145 C CA . GLY A 1 646 ? -27.544 34.779 2.786 1.00 78.56 646 GLY A CA 1
ATOM 5146 C C . GLY A 1 646 ? -26.106 35.070 3.242 1.00 78.56 646 GLY A C 1
ATOM 5147 O O . GLY A 1 646 ? -25.852 36.092 3.880 1.00 78.56 646 GLY A O 1
ATOM 5148 N N . ASN A 1 647 ? -25.155 34.185 2.922 1.00 75.75 647 ASN A N 1
ATOM 5149 C CA . ASN A 1 647 ? -23.753 34.341 3.321 1.00 75.75 647 ASN A CA 1
ATOM 5150 C C . ASN A 1 647 ? -23.157 35.668 2.834 1.00 75.75 647 ASN A C 1
ATOM 5152 O O . ASN A 1 647 ? -23.434 36.103 1.719 1.00 75.75 647 ASN A O 1
ATOM 5156 N N . LYS A 1 648 ? -22.303 36.301 3.649 1.00 72.31 648 LYS A N 1
ATOM 5157 C CA . LYS A 1 648 ? -21.643 37.573 3.299 1.00 72.31 648 LYS A CA 1
ATOM 5158 C C . LYS A 1 648 ? -20.758 37.432 2.052 1.00 72.31 648 LYS A C 1
ATOM 5160 O O . LYS A 1 648 ? -20.124 36.391 1.854 1.00 72.31 648 LYS A O 1
ATOM 5165 N N . SER A 1 649 ? -20.644 38.521 1.289 1.00 65.69 649 SER A N 1
ATOM 5166 C CA . SER A 1 649 ? -19.975 38.603 -0.017 1.00 65.69 649 SER A CA 1
ATOM 5167 C C . SER A 1 649 ? -18.558 38.027 -0.029 1.00 65.69 649 SER A C 1
ATOM 5169 O O . SER A 1 649 ? -18.220 37.284 -0.940 1.00 65.69 649 SER A O 1
ATOM 5171 N N . ARG A 1 650 ? -17.748 38.249 1.017 1.00 67.88 650 ARG A N 1
ATOM 5172 C CA . ARG A 1 650 ? -16.370 37.723 1.089 1.00 67.88 650 ARG A CA 1
ATOM 5173 C C . ARG A 1 650 ? -16.278 36.195 1.238 1.00 67.88 650 ARG A C 1
ATOM 5175 O O . ARG A 1 650 ? -15.440 35.571 0.592 1.00 67.88 650 ARG A O 1
ATOM 5182 N N . THR A 1 651 ? -17.110 35.579 2.082 1.00 65.75 651 THR A N 1
ATOM 5183 C CA . THR A 1 651 ? -17.135 34.110 2.253 1.00 65.75 651 THR A CA 1
ATOM 5184 C C . THR A 1 651 ? -17.698 33.446 1.003 1.00 65.75 651 THR A C 1
ATOM 5186 O O . THR A 1 651 ? -17.122 32.486 0.498 1.00 65.75 651 THR A O 1
ATOM 5189 N N . PHE A 1 652 ? -18.781 34.017 0.473 1.00 69.06 652 PHE A N 1
ATOM 5190 C CA . PHE A 1 652 ? -19.386 33.606 -0.786 1.00 69.06 652 PHE A CA 1
ATOM 5191 C C . PHE A 1 652 ? -18.383 33.690 -1.943 1.00 69.06 652 PHE A C 1
ATOM 5193 O O . PHE A 1 652 ? -18.205 32.730 -2.686 1.00 69.06 652 PHE A O 1
ATOM 5200 N N . TYR A 1 653 ? -17.651 34.800 -2.038 1.00 68.69 653 TYR A N 1
ATOM 5201 C CA . TYR A 1 653 ? -16.625 34.999 -3.052 1.00 68.69 653 TYR A CA 1
ATOM 5202 C C . TYR A 1 653 ? -15.546 33.922 -2.997 1.00 68.69 653 TYR A C 1
ATOM 5204 O O . TYR A 1 653 ? -15.203 33.364 -4.029 1.00 68.69 653 TYR A O 1
ATOM 5212 N N . ASN A 1 654 ? -15.021 33.598 -1.816 1.00 69.25 654 ASN A N 1
ATOM 5213 C CA . ASN A 1 654 ? -13.973 32.586 -1.707 1.00 69.25 654 ASN A CA 1
ATOM 5214 C C . ASN A 1 654 ? -14.464 31.197 -2.163 1.00 69.25 654 ASN A C 1
ATOM 5216 O O . ASN A 1 654 ? -13.725 30.487 -2.843 1.00 69.25 654 ASN A O 1
ATOM 5220 N N . ILE A 1 655 ? -15.718 30.841 -1.850 1.00 66.94 655 ILE A N 1
ATOM 5221 C CA . ILE A 1 655 ? -16.360 29.603 -2.323 1.00 66.94 655 ILE A CA 1
ATOM 5222 C C . ILE A 1 655 ? -16.421 29.595 -3.855 1.00 66.94 655 ILE A C 1
ATOM 5224 O O . ILE A 1 655 ? -15.908 28.683 -4.497 1.00 66.94 655 ILE A O 1
ATOM 5228 N N . VAL A 1 656 ? -16.968 30.660 -4.439 1.00 69.06 656 VAL A N 1
ATOM 5229 C CA . VAL A 1 656 ? -17.118 30.846 -5.890 1.00 69.06 656 VAL A CA 1
ATOM 5230 C C . VAL A 1 656 ? -15.778 30.855 -6.617 1.00 69.06 656 VAL A C 1
ATOM 5232 O O . VAL A 1 656 ? -15.627 30.277 -7.692 1.00 69.06 656 VAL A O 1
ATOM 5235 N N . SER A 1 657 ? -14.794 31.511 -6.011 1.00 69.81 657 SER A N 1
ATOM 5236 C CA . SER A 1 657 ? -13.447 31.672 -6.531 1.00 69.81 657 SER A CA 1
ATOM 5237 C C . SER A 1 657 ? -12.800 30.309 -6.782 1.00 69.81 657 SER A C 1
ATOM 5239 O O . SER A 1 657 ? -12.267 30.074 -7.870 1.00 69.81 657 SER A O 1
ATOM 5241 N N . ASN A 1 658 ? -12.925 29.404 -5.810 1.00 67.25 658 ASN A N 1
ATOM 5242 C CA . ASN A 1 658 ? -12.425 28.039 -5.912 1.00 67.25 658 ASN A CA 1
ATOM 5243 C C . ASN A 1 658 ? -13.276 27.188 -6.860 1.00 67.25 658 ASN A C 1
ATOM 5245 O O . ASN A 1 658 ? -12.720 26.509 -7.712 1.00 67.25 658 ASN A O 1
ATOM 5249 N N . CYS A 1 659 ? -14.608 27.272 -6.777 1.00 68.31 659 CYS A N 1
ATOM 5250 C CA . CYS A 1 659 ? -15.512 26.523 -7.658 1.00 68.31 659 CYS A CA 1
ATOM 5251 C C . CYS A 1 659 ? -15.170 26.742 -9.142 1.00 68.31 659 CYS A C 1
ATOM 5253 O O . CYS A 1 659 ? -14.935 25.792 -9.880 1.00 68.31 659 CYS A O 1
ATOM 5255 N N . ILE A 1 660 ? -15.029 28.006 -9.556 1.00 70.31 660 ILE A N 1
ATOM 5256 C CA . ILE A 1 660 ? -14.724 28.369 -10.948 1.00 70.31 660 ILE A CA 1
ATOM 5257 C C . ILE A 1 660 ? -13.334 27.886 -11.389 1.00 70.31 660 ILE A C 1
ATOM 5259 O O . ILE A 1 660 ? -13.161 27.565 -12.558 1.00 70.31 660 ILE A O 1
ATOM 5263 N N . SER A 1 661 ? -12.334 27.810 -10.498 1.00 69.94 661 SER A N 1
ATOM 5264 C CA . SER A 1 661 ? -10.996 27.330 -10.891 1.00 69.94 661 SER A CA 1
ATOM 5265 C C . SER A 1 661 ? -10.938 25.834 -11.221 1.00 69.94 661 SER A C 1
ATOM 5267 O O . SER A 1 661 ? -9.909 25.381 -11.714 1.00 69.94 661 SER A O 1
ATOM 5269 N N . HIS A 1 662 ? -12.012 25.082 -10.959 1.00 65.56 662 HIS A N 1
ATOM 5270 C CA . HIS A 1 662 ? -12.095 23.636 -11.192 1.00 65.56 662 HIS A CA 1
ATOM 5271 C C . HIS A 1 662 ? -13.003 23.236 -12.355 1.00 65.56 662 HIS A C 1
ATOM 5273 O O . HIS A 1 662 ? -13.074 22.055 -12.688 1.00 65.56 662 HIS A O 1
ATOM 5279 N N . LEU A 1 663 ? -13.698 24.191 -12.967 1.00 68.69 663 LEU A N 1
ATOM 5280 C CA . LEU A 1 663 ? -14.527 23.924 -14.134 1.00 68.69 663 LEU A CA 1
ATOM 5281 C C . LEU A 1 663 ? -13.630 23.938 -15.368 1.00 68.69 663 LEU A C 1
ATOM 5283 O O . LEU A 1 663 ? -12.917 24.910 -15.617 1.00 68.69 663 LEU A O 1
ATOM 5287 N N . THR A 1 664 ? -13.634 22.834 -16.107 1.00 67.25 664 THR A N 1
ATOM 5288 C CA . THR A 1 664 ? -12.819 22.661 -17.316 1.00 67.25 664 THR A CA 1
ATOM 5289 C C . THR A 1 664 ? -13.599 22.921 -18.598 1.00 67.25 664 THR A C 1
ATOM 5291 O O . THR A 1 664 ? -12.980 23.111 -19.640 1.00 67.25 664 THR A O 1
ATOM 5294 N N . GLU A 1 665 ? -14.931 22.916 -18.526 1.00 72.94 665 GLU A N 1
ATOM 5295 C CA . GLU A 1 665 ? -15.824 23.112 -19.667 1.00 72.94 665 GLU A CA 1
ATOM 5296 C C . GLU A 1 665 ? -16.466 24.501 -19.619 1.00 72.94 665 GLU A C 1
ATOM 5298 O O . GLU A 1 665 ? -16.951 24.944 -18.574 1.00 72.94 665 GLU A O 1
ATOM 5303 N N . ASP A 1 666 ? -16.480 25.194 -20.759 1.00 69.12 666 ASP A N 1
ATOM 5304 C CA . ASP A 1 666 ? -16.992 26.563 -20.854 1.00 69.12 666 ASP A CA 1
ATOM 5305 C C . ASP A 1 666 ? -18.499 26.641 -20.539 1.00 69.12 666 ASP A C 1
ATOM 5307 O O . ASP A 1 666 ? -18.945 27.598 -19.904 1.00 69.12 666 ASP A O 1
ATOM 5311 N N . GLU A 1 667 ? -19.278 25.606 -20.880 1.00 70.00 667 GLU A N 1
ATOM 5312 C CA . GLU A 1 667 ? -20.711 25.517 -20.553 1.00 70.00 667 GLU A CA 1
ATOM 5313 C C . GLU A 1 667 ? -20.970 25.504 -19.037 1.00 70.00 667 GLU A C 1
ATOM 5315 O O . GLU A 1 667 ? -21.873 26.189 -18.546 1.00 70.00 667 GLU A O 1
ATOM 5320 N N . ASP A 1 668 ? -20.141 24.789 -18.273 1.00 74.81 668 ASP A N 1
ATOM 5321 C CA . ASP A 1 668 ? -20.246 24.719 -16.813 1.00 74.81 668 ASP A CA 1
ATOM 5322 C C . ASP A 1 668 ? -19.933 26.067 -16.170 1.00 74.81 668 ASP A C 1
ATOM 5324 O O . ASP A 1 668 ? -20.592 26.493 -15.218 1.00 74.81 668 ASP A O 1
ATOM 5328 N N . ILE A 1 669 ? -18.940 26.768 -16.718 1.00 74.12 669 ILE A N 1
ATOM 5329 C CA . ILE A 1 669 ? -18.580 28.113 -16.281 1.00 74.12 669 ILE A CA 1
ATOM 5330 C C . ILE A 1 669 ? -19.757 29.064 -16.521 1.00 74.12 669 ILE A C 1
ATOM 5332 O O . ILE A 1 669 ? -20.123 29.810 -15.612 1.00 74.12 669 ILE A O 1
ATOM 5336 N N . VAL A 1 670 ? -20.391 29.024 -17.698 1.00 76.19 670 VAL A N 1
ATOM 5337 C CA . VAL A 1 670 ? -21.551 29.875 -18.010 1.00 76.19 670 VAL A CA 1
ATOM 5338 C C . VAL A 1 670 ? -22.684 29.656 -17.007 1.00 76.19 670 VAL A C 1
ATOM 5340 O O . VAL A 1 670 ? -23.165 30.630 -16.429 1.00 76.19 670 VAL A O 1
ATOM 5343 N N . GLU A 1 671 ? -23.080 28.410 -16.744 1.00 79.81 671 GLU A N 1
ATOM 5344 C CA . GLU A 1 671 ? -24.168 28.106 -15.802 1.00 79.81 671 GLU A CA 1
ATOM 5345 C C . GLU A 1 671 ? -23.863 28.626 -14.387 1.00 79.81 671 GLU A C 1
ATOM 5347 O O . GLU A 1 671 ? -24.695 29.285 -13.754 1.00 79.81 671 GLU A O 1
ATOM 5352 N N . ILE A 1 672 ? -22.638 28.409 -13.901 1.00 80.06 672 ILE A N 1
ATOM 5353 C CA . ILE A 1 672 ? -22.213 28.893 -12.584 1.00 80.06 672 ILE A CA 1
ATOM 5354 C C . ILE A 1 672 ? -22.232 30.421 -12.518 1.00 80.06 672 ILE A C 1
ATOM 5356 O O . ILE A 1 672 ? -22.721 30.993 -11.543 1.00 80.06 672 ILE A O 1
ATOM 5360 N N . TYR A 1 673 ? -21.759 31.111 -13.553 1.00 78.94 673 TYR A N 1
ATOM 5361 C CA . TYR A 1 673 ? -21.837 32.566 -13.589 1.00 78.94 673 TYR A CA 1
ATOM 5362 C C . TYR A 1 673 ? -23.276 33.091 -13.693 1.00 78.94 673 TYR A C 1
ATOM 5364 O O . TYR A 1 673 ? -23.556 34.138 -13.109 1.00 78.94 673 TYR A O 1
ATOM 5372 N N . GLN A 1 674 ? -24.199 32.396 -14.366 1.00 81.38 674 GLN A N 1
ATOM 5373 C CA . GLN A 1 674 ? -25.614 32.788 -14.389 1.00 81.38 674 GLN A CA 1
ATOM 5374 C C . GLN A 1 674 ? -26.199 32.807 -12.974 1.00 81.38 674 GLN A C 1
ATOM 5376 O O . GLN A 1 674 ? -26.751 33.828 -12.565 1.00 81.38 674 GLN A O 1
ATOM 5381 N N . LEU A 1 675 ? -25.967 31.754 -12.181 1.00 81.62 675 LEU A N 1
ATOM 5382 C CA . LEU A 1 675 ? -26.393 31.690 -10.774 1.00 81.62 675 LEU A CA 1
ATOM 5383 C C . LEU A 1 675 ? -25.803 32.834 -9.933 1.00 81.62 675 LEU A C 1
ATOM 5385 O O . LEU A 1 675 ? -26.455 33.392 -9.044 1.00 81.62 675 LEU A O 1
ATOM 5389 N N . LEU A 1 676 ? -24.561 33.225 -10.225 1.00 81.88 676 LEU A N 1
ATOM 5390 C CA . LEU A 1 676 ? -23.894 34.334 -9.544 1.00 81.88 676 LEU A CA 1
ATOM 5391 C C . LEU A 1 676 ? -24.505 35.684 -9.909 1.00 81.88 676 LEU A C 1
ATOM 5393 O O . LEU A 1 676 ? -24.714 36.515 -9.024 1.00 81.88 676 LEU A O 1
ATOM 5397 N N . LEU A 1 677 ? -24.835 35.900 -11.181 1.00 80.69 677 LEU A N 1
ATOM 5398 C CA . LEU A 1 677 ? -25.518 37.110 -11.633 1.00 80.69 677 LEU A CA 1
ATOM 5399 C C . LEU A 1 677 ? -26.948 37.185 -11.092 1.00 80.69 677 LEU A C 1
ATOM 5401 O O . LEU A 1 677 ? -27.371 38.256 -10.659 1.00 80.69 677 LEU A O 1
ATOM 5405 N N . GLU A 1 678 ? -27.665 36.064 -11.015 1.00 80.94 678 GLU A N 1
ATOM 5406 C CA . GLU A 1 678 ? -28.973 35.993 -10.356 1.00 80.94 678 GLU A CA 1
ATOM 5407 C C . GLU A 1 678 ? -28.889 36.395 -8.884 1.00 80.94 678 GLU A C 1
ATOM 5409 O O . GLU A 1 678 ? -29.714 37.178 -8.408 1.00 80.94 678 GLU A O 1
ATOM 5414 N N . ARG A 1 679 ? -27.855 35.943 -8.163 1.00 79.50 679 ARG A N 1
ATOM 5415 C CA . ARG A 1 679 ? -27.599 36.398 -6.793 1.00 79.50 679 ARG A CA 1
ATOM 5416 C C . ARG A 1 679 ? -27.336 37.896 -6.742 1.00 79.50 679 ARG A C 1
ATOM 5418 O O . ARG A 1 679 ? -27.940 38.578 -5.913 1.00 79.50 679 ARG A O 1
ATOM 5425 N N . VAL A 1 680 ? -26.436 38.408 -7.584 1.00 81.25 680 VAL A N 1
ATOM 5426 C CA . VAL A 1 680 ? -26.136 39.845 -7.625 1.00 81.25 680 VAL A CA 1
ATOM 5427 C C . VAL A 1 680 ? -27.431 40.625 -7.829 1.00 81.25 680 VAL A C 1
ATOM 5429 O O . VAL A 1 680 ? -27.708 41.530 -7.048 1.00 81.25 680 VAL A O 1
ATOM 5432 N N . LYS A 1 681 ? -28.265 40.221 -8.793 1.00 79.81 681 LYS A N 1
ATOM 5433 C CA . LYS A 1 681 ? -29.571 40.830 -9.077 1.00 79.81 681 LYS A CA 1
ATOM 5434 C C . LYS A 1 681 ? -30.521 40.745 -7.875 1.00 79.81 681 LYS A C 1
ATOM 5436 O O . LYS A 1 681 ? -31.116 41.751 -7.501 1.00 79.81 681 LYS A O 1
ATOM 5441 N N . LYS A 1 682 ? -30.627 39.579 -7.229 1.00 80.31 682 LYS A N 1
ATOM 5442 C CA . LYS A 1 682 ? -31.530 39.331 -6.091 1.00 80.31 682 LYS A CA 1
ATOM 5443 C C . LYS A 1 682 ? -31.137 40.096 -4.822 1.00 80.31 682 LYS A C 1
ATOM 5445 O O . LYS A 1 682 ? -32.017 40.595 -4.127 1.00 80.31 682 LYS A O 1
ATOM 5450 N N . TYR A 1 683 ? -29.843 40.186 -4.508 1.00 78.69 683 TYR A N 1
ATOM 5451 C CA . TYR A 1 683 ? -29.346 40.739 -3.235 1.00 78.69 683 TYR A CA 1
ATOM 5452 C C . TYR A 1 683 ? -28.621 42.081 -3.361 1.00 78.69 683 TYR A C 1
ATOM 5454 O O . TYR A 1 683 ? -28.199 42.635 -2.349 1.00 78.69 683 TYR A O 1
ATOM 5462 N N . LYS A 1 684 ? -28.473 42.617 -4.576 1.00 80.25 684 LYS A N 1
ATOM 5463 C CA . LYS A 1 684 ? -27.731 43.858 -4.855 1.00 80.25 684 LYS A CA 1
ATOM 5464 C C . LYS A 1 684 ? -26.273 43.811 -4.365 1.00 80.25 684 LYS A C 1
ATOM 5466 O O . LYS A 1 684 ? -25.748 44.782 -3.822 1.00 80.25 684 LYS A O 1
ATOM 5471 N N . ASP A 1 685 ? -25.620 42.662 -4.549 1.00 76.62 685 ASP A N 1
ATOM 5472 C CA . ASP A 1 685 ? -24.277 42.353 -4.032 1.00 76.62 685 ASP A CA 1
ATOM 5473 C C . ASP A 1 685 ? -23.168 42.988 -4.900 1.00 76.62 685 ASP A C 1
ATOM 5475 O O . ASP A 1 685 ? -22.611 42.366 -5.808 1.00 76.62 685 ASP A O 1
ATOM 5479 N N . LEU A 1 686 ? -22.885 44.272 -4.649 1.00 73.19 686 LEU A N 1
ATOM 5480 C CA . LEU A 1 686 ? -21.923 45.075 -5.419 1.00 73.19 686 LEU A CA 1
ATOM 5481 C C . LEU A 1 686 ? -20.480 44.548 -5.344 1.00 73.19 686 LEU A C 1
ATOM 5483 O O . LEU A 1 686 ? -19.761 44.615 -6.338 1.00 73.19 686 LEU A O 1
ATOM 5487 N N . GLU A 1 687 ? -20.063 44.011 -4.194 1.00 71.44 687 GLU A N 1
ATOM 5488 C CA . GLU A 1 687 ? -18.710 43.468 -3.992 1.00 71.44 687 GLU A CA 1
ATOM 5489 C C . GLU A 1 687 ? -18.501 42.198 -4.831 1.00 71.44 687 GLU A C 1
ATOM 5491 O O . GLU A 1 687 ? -17.468 42.028 -5.488 1.00 71.44 687 GLU A O 1
ATOM 5496 N N . LEU A 1 688 ? -19.513 41.324 -4.879 1.00 74.94 688 LEU A N 1
ATOM 5497 C CA . LEU A 1 688 ? -19.493 40.150 -5.746 1.00 74.94 688 LEU A CA 1
ATOM 5498 C C . LEU A 1 688 ? -19.441 40.550 -7.224 1.00 74.94 688 LEU A C 1
ATOM 5500 O O . LEU A 1 688 ? -18.619 40.013 -7.966 1.00 74.94 688 LEU A O 1
ATOM 5504 N N . LEU A 1 689 ? -20.264 41.518 -7.642 1.00 75.19 689 LEU A N 1
ATOM 5505 C CA . LEU A 1 689 ? -20.274 42.025 -9.016 1.00 75.19 689 LEU A CA 1
ATOM 5506 C C . LEU A 1 689 ? -18.904 42.572 -9.442 1.00 75.19 689 LEU A C 1
ATOM 5508 O O . LEU A 1 689 ? -18.413 42.227 -10.517 1.00 75.19 689 LEU A O 1
ATOM 5512 N N . GLU A 1 690 ? -18.265 43.381 -8.592 1.00 71.12 690 GLU A N 1
ATOM 5513 C CA . GLU A 1 690 ? -16.917 43.912 -8.837 1.00 71.12 690 GLU A CA 1
ATOM 5514 C C . GLU A 1 690 ? -15.887 42.793 -9.005 1.00 71.12 690 GLU A C 1
ATOM 5516 O O . GLU A 1 690 ? -14.963 42.870 -9.819 1.00 71.12 690 GLU A O 1
ATOM 5521 N N . THR A 1 691 ? -16.044 41.720 -8.241 1.00 71.06 691 THR A N 1
ATOM 5522 C CA . THR A 1 691 ? -15.073 40.638 -8.262 1.00 71.06 691 THR A CA 1
ATOM 5523 C C . THR A 1 691 ? -15.254 39.713 -9.464 1.00 71.06 691 THR A C 1
ATOM 5525 O O . THR A 1 691 ? -14.262 39.299 -10.072 1.00 71.06 691 THR A O 1
ATOM 5528 N N . LEU A 1 692 ? -16.503 39.456 -9.872 1.00 72.38 692 LEU A N 1
ATOM 5529 C CA . LEU A 1 692 ? -16.810 38.796 -11.146 1.00 72.38 692 LEU A CA 1
ATOM 5530 C C . LEU A 1 692 ? -16.222 39.590 -12.315 1.00 72.38 692 LEU A C 1
ATOM 5532 O O . LEU A 1 692 ? -15.570 39.002 -13.175 1.00 72.38 692 LEU A O 1
ATOM 5536 N N . LEU A 1 693 ? -16.366 40.920 -12.283 1.00 67.81 693 LEU A N 1
ATOM 5537 C CA . LEU A 1 693 ? -15.769 41.846 -13.245 1.00 67.81 693 LEU A CA 1
ATOM 5538 C C . LEU A 1 693 ? -14.252 41.706 -13.332 1.00 67.81 693 LEU A C 1
ATOM 5540 O O . LEU A 1 693 ? -13.715 41.560 -14.428 1.00 67.81 693 LEU A O 1
ATOM 5544 N N . LYS A 1 694 ? -13.557 41.716 -12.188 1.00 67.81 694 LYS A N 1
ATOM 5545 C CA . LYS A 1 694 ? -12.100 41.541 -12.150 1.00 67.81 694 LYS A CA 1
ATOM 5546 C C . LYS A 1 694 ? -11.706 40.208 -12.775 1.00 67.81 694 LYS A C 1
ATOM 5548 O O . LYS A 1 694 ? -10.875 40.197 -13.668 1.00 67.81 694 LYS A O 1
ATOM 5553 N N . ARG A 1 695 ? -12.316 39.087 -12.381 1.00 66.69 695 ARG A N 1
ATOM 5554 C CA . ARG A 1 695 ? -11.966 37.763 -12.935 1.00 66.69 695 ARG A CA 1
ATOM 5555 C C . ARG A 1 695 ? -12.265 37.614 -14.421 1.00 66.69 695 ARG A C 1
ATOM 5557 O O . ARG A 1 695 ? -11.466 36.995 -15.119 1.00 66.69 695 ARG A O 1
ATOM 5564 N N . TYR A 1 696 ? -13.360 38.204 -14.899 1.00 64.81 696 TYR A N 1
ATOM 5565 C CA . TYR A 1 696 ? -13.699 38.218 -16.322 1.00 64.81 696 TYR A CA 1
ATOM 5566 C C . TYR A 1 696 ? -12.556 38.785 -17.176 1.00 64.81 696 TYR A C 1
ATOM 5568 O O . TYR A 1 696 ? -12.302 38.312 -18.278 1.00 64.81 696 TYR A O 1
ATOM 5576 N N . GLN A 1 697 ? -11.812 39.761 -16.641 1.00 59.84 697 GLN A N 1
ATOM 5577 C CA . GLN A 1 697 ? -10.680 40.381 -17.333 1.00 59.84 697 GLN A CA 1
ATOM 5578 C C . GLN A 1 697 ? -9.458 39.461 -17.471 1.00 59.84 697 GLN A C 1
ATOM 5580 O O . GLN A 1 697 ? -8.668 39.656 -18.392 1.00 59.84 697 GLN A O 1
ATOM 5585 N N . TRP A 1 698 ? -9.288 38.473 -16.586 1.00 56.62 698 TRP A N 1
ATOM 5586 C CA . TRP A 1 698 ? -8.066 37.660 -16.508 1.00 56.62 698 TRP A CA 1
ATOM 5587 C C . TRP A 1 698 ? -8.194 36.254 -17.109 1.00 56.62 698 TRP A C 1
ATOM 5589 O O . TRP A 1 698 ? -7.171 35.587 -17.243 1.00 56.62 698 TRP A O 1
ATOM 5599 N N . ASN A 1 699 ? -9.394 35.800 -17.499 1.00 58.50 699 ASN A N 1
ATOM 5600 C CA . ASN A 1 699 ? -9.598 34.465 -18.080 1.00 58.50 699 ASN A CA 1
ATOM 5601 C C . ASN A 1 699 ? -9.960 34.526 -19.581 1.00 58.50 699 ASN A C 1
ATOM 5603 O O . ASN A 1 699 ? -11.125 34.700 -19.935 1.00 58.50 699 ASN A O 1
ATOM 5607 N N . PRO A 1 700 ? -8.985 34.362 -20.498 1.00 52.09 700 PRO A N 1
ATOM 5608 C CA . PRO A 1 700 ? -9.202 34.474 -21.944 1.00 52.09 700 PRO A CA 1
ATOM 5609 C C . PRO A 1 700 ? -9.968 33.300 -22.583 1.00 52.09 700 PRO A C 1
ATOM 5611 O O . PRO A 1 700 ? -10.277 33.382 -23.773 1.00 52.09 700 PRO A O 1
ATOM 5614 N N . HIS A 1 701 ? -10.259 32.235 -21.825 1.00 53.12 701 HIS A N 1
ATOM 5615 C CA . HIS A 1 701 ? -11.054 31.078 -22.263 1.00 53.12 701 HIS A CA 1
ATOM 5616 C C . HIS A 1 701 ? -12.567 31.352 -22.286 1.00 53.12 701 HIS A C 1
ATOM 5618 O O . HIS A 1 701 ? -13.292 30.653 -22.972 1.00 53.12 701 HIS A O 1
ATOM 5624 N N . LEU A 1 702 ? -13.028 32.452 -21.675 1.00 55.12 702 LEU A N 1
ATOM 5625 C CA . LEU A 1 702 ? -14.433 32.889 -21.618 1.00 55.12 702 LEU A CA 1
ATOM 5626 C C . LEU A 1 702 ? -15.010 33.367 -22.983 1.00 55.12 702 LEU A C 1
ATOM 5628 O O . LEU A 1 702 ? -15.850 34.263 -23.023 1.00 55.12 702 LEU A O 1
ATOM 5632 N N . LYS A 1 703 ? -14.540 32.844 -24.123 1.00 48.84 703 LYS A N 1
ATOM 5633 C CA . LYS A 1 703 ? -14.975 33.263 -25.471 1.00 48.84 703 LYS A CA 1
ATOM 5634 C C . LYS A 1 703 ? -16.401 32.815 -25.812 1.00 48.84 703 LYS A C 1
ATOM 5636 O O . LYS A 1 703 ? -17.070 33.527 -26.554 1.00 48.84 703 LYS A O 1
ATOM 5641 N N . ASP A 1 704 ? -16.887 31.738 -25.200 1.00 55.44 704 ASP A N 1
ATOM 5642 C CA . ASP A 1 704 ? -18.213 31.155 -25.469 1.00 55.44 704 ASP A CA 1
ATOM 5643 C C . ASP A 1 704 ? -19.329 31.720 -24.563 1.00 55.44 704 ASP A C 1
ATOM 5645 O O . ASP A 1 704 ? -20.412 31.160 -24.410 1.00 55.44 704 ASP A O 1
ATOM 5649 N N . ILE A 1 705 ? -19.086 32.884 -23.956 1.00 60.22 705 ILE A N 1
ATOM 5650 C CA . ILE A 1 705 ? -19.851 33.397 -22.810 1.00 60.22 705 ILE A CA 1
ATOM 5651 C C . ILE A 1 705 ? -20.806 34.544 -23.188 1.00 60.22 705 ILE A C 1
ATOM 5653 O O . ILE A 1 705 ? -21.326 35.283 -22.348 1.00 60.22 705 ILE A O 1
ATOM 5657 N N . VAL A 1 706 ? -21.144 34.635 -24.478 1.00 59.78 706 VAL A N 1
ATOM 5658 C CA . VAL A 1 706 ? -22.178 35.545 -25.003 1.00 59.78 706 VAL A CA 1
ATOM 5659 C C . VAL A 1 706 ? -23.464 35.570 -24.148 1.00 59.78 706 VAL A C 1
ATOM 5661 O O . VAL A 1 706 ? -23.955 36.671 -23.870 1.00 59.78 706 VAL A O 1
ATOM 5664 N N . PRO A 1 707 ? -23.974 34.426 -23.637 1.00 67.44 707 PRO A N 1
ATOM 5665 C CA . PRO A 1 707 ? -25.178 34.396 -22.804 1.00 67.44 707 PRO A CA 1
ATOM 5666 C C . PRO A 1 707 ? -25.090 35.146 -21.465 1.00 67.44 707 PRO A C 1
ATOM 5668 O O . PRO A 1 707 ? -26.129 35.493 -20.908 1.00 67.44 707 PRO A O 1
ATOM 5671 N N . LEU A 1 708 ? -23.894 35.415 -20.922 1.00 64.94 708 LEU A N 1
ATOM 5672 C CA . LEU A 1 708 ? -23.756 36.142 -19.651 1.00 64.94 708 LEU A CA 1
ATOM 5673 C C . LEU A 1 708 ? -23.778 37.659 -19.802 1.00 64.94 708 LEU A C 1
ATOM 5675 O O . LEU A 1 708 ? -24.084 38.354 -18.830 1.00 64.94 708 LEU A O 1
ATOM 5679 N N . TYR A 1 709 ? -23.441 38.192 -20.980 1.00 67.12 709 TYR A N 1
ATOM 5680 C CA . TYR A 1 709 ? -23.317 39.640 -21.151 1.00 67.12 709 TYR A CA 1
ATOM 5681 C C . TYR A 1 709 ? -24.643 40.350 -20.963 1.00 67.12 709 TYR A C 1
ATOM 5683 O O . TYR A 1 709 ? -24.684 41.405 -20.342 1.00 67.12 709 TYR A O 1
ATOM 5691 N N . GLU A 1 710 ? -25.726 39.773 -21.475 1.00 65.75 710 GLU A N 1
ATOM 5692 C CA . GLU A 1 710 ? -27.047 40.376 -21.371 1.00 65.75 710 GLU A CA 1
ATOM 5693 C C . GLU A 1 710 ? -27.483 40.523 -19.898 1.00 65.75 710 GLU A C 1
ATOM 5695 O O . GLU A 1 710 ? -27.670 41.674 -19.492 1.00 65.75 710 GLU A O 1
ATOM 5700 N N . PRO A 1 711 ? -27.512 39.457 -19.062 1.00 68.81 711 PRO A N 1
ATOM 5701 C CA . PRO A 1 711 ? -27.744 39.556 -17.614 1.00 68.81 711 PRO A CA 1
ATOM 5702 C C . PRO A 1 711 ? -26.797 40.528 -16.900 1.00 68.81 711 PRO A C 1
ATOM 5704 O O . PRO A 1 711 ? -27.221 41.327 -16.063 1.00 68.81 711 PRO A O 1
ATOM 5707 N N . PHE A 1 712 ? -25.512 40.485 -17.250 1.00 69.00 712 PHE A N 1
ATOM 5708 C CA . PHE A 1 712 ? -24.479 41.325 -16.652 1.00 69.00 712 PHE A CA 1
ATOM 5709 C C . PHE A 1 712 ? -24.733 42.821 -16.904 1.00 69.00 712 PHE A C 1
ATOM 5711 O O . PHE A 1 712 ? -24.647 43.656 -16.000 1.00 69.00 712 PHE A O 1
ATOM 5718 N N . LEU A 1 713 ? -25.107 43.158 -18.135 1.00 66.81 713 LEU A N 1
ATOM 5719 C CA . LEU A 1 713 ? -25.430 44.515 -18.546 1.00 66.81 713 LEU A CA 1
ATOM 5720 C C . LEU A 1 713 ? -26.761 44.985 -17.962 1.00 66.81 713 LEU A C 1
ATOM 5722 O O . LEU A 1 713 ? -26.866 46.164 -17.642 1.00 66.81 713 LEU A O 1
ATOM 5726 N N . GLU A 1 714 ? -27.750 44.104 -17.752 1.00 67.50 714 GLU A N 1
ATOM 5727 C CA . GLU A 1 714 ? -28.977 44.483 -17.029 1.00 67.50 714 GLU A CA 1
ATOM 5728 C C . GLU A 1 714 ? -28.667 44.991 -15.624 1.00 67.50 714 GLU A C 1
ATOM 5730 O O . GLU A 1 714 ? -29.221 46.003 -15.201 1.00 67.50 714 GLU A O 1
ATOM 5735 N N . ILE A 1 715 ? -27.762 44.303 -14.924 1.00 70.62 715 ILE A N 1
ATOM 5736 C CA . ILE A 1 715 ? -27.370 44.634 -13.553 1.00 70.62 715 ILE A CA 1
ATOM 5737 C C . ILE A 1 715 ? -26.663 45.992 -13.514 1.00 70.62 715 ILE A C 1
ATOM 5739 O O . ILE A 1 715 ? -27.017 46.849 -12.709 1.00 70.62 715 ILE A O 1
ATOM 5743 N N . LEU A 1 716 ? -25.709 46.236 -14.420 1.00 64.81 716 LEU A N 1
ATOM 5744 C CA . LEU A 1 716 ? -25.064 47.553 -14.548 1.00 64.81 716 LEU A CA 1
ATOM 5745 C C . LEU A 1 716 ? -26.049 48.650 -14.979 1.00 64.81 716 LEU A C 1
ATOM 5747 O O . LEU A 1 716 ? -25.863 49.839 -14.696 1.00 64.81 716 LEU A O 1
ATOM 5751 N N . ALA A 1 717 ? -27.103 48.256 -15.689 1.00 60.44 717 ALA A N 1
ATOM 5752 C CA . ALA A 1 717 ? -28.141 49.142 -16.159 1.00 60.44 717 ALA A CA 1
ATOM 5753 C C . ALA A 1 717 ? -29.245 49.405 -15.106 1.00 60.44 717 ALA A C 1
ATOM 5755 O O . ALA A 1 717 ? -30.081 50.286 -15.309 1.00 60.44 717 ALA A O 1
ATOM 5756 N N . ASP A 1 718 ? -29.207 48.788 -13.934 1.00 64.81 718 ASP A N 1
ATOM 5757 C CA . ASP A 1 718 ? -30.113 49.118 -12.836 1.00 64.81 718 ASP A CA 1
ATOM 5758 C C . ASP A 1 718 ? -29.636 50.389 -12.090 1.00 64.81 718 ASP A C 1
ATOM 5760 O O . ASP A 1 718 ? -28.451 50.581 -11.817 1.00 64.81 718 ASP A O 1
ATOM 5764 N N . ARG A 1 719 ? -30.551 51.327 -11.797 1.00 56.34 719 ARG A N 1
ATOM 5765 C CA . ARG A 1 719 ? -30.243 52.595 -11.096 1.00 56.34 719 ARG A CA 1
ATOM 5766 C C . ARG A 1 719 ? -29.874 52.392 -9.629 1.00 56.34 719 ARG A C 1
ATOM 5768 O O . ARG A 1 719 ? -29.236 53.271 -9.043 1.00 56.34 719 ARG A O 1
ATOM 5775 N N . GLU A 1 720 ? -30.298 51.284 -9.031 1.00 59.12 720 GLU A N 1
ATOM 5776 C CA . GLU A 1 720 ? -29.998 50.967 -7.636 1.00 59.12 720 GLU A CA 1
ATOM 5777 C C . GLU A 1 720 ? -28.548 50.498 -7.457 1.00 59.12 720 GLU A C 1
ATOM 5779 O O . GLU A 1 720 ? -27.946 50.735 -6.407 1.00 59.12 720 GLU A O 1
ATOM 5784 N N . PHE A 1 721 ? -27.936 49.974 -8.521 1.00 58.28 721 PHE A N 1
ATOM 5785 C CA . PHE A 1 721 ? -26.499 49.744 -8.625 1.00 58.28 721 PHE A CA 1
ATOM 5786 C C . PHE A 1 721 ? -25.807 51.064 -8.978 1.00 58.28 721 PHE A C 1
ATOM 5788 O O . PHE A 1 721 ? -25.357 51.295 -10.099 1.00 58.28 721 PHE A O 1
ATOM 5795 N N . ARG A 1 722 ? -25.749 51.999 -8.019 1.00 54.28 722 ARG A N 1
ATOM 5796 C CA . ARG A 1 722 ? -24.990 53.244 -8.203 1.00 54.28 722 ARG A CA 1
ATOM 5797 C C . ARG A 1 722 ? -23.508 52.916 -8.387 1.00 54.28 722 ARG A C 1
ATOM 5799 O O . ARG A 1 722 ? -22.762 52.787 -7.419 1.00 54.28 722 ARG A O 1
ATOM 5806 N N . VAL A 1 723 ? -23.087 52.879 -9.649 1.00 50.84 723 VAL A N 1
ATOM 5807 C CA . VAL A 1 723 ? -21.702 52.721 -10.120 1.00 50.84 723 VAL A CA 1
ATOM 5808 C C . VAL A 1 723 ? -20.731 53.691 -9.425 1.00 50.84 723 VAL A C 1
ATOM 5810 O O . VAL A 1 723 ? -19.550 53.399 -9.302 1.00 50.84 723 VAL A O 1
ATOM 5813 N N . SER A 1 724 ? -21.225 54.810 -8.884 1.00 46.25 724 SER A N 1
ATOM 5814 C CA . SER A 1 724 ? -20.437 55.783 -8.119 1.00 46.25 724 SER A CA 1
ATOM 5815 C C . SER A 1 724 ? -19.857 55.265 -6.793 1.00 46.25 724 SER A C 1
ATOM 5817 O O . SER A 1 724 ? -19.083 55.989 -6.180 1.00 46.25 724 SER A O 1
ATOM 5819 N N . LYS A 1 725 ? -20.263 54.083 -6.302 1.00 43.03 725 LYS A N 1
ATOM 5820 C CA . LYS A 1 725 ? -19.701 53.452 -5.088 1.00 43.03 725 LYS A CA 1
ATOM 5821 C C . LYS A 1 725 ? -18.667 52.358 -5.367 1.00 43.03 725 LYS A C 1
ATOM 5823 O O . LYS A 1 725 ? -18.048 51.882 -4.423 1.00 43.03 725 LYS A O 1
ATOM 5828 N N . LEU A 1 726 ? -18.473 51.962 -6.624 1.00 49.31 726 LEU A N 1
ATOM 5829 C CA . LEU A 1 726 ? -17.311 51.162 -6.999 1.00 49.31 726 LEU A CA 1
ATOM 5830 C C . LEU A 1 726 ? -16.125 52.133 -7.027 1.00 49.31 726 LEU A C 1
ATOM 5832 O O . LEU A 1 726 ? -16.003 52.927 -7.955 1.00 49.31 726 LEU A O 1
ATOM 5836 N N . GLU A 1 727 ? -15.286 52.125 -5.988 1.00 42.25 727 GLU A N 1
ATOM 5837 C CA . GLU A 1 727 ? -14.127 53.033 -5.840 1.00 42.25 727 GLU A CA 1
ATOM 5838 C C . GLU A 1 727 ? -13.023 52.813 -6.901 1.00 42.25 727 GLU A C 1
ATOM 5840 O O . GLU A 1 727 ? -11.975 53.453 -6.867 1.00 42.25 727 GLU A O 1
ATOM 5845 N N . PHE A 1 728 ? -13.271 51.963 -7.898 1.00 41.88 728 PHE A N 1
ATOM 5846 C CA . PHE A 1 728 ? -12.423 51.749 -9.062 1.00 41.88 728 PHE A CA 1
ATOM 5847 C C . PHE A 1 728 ? -13.103 52.274 -10.331 1.00 41.88 728 PHE A C 1
ATOM 5849 O O . PHE A 1 728 ? -14.200 51.851 -10.685 1.00 41.88 728 PHE A O 1
ATOM 5856 N N . HIS A 1 729 ? -12.419 53.197 -11.014 1.00 47.38 729 HIS A N 1
ATOM 5857 C CA . HIS A 1 729 ? -12.761 53.829 -12.293 1.00 47.38 729 HIS A CA 1
ATOM 5858 C C . HIS A 1 729 ? -13.719 53.011 -13.184 1.00 47.38 729 HIS A C 1
ATOM 5860 O O . HIS A 1 729 ? -13.303 52.161 -13.975 1.00 47.38 729 HIS A O 1
ATOM 5866 N N . SER A 1 730 ? -15.014 53.312 -13.107 1.00 49.91 730 SER A N 1
ATOM 5867 C CA . SER A 1 730 ? -16.053 52.659 -13.910 1.00 49.91 730 SER A CA 1
ATOM 5868 C C . SER A 1 730 ? -15.897 52.890 -15.416 1.00 49.91 730 SER A C 1
ATOM 5870 O O . SER A 1 730 ? -16.261 52.022 -16.208 1.00 49.91 730 SER A O 1
ATOM 5872 N N . GLU A 1 731 ? -15.264 53.997 -15.821 1.00 52.81 731 GLU A N 1
ATOM 5873 C CA . GLU A 1 731 ? -14.848 54.214 -17.212 1.00 52.81 731 GLU A CA 1
ATOM 5874 C C . GLU A 1 731 ? -13.768 53.217 -17.657 1.00 52.81 731 GLU A C 1
ATOM 5876 O O . GLU A 1 731 ? -13.792 52.779 -18.803 1.00 52.81 731 GLU A O 1
ATOM 5881 N N . TYR A 1 732 ? -12.861 52.791 -16.772 1.00 53.03 732 TYR A N 1
ATOM 5882 C CA . TYR A 1 732 ? -11.781 51.860 -17.117 1.00 53.03 732 TYR A CA 1
ATOM 5883 C C . TYR A 1 732 ? -12.326 50.456 -17.383 1.00 53.03 732 TYR A C 1
ATOM 5885 O O . TYR A 1 732 ? -12.029 49.872 -18.418 1.00 53.03 732 TYR A O 1
ATOM 5893 N N . HIS A 1 733 ? -13.179 49.920 -16.506 1.00 54.22 733 HIS A N 1
ATOM 5894 C CA . HIS A 1 733 ? -13.731 48.574 -16.698 1.00 54.22 733 HIS A CA 1
ATOM 5895 C C . HIS A 1 733 ? -14.664 48.489 -17.907 1.00 54.22 733 HIS A C 1
ATOM 5897 O O . HIS A 1 733 ? -14.589 47.514 -18.653 1.00 54.22 733 HIS A O 1
ATOM 5903 N N . TYR A 1 734 ? -15.480 49.523 -18.145 1.00 59.09 734 TYR A N 1
ATOM 5904 C CA . TYR A 1 734 ? -16.307 49.591 -19.347 1.00 59.09 734 TYR A CA 1
ATOM 5905 C C . TYR A 1 734 ? -15.436 49.710 -20.605 1.00 59.09 734 TYR A C 1
ATOM 5907 O O . TYR A 1 734 ? -15.623 48.944 -21.541 1.00 59.09 734 TYR A O 1
ATOM 5915 N N . THR A 1 735 ? -14.419 50.579 -20.616 1.00 60.62 735 THR A N 1
ATOM 5916 C CA . THR A 1 735 ? -13.492 50.705 -21.759 1.00 60.62 735 THR A CA 1
ATOM 5917 C C . THR A 1 735 ? -12.770 49.386 -22.049 1.00 60.62 735 THR A C 1
ATOM 5919 O O . THR A 1 735 ? -12.744 48.950 -23.195 1.00 60.62 735 THR A O 1
ATOM 5922 N N . TYR A 1 736 ? -12.258 48.701 -21.021 1.00 60.94 736 TYR A N 1
ATOM 5923 C CA . TYR A 1 736 ? -11.593 47.401 -21.168 1.00 60.94 736 TYR A CA 1
ATOM 5924 C C . TYR A 1 736 ? -12.536 46.307 -21.661 1.00 60.94 736 TYR A C 1
ATOM 5926 O O . TYR A 1 736 ? -12.158 45.522 -22.527 1.00 60.94 736 TYR A O 1
ATOM 5934 N N . PHE A 1 737 ? -13.758 46.250 -21.127 1.00 63.19 737 PHE A N 1
ATOM 5935 C CA . PHE A 1 737 ? -14.783 45.324 -21.601 1.00 63.19 737 PHE A CA 1
ATOM 5936 C C . PHE A 1 737 ? -15.053 45.538 -23.090 1.00 63.19 737 PHE A C 1
ATOM 5938 O O . PHE A 1 737 ? -15.060 44.593 -23.874 1.00 63.19 737 PHE A O 1
ATOM 5945 N N . MET A 1 738 ? -15.196 46.797 -23.496 1.00 66.88 738 MET A N 1
ATOM 5946 C CA . MET A 1 738 ? -15.451 47.153 -24.882 1.00 66.88 738 MET A CA 1
ATOM 5947 C C . MET A 1 738 ? -14.243 46.865 -25.778 1.00 66.88 738 MET A C 1
ATOM 5949 O O . MET A 1 738 ? -14.421 46.392 -26.895 1.00 66.88 738 MET A O 1
ATOM 5953 N N . ASP A 1 739 ? -13.017 47.100 -25.314 1.00 65.62 739 ASP A N 1
ATOM 5954 C CA . ASP A 1 739 ? -11.794 46.751 -26.047 1.00 65.62 739 ASP A CA 1
ATOM 5955 C C . ASP A 1 739 ? -11.612 45.230 -26.178 1.00 65.62 739 ASP A C 1
ATOM 5957 O O . ASP A 1 739 ? -11.182 44.736 -27.224 1.00 65.62 739 ASP A O 1
ATOM 5961 N N . TRP A 1 740 ? -12.021 44.457 -25.170 1.00 67.38 740 TRP A N 1
ATOM 5962 C CA . TRP A 1 740 ? -12.086 43.000 -25.260 1.00 67.38 740 TRP A CA 1
ATOM 5963 C C . TRP A 1 740 ? -13.131 42.552 -26.291 1.00 67.38 740 TRP A C 1
ATOM 5965 O O . TRP A 1 740 ? -12.799 41.773 -27.184 1.00 67.38 740 TRP A O 1
ATOM 5975 N N . VAL A 1 741 ? -14.353 43.104 -26.243 1.00 65.56 741 VAL A N 1
ATOM 5976 C CA . VAL A 1 741 ? -15.435 42.797 -27.201 1.00 65.56 741 VAL A CA 1
ATOM 5977 C C . VAL A 1 741 ? -14.945 43.004 -28.634 1.00 65.56 741 VAL A C 1
ATOM 5979 O O . VAL A 1 741 ? -15.083 42.107 -29.459 1.00 65.56 741 VAL A O 1
ATOM 5982 N N . LYS A 1 742 ? -14.278 44.135 -28.904 1.00 67.50 742 LYS A N 1
ATOM 5983 C CA . LYS A 1 742 ? -13.716 44.471 -30.225 1.00 67.50 742 LYS A CA 1
ATOM 5984 C C . LYS A 1 742 ? -12.650 43.497 -30.713 1.00 67.50 742 LYS A C 1
ATOM 5986 O O . LYS A 1 742 ? -12.468 43.354 -31.916 1.00 67.50 742 LYS A O 1
ATOM 5991 N N . THR A 1 743 ? -11.885 42.902 -29.801 1.00 64.62 743 THR A N 1
ATOM 5992 C CA . THR A 1 743 ? -10.713 42.088 -30.154 1.00 64.62 743 THR A CA 1
ATOM 5993 C C . THR A 1 743 ? -10.991 40.591 -30.146 1.00 64.62 743 THR A C 1
ATOM 5995 O O . THR A 1 743 ? -10.157 39.834 -30.649 1.00 64.62 743 THR A O 1
ATOM 5998 N N . LYS A 1 744 ? -12.107 40.145 -29.554 1.00 64.25 744 LYS A N 1
ATOM 5999 C CA . LYS A 1 744 ? -12.357 38.721 -29.288 1.00 64.25 744 LYS A CA 1
ATOM 6000 C C . LYS A 1 744 ? -13.666 38.168 -29.846 1.00 64.25 744 LYS A C 1
ATOM 6002 O O . LYS A 1 744 ? -13.690 36.964 -30.084 1.00 64.25 744 LYS A O 1
ATOM 6007 N N . LEU A 1 745 ? -14.703 38.981 -30.069 1.00 65.88 745 LEU A N 1
ATOM 6008 C CA . LEU A 1 745 ? -15.972 38.488 -30.621 1.00 65.88 745 LEU A CA 1
ATOM 6009 C C . LEU A 1 745 ? -15.962 38.468 -32.160 1.00 65.88 745 LEU A C 1
ATOM 6011 O O . LEU A 1 745 ? -15.421 39.398 -32.765 1.00 65.88 745 LEU A O 1
ATOM 6015 N N . PRO A 1 746 ? -16.578 37.454 -32.803 1.00 76.44 746 PRO A N 1
ATOM 6016 C CA . PRO A 1 746 ? -16.888 37.501 -34.228 1.00 76.44 746 PRO A CA 1
ATOM 6017 C C . PRO A 1 746 ? -17.706 38.751 -34.574 1.00 76.44 746 PRO A C 1
ATOM 6019 O O . PRO A 1 746 ? -18.514 39.224 -33.770 1.00 76.44 746 PRO A O 1
ATOM 6022 N N . SER A 1 747 ? -17.508 39.283 -35.780 1.00 78.44 747 SER A N 1
ATOM 6023 C CA . SER A 1 747 ? -18.120 40.539 -36.225 1.00 78.44 747 SER A CA 1
ATOM 6024 C C . SER A 1 747 ? -19.646 40.555 -36.075 1.00 78.44 747 SER A C 1
ATOM 6026 O O . SER A 1 747 ? -20.194 41.543 -35.593 1.00 78.44 747 SER A O 1
ATOM 6028 N N . ASP A 1 748 ? -20.337 39.460 -36.404 1.00 76.94 748 ASP A N 1
ATOM 6029 C CA . ASP A 1 748 ? -21.804 39.391 -36.338 1.00 76.94 748 ASP A CA 1
ATOM 6030 C C . ASP A 1 748 ? -22.339 39.419 -34.894 1.00 76.94 748 ASP A C 1
ATOM 6032 O O . ASP A 1 748 ? -23.273 40.171 -34.591 1.00 76.94 748 ASP A O 1
ATOM 6036 N N . ASP A 1 749 ? -21.704 38.682 -33.977 1.00 74.94 749 ASP A N 1
ATOM 6037 C CA . ASP A 1 749 ? -22.065 38.666 -32.551 1.00 74.94 749 ASP A CA 1
ATOM 6038 C C . ASP A 1 749 ? -21.795 40.019 -31.896 1.00 74.94 749 ASP A C 1
ATOM 6040 O O . ASP A 1 749 ? -22.602 40.535 -31.120 1.00 74.94 749 ASP A O 1
ATOM 6044 N N . MET A 1 750 ? -20.672 40.633 -32.265 1.00 79.06 750 MET A N 1
ATOM 6045 C CA . MET A 1 750 ? -20.298 41.970 -31.834 1.00 79.06 750 MET A CA 1
ATOM 6046 C C . MET A 1 750 ? -21.328 43.012 -32.292 1.00 79.06 750 MET A C 1
ATOM 6048 O O . MET A 1 750 ? -21.768 43.843 -31.492 1.00 79.06 750 MET A O 1
ATOM 6052 N N . ILE A 1 751 ? -21.748 42.956 -33.563 1.00 80.94 751 ILE A N 1
ATOM 6053 C CA . ILE A 1 751 ? -22.781 43.842 -34.110 1.00 80.94 751 ILE A CA 1
ATOM 6054 C C . ILE A 1 751 ? -24.090 43.656 -33.343 1.00 80.94 751 ILE A C 1
ATOM 6056 O O . ILE A 1 751 ? -24.693 44.640 -32.914 1.00 80.94 751 ILE A O 1
ATOM 6060 N N . SER A 1 752 ? -24.521 42.408 -33.155 1.00 80.38 752 SER A N 1
ATOM 6061 C CA . SER A 1 752 ? -25.747 42.066 -32.429 1.00 80.38 752 SER A CA 1
ATOM 6062 C C . SER A 1 752 ? -25.734 42.608 -30.994 1.00 80.38 752 SER A C 1
ATOM 6064 O O . SER A 1 752 ? -26.668 43.303 -30.579 1.00 80.38 752 SER A O 1
ATOM 6066 N N . LEU A 1 753 ? -24.637 42.388 -30.260 1.00 75.69 753 LEU A N 1
ATOM 6067 C CA . LEU A 1 753 ? -24.456 42.872 -28.891 1.00 75.69 753 LEU A CA 1
ATOM 6068 C C . LEU A 1 753 ? -24.499 44.403 -28.813 1.00 75.69 753 LEU A C 1
ATOM 6070 O O . LEU A 1 753 ? -25.192 44.954 -27.955 1.00 75.69 753 LEU A O 1
ATOM 6074 N N . PHE A 1 754 ? -23.805 45.108 -29.714 1.00 80.69 754 PHE A N 1
ATOM 6075 C CA . PHE A 1 754 ? -23.817 46.572 -29.715 1.00 80.69 754 PHE A CA 1
ATOM 6076 C C . PHE A 1 754 ? -25.181 47.159 -30.047 1.00 80.69 754 PHE A C 1
ATOM 6078 O O . PHE A 1 754 ? -25.583 48.131 -29.404 1.00 80.69 754 PHE A O 1
ATOM 6085 N N . LYS A 1 755 ? -25.919 46.554 -30.982 1.00 84.25 755 LYS A N 1
ATOM 6086 C CA . LYS A 1 755 ? -27.293 46.969 -31.284 1.00 84.25 755 LYS A CA 1
ATOM 6087 C C . LYS A 1 755 ? -28.186 46.863 -30.052 1.00 84.25 755 LYS A C 1
ATOM 6089 O O . LYS A 1 755 ? -28.758 47.872 -29.642 1.00 84.25 755 LYS A O 1
ATOM 6094 N N . LYS A 1 756 ? -28.208 45.691 -29.403 1.00 78.69 756 LYS A N 1
ATOM 6095 C CA . LYS A 1 756 ? -28.970 45.460 -28.163 1.00 78.69 756 LYS A CA 1
ATOM 6096 C C . LYS A 1 756 ? -28.602 46.461 -27.065 1.00 78.69 756 LYS A C 1
ATOM 6098 O O . LYS A 1 756 ? -29.478 47.016 -26.406 1.00 78.69 756 LYS A O 1
ATOM 6103 N N . LEU A 1 757 ? -27.305 46.715 -26.874 1.00 73.00 757 LEU A N 1
ATOM 6104 C CA . LEU A 1 757 ? -26.799 47.667 -25.883 1.00 73.00 757 LEU A CA 1
ATOM 6105 C C . LEU A 1 757 ? -27.309 49.088 -26.126 1.00 73.00 757 LEU A C 1
ATOM 6107 O O . LEU A 1 757 ? -27.758 49.760 -25.198 1.00 73.00 757 LEU A O 1
ATOM 6111 N N . ILE A 1 758 ? -27.241 49.548 -27.372 1.00 76.06 758 ILE A N 1
ATOM 6112 C CA . ILE A 1 758 ? -27.696 50.883 -27.752 1.00 76.06 758 ILE A CA 1
ATOM 6113 C C . ILE A 1 758 ? -29.215 50.987 -27.593 1.00 76.06 758 ILE A C 1
ATOM 6115 O O . ILE A 1 758 ? -29.685 51.938 -26.972 1.00 76.06 758 ILE A O 1
ATOM 6119 N N . GLU A 1 759 ? -29.975 49.999 -28.073 1.00 80.69 759 GLU A N 1
ATOM 6120 C CA . GLU A 1 759 ? -31.439 49.960 -27.948 1.00 80.69 759 GLU A CA 1
ATOM 6121 C C . GLU A 1 759 ? -31.885 50.027 -26.485 1.00 80.69 759 GLU A C 1
ATOM 6123 O O . GLU A 1 759 ? -32.663 50.909 -26.116 1.00 80.69 759 GLU A O 1
ATOM 6128 N N . LYS A 1 760 ? -31.310 49.181 -25.625 1.00 72.31 760 LYS A N 1
ATOM 6129 C CA . LYS A 1 760 ? -31.608 49.155 -24.186 1.00 72.31 760 LYS A CA 1
ATOM 6130 C C . LYS A 1 760 ? -31.173 50.441 -23.483 1.00 72.31 760 LYS A C 1
ATOM 6132 O O . LYS A 1 760 ? -31.879 50.962 -22.621 1.00 72.31 760 LYS A O 1
ATOM 6137 N N . GLY A 1 761 ? -30.024 50.998 -23.871 1.00 74.12 761 GLY A N 1
ATOM 6138 C CA . GLY A 1 761 ? -29.540 52.283 -23.369 1.00 74.12 761 GLY A CA 1
ATOM 6139 C C . GLY A 1 761 ? -30.495 53.428 -23.675 1.00 74.12 761 GLY A C 1
ATOM 6140 O O . GLY A 1 761 ? -30.768 54.256 -22.808 1.00 74.12 761 GLY A O 1
ATOM 6141 N N . ILE A 1 762 ? -31.039 53.454 -24.887 1.00 76.44 762 ILE A N 1
ATOM 6142 C CA . ILE A 1 762 ? -32.044 54.431 -25.296 1.00 76.44 762 ILE A CA 1
ATOM 6143 C C . ILE A 1 762 ? -33.348 54.215 -24.525 1.00 76.44 762 ILE A C 1
ATOM 6145 O O . ILE A 1 762 ? -33.859 55.174 -23.945 1.00 76.44 762 ILE A O 1
ATOM 6149 N N . GLU A 1 763 ? -33.870 52.985 -24.495 1.00 74.94 763 GLU A N 1
ATOM 6150 C CA . GLU A 1 763 ? -35.116 52.627 -23.801 1.00 74.94 763 GLU A CA 1
ATOM 6151 C C . GLU A 1 763 ? -35.093 53.114 -22.344 1.00 74.94 763 GLU A C 1
ATOM 6153 O O . GLU A 1 763 ? -36.035 53.738 -21.851 1.00 74.94 763 GLU A O 1
ATOM 6158 N N . GLN A 1 764 ? -33.952 52.934 -21.679 1.00 71.00 764 GLN A N 1
ATOM 6159 C CA . GLN A 1 764 ? -33.746 53.324 -20.288 1.00 71.00 764 GLN A CA 1
ATOM 6160 C C . GLN A 1 764 ? -33.288 54.783 -20.098 1.00 71.00 764 GLN A C 1
ATOM 6162 O O . GLN A 1 764 ? -33.017 55.209 -18.968 1.00 71.00 764 GLN A O 1
ATOM 6167 N N . LYS A 1 765 ? -33.187 55.570 -21.180 1.00 77.69 765 LYS A N 1
ATOM 6168 C CA . LYS A 1 765 ? -32.685 56.960 -21.206 1.00 77.69 765 LYS A CA 1
ATOM 6169 C C . LYS A 1 765 ? -31.270 57.113 -20.614 1.00 77.69 765 LYS A C 1
ATOM 6171 O O . LYS A 1 765 ? -30.952 58.117 -19.974 1.00 77.69 765 LYS A O 1
ATOM 6176 N N . LYS A 1 766 ? -30.408 56.114 -20.822 1.00 69.12 766 LYS A N 1
ATOM 6177 C CA . LYS A 1 766 ? -29.010 56.031 -20.365 1.00 69.12 766 LYS A CA 1
ATOM 6178 C C . LYS A 1 766 ? -28.019 56.453 -21.453 1.00 69.12 766 LYS A C 1
ATOM 6180 O O . LYS A 1 766 ? -27.180 55.671 -21.896 1.00 69.12 766 LYS A O 1
ATOM 6185 N N . TYR A 1 767 ? -28.072 57.721 -21.854 1.00 73.50 767 TYR A N 1
ATOM 6186 C CA . TYR A 1 767 ? -27.275 58.234 -22.978 1.00 73.50 767 TYR A CA 1
ATOM 6187 C C . TYR A 1 767 ? -25.753 58.152 -22.785 1.00 73.50 767 TYR A C 1
ATOM 6189 O O . TYR A 1 767 ? -25.043 58.001 -23.767 1.00 73.50 767 TYR A O 1
ATOM 6197 N N . ASN A 1 768 ? -25.240 58.144 -21.550 1.00 66.69 768 ASN A N 1
ATOM 6198 C CA . ASN A 1 768 ? -23.802 57.956 -21.309 1.00 66.69 768 ASN A CA 1
ATOM 6199 C C . ASN A 1 768 ? -23.317 56.549 -21.709 1.00 66.69 768 ASN A C 1
ATOM 6201 O O . ASN A 1 768 ? -22.195 56.401 -22.181 1.00 66.69 768 ASN A O 1
ATOM 6205 N N . MET A 1 769 ? -24.163 55.523 -21.542 1.00 68.25 769 MET A N 1
ATOM 6206 C CA . MET A 1 769 ? -23.858 54.157 -21.983 1.00 68.25 769 MET A CA 1
ATOM 6207 C C . MET A 1 769 ? -23.807 54.106 -23.510 1.00 68.25 769 MET A C 1
ATOM 6209 O O . MET A 1 769 ? -22.860 53.576 -24.079 1.00 68.25 769 MET A O 1
ATOM 6213 N N . VAL A 1 770 ? -24.787 54.739 -24.166 1.00 73.25 770 VAL A N 1
ATOM 6214 C CA . VAL A 1 770 ? -24.834 54.879 -25.628 1.00 73.25 770 VAL A CA 1
ATOM 6215 C C . VAL A 1 770 ? -23.591 55.612 -26.145 1.00 73.25 770 VAL A C 1
ATOM 6217 O O . VAL A 1 770 ? -22.941 55.121 -27.063 1.00 73.25 770 VAL A O 1
ATOM 6220 N N . ASP A 1 771 ? -23.211 56.731 -25.521 1.00 72.06 771 ASP A N 1
ATOM 6221 C CA . ASP A 1 771 ? -22.032 57.521 -25.895 1.00 72.06 771 ASP A CA 1
ATOM 6222 C C . ASP A 1 771 ? -20.740 56.690 -25.817 1.00 72.06 771 ASP A C 1
ATOM 6224 O O . ASP A 1 771 ? -19.893 56.780 -26.706 1.00 72.06 771 ASP A O 1
ATOM 6228 N N . GLU A 1 772 ? -20.588 55.843 -24.796 1.00 69.94 772 GLU A N 1
ATOM 6229 C CA . GLU A 1 772 ? -19.399 55.001 -24.646 1.00 69.94 772 GLU A CA 1
ATOM 6230 C C . GLU A 1 772 ? -19.389 53.807 -25.613 1.00 69.94 772 GLU A C 1
ATOM 6232 O O . GLU A 1 772 ? -18.329 53.443 -26.136 1.00 69.94 772 GLU A O 1
ATOM 6237 N N . VAL A 1 773 ? -20.562 53.237 -25.934 1.00 71.50 773 VAL A N 1
ATOM 6238 C CA . VAL A 1 773 ? -20.671 52.261 -27.030 1.00 71.50 773 VAL A CA 1
ATOM 6239 C C . VAL A 1 773 ? -20.238 52.894 -28.347 1.00 71.50 773 VAL A C 1
ATOM 6241 O O . VAL A 1 773 ? -19.396 52.333 -29.045 1.00 71.50 773 VAL A O 1
ATOM 6244 N N . VAL A 1 774 ? -20.732 54.092 -28.656 1.00 76.19 774 VAL A N 1
ATOM 6245 C CA . VAL A 1 774 ? -20.385 54.824 -29.882 1.00 76.19 774 VAL A CA 1
ATOM 6246 C C . VAL A 1 774 ? -18.889 55.146 -29.947 1.00 76.19 774 VAL A C 1
ATOM 6248 O O . VAL A 1 774 ? -18.248 54.880 -30.967 1.00 76.19 774 VAL A O 1
ATOM 6251 N N . ARG A 1 775 ? -18.291 55.647 -28.857 1.00 75.88 775 ARG A N 1
ATOM 6252 C CA . ARG A 1 775 ? -16.831 55.857 -28.769 1.00 75.88 775 ARG A CA 1
ATOM 6253 C C . ARG A 1 775 ? -16.056 54.570 -29.018 1.00 75.88 775 ARG A C 1
ATOM 6255 O O . ARG A 1 775 ? -15.002 54.589 -29.651 1.00 75.88 775 ARG A O 1
ATOM 6262 N N . SER A 1 776 ? -16.570 53.455 -28.519 1.00 74.56 776 SER A N 1
ATOM 6263 C CA . SER A 1 776 ? -15.946 52.153 -28.679 1.00 74.56 776 SER A CA 1
ATOM 6264 C C . SER A 1 776 ? -16.019 51.632 -30.108 1.00 74.56 776 SER A C 1
ATOM 6266 O O . SER A 1 776 ? -14.988 51.190 -30.613 1.00 74.56 776 SER A O 1
ATOM 6268 N N . VAL A 1 777 ? -17.166 51.756 -30.780 1.00 77.56 777 VAL A N 1
ATOM 6269 C CA . VAL A 1 777 ? -17.292 51.473 -32.220 1.00 77.56 777 VAL A CA 1
ATOM 6270 C C . VAL A 1 777 ? -16.287 52.301 -33.021 1.00 77.56 777 VAL A C 1
ATOM 6272 O O . VAL A 1 777 ? -15.635 51.786 -33.927 1.00 77.56 777 VAL A O 1
ATOM 6275 N N . ASN A 1 778 ? -16.050 53.553 -32.622 1.00 72.38 778 ASN A N 1
ATOM 6276 C CA . ASN A 1 778 ? -15.067 54.395 -33.298 1.00 72.38 778 ASN A CA 1
ATOM 6277 C C . ASN A 1 778 ? -13.620 53.915 -33.165 1.00 72.38 778 ASN A C 1
ATOM 6279 O O . ASN A 1 778 ? -12.834 54.087 -34.091 1.00 72.38 778 ASN A O 1
ATOM 6283 N N . LYS A 1 779 ? -13.266 53.247 -32.071 1.00 74.12 779 LYS A N 1
ATOM 6284 C CA . LYS A 1 779 ? -11.917 52.696 -31.876 1.00 74.12 779 LYS A CA 1
ATOM 6285 C C . LYS A 1 779 ? -11.707 51.325 -32.544 1.00 74.12 779 LYS A C 1
ATOM 6287 O O . LYS A 1 779 ? -10.651 50.730 -32.361 1.00 74.12 779 LYS A O 1
ATOM 6292 N N . MET A 1 780 ? -12.692 50.787 -33.271 1.00 75.00 780 MET A N 1
ATOM 6293 C CA . MET A 1 780 ? -12.563 49.492 -33.953 1.00 75.00 780 MET A CA 1
ATOM 6294 C C . MET A 1 780 ? -11.599 49.550 -35.138 1.00 75.00 780 MET A C 1
ATOM 6296 O O . MET A 1 780 ? -11.669 50.469 -35.955 1.00 75.00 780 MET A O 1
ATOM 6300 N N . SER A 1 781 ? -10.756 48.523 -35.261 1.00 74.81 781 SER A N 1
ATOM 6301 C CA . SER A 1 781 ? -9.862 48.322 -36.406 1.00 74.81 781 SER A CA 1
ATOM 6302 C C . SER A 1 781 ? -10.559 47.683 -37.614 1.00 74.81 781 SER A C 1
ATOM 6304 O O . SER A 1 781 ? -10.178 47.968 -38.748 1.00 74.81 781 SER A O 1
ATOM 6306 N N . ASP A 1 782 ? -11.587 46.850 -37.400 1.00 78.62 782 ASP A N 1
ATOM 6307 C CA . ASP A 1 782 ? -12.377 46.254 -38.484 1.00 78.62 782 ASP A CA 1
ATOM 6308 C C . ASP A 1 782 ? -13.304 47.301 -39.119 1.00 78.62 782 ASP A C 1
ATOM 6310 O O . ASP A 1 782 ? -14.358 47.663 -38.583 1.00 78.62 782 ASP A O 1
ATOM 6314 N N . LYS A 1 783 ? -12.892 47.775 -40.298 1.00 76.06 783 LYS A N 1
ATOM 6315 C CA . LYS A 1 783 ? -13.586 48.812 -41.061 1.00 76.06 783 LYS A CA 1
ATOM 6316 C C . LYS A 1 783 ? -14.998 48.383 -41.478 1.00 76.06 783 LYS A C 1
ATOM 6318 O O . LYS A 1 783 ? -15.896 49.219 -41.443 1.00 76.06 783 LYS A O 1
ATOM 6323 N N . ASN A 1 784 ? -15.225 47.116 -41.828 1.00 76.69 784 ASN A N 1
ATOM 6324 C CA . ASN A 1 784 ? -16.533 46.665 -42.315 1.00 76.69 784 ASN A CA 1
ATOM 6325 C C . ASN A 1 784 ? -17.558 46.630 -41.178 1.00 76.69 784 ASN A C 1
ATOM 6327 O O . ASN A 1 784 ? -18.626 47.231 -41.290 1.00 76.69 784 ASN A O 1
ATOM 6331 N N . THR A 1 785 ? -17.196 46.014 -40.052 1.00 76.31 785 THR A N 1
ATOM 6332 C CA . THR A 1 785 ? -18.031 45.954 -38.840 1.00 76.31 785 THR A CA 1
ATOM 6333 C C . THR A 1 785 ? -18.374 47.349 -38.321 1.00 76.31 785 THR A C 1
ATOM 6335 O O . THR A 1 785 ? -19.537 47.660 -38.046 1.00 76.31 785 THR A O 1
ATOM 6338 N N . LYS A 1 786 ? -17.367 48.229 -38.271 1.00 79.94 786 LYS A N 1
ATOM 6339 C CA . LYS A 1 786 ? -17.514 49.636 -37.891 1.00 79.94 786 LYS A CA 1
ATOM 6340 C C . LYS A 1 786 ? -18.515 50.367 -38.798 1.00 79.94 786 LYS A C 1
ATOM 6342 O O . LYS A 1 786 ? -19.412 51.043 -38.294 1.00 79.94 786 LYS A O 1
ATOM 6347 N N . MET A 1 787 ? -18.428 50.187 -40.120 1.00 76.25 787 MET A N 1
ATOM 6348 C CA . MET A 1 787 ? -19.352 50.815 -41.077 1.00 76.25 787 MET A CA 1
ATOM 6349 C C . MET A 1 787 ? -20.789 50.288 -40.965 1.00 76.25 787 MET A C 1
ATOM 6351 O O . MET A 1 787 ? -21.726 51.086 -41.018 1.00 76.25 787 MET A O 1
ATOM 6355 N N . VAL A 1 788 ? -20.980 48.981 -40.753 1.00 79.81 788 VAL A N 1
ATOM 6356 C CA . VAL A 1 788 ? -22.315 48.386 -40.542 1.00 79.81 788 VAL A CA 1
ATOM 6357 C C . VAL A 1 788 ? -22.979 48.957 -39.287 1.00 79.81 788 VAL A C 1
ATOM 6359 O O . VAL A 1 788 ? -24.153 49.338 -39.325 1.00 79.81 788 VAL A O 1
ATOM 6362 N N . LEU A 1 789 ? -22.231 49.071 -38.185 1.00 77.62 789 LEU A N 1
ATOM 6363 C CA . LEU A 1 789 ? -22.738 49.661 -36.945 1.00 77.62 789 LEU A CA 1
ATOM 6364 C C . LEU A 1 789 ? -23.077 51.141 -37.103 1.00 77.62 789 LEU A C 1
ATOM 6366 O O . LEU A 1 789 ? -24.098 51.576 -36.576 1.00 77.62 789 LEU A O 1
ATOM 6370 N N . TYR A 1 790 ? -22.284 51.906 -37.858 1.00 77.62 790 TYR A N 1
ATOM 6371 C CA . TYR A 1 790 ? -22.586 53.315 -38.112 1.00 77.62 790 TYR A CA 1
ATOM 6372 C C . TYR A 1 790 ? -23.813 53.539 -38.973 1.00 77.62 790 TYR A C 1
ATOM 6374 O O . TYR A 1 790 ? -24.626 54.395 -38.630 1.00 77.62 790 TYR A O 1
ATOM 6382 N N . ALA A 1 791 ? -23.956 52.788 -40.065 1.00 76.62 791 ALA A N 1
ATOM 6383 C CA . ALA A 1 791 ? -25.140 52.881 -40.908 1.00 76.62 791 ALA A CA 1
ATOM 6384 C C . ALA A 1 791 ? -26.401 52.620 -40.072 1.00 76.62 791 ALA A C 1
ATOM 6386 O O . ALA A 1 791 ? -27.341 53.412 -40.088 1.00 76.62 791 ALA A O 1
ATOM 6387 N N . TRP A 1 792 ? -26.369 51.571 -39.245 1.00 83.69 792 TRP A N 1
ATOM 6388 C CA . TRP A 1 792 ? -27.464 51.257 -38.334 1.00 83.69 792 TRP A CA 1
ATOM 6389 C C . TRP A 1 792 ? -27.701 52.346 -37.272 1.00 83.69 792 TRP A C 1
ATOM 6391 O O . TRP A 1 792 ? -28.845 52.729 -37.038 1.00 83.69 792 TRP A O 1
ATOM 6401 N N . LEU A 1 793 ? -26.641 52.886 -36.659 1.00 78.62 793 LEU A N 1
ATOM 6402 C CA . LEU A 1 793 ? -26.721 53.959 -35.659 1.00 78.62 793 LEU A CA 1
ATOM 6403 C C . LEU A 1 793 ? -27.343 55.240 -36.227 1.00 78.62 793 LEU A C 1
ATOM 6405 O O . LEU A 1 793 ? -28.122 55.896 -35.538 1.00 78.62 793 LEU A O 1
ATOM 6409 N N . ILE A 1 794 ? -27.020 55.598 -37.471 1.00 73.69 794 ILE A N 1
ATOM 6410 C CA . ILE A 1 794 ? -27.589 56.767 -38.154 1.00 73.69 794 ILE A CA 1
ATOM 6411 C C . ILE A 1 794 ? -29.076 56.560 -38.416 1.00 73.69 794 ILE A C 1
ATOM 6413 O O . ILE A 1 794 ? -29.871 57.431 -38.067 1.00 73.69 794 ILE A O 1
ATOM 6417 N N . GLU A 1 795 ? -29.459 55.406 -38.963 1.00 76.88 795 GLU A N 1
ATOM 6418 C CA . GLU A 1 795 ? -30.869 55.088 -39.208 1.00 76.88 795 GLU A CA 1
ATOM 6419 C C . GLU A 1 795 ? -31.672 55.069 -37.900 1.00 76.88 795 GLU A C 1
ATOM 6421 O O . GLU A 1 795 ? -32.697 55.742 -37.797 1.00 76.88 795 GLU A O 1
ATOM 6426 N N . LYS A 1 796 ? -31.154 54.446 -36.833 1.00 77.75 796 LYS A N 1
ATOM 6427 C CA . LYS A 1 796 ? -31.803 54.477 -35.511 1.00 77.75 796 LYS A CA 1
ATOM 6428 C C . LYS A 1 796 ? -31.899 55.877 -34.914 1.00 77.75 796 LYS A C 1
ATOM 6430 O O . LYS A 1 796 ? -32.909 56.219 -34.299 1.00 77.75 796 LYS A O 1
ATOM 6435 N N . SER A 1 797 ? -30.878 56.709 -35.103 1.00 72.19 797 SER A N 1
ATOM 6436 C CA . SER A 1 797 ? -30.904 58.093 -34.623 1.00 72.19 797 SER A CA 1
ATOM 6437 C C . SER A 1 797 ? -31.944 58.938 -35.365 1.00 72.19 797 SER A C 1
ATOM 6439 O O . SER A 1 797 ? -32.598 59.774 -34.736 1.00 72.19 797 SER A O 1
ATOM 6441 N N . LYS A 1 798 ? -32.130 58.700 -36.674 1.00 71.88 798 LYS A N 1
ATOM 6442 C CA . LYS A 1 798 ? -33.193 59.316 -37.484 1.00 71.88 798 LYS A CA 1
ATOM 6443 C C . LYS A 1 798 ? -34.574 58.877 -37.013 1.00 71.88 798 LYS A C 1
ATOM 6445 O O . LYS A 1 798 ? -35.411 59.736 -36.745 1.00 71.88 798 LYS A O 1
ATOM 6450 N N . GLU A 1 799 ? -34.789 57.567 -36.858 1.00 76.56 799 GLU A N 1
ATOM 6451 C CA . GLU A 1 799 ? -36.053 56.999 -36.362 1.00 76.56 799 GLU A CA 1
ATOM 6452 C C . GLU A 1 799 ? -36.482 57.650 -35.040 1.00 76.56 799 GLU A C 1
ATOM 6454 O O . GLU A 1 799 ? -37.655 57.956 -34.836 1.00 76.56 799 GLU A O 1
ATOM 6459 N N . GLN A 1 800 ? -35.519 57.920 -34.156 1.00 75.00 800 GLN A N 1
ATOM 6460 C CA . GLN A 1 800 ? -35.780 58.469 -32.827 1.00 75.00 800 GLN A CA 1
ATOM 6461 C C . GLN A 1 800 ? -35.676 59.992 -32.726 1.00 75.00 800 GLN A C 1
ATOM 6463 O O . GLN A 1 800 ? -35.890 60.540 -31.643 1.00 75.00 800 GLN A O 1
ATOM 6468 N N . LYS A 1 801 ? -35.334 60.686 -33.820 1.00 75.19 801 LYS A N 1
ATOM 6469 C CA . LYS A 1 801 ? -35.072 62.137 -33.849 1.00 75.19 801 LYS A CA 1
ATOM 6470 C C . LYS A 1 801 ? -34.077 62.596 -32.766 1.00 75.19 801 LYS A C 1
ATOM 6472 O O . LYS A 1 801 ? -34.226 63.670 -32.184 1.00 75.19 801 LYS A O 1
ATOM 6477 N N . ASN A 1 802 ? -33.060 61.782 -32.468 1.00 73.44 802 ASN A N 1
ATOM 6478 C CA . ASN A 1 802 ? -32.095 62.056 -31.399 1.00 73.44 802 ASN A CA 1
ATOM 6479 C C . ASN A 1 802 ? -30.898 62.864 -31.929 1.00 73.44 802 ASN A C 1
ATOM 6481 O O . ASN A 1 802 ? -29.837 62.312 -32.227 1.00 73.44 802 ASN A O 1
ATOM 6485 N N . THR A 1 803 ? -31.067 64.184 -32.038 1.00 69.69 803 THR A N 1
ATOM 6486 C CA . THR A 1 803 ? -30.048 65.120 -32.557 1.00 69.69 803 THR A CA 1
ATOM 6487 C C . THR A 1 803 ? -28.724 65.062 -31.795 1.00 69.69 803 THR A C 1
ATOM 6489 O O . THR A 1 803 ? -27.658 65.181 -32.398 1.00 69.69 803 THR A O 1
ATOM 6492 N N . ARG A 1 804 ? -28.757 64.778 -30.486 1.00 70.62 804 ARG A N 1
ATOM 6493 C CA . ARG A 1 804 ? -27.550 64.608 -29.661 1.00 70.62 804 ARG A CA 1
ATOM 6494 C C . ARG A 1 804 ? -26.730 63.383 -30.071 1.00 70.62 804 ARG A C 1
ATOM 6496 O O . ARG A 1 804 ? -25.508 63.483 -30.162 1.00 70.62 804 ARG A O 1
ATOM 6503 N N . LEU A 1 805 ? -27.381 62.247 -30.332 1.00 70.25 805 LEU A N 1
ATOM 6504 C CA . LEU A 1 805 ? -26.697 61.033 -30.790 1.00 70.25 805 LEU A CA 1
ATOM 6505 C C . LEU A 1 805 ? -26.067 61.251 -32.173 1.00 70.25 805 LEU A C 1
ATOM 6507 O O . LEU A 1 805 ? -24.917 60.871 -32.383 1.00 70.25 805 LEU A O 1
ATOM 6511 N N . ILE A 1 806 ? -26.772 61.947 -33.073 1.00 71.00 806 ILE A N 1
ATOM 6512 C CA . ILE A 1 806 ? -26.258 62.316 -34.401 1.00 71.00 806 ILE A CA 1
ATOM 6513 C C . ILE A 1 806 ? -25.044 63.242 -34.277 1.00 71.00 806 ILE A C 1
ATOM 6515 O O . ILE A 1 806 ? -24.005 62.965 -34.870 1.00 71.00 806 ILE A O 1
ATOM 6519 N N . SER A 1 807 ? -25.134 64.295 -33.461 1.00 69.62 807 SER A N 1
ATOM 6520 C CA . SER A 1 807 ? -24.025 65.227 -33.223 1.00 69.62 807 SER A CA 1
ATOM 6521 C C . SER A 1 807 ? -22.790 64.516 -32.651 1.00 69.62 807 SER A C 1
ATOM 6523 O O . SER A 1 807 ? -21.673 64.729 -33.125 1.00 69.62 807 SER A O 1
ATOM 6525 N N . ASN A 1 808 ? -22.979 63.591 -31.703 1.00 69.06 808 ASN A N 1
ATOM 6526 C CA . ASN A 1 808 ? -21.887 62.789 -31.152 1.00 69.06 808 ASN A CA 1
ATOM 6527 C C . ASN A 1 808 ? -21.268 61.853 -32.204 1.00 69.06 808 ASN A C 1
ATOM 6529 O O . ASN A 1 808 ? -20.043 61.809 -32.324 1.00 69.06 808 ASN A O 1
ATOM 6533 N N . LEU A 1 809 ? -22.081 61.153 -33.005 1.00 68.38 809 LEU A N 1
ATOM 6534 C CA . LEU A 1 809 ? -21.599 60.305 -34.105 1.00 68.38 809 LEU A CA 1
ATOM 6535 C C . LEU A 1 809 ? -20.753 61.109 -35.098 1.00 68.38 809 LEU A C 1
ATOM 6537 O O . LEU A 1 809 ? -19.646 60.700 -35.440 1.00 68.38 809 LEU A O 1
ATOM 6541 N N . VAL A 1 810 ? -21.242 62.281 -35.501 1.00 69.19 810 VAL A N 1
ATOM 6542 C CA . VAL A 1 810 ? -20.549 63.212 -36.401 1.00 69.19 810 VAL A CA 1
ATOM 6543 C C . VAL A 1 810 ? -19.218 63.659 -35.787 1.00 69.19 810 VAL A C 1
ATOM 6545 O O . VAL A 1 810 ? -18.162 63.491 -36.399 1.00 69.19 810 VAL A O 1
ATOM 6548 N N . ARG A 1 811 ? -19.233 64.136 -34.537 1.00 67.75 811 ARG A N 1
ATOM 6549 C CA . ARG A 1 811 ? -18.044 64.641 -33.833 1.00 67.75 811 ARG A CA 1
ATOM 6550 C C . ARG A 1 811 ? -16.953 63.581 -33.653 1.00 67.75 811 ARG A C 1
ATOM 6552 O O . ARG A 1 811 ? -15.772 63.897 -33.802 1.00 67.75 811 ARG A O 1
ATOM 6559 N N . TYR A 1 812 ? -17.315 62.341 -33.318 1.00 65.38 812 TYR A N 1
ATOM 6560 C CA . TYR A 1 812 ? -16.335 61.270 -33.111 1.00 65.38 812 TYR A CA 1
ATOM 6561 C C . TYR A 1 812 ? -15.798 60.699 -34.436 1.00 65.38 812 TYR A C 1
ATOM 6563 O O . TYR A 1 812 ? -14.602 60.416 -34.529 1.00 65.38 812 TYR A O 1
ATOM 6571 N N . ASN A 1 813 ? -16.628 60.599 -35.479 1.00 62.19 813 ASN A N 1
ATOM 6572 C CA . ASN A 1 813 ? -16.245 59.975 -36.753 1.00 62.19 813 ASN A CA 1
ATOM 6573 C C . ASN A 1 813 ? -15.350 60.860 -37.630 1.00 62.19 813 ASN A C 1
ATOM 6575 O O . ASN A 1 813 ? -14.506 60.347 -38.367 1.00 62.19 813 ASN A O 1
ATOM 6579 N N . LEU A 1 814 ? -15.474 62.187 -37.518 1.00 58.66 814 LEU A N 1
ATOM 6580 C CA . LEU A 1 814 ? -14.707 63.135 -38.337 1.00 58.66 814 LEU A CA 1
ATOM 6581 C C . LEU A 1 814 ? -13.207 63.159 -38.024 1.00 58.66 814 LEU A C 1
ATOM 6583 O O . LEU A 1 814 ? -12.409 63.630 -38.836 1.00 58.66 814 LEU A O 1
ATOM 6587 N N . ARG A 1 815 ? -12.799 62.599 -36.881 1.00 57.00 815 ARG A N 1
ATOM 6588 C CA . ARG A 1 815 ? -11.388 62.537 -36.487 1.00 57.00 815 ARG A CA 1
ATOM 6589 C C . ARG A 1 815 ? -10.626 61.367 -37.126 1.00 57.00 815 ARG A C 1
ATOM 6591 O O . ARG A 1 815 ? -9.474 61.567 -37.501 1.00 57.00 815 ARG A O 1
ATOM 6598 N N . ASP A 1 816 ? -11.250 60.210 -37.368 1.00 55.12 816 ASP A N 1
ATOM 6599 C CA . ASP A 1 816 ? -10.514 58.953 -37.639 1.00 55.12 816 ASP A CA 1
ATOM 6600 C C . ASP A 1 816 ? -10.662 58.349 -39.055 1.00 55.12 816 ASP A C 1
ATOM 6602 O O . ASP A 1 816 ? -9.805 57.578 -39.473 1.00 55.12 816 ASP A O 1
ATOM 6606 N N . ALA A 1 817 ? -11.702 58.671 -39.834 1.00 54.25 817 ALA A N 1
ATOM 6607 C CA . ALA A 1 817 ? -11.970 57.953 -41.094 1.00 54.25 817 ALA A CA 1
ATOM 6608 C C . ALA A 1 817 ? -11.187 58.466 -42.329 1.00 54.25 817 ALA A C 1
ATOM 6610 O O . ALA A 1 817 ? -10.855 59.653 -42.431 1.00 54.25 817 ALA A O 1
ATOM 6611 N N . ASP A 1 818 ? -10.938 57.551 -43.276 1.00 56.94 818 ASP A N 1
ATOM 6612 C CA . ASP A 1 818 ? -10.438 57.805 -44.636 1.00 56.94 818 ASP A CA 1
ATOM 6613 C C . ASP A 1 818 ? -11.549 58.437 -45.504 1.00 56.94 818 ASP A C 1
ATOM 6615 O O . ASP A 1 818 ? -12.706 58.012 -45.467 1.00 56.94 818 ASP A O 1
ATOM 6619 N N . VAL A 1 819 ? -11.224 59.497 -46.247 1.00 53.28 819 VAL A N 1
ATOM 6620 C CA . VAL A 1 819 ? -12.192 60.514 -46.714 1.00 53.28 819 VAL A CA 1
ATOM 6621 C C . VAL A 1 819 ? -13.093 60.024 -47.861 1.00 53.28 819 VAL A C 1
ATOM 6623 O O . VAL A 1 819 ? -14.198 60.539 -48.029 1.00 53.28 819 VAL A O 1
ATOM 6626 N N . ARG A 1 820 ? -12.689 58.997 -48.624 1.00 54.38 820 ARG A N 1
ATOM 6627 C CA . ARG A 1 820 ? -13.454 58.532 -49.803 1.00 54.38 820 ARG A CA 1
ATOM 6628 C C . ARG A 1 820 ? -14.835 57.966 -49.462 1.00 54.38 820 ARG A C 1
ATOM 6630 O O . ARG A 1 820 ? -15.793 58.247 -50.175 1.00 54.38 820 ARG A O 1
ATOM 6637 N N . ASP A 1 821 ? -14.962 57.248 -48.349 1.00 55.78 821 ASP A N 1
ATOM 6638 C CA . ASP A 1 821 ? -16.239 56.644 -47.933 1.00 55.78 821 ASP A CA 1
ATOM 6639 C C . ASP A 1 821 ? -17.160 57.648 -47.210 1.00 55.78 821 ASP A C 1
ATOM 6641 O O . ASP A 1 821 ? -18.346 57.390 -46.997 1.00 55.78 821 ASP A O 1
ATOM 6645 N N . MET A 1 822 ? -16.635 58.831 -46.869 1.00 56.69 822 MET A N 1
ATOM 6646 C CA . MET A 1 822 ? -17.367 59.865 -46.141 1.00 56.69 822 MET A CA 1
ATOM 6647 C C . MET A 1 822 ? -18.326 60.660 -47.032 1.00 56.69 822 MET A C 1
ATOM 6649 O O . MET A 1 822 ? -19.300 61.191 -46.518 1.00 56.69 822 MET A O 1
ATOM 6653 N N . SER A 1 823 ? -18.126 60.716 -48.356 1.00 59.44 823 SER A N 1
ATOM 6654 C CA . SER A 1 823 ? -18.996 61.491 -49.267 1.00 59.44 823 SER A CA 1
ATOM 6655 C C . SER A 1 823 ? -20.472 61.068 -49.182 1.00 59.44 823 SER A C 1
ATOM 6657 O O . SER A 1 823 ? -21.366 61.914 -49.127 1.00 59.44 823 SER A O 1
ATOM 6659 N N . ASN A 1 824 ? -20.744 59.763 -49.069 1.00 62.00 824 ASN A N 1
ATOM 6660 C CA . ASN A 1 824 ? -22.109 59.242 -48.924 1.00 62.00 824 ASN A CA 1
ATOM 6661 C C . ASN A 1 824 ? -22.676 59.471 -47.515 1.00 62.00 824 ASN A C 1
ATOM 6663 O O . ASN A 1 824 ? -23.846 59.833 -47.369 1.00 62.00 824 ASN A O 1
ATOM 6667 N N . LEU A 1 825 ? -21.841 59.320 -46.481 1.00 60.56 825 LEU A N 1
ATOM 6668 C CA . LEU A 1 825 ? -22.212 59.603 -45.093 1.00 60.56 825 LEU A CA 1
ATOM 6669 C C . LEU A 1 825 ? -22.575 61.085 -44.919 1.00 60.56 825 LEU A C 1
ATOM 6671 O O . LEU A 1 825 ? -23.611 61.416 -44.353 1.00 60.56 825 LEU A O 1
ATOM 6675 N N . PHE A 1 826 ? -21.756 61.974 -45.478 1.00 66.06 826 PHE A N 1
ATOM 6676 C CA . PHE A 1 826 ? -21.951 63.414 -45.452 1.00 66.06 826 PHE A CA 1
ATOM 6677 C C . PHE A 1 826 ? -23.205 63.844 -46.193 1.00 66.06 826 PHE A C 1
ATOM 6679 O O . PHE A 1 826 ? -23.973 64.612 -45.630 1.00 66.06 826 PHE A O 1
ATOM 6686 N N . LYS A 1 827 ? -23.463 63.322 -47.399 1.00 67.25 827 LYS A N 1
ATOM 6687 C CA . LYS A 1 827 ? -24.729 63.583 -48.106 1.00 67.25 827 LYS A CA 1
ATOM 6688 C C . LYS A 1 827 ? -25.932 63.211 -47.237 1.00 67.25 827 LYS A C 1
ATOM 6690 O O . LYS A 1 827 ? -26.832 64.024 -47.066 1.00 67.25 827 LYS A O 1
ATOM 6695 N N . THR A 1 828 ? -25.875 62.045 -46.596 1.00 65.88 828 THR A N 1
ATOM 6696 C CA . THR A 1 828 ? -26.947 61.543 -45.723 1.00 65.88 828 THR A CA 1
ATOM 6697 C C . THR A 1 828 ? -27.165 62.413 -44.477 1.00 65.88 828 THR A C 1
ATOM 6699 O O . THR A 1 828 ? -28.300 62.604 -44.050 1.00 65.88 828 THR A O 1
ATOM 6702 N N . VAL A 1 829 ? -26.095 62.940 -43.868 1.00 65.06 829 VAL A N 1
ATOM 6703 C CA . VAL A 1 829 ? -26.188 63.803 -42.674 1.00 65.06 829 VAL A CA 1
ATOM 6704 C C . VAL A 1 829 ? -26.596 65.232 -43.049 1.00 65.06 829 VAL A C 1
ATOM 6706 O O . VAL A 1 829 ? -27.369 65.859 -42.334 1.00 65.06 829 VAL A O 1
ATOM 6709 N N . VAL A 1 830 ? -26.132 65.738 -44.192 1.00 67.06 830 VAL A N 1
ATOM 6710 C CA . VAL A 1 830 ? -26.469 67.072 -44.711 1.00 67.06 830 VAL A CA 1
ATOM 6711 C C . VAL A 1 830 ? -27.952 67.174 -45.103 1.00 67.06 830 VAL A C 1
ATOM 6713 O O . VAL A 1 830 ? -28.564 68.232 -44.960 1.00 67.06 830 VAL A O 1
ATOM 6716 N N . GLU A 1 831 ? -28.573 66.069 -45.520 1.00 69.81 831 GLU A N 1
ATOM 6717 C CA . GLU A 1 831 ? -30.019 65.986 -45.770 1.00 69.81 831 GLU A CA 1
ATOM 6718 C C . GLU A 1 831 ? -30.888 66.143 -44.511 1.00 69.81 831 GLU A C 1
ATOM 6720 O O . GLU A 1 831 ? -32.084 66.405 -44.636 1.00 69.81 831 GLU A O 1
ATOM 6725 N N . LEU A 1 832 ? -30.312 66.051 -43.304 1.00 68.25 832 LEU A N 1
ATOM 6726 C CA . LEU A 1 832 ? -31.054 66.235 -42.051 1.00 68.25 832 LEU A CA 1
ATOM 6727 C C . LEU A 1 832 ? -31.504 67.684 -41.823 1.00 68.25 832 LEU A C 1
ATOM 6729 O O . LEU A 1 832 ? -32.391 67.903 -41.002 1.00 68.25 832 LEU A O 1
ATOM 6733 N N . LYS A 1 833 ? -30.924 68.654 -42.552 1.00 71.88 833 LYS A N 1
ATOM 6734 C CA . LYS A 1 833 ? -31.298 70.082 -42.512 1.00 71.88 833 LYS A CA 1
ATOM 6735 C C . LYS A 1 833 ? -31.292 70.704 -41.105 1.00 71.88 833 LYS A C 1
ATOM 6737 O O . LYS A 1 833 ? -31.977 71.692 -40.865 1.00 71.88 833 LYS A O 1
ATOM 6742 N N . ASP A 1 834 ? -30.520 70.131 -40.186 1.00 76.06 834 ASP A N 1
ATOM 6743 C CA . ASP A 1 834 ? -30.383 70.607 -38.812 1.00 76.06 834 ASP A CA 1
ATOM 6744 C C . ASP A 1 834 ? -29.185 71.569 -38.720 1.00 76.06 834 ASP A C 1
ATOM 6746 O O . ASP A 1 834 ? -28.053 71.155 -39.008 1.00 76.06 834 ASP A O 1
ATOM 6750 N N . PRO A 1 835 ? -29.407 72.843 -38.355 1.00 72.94 835 PRO A N 1
ATOM 6751 C CA . PRO A 1 835 ? -28.345 73.839 -38.320 1.00 72.94 835 PRO A CA 1
ATOM 6752 C C . PRO A 1 835 ? -27.177 73.504 -37.394 1.00 72.94 835 PRO A C 1
ATOM 6754 O O . PRO A 1 835 ? -26.035 73.730 -37.779 1.00 72.94 835 PRO A O 1
ATOM 6757 N N . ASP A 1 836 ? -27.429 72.922 -36.219 1.00 71.94 836 ASP A N 1
ATOM 6758 C CA . ASP A 1 836 ? -26.383 72.652 -35.225 1.00 71.94 836 ASP A CA 1
ATOM 6759 C C . ASP A 1 836 ? -25.491 71.477 -35.680 1.00 71.94 836 ASP A C 1
ATOM 6761 O O . ASP A 1 836 ? -24.278 71.432 -35.426 1.00 71.94 836 ASP A O 1
ATOM 6765 N N . ILE A 1 837 ? -26.084 70.523 -36.410 1.00 70.94 837 ILE A N 1
ATOM 6766 C CA . ILE A 1 837 ? -25.360 69.428 -37.069 1.00 70.94 837 ILE A CA 1
ATOM 6767 C C . ILE A 1 837 ? -24.521 69.964 -38.237 1.00 70.94 837 ILE A C 1
ATOM 6769 O O . ILE A 1 837 ? -23.352 69.590 -38.363 1.00 70.94 837 ILE A O 1
ATOM 6773 N N . LEU A 1 838 ? -25.083 70.844 -39.072 1.00 75.31 838 LEU A N 1
ATOM 6774 C CA . LEU A 1 838 ? -24.365 71.470 -40.189 1.00 75.31 838 LEU A CA 1
ATOM 6775 C C . LEU A 1 838 ? -23.212 72.355 -39.699 1.00 75.31 838 LEU A C 1
ATOM 6777 O O . LEU A 1 838 ? -22.122 72.306 -40.261 1.00 75.31 838 LEU A O 1
ATOM 6781 N N . GLU A 1 839 ? -23.412 73.088 -38.609 1.00 73.94 839 GLU A N 1
ATOM 6782 C CA . GLU A 1 839 ? -22.383 73.889 -37.950 1.00 73.94 839 GLU A CA 1
ATOM 6783 C C . GLU A 1 839 ? -21.228 73.011 -37.438 1.00 73.94 839 GLU A C 1
ATOM 6785 O O . GLU A 1 839 ? -20.059 73.274 -37.728 1.00 73.94 839 GLU A O 1
ATOM 6790 N N . SER A 1 840 ? -21.547 71.900 -36.764 1.00 70.44 840 SER A N 1
ATOM 6791 C CA . SER A 1 840 ? -20.548 70.929 -36.285 1.00 70.44 840 SER A CA 1
ATOM 6792 C C . SER A 1 840 ? -19.773 70.259 -37.433 1.00 70.44 840 SER A C 1
ATOM 6794 O O . SER A 1 840 ? -18.584 69.944 -37.288 1.00 70.44 840 SER A O 1
ATOM 6796 N N . LEU A 1 841 ? -20.434 70.032 -38.576 1.00 71.56 841 LEU A N 1
ATOM 6797 C CA . LEU A 1 841 ? -19.820 69.504 -39.799 1.00 71.56 841 LEU A CA 1
ATOM 6798 C C . LEU A 1 841 ? -18.821 70.493 -40.409 1.00 71.56 841 LEU A C 1
ATOM 6800 O O . LEU A 1 841 ? -17.737 70.066 -40.808 1.00 71.56 841 LEU A O 1
ATOM 6804 N N . VAL A 1 842 ? -19.162 71.785 -40.439 1.00 72.06 842 VAL A N 1
ATOM 6805 C CA . VAL A 1 842 ? -18.283 72.863 -40.923 1.00 72.06 842 VAL A CA 1
ATOM 6806 C C . VAL A 1 842 ? -17.033 72.977 -40.053 1.00 72.06 842 VAL A C 1
ATOM 6808 O O . VAL A 1 842 ? -15.921 72.944 -40.567 1.00 72.06 842 VAL A O 1
ATOM 6811 N N . GLU A 1 843 ? -17.170 73.051 -38.729 1.00 69.19 843 GLU A N 1
ATOM 6812 C CA . GLU A 1 843 ? -16.002 73.166 -37.837 1.00 69.19 843 GLU A CA 1
ATOM 6813 C C . GLU A 1 843 ? -15.019 72.006 -38.007 1.00 69.19 843 GLU A C 1
ATOM 6815 O O . GLU A 1 843 ? -13.797 72.169 -37.982 1.00 69.19 843 GLU A O 1
ATOM 6820 N N . SER A 1 844 ? -15.570 70.813 -38.197 1.00 66.94 844 SER A N 1
ATOM 6821 C CA . SER A 1 844 ? -14.794 69.589 -38.314 1.00 66.94 844 SER A CA 1
ATOM 6822 C C . SER A 1 844 ? -14.171 69.411 -39.703 1.00 66.94 844 SER A C 1
ATOM 6824 O O . SER A 1 844 ? -13.140 68.744 -39.816 1.00 66.94 844 SER A O 1
ATOM 6826 N N . SER A 1 845 ? -14.744 70.009 -40.758 1.00 66.44 845 SER A N 1
ATOM 6827 C CA . SER A 1 845 ? -14.225 69.898 -42.129 1.00 66.44 845 SER A CA 1
ATOM 6828 C C . SER A 1 845 ? -12.888 70.615 -42.324 1.00 66.44 845 SER A C 1
ATOM 6830 O O . SER A 1 845 ? -12.147 70.255 -43.237 1.00 66.44 845 SER A O 1
ATOM 6832 N N . PHE A 1 846 ? -12.533 71.568 -41.456 1.00 62.25 846 PHE A N 1
ATOM 6833 C CA . PHE A 1 846 ? -11.290 72.346 -41.538 1.00 62.25 846 PHE A CA 1
ATOM 6834 C C . PHE A 1 846 ? -10.047 71.673 -40.925 1.00 62.25 846 PHE A C 1
ATOM 6836 O O . PHE A 1 846 ? -8.940 72.185 -41.082 1.00 62.25 846 PHE A O 1
ATOM 6843 N N . ILE A 1 847 ? -10.186 70.532 -40.239 1.00 59.28 847 ILE A N 1
ATOM 6844 C CA . ILE A 1 847 ? -9.124 69.962 -39.384 1.00 59.28 847 ILE A CA 1
ATOM 6845 C C . ILE A 1 847 ? -8.116 69.055 -40.151 1.00 59.28 847 ILE A C 1
ATOM 6847 O O . ILE A 1 847 ? -7.074 68.707 -39.597 1.00 59.28 847 ILE A O 1
ATOM 6851 N N . LYS A 1 848 ? -8.341 68.690 -41.429 1.00 55.91 848 LYS A N 1
ATOM 6852 C CA . LYS A 1 848 ? -7.461 67.770 -42.205 1.00 55.91 848 LYS A CA 1
ATOM 6853 C C . LYS A 1 848 ? -6.920 68.352 -43.530 1.00 55.91 848 LYS A C 1
ATOM 6855 O O . LYS A 1 848 ? -7.460 69.312 -44.070 1.00 55.91 848 LYS A O 1
ATOM 6860 N N . THR A 1 849 ? -5.832 67.749 -44.031 1.00 49.75 849 THR A N 1
ATOM 6861 C CA . THR A 1 849 ? -5.085 68.087 -45.263 1.00 49.75 849 THR A CA 1
ATOM 6862 C C . THR A 1 849 ? -5.992 68.173 -46.507 1.00 49.75 849 THR A C 1
ATOM 6864 O O . THR A 1 849 ? -6.849 67.302 -46.659 1.00 49.75 849 THR A O 1
ATOM 6867 N N . PRO A 1 850 ? -5.802 69.141 -47.430 1.00 54.72 850 PRO A N 1
ATOM 6868 C CA . PRO A 1 850 ? -6.730 69.345 -48.547 1.00 54.72 850 PRO A CA 1
ATOM 6869 C C . PRO A 1 850 ? -6.772 68.191 -49.559 1.00 54.72 850 PRO A C 1
ATOM 6871 O O . PRO A 1 850 ? -5.721 67.764 -50.040 1.00 54.72 850 PRO A O 1
ATOM 6874 N N . HIS A 1 851 ? -7.979 67.753 -49.940 1.00 57.47 851 HIS A N 1
ATOM 6875 C CA . HIS A 1 851 ? -8.250 66.839 -51.066 1.00 57.47 851 HIS A CA 1
ATOM 6876 C C . HIS A 1 851 ? -9.242 67.487 -52.048 1.00 57.47 851 HIS A C 1
ATOM 6878 O O . HIS A 1 851 ? -10.017 68.360 -51.655 1.00 57.47 851 HIS A O 1
ATOM 6884 N N . GLU A 1 852 ? -9.255 67.056 -53.313 1.00 55.78 852 GLU A N 1
ATOM 6885 C CA . GLU A 1 852 ? -10.111 67.638 -54.366 1.00 55.78 852 GLU A CA 1
ATOM 6886 C C . GLU A 1 852 ? -11.616 67.613 -54.023 1.00 55.78 852 GLU A C 1
ATOM 6888 O O . GLU A 1 852 ? -12.338 68.555 -54.350 1.00 55.78 852 GLU A O 1
ATOM 6893 N N . ASP A 1 853 ? -12.076 66.611 -53.267 1.00 63.56 853 ASP A N 1
ATOM 6894 C CA . ASP A 1 853 ? -13.485 66.453 -52.864 1.00 63.56 853 ASP A CA 1
ATOM 6895 C C . ASP A 1 853 ? -13.928 67.413 -51.750 1.00 63.56 853 ASP A C 1
ATOM 6897 O O . ASP A 1 853 ? -15.121 67.659 -51.562 1.00 63.56 853 ASP A O 1
ATOM 6901 N N . GLN A 1 854 ? -12.979 67.991 -51.010 1.00 66.44 854 GLN A N 1
ATOM 6902 C CA . GLN A 1 854 ? -13.279 68.913 -49.915 1.00 66.44 854 GLN A CA 1
ATOM 6903 C C . GLN A 1 854 ? -13.863 70.227 -50.450 1.00 66.44 854 GLN A C 1
ATOM 6905 O O . GLN A 1 854 ? -14.684 70.860 -49.791 1.00 66.44 854 GLN A O 1
ATOM 6910 N N . PHE A 1 855 ? -13.487 70.620 -51.671 1.00 66.25 855 PHE A N 1
ATOM 6911 C CA . PHE A 1 855 ? -14.091 71.760 -52.354 1.00 66.25 855 PHE A CA 1
ATOM 6912 C C . PHE A 1 855 ? -15.567 71.498 -52.671 1.00 66.25 855 PHE A C 1
ATOM 6914 O O . PHE A 1 855 ? -16.420 72.306 -52.311 1.00 66.25 855 PHE A O 1
ATOM 6921 N N . ALA A 1 856 ? -15.884 70.342 -53.264 1.00 70.12 856 ALA A N 1
ATOM 6922 C CA . ALA A 1 856 ? -17.264 69.957 -53.556 1.00 70.12 856 ALA A CA 1
ATOM 6923 C C . ALA A 1 856 ? -18.116 69.870 -52.278 1.00 70.12 856 ALA A C 1
ATOM 6925 O O . ALA A 1 856 ? -19.275 70.281 -52.277 1.00 70.12 856 ALA A O 1
ATOM 6926 N N . PHE A 1 857 ? -17.529 69.399 -51.174 1.00 73.38 857 PHE A N 1
ATOM 6927 C CA . PHE A 1 857 ? -18.201 69.338 -49.879 1.00 73.38 857 PHE A CA 1
ATOM 6928 C C . PHE A 1 857 ? -18.465 70.721 -49.264 1.00 73.38 857 PHE A C 1
ATOM 6930 O O . PHE A 1 857 ? -19.580 70.976 -48.819 1.00 73.38 857 PHE A O 1
ATOM 6937 N N . HIS A 1 858 ? -17.494 71.641 -49.281 1.00 74.31 858 HIS A N 1
ATOM 6938 C CA . HIS A 1 858 ? -17.725 73.008 -48.801 1.00 74.31 858 HIS A CA 1
ATOM 6939 C C . HIS A 1 858 ? -18.758 73.746 -49.657 1.00 74.31 858 HIS A C 1
ATOM 6941 O O . HIS A 1 858 ? -19.591 74.455 -49.103 1.00 74.31 858 HIS A O 1
ATOM 6947 N N . ILE A 1 859 ? -18.768 73.532 -50.978 1.00 75.25 859 ILE A N 1
ATOM 6948 C CA . ILE A 1 859 ? -19.826 74.062 -51.849 1.00 75.25 859 ILE A CA 1
ATOM 6949 C C . ILE A 1 859 ? -21.188 73.485 -51.452 1.00 75.25 859 ILE A C 1
ATOM 6951 O O . ILE A 1 859 ? -22.130 74.253 -51.301 1.00 75.25 859 ILE A O 1
ATOM 6955 N N . LEU A 1 860 ? -21.292 72.175 -51.202 1.00 78.94 860 LEU A N 1
ATOM 6956 C CA . LEU A 1 860 ? -22.539 71.557 -50.741 1.00 78.94 860 LEU A CA 1
ATOM 6957 C C . LEU A 1 860 ? -23.010 72.142 -49.396 1.00 78.94 860 LEU A C 1
ATOM 6959 O O . LEU A 1 860 ? -24.196 72.408 -49.226 1.00 78.94 860 LEU A O 1
ATOM 6963 N N . LEU A 1 861 ? -22.097 72.384 -48.449 1.00 76.88 861 LEU A N 1
ATOM 6964 C CA . LEU A 1 861 ? -22.425 73.032 -47.173 1.00 76.88 861 LEU A CA 1
ATOM 6965 C C . LEU A 1 861 ? -22.877 74.487 -47.366 1.00 76.88 861 LEU A C 1
ATOM 6967 O O . LEU A 1 861 ? -23.848 74.898 -46.737 1.00 76.88 861 LEU A O 1
ATOM 6971 N N . MET A 1 862 ? -22.240 75.245 -48.267 1.00 78.06 862 MET A N 1
ATOM 6972 C CA . MET A 1 862 ? -22.659 76.609 -48.623 1.00 78.06 862 MET A CA 1
A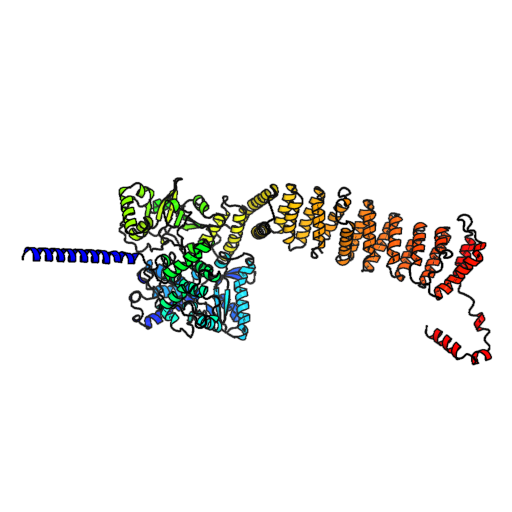TOM 6973 C C . MET A 1 862 ? -24.039 76.627 -49.285 1.00 78.06 862 MET A C 1
ATOM 6975 O O . MET A 1 862 ? -24.868 77.466 -48.946 1.00 78.06 862 MET A O 1
ATOM 6979 N N . GLU A 1 863 ? -24.312 75.692 -50.196 1.00 80.81 863 GLU A N 1
ATOM 6980 C CA . GLU A 1 863 ? -25.625 75.547 -50.835 1.00 80.81 863 GLU A CA 1
ATOM 6981 C C . GLU A 1 863 ? -26.719 75.231 -49.817 1.00 80.81 863 GLU A C 1
ATOM 6983 O O . GLU A 1 863 ? -27.839 75.718 -49.944 1.00 80.81 863 GLU A O 1
ATOM 6988 N N . LYS A 1 864 ? -26.410 74.429 -48.795 1.00 81.25 864 LYS A N 1
ATOM 6989 C CA . LYS A 1 864 ? -27.372 74.083 -47.745 1.00 81.25 864 LYS A CA 1
ATOM 6990 C C . LYS A 1 864 ? -27.551 75.181 -46.714 1.00 81.25 864 LYS A C 1
ATOM 6992 O O . LYS A 1 864 ? -28.677 75.402 -46.285 1.00 81.25 864 LYS A O 1
ATOM 6997 N N . ALA A 1 865 ? -26.489 75.902 -46.371 1.00 78.12 865 ALA A N 1
ATOM 6998 C CA . ALA A 1 865 ? -26.597 77.121 -45.580 1.00 78.12 865 ALA A CA 1
ATOM 6999 C C . ALA A 1 865 ? -27.494 78.153 -46.285 1.00 78.12 865 ALA A C 1
ATOM 7001 O O . ALA A 1 865 ? -28.363 78.740 -45.647 1.00 78.12 865 ALA A O 1
ATOM 7002 N N . GLU A 1 866 ? -27.350 78.305 -47.608 1.00 82.75 866 GLU A N 1
ATOM 7003 C CA . GLU A 1 866 ? -28.208 79.168 -48.430 1.00 82.75 866 GLU A CA 1
ATOM 7004 C C . GLU A 1 866 ? -29.657 78.668 -48.483 1.00 82.75 866 GLU A C 1
ATOM 7006 O O . GLU A 1 866 ? -30.574 79.450 -48.239 1.00 82.75 866 GLU A O 1
ATOM 7011 N N . GLU A 1 867 ? -29.880 77.367 -48.707 1.00 81.62 867 GLU A N 1
ATOM 7012 C CA . GLU A 1 867 ? -31.223 76.767 -48.689 1.00 81.62 867 GLU A CA 1
ATOM 7013 C C . GLU A 1 867 ? -31.939 77.010 -47.349 1.00 81.62 867 GLU A C 1
ATOM 7015 O O . GLU A 1 867 ? -33.135 77.310 -47.322 1.00 81.62 867 GLU A O 1
ATOM 7020 N N . LEU A 1 868 ? -31.208 76.898 -46.237 1.00 79.88 868 LEU A N 1
ATOM 7021 C CA . LEU A 1 868 ? -31.732 77.108 -44.886 1.00 79.88 868 LEU A CA 1
ATOM 7022 C C . LEU A 1 868 ? -31.776 78.582 -44.471 1.00 79.88 868 LEU A C 1
ATOM 7024 O O . LEU A 1 868 ? -32.390 78.898 -43.453 1.00 79.88 868 LEU A O 1
ATOM 7028 N N . LYS A 1 869 ? -31.157 79.473 -45.254 1.00 80.75 869 LYS A N 1
ATOM 7029 C CA . LYS A 1 869 ? -30.916 80.883 -44.916 1.00 80.75 869 LYS A CA 1
ATOM 7030 C C . LYS A 1 869 ? -30.237 81.055 -43.551 1.00 80.75 869 LYS A C 1
ATOM 7032 O O . LYS A 1 869 ? -30.530 82.011 -42.834 1.00 80.75 869 LYS A O 1
ATOM 7037 N N . ASP A 1 870 ? -29.347 80.128 -43.187 1.00 79.75 870 ASP A N 1
ATOM 7038 C CA . ASP A 1 870 ? -28.652 80.134 -41.896 1.00 79.75 870 ASP A CA 1
ATOM 7039 C C . ASP A 1 870 ? -27.264 80.770 -42.032 1.00 79.75 870 ASP A C 1
ATOM 7041 O O . ASP A 1 870 ? -26.343 80.216 -42.643 1.00 79.75 870 ASP A O 1
ATOM 7045 N N . VAL A 1 871 ? -27.127 81.962 -41.451 1.00 74.56 871 VAL A N 1
ATOM 7046 C CA . VAL A 1 871 ? -25.895 82.753 -41.507 1.00 74.56 871 VAL A CA 1
ATOM 7047 C C . VAL A 1 871 ? -24.778 82.117 -40.680 1.00 74.56 871 VAL A C 1
ATOM 7049 O O . VAL A 1 871 ? -23.625 82.216 -41.084 1.00 74.56 871 VAL A O 1
ATOM 7052 N N . ARG A 1 872 ? -25.080 81.379 -39.603 1.00 76.81 872 ARG A N 1
ATOM 7053 C CA . ARG A 1 872 ? -24.067 80.796 -38.700 1.00 76.81 872 ARG A CA 1
ATOM 7054 C C . ARG A 1 872 ? -23.209 79.754 -39.413 1.00 76.81 872 ARG A C 1
ATOM 7056 O O . ARG A 1 872 ? -21.984 79.751 -39.291 1.00 76.81 872 ARG A O 1
ATOM 7063 N N . VAL A 1 873 ? -23.850 78.890 -40.205 1.00 71.69 873 VAL A N 1
ATOM 7064 C CA . VAL A 1 873 ? -23.165 77.866 -41.014 1.00 71.69 873 VAL A CA 1
ATOM 7065 C C . VAL A 1 873 ? -22.271 78.533 -42.065 1.00 71.69 873 VAL A C 1
ATOM 7067 O O . VAL A 1 873 ? -21.151 78.085 -42.309 1.00 71.69 873 VAL A O 1
ATOM 7070 N N . PHE A 1 874 ? -22.743 79.633 -42.657 1.00 72.00 874 PHE A N 1
ATOM 7071 C CA . PHE A 1 874 ? -22.020 80.378 -43.685 1.00 72.00 874 PHE A CA 1
ATOM 7072 C C . PHE A 1 874 ? -20.849 81.203 -43.118 1.00 72.00 874 PHE A C 1
ATOM 7074 O O . PHE A 1 874 ? -19.766 81.215 -43.702 1.00 72.00 874 PHE A O 1
ATOM 7081 N N . GLU A 1 875 ? -21.017 81.832 -41.953 1.00 70.31 875 GLU A N 1
ATOM 7082 C CA . GLU A 1 875 ? -19.968 82.576 -41.244 1.00 70.31 875 GLU A CA 1
ATOM 7083 C C . GLU A 1 875 ? -18.792 81.679 -40.874 1.00 70.31 875 GLU A C 1
ATOM 7085 O O . GLU A 1 875 ? -17.638 82.053 -41.088 1.00 70.31 875 GLU A O 1
ATOM 7090 N N . LYS A 1 876 ? -19.062 80.460 -40.394 1.00 71.75 876 LYS A N 1
ATOM 7091 C CA . LYS A 1 876 ? -17.998 79.501 -40.072 1.00 71.75 876 LYS A CA 1
ATOM 7092 C C . LYS A 1 876 ? -17.243 78.992 -41.299 1.00 71.75 876 LYS A C 1
ATOM 7094 O O . LYS A 1 876 ? -16.116 78.525 -41.155 1.00 71.75 876 LYS A O 1
ATOM 7099 N N . LEU A 1 877 ? -17.814 79.120 -42.500 1.00 66.62 877 LEU A N 1
ATOM 7100 C CA . LEU A 1 877 ? -17.134 78.818 -43.762 1.00 66.62 877 LEU A CA 1
ATOM 7101 C C . LEU A 1 877 ? -16.222 79.970 -44.249 1.00 66.62 877 LEU A C 1
ATOM 7103 O O . LEU A 1 877 ? -15.372 79.733 -45.111 1.00 66.62 877 LEU A O 1
ATOM 7107 N N . TYR A 1 878 ? -16.350 81.193 -43.708 1.00 63.59 878 TYR A N 1
ATOM 7108 C CA . TYR A 1 878 ? -15.577 82.380 -44.106 1.00 63.59 878 TYR A CA 1
ATOM 7109 C C . TYR A 1 878 ? -14.328 82.595 -43.218 1.00 63.59 878 TYR A C 1
ATOM 7111 O O . TYR A 1 878 ? -14.447 82.872 -42.027 1.00 63.59 878 TYR A O 1
ATOM 7119 N N . PRO A 1 879 ? -13.093 82.560 -43.761 1.00 57.22 879 PRO A N 1
ATOM 7120 C CA . PRO A 1 879 ? -11.873 82.596 -42.946 1.00 57.22 879 PRO A CA 1
ATOM 7121 C C . PRO A 1 879 ? -11.400 84.008 -42.558 1.00 57.22 879 PRO A C 1
ATOM 7123 O O . PRO A 1 879 ? -10.293 84.164 -42.037 1.00 57.22 879 PRO A O 1
ATOM 7126 N N . GLY A 1 880 ? -12.213 85.048 -42.780 1.00 52.25 880 GLY A N 1
ATOM 7127 C CA . GLY A 1 880 ? -11.852 86.455 -42.554 1.00 52.25 880 GLY A CA 1
ATOM 7128 C C . GLY A 1 880 ? -11.530 86.858 -41.109 1.00 52.25 880 GLY A C 1
ATOM 7129 O O . GLY A 1 880 ? -11.220 88.024 -40.887 1.00 52.25 880 GLY A O 1
ATOM 7130 N N . TYR A 1 881 ? -11.557 85.931 -40.147 1.00 47.53 881 TYR A N 1
ATOM 7131 C CA . TYR A 1 881 ? -11.212 86.203 -38.749 1.00 47.53 881 TYR A CA 1
ATOM 7132 C C . TYR A 1 881 ? -9.978 85.453 -38.213 1.00 47.53 881 TYR A C 1
ATOM 7134 O O . TYR A 1 881 ? -9.415 85.901 -37.223 1.00 47.53 881 TYR A O 1
ATOM 7142 N N . ASN A 1 882 ? -9.500 84.374 -38.857 1.00 50.25 882 ASN A N 1
ATOM 7143 C CA . ASN A 1 882 ? -8.433 83.523 -38.284 1.00 50.25 882 ASN A CA 1
ATOM 7144 C C . ASN A 1 882 ? -7.248 83.208 -39.219 1.00 50.25 882 ASN A C 1
ATOM 7146 O O . ASN A 1 882 ? -6.353 82.458 -38.834 1.00 50.25 882 ASN A O 1
ATOM 7150 N N . GLY A 1 883 ? -7.192 83.799 -40.418 1.00 55.69 883 GLY A N 1
ATOM 7151 C CA . GLY A 1 883 ? -6.143 83.496 -41.399 1.00 55.69 883 GLY A CA 1
ATOM 7152 C C . GLY A 1 883 ? -6.305 82.100 -42.016 1.00 55.69 883 GLY A C 1
ATOM 7153 O O . GLY A 1 883 ? -6.953 81.216 -41.459 1.00 55.69 883 GLY A O 1
ATOM 7154 N N . PHE A 1 884 ? -5.754 81.889 -43.213 1.00 57.78 884 PHE A N 1
ATOM 7155 C CA . PHE A 1 884 ? -5.716 80.538 -43.774 1.00 57.78 884 PHE A CA 1
ATOM 7156 C C . PHE A 1 884 ? -4.735 79.687 -42.964 1.00 57.78 884 PHE A C 1
ATOM 7158 O O . PHE A 1 884 ? -3.613 80.143 -42.745 1.00 57.78 884 PHE A O 1
ATOM 7165 N N . PRO A 1 885 ? -5.085 78.442 -42.601 1.00 57.12 885 PRO A N 1
ATOM 7166 C CA . PRO A 1 885 ? -4.098 77.492 -42.114 1.00 57.12 885 PRO A CA 1
ATOM 7167 C C . PRO A 1 885 ? -2.980 77.344 -43.163 1.00 57.12 885 PRO A C 1
ATOM 7169 O O . PRO A 1 885 ? -3.259 77.079 -44.341 1.00 57.12 885 PRO A O 1
ATOM 7172 N N . ASP A 1 886 ? -1.716 77.536 -42.768 1.00 55.56 886 ASP A N 1
ATOM 7173 C CA . ASP A 1 886 ? -0.549 77.537 -43.673 1.00 55.56 886 ASP A CA 1
ATOM 7174 C C . ASP A 1 886 ? -0.459 76.270 -44.546 1.00 55.56 886 ASP A C 1
ATOM 7176 O O . ASP A 1 886 ? 0.022 76.305 -45.682 1.00 55.56 886 ASP A O 1
ATOM 7180 N N . ASN A 1 887 ? -1.034 75.184 -44.040 1.00 55.06 887 ASN A N 1
ATOM 7181 C CA . ASN A 1 887 ? -1.131 73.823 -44.552 1.00 55.06 887 ASN A CA 1
ATOM 7182 C C . ASN A 1 887 ? -2.103 73.603 -45.735 1.00 55.06 887 ASN A C 1
ATOM 7184 O O . ASN A 1 887 ? -2.193 72.479 -46.234 1.00 55.06 887 ASN A O 1
ATOM 7188 N N . TYR A 1 888 ? -2.785 74.631 -46.253 1.00 58.09 888 TYR A N 1
ATOM 7189 C CA . TYR A 1 888 ? -3.486 74.497 -47.539 1.00 58.09 888 TYR A CA 1
ATOM 7190 C C . TYR A 1 888 ? -2.493 74.362 -48.714 1.00 58.09 888 TYR A C 1
ATOM 7192 O O . TYR A 1 888 ? -1.592 75.191 -48.871 1.00 58.09 888 TYR A O 1
ATOM 7200 N N . ASN A 1 889 ? -2.669 73.355 -49.584 1.00 54.31 889 ASN A N 1
ATOM 7201 C CA . ASN A 1 889 ? -1.849 73.212 -50.789 1.00 54.31 889 ASN A CA 1
ATOM 7202 C C . ASN A 1 889 ? -2.104 74.385 -51.759 1.00 54.31 889 ASN A C 1
ATOM 7204 O O . ASN A 1 889 ? -3.195 74.964 -51.791 1.00 54.31 889 ASN A O 1
ATOM 7208 N N . GLN A 1 890 ? -1.089 74.756 -52.545 1.00 61.53 890 GLN A N 1
ATOM 7209 C CA . GLN A 1 890 ? -1.145 75.957 -53.385 1.00 61.53 890 GLN A CA 1
ATOM 7210 C C . GLN A 1 890 ? -2.277 75.901 -54.422 1.00 61.53 890 GLN A C 1
ATOM 7212 O O . GLN A 1 890 ? -2.809 76.935 -54.798 1.00 61.53 890 GLN A O 1
ATOM 7217 N N . GLU A 1 891 ? -2.687 74.710 -54.856 1.00 61.56 891 GLU A N 1
ATOM 7218 C CA . GLU A 1 891 ? -3.775 74.529 -55.817 1.00 61.56 891 GLU A CA 1
ATOM 7219 C C . GLU A 1 891 ? -5.150 74.833 -55.210 1.00 61.56 891 GLU A C 1
ATOM 7221 O O . GLU A 1 891 ? -5.954 75.538 -55.813 1.00 61.56 891 GLU A O 1
ATOM 7226 N N . THR A 1 892 ? -5.395 74.378 -53.983 1.00 61.03 892 THR A N 1
ATOM 7227 C CA . THR A 1 892 ? -6.620 74.664 -53.231 1.00 61.03 892 THR A CA 1
ATOM 7228 C C . THR A 1 892 ? -6.660 76.134 -52.838 1.00 61.03 892 THR A C 1
ATOM 7230 O O . THR A 1 892 ? -7.703 76.767 -52.982 1.00 61.03 892 THR A O 1
ATOM 7233 N N . LYS A 1 893 ? -5.511 76.717 -52.451 1.00 62.78 893 LYS A N 1
ATOM 7234 C CA . LYS A 1 893 ? -5.377 78.175 -52.320 1.00 62.78 893 LYS A CA 1
ATOM 7235 C C . LYS A 1 893 ? -5.754 78.835 -53.648 1.00 62.78 893 LYS A C 1
ATOM 7237 O O . LYS A 1 893 ? -6.659 79.644 -53.673 1.00 62.78 893 LYS A O 1
ATOM 7242 N N . ASN A 1 894 ? -5.197 78.427 -54.781 1.00 60.94 894 ASN A N 1
ATOM 7243 C CA . ASN A 1 894 ? -5.503 79.056 -56.070 1.00 60.94 894 ASN A CA 1
ATOM 7244 C C . ASN A 1 894 ? -6.963 78.873 -56.545 1.00 60.94 894 ASN A C 1
ATOM 7246 O O . ASN A 1 894 ? -7.442 79.727 -57.286 1.00 60.94 894 ASN A O 1
ATOM 7250 N N . LYS A 1 895 ? -7.670 77.805 -56.141 1.00 63.06 895 LYS A N 1
ATOM 7251 C CA . LYS A 1 895 ? -9.094 77.575 -56.469 1.00 63.06 895 LYS A CA 1
ATOM 7252 C C . LYS A 1 895 ? -10.043 78.322 -55.521 1.00 63.06 895 LYS A C 1
ATOM 7254 O O . LYS A 1 895 ? -10.998 78.937 -55.980 1.00 63.06 895 LYS A O 1
ATOM 7259 N N . ILE A 1 896 ? -9.768 78.309 -54.214 1.00 62.78 896 ILE A N 1
ATOM 7260 C CA . ILE A 1 896 ? -10.638 78.903 -53.184 1.00 62.78 896 ILE A CA 1
ATOM 7261 C C . ILE A 1 896 ? -10.346 80.399 -52.988 1.00 62.78 896 ILE A C 1
ATOM 7263 O O . ILE A 1 896 ? -11.262 81.191 -52.771 1.00 62.78 896 ILE A O 1
ATOM 7267 N N . PHE A 1 897 ? -9.085 80.820 -53.092 1.00 64.06 897 PHE A N 1
ATOM 7268 C CA . PHE A 1 897 ? -8.663 82.198 -52.830 1.00 64.06 897 PHE A CA 1
ATOM 7269 C C . PHE A 1 897 ? -9.326 83.221 -53.757 1.00 64.06 897 PHE A C 1
ATOM 7271 O O . PHE A 1 897 ? -9.740 84.242 -53.234 1.00 64.06 897 PHE A O 1
ATOM 7278 N N . PRO A 1 898 ? -9.538 82.993 -55.071 1.00 61.22 898 PRO A N 1
ATOM 7279 C CA . PRO A 1 898 ? -10.286 83.933 -55.908 1.00 61.22 898 PRO A CA 1
ATOM 7280 C C . PRO A 1 898 ? -11.741 84.110 -55.466 1.00 61.22 898 PRO A C 1
ATOM 7282 O O . PRO A 1 898 ? -12.266 85.215 -55.554 1.00 61.22 898 PRO A O 1
ATOM 7285 N N . ILE A 1 899 ? -12.375 83.045 -54.962 1.00 62.03 899 ILE A N 1
ATOM 7286 C CA . ILE A 1 899 ? -13.742 83.096 -54.434 1.00 62.03 899 ILE A CA 1
ATOM 7287 C C . ILE A 1 899 ? -13.736 83.919 -53.158 1.00 62.03 899 ILE A C 1
ATOM 7289 O O . ILE A 1 899 ? -14.425 84.925 -53.097 1.00 62.03 899 ILE A O 1
ATOM 7293 N N . LEU A 1 900 ? -12.905 83.557 -52.179 1.00 64.38 900 LEU A N 1
ATOM 7294 C CA . LEU A 1 900 ? -12.816 84.262 -50.899 1.00 64.38 900 LEU A CA 1
ATOM 7295 C C . LEU A 1 900 ? -12.338 85.712 -51.048 1.00 64.38 900 LEU A C 1
ATOM 7297 O O . LEU A 1 900 ? -12.818 86.585 -50.333 1.00 64.38 900 LEU A O 1
ATOM 7301 N N . GLN A 1 901 ? -11.454 85.989 -52.008 1.00 60.34 901 GLN A N 1
ATOM 7302 C CA . GLN A 1 901 ? -11.037 87.336 -52.391 1.00 60.34 901 GLN A CA 1
ATOM 7303 C C . GLN A 1 901 ? -12.211 88.100 -53.006 1.00 60.34 901 GLN A C 1
ATOM 7305 O O . GLN A 1 901 ? -12.451 89.228 -52.606 1.00 60.34 901 GLN A O 1
ATOM 7310 N N . TYR A 1 902 ? -13.006 87.483 -53.887 1.00 62.53 902 TYR A N 1
ATOM 7311 C CA . TYR A 1 902 ? -14.247 88.089 -54.375 1.00 62.53 902 TYR A CA 1
ATOM 7312 C C . TYR A 1 902 ? -15.228 88.362 -53.223 1.00 62.53 902 TYR A C 1
ATOM 7314 O O . TYR A 1 902 ? -15.795 89.448 -53.163 1.00 62.53 902 TYR A O 1
ATOM 7322 N N . MET A 1 903 ? -15.395 87.431 -52.274 1.00 61.81 903 MET A N 1
ATOM 7323 C CA . MET A 1 903 ? -16.241 87.647 -51.090 1.00 61.81 903 MET A CA 1
ATOM 7324 C C . MET A 1 903 ? -15.746 88.833 -50.258 1.00 61.81 903 MET A C 1
ATOM 7326 O O . MET A 1 903 ? -16.547 89.664 -49.847 1.00 61.81 903 MET A O 1
ATOM 7330 N N . ARG A 1 904 ? -14.428 88.930 -50.052 1.00 62.84 904 ARG A N 1
ATOM 7331 C CA . ARG A 1 904 ? -13.771 90.019 -49.323 1.00 62.84 904 ARG A CA 1
ATOM 7332 C C . ARG A 1 904 ? -13.903 91.361 -50.043 1.00 62.84 904 ARG A C 1
ATOM 7334 O O . ARG A 1 904 ? -14.184 92.373 -49.409 1.00 62.84 904 ARG A O 1
ATOM 7341 N N . ASP A 1 905 ? -13.707 91.379 -51.355 1.00 58.66 905 ASP A N 1
ATOM 7342 C CA . ASP A 1 905 ? -13.714 92.601 -52.161 1.00 58.66 905 ASP A CA 1
ATOM 7343 C C . ASP A 1 905 ? -15.135 93.173 -52.305 1.00 58.66 905 ASP A C 1
ATOM 7345 O O . ASP A 1 905 ? -15.296 94.388 -52.368 1.00 58.66 905 ASP A O 1
ATOM 7349 N N . ASN A 1 906 ? -16.164 92.316 -52.265 1.00 60.62 906 ASN A N 1
ATOM 7350 C CA . ASN A 1 906 ? -17.581 92.707 -52.260 1.00 60.62 906 ASN A CA 1
ATOM 7351 C C . ASN A 1 906 ? -18.177 92.755 -50.834 1.00 60.62 906 ASN A C 1
ATOM 7353 O O . ASN A 1 906 ? -19.376 92.957 -50.662 1.00 60.62 906 ASN A O 1
ATOM 7357 N N . GLN A 1 907 ? -17.357 92.581 -49.787 1.00 62.12 907 GLN A N 1
ATOM 7358 C CA . GLN A 1 907 ? -17.817 92.489 -48.393 1.00 62.12 907 GLN A CA 1
ATOM 7359 C C . GLN A 1 907 ? -18.472 93.783 -47.901 1.00 62.12 907 GLN A C 1
ATOM 7361 O O . GLN A 1 907 ? -19.348 93.739 -47.044 1.00 62.12 907 GLN A O 1
ATOM 7366 N N . LYS A 1 908 ? -18.055 94.938 -48.431 1.00 58.72 908 LYS A N 1
ATOM 7367 C CA . LYS A 1 908 ? -18.630 96.243 -48.063 1.00 58.72 908 LYS A CA 1
ATOM 7368 C C . LYS A 1 908 ? -20.065 96.424 -48.561 1.00 58.72 908 LYS A C 1
ATOM 7370 O O . LYS A 1 908 ? -20.769 97.273 -48.025 1.00 58.72 908 LYS A O 1
ATOM 7375 N N . ASP A 1 909 ? -20.480 95.610 -49.526 1.00 56.84 909 ASP A N 1
ATOM 7376 C CA . ASP A 1 909 ? -21.800 95.674 -50.148 1.00 56.84 909 ASP A CA 1
ATOM 7377 C C . ASP A 1 909 ? -22.786 94.653 -49.542 1.00 56.84 909 ASP A C 1
ATOM 7379 O O . ASP A 1 909 ? -23.950 94.619 -49.935 1.00 56.84 909 ASP A O 1
ATOM 7383 N N . ILE A 1 910 ? -22.350 93.831 -48.572 1.00 61.94 910 ILE A N 1
ATOM 7384 C CA . ILE A 1 910 ? -23.173 92.806 -47.906 1.00 61.94 910 ILE A CA 1
ATOM 7385 C C . ILE A 1 910 ? -23.262 93.107 -46.402 1.00 61.94 910 ILE A C 1
ATOM 7387 O O . ILE A 1 910 ? -22.257 93.093 -45.690 1.00 61.94 910 ILE A O 1
ATOM 7391 N N . ASN A 1 911 ? -24.476 93.353 -45.901 1.00 62.28 911 ASN A N 1
ATOM 7392 C CA . ASN A 1 911 ? -24.746 93.510 -44.472 1.00 62.28 911 ASN A CA 1
ATOM 7393 C C . ASN A 1 911 ? -24.984 92.130 -43.833 1.00 62.28 911 ASN A C 1
ATOM 7395 O O . ASN A 1 911 ? -26.011 91.505 -44.077 1.00 62.28 911 ASN A O 1
ATOM 7399 N N . TRP A 1 912 ? -24.033 91.652 -43.026 1.00 64.12 912 TRP A N 1
ATOM 7400 C CA . TRP A 1 912 ? -24.047 90.298 -42.446 1.00 64.12 912 TRP A CA 1
ATOM 7401 C C . TRP A 1 912 ? -24.949 90.128 -41.215 1.00 64.12 912 TRP A C 1
ATOM 7403 O O . TRP A 1 912 ? -24.965 89.062 -40.611 1.00 64.12 912 TRP A O 1
ATOM 7413 N N . ASN A 1 913 ? -25.739 91.138 -40.839 1.00 62.44 913 ASN A N 1
ATOM 7414 C CA . ASN A 1 913 ? -26.794 90.927 -39.850 1.00 62.44 913 ASN A CA 1
ATOM 7415 C C . ASN A 1 913 ? -27.817 89.917 -40.391 1.00 62.44 913 ASN A C 1
ATOM 7417 O O . ASN A 1 913 ? -28.338 90.109 -41.488 1.00 62.44 913 ASN A O 1
ATOM 7421 N N . GLU A 1 914 ? -28.157 88.896 -39.591 1.00 59.09 914 GLU A N 1
ATOM 7422 C CA . GLU A 1 914 ? -29.030 87.755 -39.948 1.00 59.09 914 GLU A CA 1
ATOM 7423 C C . GLU A 1 914 ? -30.321 88.116 -40.706 1.00 59.09 914 GLU A C 1
ATOM 7425 O O . GLU A 1 914 ? -30.875 87.283 -41.420 1.00 59.09 914 GLU A O 1
ATOM 7430 N N . LYS A 1 915 ? -30.818 89.348 -40.557 1.00 57.44 915 LYS A N 1
ATOM 7431 C CA . LYS A 1 915 ? -32.083 89.807 -41.141 1.00 57.44 915 LYS A CA 1
ATOM 7432 C C . LYS A 1 915 ? -31.971 90.416 -42.541 1.00 57.44 915 LYS A C 1
ATOM 7434 O O . LYS A 1 915 ? -32.983 90.434 -43.233 1.00 57.44 915 LYS A O 1
ATOM 7439 N N . ASP A 1 916 ? -30.784 90.847 -42.968 1.00 60.34 916 ASP A N 1
ATOM 7440 C CA . ASP A 1 916 ? -30.605 91.654 -44.188 1.00 60.34 916 ASP A CA 1
ATOM 7441 C C . ASP A 1 916 ? -29.558 91.076 -45.162 1.00 60.34 916 ASP A C 1
ATOM 7443 O O . ASP A 1 916 ? -29.107 91.767 -46.078 1.00 60.34 916 ASP A O 1
ATOM 7447 N N . VAL A 1 917 ? -29.179 89.801 -45.001 1.00 72.44 917 VAL A N 1
ATOM 7448 C CA . VAL A 1 917 ? -28.289 89.125 -45.957 1.00 72.44 917 VAL A CA 1
ATOM 7449 C C . VAL A 1 917 ? -29.018 88.939 -47.286 1.00 72.44 917 VAL A C 1
ATOM 7451 O O . VAL A 1 917 ? -30.012 88.212 -47.381 1.00 72.44 917 VAL A O 1
ATOM 7454 N N . ASP A 1 918 ? -28.499 89.562 -48.344 1.00 76.56 918 ASP A N 1
ATOM 7455 C CA . ASP A 1 918 ? -28.986 89.336 -49.701 1.00 76.56 918 ASP A CA 1
ATOM 7456 C C . ASP A 1 918 ? -28.502 87.968 -50.211 1.00 76.56 918 ASP A C 1
ATOM 7458 O O . ASP A 1 918 ? -27.462 87.820 -50.858 1.00 76.56 918 ASP A O 1
ATOM 7462 N N . TRP A 1 919 ? -29.286 86.930 -49.918 1.00 79.19 919 TRP A N 1
ATOM 7463 C CA . TRP A 1 919 ? -29.012 85.559 -50.349 1.00 79.19 919 TRP A CA 1
ATOM 7464 C C . TRP A 1 919 ? -28.967 85.396 -51.872 1.00 79.19 919 TRP A C 1
ATOM 7466 O O . TRP A 1 919 ? -28.349 84.457 -52.369 1.00 79.19 919 TRP A O 1
ATOM 7476 N N . LYS A 1 920 ? -29.545 86.329 -52.641 1.00 77.62 920 LYS A N 1
ATOM 7477 C CA . LYS A 1 920 ? -29.414 86.345 -54.104 1.00 77.62 920 LYS A CA 1
ATOM 7478 C C . LYS A 1 920 ? -27.971 86.645 -54.512 1.00 77.62 920 LYS A C 1
ATOM 7480 O O . LYS A 1 920 ? -27.468 86.026 -55.449 1.00 77.62 920 LYS A O 1
ATOM 7485 N N . VAL A 1 921 ? -27.294 87.537 -53.787 1.00 72.06 921 VAL A N 1
ATOM 7486 C CA . VAL A 1 921 ? -25.863 87.828 -53.962 1.00 72.06 921 VAL A CA 1
ATOM 7487 C C . VAL A 1 921 ? -25.020 86.623 -53.537 1.00 72.06 921 VAL A C 1
ATOM 7489 O O . VAL A 1 921 ? -24.150 86.196 -54.297 1.00 72.06 921 VAL A O 1
ATOM 7492 N N . VAL A 1 922 ? -25.330 85.998 -52.395 1.00 73.06 922 VAL A N 1
ATOM 7493 C CA . VAL A 1 922 ? -24.646 84.771 -51.932 1.00 73.06 922 VAL A CA 1
ATOM 7494 C C . VAL A 1 922 ? -24.778 83.635 -52.952 1.00 73.06 922 VAL A C 1
ATOM 7496 O O . VAL A 1 922 ? -23.787 82.995 -53.303 1.00 73.06 922 VAL A O 1
ATOM 7499 N N . ARG A 1 923 ? -25.973 83.422 -53.512 1.00 79.88 923 ARG A N 1
ATOM 7500 C CA . ARG A 1 923 ? -26.207 82.424 -54.562 1.00 79.88 923 ARG A CA 1
ATOM 7501 C C . ARG A 1 923 ? -25.376 82.708 -55.811 1.00 79.88 923 ARG A C 1
ATOM 7503 O O . ARG A 1 923 ? -24.709 81.811 -56.320 1.00 79.88 923 ARG A O 1
ATOM 7510 N N . GLN A 1 924 ? -25.347 83.961 -56.268 1.00 75.62 924 GLN A N 1
ATOM 7511 C CA . GLN A 1 924 ? -24.505 84.372 -57.397 1.00 75.62 924 GLN A CA 1
ATOM 7512 C C . GLN A 1 924 ? -23.015 84.131 -57.128 1.00 75.62 924 GLN A C 1
ATOM 7514 O O . GLN A 1 924 ? -22.272 83.791 -58.049 1.00 75.62 924 GLN A O 1
ATOM 7519 N N . MET A 1 925 ? -22.570 84.285 -55.879 1.00 70.38 925 MET A N 1
ATOM 7520 C CA . MET A 1 925 ? -21.198 83.985 -55.468 1.00 70.38 925 MET A CA 1
ATOM 7521 C C . MET A 1 925 ? -20.904 82.485 -55.528 1.00 70.38 925 MET A C 1
ATOM 7523 O O . MET A 1 925 ? -19.889 82.106 -56.112 1.00 70.38 925 MET A O 1
ATOM 7527 N N . ILE A 1 926 ? -21.795 81.638 -54.999 1.00 74.19 926 ILE A N 1
ATOM 7528 C CA . ILE A 1 926 ? -21.683 80.171 -55.086 1.00 74.19 926 ILE A CA 1
ATOM 7529 C C . ILE A 1 926 ? -21.665 79.719 -56.555 1.00 74.19 926 ILE A C 1
ATOM 7531 O O . ILE A 1 926 ? -20.859 78.875 -56.941 1.00 74.19 926 ILE A O 1
ATOM 7535 N N . ASP A 1 927 ? -22.509 80.302 -57.405 1.00 77.00 927 ASP A N 1
ATOM 7536 C CA . ASP A 1 927 ? -22.583 79.928 -58.819 1.00 77.00 927 ASP A CA 1
ATOM 7537 C C . ASP A 1 927 ? -21.361 80.413 -59.620 1.00 77.00 927 ASP A C 1
ATOM 7539 O O . ASP A 1 927 ? -20.860 79.680 -60.475 1.00 77.00 927 ASP A O 1
ATOM 7543 N N . LYS A 1 928 ? -20.803 81.593 -59.305 1.00 66.38 928 LYS A N 1
ATOM 7544 C CA . LYS A 1 928 ? -19.510 82.044 -59.857 1.00 66.38 928 LYS A CA 1
ATOM 7545 C C . LYS A 1 928 ? -18.349 81.170 -59.388 1.00 66.38 928 LYS A C 1
ATOM 7547 O O . LYS A 1 928 ? -17.465 80.867 -60.184 1.00 66.38 928 LYS A O 1
ATOM 7552 N N . ALA A 1 929 ? -18.358 80.740 -58.127 1.00 65.31 929 ALA A N 1
ATOM 7553 C CA . ALA A 1 929 ? -17.346 79.856 -57.553 1.00 65.31 929 ALA A CA 1
ATOM 7554 C C . ALA A 1 929 ? -17.244 78.498 -58.262 1.00 65.31 929 ALA A C 1
ATOM 7556 O O . ALA A 1 929 ? -16.181 77.880 -58.262 1.00 65.31 929 ALA A O 1
ATOM 7557 N N . LYS A 1 930 ? -18.323 78.045 -58.908 1.00 69.62 930 LYS A N 1
ATOM 7558 C CA . LYS A 1 930 ? -18.342 76.809 -59.702 1.00 69.62 930 LYS A CA 1
ATOM 7559 C C . LYS A 1 930 ? -17.708 76.955 -61.096 1.00 69.62 930 LYS A C 1
ATOM 7561 O O . LYS A 1 930 ? -17.536 75.944 -61.773 1.00 69.62 930 LYS A O 1
ATOM 7566 N N . GLN A 1 931 ? -17.369 78.168 -61.553 1.00 63.91 931 GLN A N 1
ATOM 7567 C CA . GLN A 1 931 ? -16.812 78.410 -62.895 1.00 63.91 931 GLN A CA 1
ATOM 7568 C C . GLN A 1 931 ? -15.264 78.325 -62.918 1.00 63.91 931 GLN A C 1
ATOM 7570 O O . GLN A 1 931 ? -14.611 78.837 -62.009 1.00 63.91 931 GLN A O 1
ATOM 7575 N N . PRO A 1 932 ? -14.635 77.728 -63.954 1.00 54.06 932 PRO A N 1
ATOM 7576 C CA . PRO A 1 932 ? -13.171 77.614 -64.054 1.00 54.06 932 PRO A CA 1
ATOM 7577 C C . PRO A 1 932 ? -12.470 78.953 -64.420 1.00 54.06 932 PRO A C 1
ATOM 7579 O O . PRO A 1 932 ? -13.028 79.750 -65.176 1.00 54.06 932 PRO A O 1
ATOM 7582 N N . PRO A 1 933 ? -11.235 79.236 -63.940 1.00 53.66 933 PRO A N 1
ATOM 7583 C CA . PRO A 1 933 ? -10.590 80.550 -64.097 1.00 53.66 933 PRO A CA 1
ATOM 7584 C C . PRO A 1 933 ? -10.061 80.847 -65.522 1.00 53.66 933 PRO A C 1
ATOM 7586 O O . PRO A 1 933 ? -9.160 80.185 -66.030 1.00 53.66 933 PRO A O 1
ATOM 7589 N N . LEU A 1 934 ? -10.550 81.933 -66.136 1.00 51.97 934 LEU A N 1
ATOM 7590 C CA . LEU A 1 934 ? -10.338 82.358 -67.540 1.00 51.97 934 LEU A CA 1
ATOM 7591 C C . LEU A 1 934 ? -9.001 83.083 -67.867 1.00 51.97 934 LEU A C 1
ATOM 7593 O O . LEU A 1 934 ? -8.899 83.757 -68.889 1.00 51.97 934 LEU A O 1
ATOM 7597 N N . ARG A 1 935 ? -7.949 82.986 -67.038 1.00 51.66 935 ARG A N 1
ATOM 7598 C CA . ARG A 1 935 ? -6.723 83.819 -67.190 1.00 51.66 935 ARG A CA 1
ATOM 7599 C C . ARG A 1 935 ? -5.535 83.200 -67.947 1.00 51.66 935 ARG A C 1
ATOM 7601 O O . ARG A 1 935 ? -4.560 83.909 -68.166 1.00 51.66 935 ARG A O 1
ATOM 7608 N N . ILE A 1 936 ? -5.596 81.940 -68.388 1.00 46.44 936 ILE A N 1
ATOM 7609 C CA . ILE A 1 936 ? -4.445 81.266 -69.038 1.00 46.44 936 ILE A CA 1
ATOM 7610 C C . ILE A 1 936 ? -4.453 81.385 -70.578 1.00 46.44 936 ILE A C 1
ATOM 7612 O O . ILE A 1 936 ? -3.388 81.429 -71.183 1.00 46.44 936 ILE A O 1
ATOM 7616 N N . ILE A 1 937 ? -5.614 81.540 -71.225 1.00 47.28 937 ILE A N 1
ATOM 7617 C CA . ILE A 1 937 ? -5.711 81.558 -72.703 1.00 47.28 937 ILE A CA 1
ATOM 7618 C C . ILE A 1 937 ? -5.146 82.861 -73.300 1.00 47.28 937 ILE A C 1
ATOM 7620 O O . ILE A 1 937 ? -4.387 82.825 -74.263 1.00 47.28 937 ILE A O 1
ATOM 7624 N N . LYS A 1 938 ? -5.394 84.008 -72.654 1.00 48.62 938 LYS A N 1
ATOM 7625 C CA . LYS A 1 938 ? -4.946 85.326 -73.143 1.00 48.62 938 LYS A CA 1
ATOM 7626 C C . LYS A 1 938 ? -3.421 85.533 -73.088 1.00 48.62 938 LYS A C 1
ATOM 7628 O O . LYS A 1 938 ? -2.896 86.391 -73.777 1.00 48.62 938 LYS A O 1
ATOM 7633 N N . PHE A 1 939 ? -2.711 84.740 -72.280 1.00 47.25 939 PHE A N 1
ATOM 7634 C CA . PHE A 1 939 ? -1.251 84.806 -72.129 1.00 47.25 939 PHE A CA 1
ATOM 7635 C C . PHE A 1 939 ? -0.500 83.956 -73.175 1.00 47.25 939 PHE A C 1
ATOM 7637 O O . PHE A 1 939 ? 0.686 84.167 -73.407 1.00 47.25 939 PHE A O 1
ATOM 7644 N N . VAL A 1 940 ? -1.180 82.998 -73.818 1.00 51.91 940 VAL A N 1
ATOM 7645 C CA . VAL A 1 940 ? -0.584 82.086 -74.814 1.00 51.91 940 VAL A CA 1
ATOM 7646 C C . VAL A 1 940 ? -0.704 82.639 -76.243 1.00 51.91 940 VAL A C 1
ATOM 7648 O O . VAL A 1 940 ? 0.153 82.353 -77.074 1.00 51.91 940 VAL A O 1
ATOM 7651 N N . GLU A 1 941 ? -1.694 83.491 -76.521 1.00 50.34 941 GLU A N 1
ATOM 7652 C CA . GLU A 1 941 ? -1.901 84.116 -77.841 1.00 50.34 941 GLU A CA 1
ATOM 7653 C C . GLU A 1 941 ? -0.925 85.277 -78.146 1.00 50.34 941 GLU A C 1
ATOM 7655 O O . GLU A 1 941 ? -0.738 85.631 -79.308 1.00 50.34 941 GLU A O 1
ATOM 7660 N N . GLU A 1 942 ? -0.245 85.841 -77.138 1.00 54.91 942 GLU A N 1
ATOM 7661 C CA . GLU A 1 942 ? 0.632 87.023 -77.279 1.00 54.91 942 GLU A CA 1
ATOM 7662 C C . GLU A 1 942 ? 2.140 86.692 -77.447 1.00 54.91 942 GLU A C 1
ATOM 7664 O O . GLU A 1 942 ? 2.983 87.592 -77.490 1.00 54.91 942 GLU A O 1
ATOM 7669 N N . LEU A 1 943 ? 2.528 85.414 -77.579 1.00 53.88 943 LEU A N 1
ATOM 7670 C CA . LEU A 1 943 ? 3.939 85.001 -77.702 1.00 53.88 943 LEU A CA 1
ATOM 7671 C C . LEU A 1 943 ? 4.401 84.890 -79.171 1.00 53.88 943 LEU A C 1
ATOM 7673 O O . LEU A 1 943 ? 4.136 83.904 -79.855 1.00 53.88 943 LEU A O 1
ATOM 7677 N N . THR A 1 944 ? 5.165 85.876 -79.658 1.00 56.91 944 THR A N 1
ATOM 7678 C CA . THR A 1 944 ? 5.773 85.863 -81.007 1.00 56.91 944 THR A CA 1
ATOM 7679 C C . THR A 1 944 ? 7.008 84.944 -81.124 1.00 56.91 944 THR A C 1
ATOM 7681 O O . THR A 1 944 ? 7.768 84.816 -80.159 1.00 56.91 944 THR A O 1
ATOM 7684 N N . PRO A 1 945 ? 7.313 84.375 -82.316 1.00 51.66 945 PRO A N 1
ATOM 7685 C CA . PRO A 1 945 ? 8.424 83.426 -82.529 1.00 51.66 945 PRO A CA 1
ATOM 7686 C C . PRO A 1 945 ? 9.826 83.916 -82.121 1.00 51.66 945 PRO A C 1
ATOM 7688 O O . PRO A 1 945 ? 10.694 83.117 -81.772 1.00 51.66 945 PRO A O 1
ATOM 7691 N N . SER A 1 946 ? 10.063 85.228 -82.123 1.00 52.66 946 SER A N 1
ATOM 7692 C CA . SER A 1 946 ? 11.320 85.851 -81.680 1.00 52.66 946 SER A CA 1
ATOM 7693 C C . SER A 1 946 ? 11.554 85.735 -80.165 1.00 52.66 946 SER A C 1
ATOM 7695 O O . SER A 1 946 ? 12.703 85.673 -79.725 1.00 52.66 946 SER A O 1
ATOM 7697 N N . SER A 1 947 ? 10.486 85.632 -79.370 1.00 56.84 947 SER A N 1
ATOM 7698 C CA . SER A 1 947 ? 10.517 85.483 -77.908 1.00 56.84 947 SER A CA 1
ATOM 7699 C C . SER A 1 947 ? 10.825 84.042 -77.476 1.00 56.84 947 SER A C 1
ATOM 7701 O O . SER A 1 947 ? 11.382 83.817 -76.401 1.00 56.84 947 SER A O 1
ATOM 7703 N N . LEU A 1 948 ? 10.519 83.064 -78.338 1.00 55.88 948 LEU A N 1
ATOM 7704 C CA . LEU A 1 948 ? 10.695 81.631 -78.080 1.00 55.88 948 LEU A CA 1
ATOM 7705 C C . LEU A 1 948 ? 12.155 81.162 -78.222 1.00 55.88 948 LEU A C 1
ATOM 7707 O O . LEU A 1 948 ? 12.578 80.279 -77.482 1.00 55.88 948 LEU A O 1
ATOM 7711 N N . LYS A 1 949 ? 12.976 81.813 -79.064 1.00 51.31 949 LYS A N 1
ATOM 7712 C CA . LYS A 1 949 ? 14.409 81.471 -79.215 1.00 51.31 949 LYS A CA 1
ATOM 7713 C C . LYS A 1 949 ? 15.300 81.889 -78.038 1.00 51.31 949 LYS A C 1
ATOM 7715 O O . LYS A 1 949 ? 16.399 81.365 -77.900 1.00 51.31 949 LYS A O 1
ATOM 7720 N N . LYS A 1 950 ? 14.866 82.822 -77.182 1.00 52.78 950 LYS A N 1
ATOM 7721 C CA . LYS A 1 950 ? 15.669 83.298 -76.036 1.00 52.78 950 LYS A CA 1
ATOM 7722 C C . LYS A 1 950 ? 15.447 82.508 -74.741 1.00 52.78 950 LYS A C 1
ATOM 7724 O O . LYS A 1 950 ? 16.187 82.718 -73.789 1.00 52.78 950 LYS A O 1
ATOM 7729 N N . ASN A 1 951 ? 14.458 81.611 -74.694 1.00 56.91 951 ASN A N 1
ATOM 7730 C CA . ASN A 1 951 ? 14.050 80.911 -73.470 1.00 56.91 951 ASN A CA 1
ATOM 7731 C C . ASN A 1 951 ? 13.697 79.426 -73.704 1.00 56.91 951 ASN A C 1
ATOM 7733 O O . ASN A 1 951 ? 12.793 78.887 -73.062 1.00 56.91 951 ASN A O 1
ATOM 7737 N N . GLU A 1 952 ? 14.448 78.730 -74.566 1.00 50.44 952 GLU A N 1
ATOM 7738 C CA . GLU A 1 952 ? 14.291 77.278 -74.798 1.00 50.44 952 GLU A CA 1
ATOM 7739 C C . GLU A 1 952 ? 14.406 76.453 -73.497 1.00 50.44 952 GLU A C 1
ATOM 7741 O O . GLU A 1 952 ? 13.688 75.473 -73.305 1.00 50.44 952 GLU A O 1
ATOM 7746 N N . SER A 1 953 ? 15.219 76.909 -72.537 1.00 54.44 953 SER A N 1
ATOM 7747 C CA . SER A 1 953 ? 15.383 76.290 -71.209 1.00 54.44 953 SER A CA 1
ATOM 7748 C C . SER A 1 953 ? 14.123 76.361 -70.329 1.00 54.44 953 SER A C 1
ATOM 7750 O O . SER A 1 953 ? 13.847 75.436 -69.562 1.00 54.44 953 SER A O 1
ATOM 7752 N N . LEU A 1 954 ? 13.325 77.431 -70.434 1.00 55.38 954 LEU A N 1
ATOM 7753 C CA . LEU A 1 954 ? 12.127 77.617 -69.608 1.00 55.38 954 LEU A CA 1
ATOM 7754 C C . LEU A 1 954 ? 10.906 76.918 -70.221 1.00 55.38 954 LEU A C 1
ATOM 7756 O O . LEU A 1 954 ? 10.113 76.310 -69.498 1.00 55.38 954 LEU A O 1
ATOM 7760 N N . PHE A 1 955 ? 10.795 76.947 -71.553 1.00 56.62 955 PHE A N 1
ATOM 7761 C CA . PHE A 1 955 ? 9.728 76.264 -72.284 1.00 56.62 955 PHE A CA 1
ATOM 7762 C C . PHE A 1 955 ? 9.893 74.737 -72.211 1.00 56.62 955 PHE A C 1
ATOM 7764 O O . PHE A 1 955 ? 8.934 74.031 -71.897 1.00 56.62 955 PHE A O 1
ATOM 7771 N N . GLY A 1 956 ? 11.129 74.231 -72.342 1.00 56.59 956 GLY A N 1
ATOM 7772 C CA . GLY A 1 956 ? 11.446 72.813 -72.137 1.00 56.59 956 GLY A CA 1
ATOM 7773 C C . GLY A 1 956 ? 11.131 72.313 -70.720 1.00 56.59 956 GLY A C 1
ATOM 7774 O O . GLY A 1 956 ? 10.615 71.208 -70.555 1.00 56.59 956 GLY A O 1
ATOM 7775 N N . LYS A 1 957 ? 11.339 73.144 -69.687 1.00 54.34 957 LYS A N 1
ATOM 7776 C CA . LYS A 1 957 ? 10.993 72.814 -68.288 1.00 54.34 957 LYS A CA 1
ATOM 7777 C C . LYS A 1 957 ? 9.487 72.847 -67.999 1.00 54.34 957 LYS A C 1
ATOM 7779 O O . LYS A 1 957 ? 9.026 72.078 -67.157 1.00 54.34 957 LYS A O 1
ATOM 7784 N N . CYS A 1 958 ? 8.717 73.702 -68.674 1.00 52.62 958 CYS A N 1
ATOM 7785 C CA . CYS A 1 958 ? 7.258 73.743 -68.517 1.00 52.62 958 CYS A CA 1
ATOM 7786 C C . CYS A 1 958 ? 6.577 72.574 -69.240 1.00 52.62 958 CYS A C 1
ATOM 7788 O O . CYS A 1 958 ? 5.717 71.919 -68.654 1.00 52.62 958 CYS A O 1
ATOM 7790 N N . LEU A 1 959 ? 7.024 72.239 -70.455 1.00 51.78 959 LEU A N 1
ATOM 7791 C CA . LEU A 1 959 ? 6.481 71.116 -71.224 1.00 51.78 959 LEU A CA 1
ATOM 7792 C C . LEU A 1 959 ? 6.823 69.757 -70.580 1.00 51.78 959 LEU A C 1
ATOM 7794 O O . LEU A 1 959 ? 5.962 68.885 -70.486 1.00 51.78 959 LEU A O 1
ATOM 7798 N N . SER A 1 960 ? 8.034 69.611 -70.023 1.00 46.47 960 SER A N 1
ATOM 7799 C CA . SER A 1 960 ? 8.446 68.434 -69.237 1.00 46.47 960 SER A CA 1
ATOM 7800 C C . SER A 1 960 ? 7.626 68.237 -67.951 1.00 46.47 960 SER A C 1
ATOM 7802 O O . SER A 1 960 ? 7.442 67.100 -67.524 1.00 46.47 960 SER A O 1
ATOM 7804 N N . ARG A 1 961 ? 7.096 69.310 -67.345 1.00 48.84 961 ARG A N 1
ATOM 7805 C CA . ARG A 1 961 ? 6.193 69.224 -66.181 1.00 48.84 961 ARG A CA 1
ATOM 7806 C C . ARG A 1 961 ? 4.732 68.959 -66.550 1.00 48.84 961 ARG A C 1
ATOM 7808 O O . ARG A 1 961 ? 4.009 68.449 -65.703 1.00 48.84 961 ARG A O 1
ATOM 7815 N N . MET A 1 962 ? 4.307 69.293 -67.769 1.00 45.34 962 MET A N 1
ATOM 7816 C CA . MET A 1 962 ? 2.944 69.033 -68.253 1.00 45.34 962 MET A CA 1
ATOM 7817 C C . MET A 1 962 ? 2.768 67.639 -68.859 1.00 45.34 962 MET A C 1
ATOM 7819 O O . MET A 1 962 ? 1.689 67.084 -68.746 1.00 45.34 962 MET A O 1
ATOM 7823 N N . LEU A 1 963 ? 3.802 67.062 -69.479 1.00 52.38 963 LEU A N 1
ATOM 7824 C CA . LEU A 1 963 ? 3.743 65.701 -70.041 1.00 52.38 963 LEU A CA 1
ATOM 7825 C C . LEU A 1 963 ? 4.158 64.609 -69.036 1.00 52.38 963 LEU A C 1
ATOM 7827 O O . LEU A 1 963 ? 4.064 63.425 -69.339 1.00 52.38 963 LEU A O 1
ATOM 7831 N N . GLY A 1 964 ? 4.627 65.010 -67.849 1.00 48.84 964 GLY A N 1
ATOM 7832 C CA . GLY A 1 964 ? 4.965 64.133 -66.722 1.00 48.84 964 GLY A CA 1
ATOM 7833 C C . GLY A 1 964 ? 3.941 64.144 -65.578 1.00 48.84 964 GLY A C 1
ATOM 7834 O O . GLY A 1 964 ? 4.292 63.750 -64.466 1.00 48.84 964 GLY A O 1
ATOM 7835 N N . ARG A 1 965 ? 2.717 64.628 -65.818 1.00 40.97 965 ARG A N 1
ATOM 7836 C CA . ARG A 1 965 ? 1.563 64.514 -64.916 1.00 40.97 965 ARG A CA 1
ATOM 7837 C C . ARG A 1 965 ? 0.357 64.001 -65.677 1.00 40.97 965 ARG A C 1
ATOM 7839 O O . ARG A 1 965 ? 0.059 64.606 -66.728 1.00 40.97 965 ARG A O 1
#